Protein AF-A0A1Y1IE20-F1 (afdb_monomer)

Mean predicted aligned error: 19.72 Å

Radius of gyration: 40.58 Å; Cα contacts (8 Å, |Δi|>4): 1372; chains: 1; bounding box: 112×119×134 Å

pLDDT: mean 71.71, std 26.1, range [22.59, 98.5]

Organism: Klebsormidium nitens (NCBI:txid105231)

Secondary structure (DSSP, 8-state):
--------------------------------------------------------------------------------------------------------------------------TT-TTTS-HHHHHHHHHHHHHHHHHHH-TT-HHHHHTTSTT--HHHHHHHHHTTSPPPTT-HHHHHHHTT-HHHHHHHHHHHHHHHHTTTS-TTT-HHHHHHHHHTT-HHHHHHHHSS-PPPS--SS--TTHHHHHHHHHHHHHHHHHHHHHHHHHHHHHHHHHHHHTT---SSSSTTTTEEEEEEEEEEEE-GGG-EEEEEEESSSTTPPPPP----TT-EEEEEETT--SS-SSSPEEEEEEEE-TTSSEEEEEESS-TT-HHHHTTTT--EEEEE-SS---HHHHHHHHHHHHHHHHHGGGSTTHHHHHHHSS-STT-PPPS--PPP----PPPP--------PPPP----GGGTHHHHTTS--S----TTS--TTS-HHHHHHHHHHT-SS-SEEEEE--TTS-HHHHHHHHHHHHHHTT--EEEEESSHHHHHHHHHHHHHTT--EEE-S-GGGS-TTTGGGBHHHHHHHHTHHHHHHHHHHHHHHHHHHHHTTT-HHHHHHHHHHHHHHHHHHHHHHHHHHHHHHHH-SEEEEETGGGGSHHHHTTPPEEEEEETTTTSSBHHHHHHHHTTEEEEEEEE-TTSPPPP---HHHHHTTTTSBHHHHHHHGGGGTTEEE--EESSS-HHHHHHHHHHHSTT--EE-HHHHT--GGGSTT----HHHH-SEEEEESB-TTSPBPTT-S-EE-TTSS--EE-HHHHHHHHHHHHHHHHTT--GGGEEEEES-HHHHHHHHHHHTTSTT-TT-EEEETTTTTT--EEEEEEE-----TT---GGGG-HHHHHHHHTTEEEEEEEEE-HHHHTTSHHHHHHHHHHHHHSEEEETT---SS---PPPPPPGGG---S--------

Foldseek 3Di:
DDDDDDDDDDDDDDDDDDDDDDDDDDDDDDDDDDDDDDDDDDDDDDDDDDDDDDDDDDDDDDDDDDDDDDDDDDDDDDDDDDDDDDDDDDDDDDDDDDDDDDDDDDDDDDDDDDDDDPPPDDPDDCPHLPPQLVVLLLQLLLVVLVLLPDPVHPVVVLLVDPPDDLLVSSVVRSVVDDHDPPRVVSNVVQSNDVSNSLSSNLVSNCVVCVVVDDNVPDVSSVSSVVSVPDPVSVCCVVPVDDDDDDDLDDDPVLLVQLLVLLVVCLVLLLVLLVLLLVLLQVVLVCVVVVPPDDPDDDQQAFKFFQKAFPDWDADPPQFIKTKMFHPDPPLDATGHYVQAQFFKKWKAFPPDDDPPDDDTWIFTFLDDDPSNTMTMTGTPDGDPPPVVVVRHPTGIMIGGRPRNPPVLLSVLLSVLSVCCSVCPCPFLLNVVSCLLRGQCSQPDDDPDDDDDPDDDDDDDDDDDDDDDDDDDDDDDCPVPVVVVVVPDDDDDDQLPPDPPPADPLLVVQLVQLLDLSAQEAEEAEAFQLCQLVSVLSSLVSCVVVVFAEEEAEQAQVSLQVSQLNNVVVVALEAEEDSLSSHDPSNSCRYLVNQLCVVCVVVVVVLVVVVVVLVVVLVVCVVPPVVVVVSVVVNVVSVVVVSVVSVVSLQVSLLPHSYYTYYLSRLSDPSNQVNAQGAEYEYAQQQQDFASSNSSRSSNYNHYYYHHHVLADFHDGSDPVSVVSPRSGGSSNSSCPPPPRSNYGYRAEGAFAAQLLVQLLCVQPVVVRHDYDPVQNQAFQCVDPQFADDLQRNFQFEEAACADPVRDGHPQQAKDADPVPPRFIATVSLLVLLLVSLVVRVVRRNQLLLEEEEEQTPVHLVSNVVVLVVDPRNPNNHRDYLVVCAPAAHQEYEYEQRDDDPVLDSPCSLSSNSVSSRSSRHRHHYYYYYNCSSQCVRVSSVVVVVSCVPRGYYDHSPLDDPPDDDDDDDDDPVVPDDDDDDDDDDD

Solvent-accessible surface area (backbone atoms only — not comparable to full-atom values): 58644 Å² total; per-residue (Å²): 136,92,89,89,81,89,86,81,89,83,89,82,88,80,89,88,84,88,85,87,85,82,89,82,90,86,90,89,79,91,82,89,84,86,85,89,86,82,92,81,89,81,87,90,88,84,88,83,91,90,90,85,91,84,86,87,79,85,90,86,85,86,81,90,88,86,89,88,82,89,88,85,87,80,89,89,82,91,90,83,89,85,88,88,84,89,88,81,89,82,90,89,83,87,82,92,88,88,88,90,81,87,90,86,88,85,87,89,86,83,88,82,90,83,91,83,82,93,82,78,89,70,80,72,38,77,85,74,54,36,71,60,47,52,52,45,51,46,54,19,26,38,54,49,30,52,46,54,64,41,87,87,32,70,51,51,56,49,67,67,45,95,83,57,51,67,49,67,58,49,42,69,34,39,72,73,45,84,75,59,88,96,42,58,74,45,45,56,54,50,65,64,34,58,70,45,51,50,53,45,30,55,51,35,40,49,60,56,39,58,77,78,46,70,49,88,74,40,64,65,50,52,58,56,58,54,60,79,68,39,66,70,59,54,42,48,74,72,43,84,69,70,87,70,79,90,65,99,62,82,49,81,60,57,56,45,52,29,45,51,50,41,48,52,47,40,50,55,56,48,55,35,49,52,48,28,47,50,41,32,46,48,53,36,44,53,68,58,64,68,59,82,62,78,99,67,88,73,73,41,46,51,39,51,64,53,25,31,56,79,45,75,48,75,49,76,101,66,42,12,33,39,34,29,31,45,72,69,66,93,84,48,53,50,76,77,51,72,78,47,42,61,41,45,30,41,54,42,60,65,88,72,76,75,94,75,62,86,80,76,45,48,25,33,31,60,35,70,37,96,76,48,24,35,40,30,31,34,33,76,64,58,78,83,40,74,74,65,60,68,48,57,92,38,56,22,28,40,35,53,48,94,55,59,58,56,59,66,52,54,50,42,26,52,50,24,38,54,45,47,55,74,37,43,84,73,36,62,16,25,49,34,51,48,71,76,43,48,88,58,91,77,71,76,83,73,97,71,85,77,82,77,88,74,95,72,87,81,78,93,77,84,88,79,92,80,83,87,80,82,81,85,90,82,82,75,70,79,75,52,64,75,54,62,68,76,74,68,86,83,80,88,76,72,97,83,81,81,60,92,90,51,55,74,44,50,48,52,44,43,55,54,62,70,37,84,80,49,27,53,31,32,40,36,31,50,78,46,31,49,43,70,58,55,51,46,50,44,51,52,54,40,41,75,72,73,38,38,34,38,42,26,10,71,45,57,67,61,33,45,59,47,52,49,55,40,48,74,71,68,51,54,56,35,33,51,71,66,55,69,62,49,56,82,90,42,34,77,36,16,46,65,50,47,46,50,56,79,38,40,65,62,49,54,52,53,49,51,60,55,47,54,52,52,48,52,45,57,74,42,65,87,39,69,65,61,38,52,49,41,56,48,50,58,50,51,53,55,50,48,53,61,49,54,51,54,51,45,50,50,51,56,56,72,68,30,42,32,42,33,22,30,25,69,49,36,63,34,68,80,51,60,72,68,53,73,25,50,34,20,36,30,42,49,25,14,40,24,32,37,50,42,52,41,33,42,46,55,39,7,41,22,40,36,36,28,24,33,73,61,31,54,56,22,90,64,86,21,65,67,20,37,76,74,42,53,38,54,11,48,42,57,58,49,36,62,40,75,84,32,73,36,42,39,61,37,31,58,19,72,42,28,14,31,71,60,43,47,54,53,12,48,79,71,49,80,54,56,46,42,49,35,83,92,24,27,82,41,29,48,39,76,39,92,74,27,46,82,42,74,74,29,62,34,38,24,34,35,38,27,40,31,40,99,84,70,48,72,43,85,58,39,52,49,41,74,46,92,86,72,80,77,34,40,27,24,66,31,52,44,53,52,51,51,51,52,52,51,51,41,45,74,34,42,44,55,28,73,37,35,33,40,31,18,90,29,64,49,35,28,54,49,43,46,62,55,45,71,73,46,88,81,46,69,58,46,46,64,34,39,43,80,78,47,61,95,57,72,27,43,32,30,39,37,44,63,48,4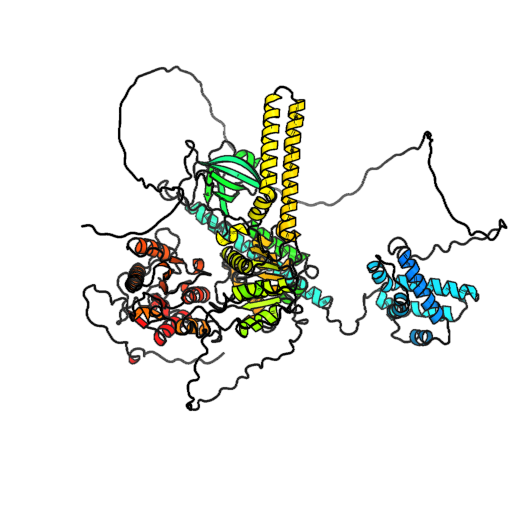3,31,51,98,85,31,67,50,69,78,71,70,39,64,27,55,51,44,46,48,66,59,25,22,24,17,22,37,38,40,34,36,30,58,75,16,44,45,61,38,77,67,54,28,50,51,56,54,44,30,69,73,64,35,42,73,44,46,67,73,83,72,63,99,74,83,80,86,86,82,79,86,82,73,78,85,79,79,74,87,86,79,95,73,92,84,78,92,131

InterPro domains:
  IPR014001 Helicase superfamily 1/2, ATP-binding domain [SM00487] (498-748)
  IPR027417 P-loop containing nucleoside triphosphate hydrolase [G3DSA:3.40.50.300] (267-734)
  IPR027417 P-loop containing nucleoside triphosphate hydrolase [G3DSA:3.40.50.300] (750-958)
  IPR027417 P-loop containing nucleoside triphosphate hydrolase [SSF52540] (500-942)
  IPR041677 DNA2/NAM7 helicase, helicase domain [PF13086] (502-719)
  IPR041679 DNA2/NAM7 helicase-like, C-terminal [PF13087] (727-931)
  IPR047187 Upf1-like, C-terminal helicase domain [cd18808] (752-948)
  IPR048761 Helicase SMUBP-2/HCS1, 1B domain [PF21138] (266-382)
  IPR050534 Coronaviruses polyprotein 1ab [PTHR43788] (211-959)

Structure (mmCIF, N/CA/C/O backbone):
data_AF-A0A1Y1IE20-F1
#
_entry.id   AF-A0A1Y1IE20-F1
#
loop_
_atom_site.group_PDB
_atom_site.id
_atom_site.type_symbol
_atom_site.label_atom_id
_atom_site.label_alt_id
_atom_site.label_comp_id
_atom_site.label_asym_id
_atom_site.label_entity_id
_atom_site.label_seq_id
_atom_site.pdbx_PDB_ins_code
_atom_site.Cartn_x
_atom_site.Cartn_y
_atom_site.Cartn_z
_atom_site.occupancy
_atom_site.B_iso_or_equiv
_atom_site.auth_seq_id
_atom_site.auth_comp_id
_atom_site.auth_asym_id
_atom_site.auth_atom_id
_atom_site.pdbx_PDB_model_num
ATOM 1 N N . MET A 1 1 ? -25.448 16.849 -58.702 1.00 30.66 1 MET A N 1
ATOM 2 C CA . MET A 1 1 ? -26.083 15.555 -59.048 1.00 30.66 1 MET A CA 1
ATOM 3 C C . MET A 1 1 ? -26.335 14.852 -57.716 1.00 30.66 1 MET A C 1
ATOM 5 O O . MET A 1 1 ? -25.363 14.664 -57.005 1.00 30.66 1 MET A O 1
ATOM 9 N N . LEU A 1 2 ? -27.546 14.713 -57.161 1.00 29.64 2 LEU A N 1
ATOM 10 C CA . LEU A 1 2 ? -28.853 14.247 -57.676 1.00 29.64 2 LEU A CA 1
ATOM 11 C C . LEU A 1 2 ? -28.889 12.754 -58.045 1.00 29.64 2 LEU A C 1
ATOM 13 O O . LEU A 1 2 ? -28.516 12.411 -59.160 1.00 29.64 2 LEU A O 1
ATOM 17 N N . THR A 1 3 ? -29.392 11.915 -57.125 1.00 30.36 3 THR A N 1
ATOM 18 C CA . THR A 1 3 ? -30.514 10.932 -57.248 1.00 30.36 3 THR A CA 1
ATOM 19 C C . THR A 1 3 ? -30.394 9.814 -56.183 1.00 30.36 3 THR A C 1
ATOM 21 O O . THR A 1 3 ? -29.315 9.624 -55.638 1.00 30.36 3 THR A O 1
ATOM 24 N N . ALA A 1 4 ? -31.420 9.003 -55.870 1.00 35.19 4 ALA A N 1
ATOM 25 C CA . ALA A 1 4 ? -32.746 9.319 -55.292 1.00 35.19 4 ALA A CA 1
ATOM 26 C C . ALA A 1 4 ? -33.497 8.020 -54.867 1.00 35.19 4 ALA A C 1
ATOM 28 O O . ALA A 1 4 ? -33.394 7.010 -55.551 1.00 35.19 4 ALA A O 1
ATOM 29 N N . GLY A 1 5 ? -34.309 8.074 -53.795 1.00 29.64 5 GLY A N 1
ATOM 30 C CA . GLY A 1 5 ? -35.183 6.981 -53.290 1.00 29.64 5 GLY A CA 1
ATOM 31 C C . GLY A 1 5 ? -35.097 6.873 -51.754 1.00 29.64 5 GLY A C 1
ATOM 32 O O . GLY A 1 5 ? -33.989 6.757 -51.249 1.00 29.64 5 GLY A O 1
ATOM 33 N N . ARG A 1 6 ? -36.121 7.071 -50.897 1.00 34.31 6 ARG A N 1
ATOM 34 C CA . ARG A 1 6 ? -37.567 6.696 -50.857 1.00 34.31 6 ARG A CA 1
ATOM 35 C C . ARG A 1 6 ? -37.777 5.173 -50.783 1.00 34.31 6 ARG A C 1
ATOM 37 O O . ARG A 1 6 ? -37.201 4.476 -51.602 1.00 34.31 6 ARG A O 1
ATOM 44 N N . SER A 1 7 ? -38.570 4.610 -49.859 1.00 29.23 7 SER A N 1
ATOM 45 C CA . SER A 1 7 ? -39.544 5.140 -48.855 1.00 29.23 7 SER A CA 1
ATOM 46 C C . SER A 1 7 ? -39.698 4.151 -47.669 1.00 29.23 7 SER A C 1
ATOM 48 O O . SER A 1 7 ? -39.214 3.035 -47.791 1.00 29.23 7 SER A O 1
ATOM 50 N N . GLY A 1 8 ? -40.347 4.429 -46.524 1.00 27.78 8 GLY A N 1
ATOM 51 C CA . GLY A 1 8 ? -41.127 5.589 -46.034 1.00 27.78 8 GLY A CA 1
ATOM 52 C C . GLY A 1 8 ? -41.261 5.569 -44.483 1.00 27.78 8 GLY A C 1
ATOM 53 O O . GLY A 1 8 ? -40.777 4.640 -43.850 1.00 27.78 8 GLY A O 1
ATOM 54 N N . THR A 1 9 ? -41.681 6.664 -43.825 1.00 29.75 9 THR A N 1
ATOM 55 C CA . THR A 1 9 ? -43.035 6.881 -43.219 1.00 29.75 9 THR A CA 1
ATOM 56 C C . THR A 1 9 ? -43.397 5.956 -42.031 1.00 29.75 9 THR A C 1
ATOM 58 O O . THR A 1 9 ? -43.422 4.750 -42.218 1.00 29.75 9 THR A O 1
ATOM 61 N N . GLU A 1 10 ? -43.765 6.422 -40.821 1.00 29.61 10 GLU A N 1
ATOM 62 C CA . GLU A 1 10 ? -44.145 7.781 -40.365 1.00 29.61 10 GLU A CA 1
ATOM 63 C C . GLU A 1 10 ? -44.082 7.987 -38.817 1.00 29.61 10 GLU A C 1
ATOM 65 O O . GLU A 1 10 ? -44.373 7.053 -38.084 1.00 29.61 10 GLU A O 1
ATOM 70 N N . LYS A 1 11 ? -43.859 9.249 -38.371 1.00 29.94 11 LYS A N 1
ATOM 71 C CA . LYS A 1 11 ? -44.342 9.921 -37.116 1.00 29.94 11 LYS A CA 1
ATOM 72 C C . LYS A 1 11 ? -43.931 9.355 -35.715 1.00 29.94 11 LYS A C 1
ATOM 74 O O . LYS A 1 11 ? -43.913 8.159 -35.497 1.00 29.94 11 LYS A O 1
ATOM 79 N N . ASN A 1 12 ? -43.669 10.160 -34.665 1.00 30.45 12 ASN A N 1
ATOM 80 C CA . ASN A 1 12 ? -43.520 11.627 -34.562 1.00 30.45 12 ASN A CA 1
ATOM 81 C C . ASN A 1 12 ? -42.799 12.100 -33.266 1.00 30.45 12 ASN A C 1
ATOM 83 O O . ASN A 1 12 ? -43.151 11.657 -32.179 1.00 30.45 12 ASN A O 1
ATOM 87 N N . GLY A 1 13 ? -41.948 13.136 -33.373 1.00 28.02 13 GLY A N 1
ATOM 88 C CA . GLY A 1 13 ? -41.586 14.064 -32.276 1.00 28.02 13 GLY A CA 1
ATOM 89 C C . GLY A 1 13 ? -40.469 13.648 -31.285 1.00 28.02 13 GLY A C 1
ATOM 90 O O . GLY A 1 13 ? -40.302 12.477 -30.986 1.00 28.02 13 GLY A O 1
ATOM 91 N N . ARG A 1 14 ? -39.681 14.579 -30.711 1.00 27.69 14 ARG A N 1
ATOM 92 C CA . ARG A 1 14 ? -39.546 16.024 -31.010 1.00 27.69 14 ARG A CA 1
ATOM 93 C C . ARG A 1 14 ? -38.183 16.579 -30.530 1.00 27.69 14 ARG A C 1
ATOM 95 O O . ARG A 1 14 ? -37.920 16.572 -29.340 1.00 27.69 14 ARG A O 1
ATOM 102 N N . PHE A 1 15 ? -37.386 17.086 -31.478 1.00 26.66 15 PHE A N 1
ATOM 103 C CA . PHE A 1 15 ? -36.269 18.053 -31.374 1.00 26.66 15 PHE A CA 1
ATOM 104 C C . PHE A 1 15 ? -35.289 18.045 -30.178 1.00 26.66 15 PHE A C 1
ATOM 106 O O . PHE A 1 15 ? -35.639 18.340 -29.042 1.00 26.66 15 PHE A O 1
ATOM 113 N N . GLY A 1 16 ? -33.999 17.970 -30.520 1.00 27.27 16 GLY A N 1
ATOM 114 C CA . GLY A 1 16 ? -32.905 18.623 -29.794 1.00 27.27 16 GLY A CA 1
ATOM 115 C C . GLY A 1 16 ? -31.990 19.362 -30.782 1.00 27.27 16 GLY A C 1
ATOM 116 O O . GLY A 1 16 ? -32.077 19.122 -31.987 1.00 27.27 16 GLY A O 1
ATOM 117 N N . ALA A 1 17 ? -31.110 20.242 -30.296 1.00 27.72 17 ALA A N 1
ATOM 118 C CA . ALA A 1 17 ? -30.092 20.903 -31.117 1.00 27.72 17 ALA A CA 1
ATOM 119 C C . ALA A 1 17 ? -28.807 21.167 -30.313 1.00 27.72 17 ALA A C 1
ATOM 121 O O . ALA A 1 17 ? -28.855 21.711 -29.212 1.00 27.72 17 ALA A O 1
ATOM 122 N N . ARG A 1 18 ? -27.654 20.799 -30.885 1.00 27.78 18 ARG A N 1
ATOM 123 C CA . ARG A 1 18 ? -26.325 21.289 -30.482 1.00 27.78 18 ARG A CA 1
ATOM 124 C C . ARG A 1 18 ? -25.983 22.504 -31.344 1.00 27.78 18 ARG A C 1
ATOM 126 O O . ARG A 1 18 ? -26.202 22.443 -32.550 1.00 27.78 18 ARG A O 1
ATOM 133 N N . VAL A 1 19 ? -25.346 23.521 -30.768 1.00 24.00 19 VAL A N 1
ATOM 134 C CA . VAL A 1 19 ? -24.588 24.536 -31.520 1.00 24.00 19 VAL A CA 1
ATOM 135 C C . VAL A 1 19 ? -23.247 24.761 -30.820 1.00 24.00 19 VAL A C 1
ATOM 137 O O . VAL A 1 19 ? -23.169 24.729 -29.593 1.00 24.00 19 VAL A O 1
ATOM 140 N N . VAL A 1 20 ? -22.194 24.935 -31.617 1.00 25.42 20 VAL A N 1
ATOM 141 C CA . VAL A 1 20 ? -20.825 25.259 -31.190 1.00 25.42 20 VAL A CA 1
ATOM 142 C C . VAL A 1 20 ? -20.616 26.765 -31.337 1.00 25.42 20 VAL A C 1
ATOM 144 O O . VAL A 1 20 ? -21.006 27.320 -32.360 1.00 25.42 20 VAL A O 1
ATOM 147 N N . VAL A 1 21 ? -19.960 27.412 -30.370 1.00 24.09 21 VAL A N 1
ATOM 148 C CA . VAL A 1 21 ? -19.411 28.773 -30.522 1.00 24.09 21 VAL A CA 1
ATOM 149 C C . VAL A 1 21 ? -18.057 28.846 -29.818 1.00 24.09 21 VAL A C 1
ATOM 151 O O . VAL A 1 21 ? -17.911 28.311 -28.719 1.00 24.09 21 VAL A O 1
ATOM 154 N N . ALA A 1 22 ? -17.084 29.520 -30.434 1.00 22.89 22 ALA A N 1
ATOM 155 C CA . ALA A 1 22 ? -15.811 29.870 -29.816 1.00 22.89 22 ALA A CA 1
ATOM 156 C C . ALA A 1 22 ? -15.243 31.180 -30.409 1.00 22.89 22 ALA A C 1
ATOM 158 O O . ALA A 1 22 ? -15.290 31.360 -31.621 1.00 22.89 22 ALA A O 1
ATOM 159 N N . VAL A 1 23 ? -14.622 31.993 -29.538 1.00 23.73 23 VAL A N 1
ATOM 160 C CA . VAL A 1 23 ? -13.689 33.122 -29.804 1.00 23.73 23 VAL A CA 1
ATOM 161 C C . VAL A 1 23 ? -14.246 34.428 -30.435 1.00 23.73 23 VAL A C 1
ATOM 163 O O . VAL A 1 23 ? -15.191 34.408 -31.214 1.00 23.73 23 VAL A O 1
ATOM 166 N N . ALA A 1 24 ? -13.551 35.535 -30.110 1.00 24.73 24 ALA A N 1
ATOM 167 C CA . ALA A 1 24 ? -13.407 36.824 -30.823 1.00 24.73 24 ALA A CA 1
ATOM 168 C C . ALA A 1 24 ? -14.321 38.027 -30.460 1.00 24.73 24 ALA A C 1
ATOM 170 O O . ALA A 1 24 ? -15.372 38.253 -31.050 1.00 24.73 24 ALA A O 1
ATOM 171 N N . ASP A 1 25 ? -13.837 38.820 -29.494 1.00 25.61 25 ASP A N 1
ATOM 172 C CA . ASP A 1 25 ? -13.585 40.280 -29.512 1.00 25.61 25 ASP A CA 1
ATOM 173 C C . ASP A 1 25 ? -14.403 41.256 -30.393 1.00 25.61 25 ASP A C 1
ATOM 175 O O . ASP A 1 25 ? -14.446 41.146 -31.617 1.00 25.61 25 ASP A O 1
ATOM 179 N N . ALA A 1 26 ? -14.837 42.368 -29.775 1.00 24.06 26 ALA A N 1
ATOM 180 C CA . ALA A 1 26 ? -14.929 43.687 -30.421 1.00 24.06 26 ALA A CA 1
ATOM 181 C C . ALA A 1 26 ? -14.759 44.842 -29.402 1.00 24.06 26 ALA A C 1
ATOM 183 O O . ALA A 1 26 ? -15.252 44.778 -28.277 1.00 24.06 26 ALA A O 1
ATOM 184 N N . VAL A 1 27 ? -14.048 45.898 -29.811 1.00 25.78 27 VAL A N 1
ATOM 185 C CA . VAL A 1 27 ? -13.605 47.053 -28.997 1.00 25.78 27 VAL A CA 1
ATOM 186 C C . VAL A 1 27 ? -14.608 48.216 -29.035 1.00 25.78 27 VAL A C 1
ATOM 188 O O . VAL A 1 27 ? -15.184 48.462 -30.090 1.00 25.78 27 VAL A O 1
ATOM 191 N N . ASN A 1 28 ? -14.755 48.965 -27.925 1.00 23.16 28 ASN A N 1
ATOM 192 C CA . ASN A 1 28 ? -14.837 50.447 -27.860 1.00 23.16 28 ASN A CA 1
ATOM 193 C C . ASN A 1 28 ? -15.081 50.939 -26.404 1.00 23.16 28 ASN A C 1
ATOM 195 O O . ASN A 1 28 ? -15.668 50.193 -25.628 1.00 23.16 28 ASN A O 1
ATOM 199 N N . VAL A 1 29 ? -14.809 52.179 -25.953 1.00 25.52 29 VAL A N 1
ATOM 200 C CA . VAL A 1 29 ? -13.770 53.231 -26.172 1.00 25.52 29 VAL A CA 1
ATOM 201 C C . VAL A 1 29 ? -14.341 54.554 -25.603 1.00 25.52 29 VAL A C 1
ATOM 203 O O . VAL A 1 29 ? -15.531 54.792 -25.776 1.00 25.52 29 VAL A O 1
ATOM 206 N N . THR A 1 30 ? -13.511 55.425 -24.992 1.00 23.89 30 THR A N 1
ATOM 207 C CA . THR A 1 30 ? -13.819 56.824 -24.541 1.00 23.89 30 THR A CA 1
ATOM 208 C C . THR A 1 30 ? -14.915 57.017 -23.452 1.00 23.89 30 THR A C 1
ATOM 210 O O . THR A 1 30 ? -15.804 56.189 -23.324 1.00 23.89 30 THR A O 1
ATOM 213 N N . GLU A 1 31 ? -14.952 58.061 -22.599 1.00 24.94 31 GLU A N 1
ATOM 214 C CA . GLU A 1 31 ? -13.962 59.076 -22.151 1.00 24.94 31 GLU A CA 1
ATOM 215 C C . GLU A 1 31 ? -14.439 59.814 -20.864 1.00 24.94 31 GLU A C 1
ATOM 217 O O . GLU A 1 31 ? -15.574 59.642 -20.429 1.00 24.94 31 GLU A O 1
ATOM 222 N N . THR A 1 32 ? -13.605 60.736 -20.344 1.00 25.30 32 THR A N 1
ATOM 223 C CA . THR A 1 32 ? -13.909 61.826 -19.369 1.00 25.30 32 THR A CA 1
ATOM 224 C C . THR A 1 32 ? -14.200 61.464 -17.894 1.00 25.30 32 THR A C 1
ATOM 226 O O . THR A 1 32 ? -14.630 60.361 -17.589 1.00 25.30 32 THR A O 1
ATOM 229 N N . ALA A 1 33 ? -14.031 62.361 -16.902 1.00 25.67 33 ALA A N 1
ATOM 230 C CA . ALA A 1 33 ? -13.032 63.434 -16.700 1.00 25.67 33 ALA A CA 1
ATOM 231 C C . ALA A 1 33 ? -13.085 64.001 -15.250 1.00 25.67 33 ALA A C 1
ATOM 233 O O . ALA A 1 33 ? -14.106 63.933 -14.579 1.00 25.67 33 ALA A O 1
ATOM 234 N N . SER A 1 34 ? -12.021 64.723 -14.867 1.00 24.59 34 SER A N 1
ATOM 235 C CA . SER A 1 34 ? -12.038 65.922 -13.994 1.00 24.59 34 SER A CA 1
ATOM 236 C C . SER A 1 34 ? -12.074 65.829 -12.442 1.00 24.59 34 SER A C 1
ATOM 238 O O . SER A 1 34 ? -13.116 65.754 -11.808 1.00 24.59 34 SER A O 1
ATOM 240 N N . GLN A 1 35 ? -10.892 66.088 -11.860 1.00 26.39 35 GLN A N 1
ATOM 241 C CA . GLN A 1 35 ? -10.589 67.174 -10.893 1.00 26.39 35 GLN A CA 1
ATOM 242 C C . GLN A 1 35 ? -11.042 67.176 -9.401 1.00 26.39 35 GLN A C 1
ATOM 244 O O . GLN A 1 35 ? -12.173 67.496 -9.065 1.00 26.39 35 GLN A O 1
ATOM 249 N N . LYS A 1 36 ? -9.989 67.189 -8.552 1.00 25.75 36 LYS A N 1
ATOM 250 C CA . LYS A 1 36 ? -9.669 68.152 -7.455 1.00 25.75 36 LYS A CA 1
ATOM 251 C C . LYS A 1 36 ? -10.352 68.073 -6.071 1.00 25.75 36 LYS A C 1
ATOM 253 O O . LYS A 1 36 ? -11.564 68.132 -5.934 1.00 25.75 36 LYS A O 1
ATOM 258 N N . GLY A 1 37 ? -9.492 68.236 -5.052 1.00 24.94 37 GLY A N 1
ATOM 259 C CA . GLY A 1 37 ? -9.803 68.823 -3.736 1.00 24.94 37 GLY A CA 1
ATOM 260 C C . GLY A 1 37 ? -9.813 67.834 -2.556 1.00 24.94 37 GLY A C 1
ATOM 261 O O . GLY A 1 37 ? -10.289 66.719 -2.708 1.00 24.94 37 GLY A O 1
ATOM 262 N N . THR A 1 38 ? -9.305 68.149 -1.353 1.00 26.66 38 THR A N 1
ATOM 263 C CA . THR A 1 38 ? -8.491 69.305 -0.897 1.00 26.66 38 THR A CA 1
ATOM 264 C C . THR A 1 38 ? -7.701 68.906 0.370 1.00 26.66 38 THR A C 1
ATOM 266 O O . THR A 1 38 ? -8.156 68.059 1.134 1.00 26.66 38 THR A O 1
ATOM 269 N N . GLN A 1 39 ? -6.534 69.508 0.633 1.00 27.61 39 GLN A N 1
ATOM 270 C CA . GLN A 1 39 ? -5.764 69.315 1.881 1.00 27.61 39 GLN A CA 1
ATOM 271 C C . GLN A 1 39 ? -6.270 70.185 3.051 1.00 27.61 39 GLN A C 1
ATOM 273 O O . GLN A 1 39 ? -6.735 71.295 2.811 1.00 27.61 39 GLN A O 1
ATOM 278 N N . ARG A 1 40 ? -6.051 69.726 4.300 1.00 25.95 40 ARG A N 1
ATOM 279 C CA . ARG A 1 40 ? -5.730 70.489 5.544 1.00 25.95 40 ARG A CA 1
ATOM 280 C C . ARG A 1 40 ? -5.359 69.453 6.638 1.00 25.95 40 ARG A C 1
ATOM 282 O O . ARG A 1 40 ? -6.126 68.525 6.841 1.00 25.95 40 ARG A O 1
ATOM 289 N N . THR A 1 41 ? -4.125 69.343 7.157 1.00 26.41 41 THR A N 1
ATOM 290 C CA . THR A 1 41 ? -3.394 70.173 8.163 1.00 26.41 41 THR A CA 1
ATOM 291 C C . THR A 1 41 ? -4.057 70.254 9.552 1.00 26.41 41 THR A C 1
ATOM 293 O O . THR A 1 41 ? -5.244 70.545 9.603 1.00 26.41 41 THR A O 1
ATOM 296 N N . ALA A 1 42 ? -3.356 70.167 10.697 1.00 27.92 42 ALA A N 1
ATOM 297 C CA . ALA A 1 42 ? -1.959 69.779 10.990 1.00 27.92 42 ALA A CA 1
ATOM 298 C C . ALA A 1 42 ? -1.715 69.665 12.524 1.00 27.92 42 ALA A C 1
ATOM 300 O O . ALA A 1 42 ? -2.457 70.252 13.304 1.00 27.92 42 ALA A O 1
ATOM 301 N N . GLY A 1 43 ? -0.601 69.027 12.927 1.00 25.27 43 GLY A N 1
ATOM 302 C CA . GLY A 1 43 ? 0.046 69.182 14.250 1.00 25.27 43 GLY A CA 1
ATOM 303 C C . GLY A 1 43 ? -0.453 68.262 15.388 1.00 25.27 43 GLY A C 1
ATOM 304 O O . GLY A 1 43 ? -1.632 67.948 15.454 1.00 25.27 43 GLY A O 1
ATOM 305 N N . GLY A 1 44 ? 0.370 67.790 16.338 1.00 25.33 44 GLY A N 1
ATOM 306 C CA . GLY A 1 44 ? 1.838 67.656 16.343 1.00 25.33 44 GLY A CA 1
ATOM 307 C C . GLY A 1 44 ? 2.568 68.175 17.596 1.00 25.33 44 GLY A C 1
ATOM 308 O O . GLY A 1 44 ? 2.556 69.374 17.861 1.00 25.33 44 GLY A O 1
ATOM 309 N N . ARG A 1 45 ? 3.306 67.292 18.295 1.00 25.34 45 ARG A N 1
ATOM 310 C CA . ARG A 1 45 ? 4.553 67.586 19.047 1.00 25.34 45 ARG A CA 1
ATOM 311 C C . ARG A 1 45 ? 5.258 66.288 19.482 1.00 25.34 45 ARG A C 1
ATOM 313 O O . ARG A 1 45 ? 4.667 65.218 19.417 1.00 25.34 45 ARG A O 1
ATOM 320 N N . ALA A 1 46 ? 6.532 66.387 19.867 1.00 27.17 46 ALA A N 1
ATOM 321 C CA . ALA A 1 46 ? 7.419 65.257 20.179 1.00 27.17 46 ALA A CA 1
ATOM 322 C C . ALA A 1 46 ? 8.440 65.622 21.284 1.00 27.17 46 ALA A C 1
ATOM 324 O O . ALA A 1 46 ? 8.456 66.773 21.727 1.00 27.17 46 ALA A O 1
ATOM 325 N N . ARG A 1 47 ? 9.348 64.674 21.607 1.00 28.06 47 ARG A N 1
ATOM 326 C CA . ARG A 1 47 ? 10.387 64.638 22.679 1.00 28.06 47 ARG A CA 1
ATOM 327 C C . ARG A 1 47 ? 9.909 63.931 23.967 1.00 28.06 47 ARG A C 1
ATOM 329 O O . ARG A 1 47 ? 8.749 64.069 24.321 1.00 28.06 47 ARG A O 1
ATOM 336 N N . LYS A 1 48 ? 10.752 63.172 24.692 1.00 26.98 48 LYS A N 1
ATOM 337 C CA . LYS A 1 48 ? 12.219 62.946 24.569 1.00 26.98 48 LYS A CA 1
ATOM 338 C C . LYS A 1 48 ? 12.630 61.561 25.126 1.00 26.98 48 LYS A C 1
ATOM 340 O O . LYS A 1 48 ? 11.998 61.081 26.058 1.00 26.98 48 LYS A O 1
ATOM 345 N N . ASN A 1 49 ? 13.718 60.976 24.613 1.00 26.89 49 ASN A N 1
ATOM 346 C CA . ASN A 1 49 ? 14.390 59.799 25.202 1.00 26.89 49 ASN A CA 1
ATOM 347 C C . ASN A 1 49 ? 15.280 60.198 26.396 1.00 26.89 49 ASN A C 1
ATOM 349 O O . ASN A 1 49 ? 15.824 61.301 26.353 1.00 26.89 49 ASN A O 1
ATOM 353 N N . SER A 1 50 ? 15.531 59.271 27.343 1.00 26.14 50 SER A N 1
ATOM 354 C CA . SER A 1 50 ? 16.874 58.692 27.648 1.00 26.14 50 SER A CA 1
ATOM 355 C C . SER A 1 50 ? 16.964 58.046 29.051 1.00 26.14 50 SER A C 1
ATOM 357 O O . SER A 1 50 ? 16.647 58.715 30.029 1.00 26.14 50 SER A O 1
ATOM 359 N N . GLY A 1 51 ? 17.485 56.812 29.169 1.00 24.84 51 GLY A N 1
ATOM 360 C CA . GLY A 1 51 ? 17.830 56.159 30.454 1.00 24.84 51 GLY A CA 1
ATOM 361 C C . GLY A 1 51 ? 18.204 54.669 30.300 1.00 24.84 51 GLY A C 1
ATOM 362 O O . GLY A 1 51 ? 17.457 53.929 29.671 1.00 24.84 51 GLY A O 1
ATOM 363 N N . VAL A 1 52 ? 19.382 54.257 30.797 1.00 27.39 52 VAL A N 1
ATOM 364 C CA . VAL A 1 52 ? 20.098 52.963 30.569 1.00 27.39 52 VAL A CA 1
ATOM 365 C C . VAL A 1 52 ? 21.152 52.797 31.711 1.00 27.39 52 VAL A C 1
ATOM 367 O O . VAL A 1 52 ? 21.470 53.841 32.286 1.00 27.39 52 VAL A O 1
ATOM 370 N N . PRO A 1 53 ? 21.839 51.655 32.014 1.00 42.47 53 PRO A N 1
ATOM 371 C CA . PRO A 1 53 ? 21.559 50.195 31.968 1.00 42.47 53 PRO A CA 1
ATOM 372 C C . PRO A 1 53 ? 21.202 49.635 33.404 1.00 42.47 53 PRO A C 1
ATOM 374 O O . PRO A 1 53 ? 20.318 50.242 33.990 1.00 42.47 53 PRO A O 1
ATOM 377 N N . THR A 1 54 ? 21.692 48.559 34.089 1.00 26.52 54 THR A N 1
ATOM 378 C CA . THR A 1 54 ? 22.753 47.514 33.901 1.00 26.52 54 THR A CA 1
ATOM 379 C C . THR A 1 54 ? 22.638 46.273 34.843 1.00 26.52 54 THR A C 1
ATOM 381 O O . THR A 1 54 ? 22.438 46.448 36.033 1.00 26.52 54 THR A O 1
ATOM 384 N N . ARG A 1 55 ? 22.927 45.065 34.303 1.00 26.23 55 ARG A N 1
ATOM 385 C CA . ARG A 1 55 ? 23.696 43.882 34.833 1.00 26.23 55 ARG A CA 1
ATOM 386 C C . ARG A 1 55 ? 23.516 43.234 36.242 1.00 26.23 55 ARG A C 1
ATOM 388 O O . ARG A 1 55 ? 23.655 43.902 37.253 1.00 26.23 55 ARG A O 1
ATOM 395 N N . ARG A 1 56 ? 23.622 41.879 36.203 1.00 25.66 56 ARG A N 1
ATOM 396 C CA . ARG A 1 56 ? 24.087 40.876 37.220 1.00 25.66 56 ARG A CA 1
ATOM 397 C C . ARG A 1 56 ? 23.178 40.614 38.445 1.00 25.66 56 ARG A C 1
ATOM 399 O O . ARG A 1 56 ? 22.479 41.516 38.874 1.00 25.66 56 ARG A O 1
ATOM 406 N N . GLY A 1 57 ? 23.168 39.405 39.032 1.00 25.08 57 GLY A N 1
ATOM 407 C CA . GLY A 1 57 ? 23.808 38.132 38.624 1.00 25.08 57 GLY A CA 1
ATOM 408 C C . GLY A 1 57 ? 23.698 37.006 39.681 1.00 25.08 57 GLY A C 1
ATOM 409 O O . GLY A 1 57 ? 23.360 37.309 40.816 1.00 25.08 57 GLY A O 1
ATOM 410 N N . GLU A 1 58 ? 24.009 35.768 39.262 1.00 27.16 58 GLU A N 1
ATOM 411 C CA . GLU A 1 58 ? 24.427 34.566 40.038 1.00 27.16 58 GLU A CA 1
ATOM 412 C C . GLU A 1 58 ? 23.541 33.983 41.184 1.00 27.16 58 GLU A C 1
ATOM 414 O O . GLU A 1 58 ? 23.303 34.604 42.212 1.00 27.16 58 GLU A O 1
ATOM 419 N N . ASP A 1 59 ? 23.102 32.736 40.947 1.00 26.19 59 ASP A N 1
ATOM 420 C CA . ASP A 1 59 ? 23.102 31.507 41.777 1.00 26.19 59 ASP A CA 1
ATOM 421 C C . ASP A 1 59 ? 22.769 31.493 43.289 1.00 26.19 59 ASP A C 1
ATOM 423 O O . ASP A 1 59 ? 23.366 32.200 44.097 1.00 26.19 59 ASP A O 1
ATOM 427 N N . LEU A 1 60 ? 21.940 30.508 43.688 1.00 27.03 60 LEU A N 1
ATOM 428 C CA . LEU A 1 60 ? 22.164 29.626 44.854 1.00 27.03 60 LEU A CA 1
ATOM 429 C C . LEU A 1 60 ? 21.280 28.353 44.784 1.00 27.03 60 LEU A C 1
ATOM 431 O O . LEU A 1 60 ? 20.384 28.266 43.944 1.00 27.03 60 LEU A O 1
ATOM 435 N N . ASP A 1 61 ? 21.579 27.361 45.630 1.00 24.22 61 ASP A N 1
ATOM 436 C CA . ASP A 1 61 ? 21.159 25.946 45.512 1.00 24.22 61 ASP A CA 1
ATOM 437 C C . ASP A 1 61 ? 20.212 25.486 46.665 1.00 24.22 61 ASP A C 1
ATOM 439 O O . ASP A 1 61 ? 19.750 26.304 47.458 1.00 24.22 61 ASP A O 1
ATOM 443 N N . GLU A 1 62 ? 19.987 24.169 46.774 1.00 26.41 62 GLU A N 1
ATOM 444 C CA . GLU A 1 62 ? 19.364 23.386 47.866 1.00 26.41 62 GLU A CA 1
ATOM 445 C C . GLU A 1 62 ? 17.822 23.191 47.912 1.00 26.41 62 GLU A C 1
ATOM 447 O O . GLU A 1 62 ? 17.026 24.093 48.148 1.00 26.41 62 GLU A O 1
ATOM 452 N N . GLY A 1 63 ? 17.410 21.911 47.865 1.00 23.78 63 GLY A N 1
ATOM 453 C CA . GLY A 1 63 ? 17.171 21.194 49.134 1.00 23.78 63 GLY A CA 1
ATOM 454 C C . GLY A 1 63 ? 15.732 20.971 49.646 1.00 23.78 63 GLY A C 1
ATOM 455 O O . GLY A 1 63 ? 15.243 21.722 50.475 1.00 23.78 63 GLY A O 1
ATOM 456 N N . VAL A 1 64 ? 15.124 19.840 49.251 1.00 24.66 64 VAL A N 1
ATOM 457 C CA . VAL A 1 64 ? 14.380 18.855 50.096 1.00 24.66 64 VAL A CA 1
ATOM 458 C C . VAL A 1 64 ? 13.571 19.350 51.327 1.00 24.66 64 VAL A C 1
ATOM 460 O O . VAL A 1 64 ? 14.173 19.793 52.292 1.00 24.66 64 VAL A O 1
ATOM 463 N N . PHE A 1 65 ? 12.257 19.039 51.414 1.00 24.38 65 PHE A N 1
ATOM 464 C CA . PHE A 1 65 ? 11.681 18.228 52.527 1.00 24.38 65 PHE A CA 1
ATOM 465 C C . PHE A 1 65 ? 10.240 17.697 52.280 1.00 24.38 65 PHE A C 1
ATOM 467 O O . PHE A 1 65 ? 9.625 17.955 51.248 1.00 24.38 65 PHE A O 1
ATOM 474 N N . ASP A 1 66 ? 9.782 16.849 53.211 1.00 26.11 66 ASP A N 1
ATOM 475 C CA . ASP A 1 66 ? 8.782 15.764 53.106 1.00 26.11 66 ASP A CA 1
ATOM 476 C C . ASP A 1 66 ? 7.321 16.139 53.522 1.00 26.11 66 ASP A C 1
ATOM 478 O O . ASP A 1 66 ? 6.973 17.292 53.767 1.00 26.11 66 ASP A O 1
ATOM 482 N N . ARG A 1 67 ? 6.447 15.123 53.575 1.00 25.20 67 ARG A N 1
ATOM 483 C CA . ARG A 1 67 ? 5.006 15.097 53.907 1.00 25.20 67 ARG A CA 1
ATOM 484 C C . ARG A 1 67 ? 4.589 15.729 55.248 1.00 25.20 67 ARG A C 1
ATOM 486 O O . ARG A 1 67 ? 5.262 15.571 56.262 1.00 25.20 67 ARG A O 1
ATOM 493 N N . ALA A 1 68 ? 3.318 16.148 55.304 1.00 23.95 68 ALA A N 1
ATOM 494 C CA . ALA A 1 68 ? 2.472 16.085 56.508 1.00 23.95 68 ALA A CA 1
ATOM 495 C C . ALA A 1 68 ? 0.989 15.789 56.154 1.00 23.95 68 ALA A C 1
ATOM 497 O O . ALA A 1 68 ? 0.619 15.775 54.979 1.00 23.95 68 ALA A O 1
ATOM 498 N N . VAL A 1 69 ? 0.155 15.485 57.160 1.00 24.64 69 VAL A N 1
ATOM 499 C CA . VAL A 1 69 ? -1.218 14.928 57.047 1.00 24.64 69 VAL A CA 1
ATOM 500 C C . VAL A 1 69 ? -2.125 15.495 58.167 1.00 24.64 69 VAL A C 1
ATOM 502 O O . VAL A 1 69 ? -1.602 15.985 59.162 1.00 24.64 69 VAL A O 1
ATOM 505 N N . LEU A 1 70 ? -3.459 15.348 58.028 1.00 25.20 70 LEU A N 1
ATOM 506 C CA . LEU A 1 70 ? -4.564 15.795 58.918 1.00 25.20 70 LEU A CA 1
ATOM 507 C C . LEU A 1 70 ? -4.917 17.299 58.850 1.00 25.20 70 LEU A C 1
ATOM 509 O O . LEU A 1 70 ? -4.100 18.106 58.432 1.00 25.20 70 LEU A O 1
ATOM 513 N N . ALA A 1 71 ? -6.094 17.761 59.304 1.00 25.67 71 ALA A N 1
ATOM 514 C CA . ALA A 1 71 ? -7.480 17.239 59.240 1.00 25.67 71 ALA A CA 1
ATOM 515 C C . ALA A 1 71 ? -8.438 18.299 59.834 1.00 25.67 71 ALA A C 1
ATOM 517 O O . ALA A 1 71 ? -8.051 18.989 60.772 1.00 25.67 71 ALA A O 1
ATOM 518 N N . LEU A 1 72 ? -9.698 18.367 59.379 1.00 25.36 72 LEU A N 1
ATOM 519 C CA . LEU A 1 72 ? -10.778 19.064 60.099 1.00 25.36 72 LEU A CA 1
ATOM 520 C C . LEU A 1 72 ? -12.120 18.318 59.985 1.00 25.36 72 LEU A C 1
ATOM 522 O O . LEU A 1 72 ? -12.479 17.806 58.924 1.00 25.36 72 LEU A O 1
ATOM 526 N N . THR A 1 73 ? -12.839 18.277 61.106 1.00 27.02 73 THR A N 1
ATOM 527 C CA . THR A 1 73 ? -14.240 17.847 61.289 1.00 27.02 73 THR A CA 1
ATOM 528 C C . THR A 1 73 ? -15.140 19.114 61.375 1.00 27.02 73 THR A C 1
ATOM 530 O O . THR A 1 73 ? -14.640 20.207 61.123 1.00 27.02 73 THR A O 1
ATOM 533 N N . ASP A 1 74 ? -16.453 19.134 61.652 1.00 27.09 74 ASP A N 1
ATOM 534 C CA . ASP A 1 74 ? -17.426 18.131 62.122 1.00 27.09 74 ASP A CA 1
ATOM 535 C C . ASP A 1 74 ? -18.887 18.579 61.820 1.00 27.09 74 ASP A C 1
ATOM 537 O O . ASP A 1 74 ? -19.126 19.752 61.531 1.00 27.09 74 ASP A O 1
ATOM 541 N N . SER A 1 75 ? -19.869 17.695 62.071 1.00 25.78 75 SER A N 1
ATOM 542 C CA . SER A 1 75 ? -21.287 18.003 62.386 1.00 25.78 75 SER A CA 1
ATOM 543 C C . SER A 1 75 ? -22.189 18.502 61.220 1.00 25.78 75 SER A C 1
ATOM 545 O O . SER A 1 75 ? -21.700 19.005 60.218 1.00 25.78 75 SER A O 1
ATOM 547 N N . SER A 1 76 ? -23.532 18.391 61.223 1.00 25.16 76 SER A N 1
ATOM 548 C CA . SER A 1 76 ? -24.514 17.720 62.113 1.00 25.16 76 SER A CA 1
ATOM 549 C C . SER A 1 76 ? -25.823 17.355 61.348 1.00 25.16 76 SER A C 1
ATOM 551 O O . SER A 1 76 ? -25.980 17.676 60.171 1.00 25.16 76 SER A O 1
ATOM 553 N N . LYS A 1 77 ? -26.777 16.666 62.006 1.00 27.25 77 LYS A N 1
ATOM 554 C CA . LYS A 1 77 ? -28.163 16.371 61.545 1.00 27.25 77 LYS A CA 1
ATOM 555 C C . LYS A 1 77 ? -29.181 16.802 62.617 1.00 27.25 77 LYS A C 1
ATOM 557 O O . LYS A 1 77 ? -28.841 16.715 63.796 1.00 27.25 77 LYS A O 1
ATOM 562 N N . PRO A 1 78 ? -30.419 17.203 62.253 1.00 38.44 78 PRO A N 1
ATOM 563 C CA . PRO A 1 78 ? -31.593 16.294 62.315 1.00 38.44 78 PRO A CA 1
ATOM 564 C C . PRO A 1 78 ? -32.550 16.525 61.093 1.00 38.44 78 PRO A C 1
ATOM 566 O O . PRO A 1 78 ? -32.080 17.036 60.086 1.00 38.44 78 PRO A O 1
ATOM 569 N N . ASN A 1 79 ? -33.848 16.166 60.996 1.00 25.62 79 ASN A N 1
ATOM 570 C CA . ASN A 1 79 ? -34.789 15.431 61.867 1.00 25.62 79 ASN A CA 1
ATOM 571 C C . ASN A 1 79 ? -35.725 14.466 61.060 1.00 25.62 79 ASN A C 1
ATOM 573 O O . ASN A 1 79 ? -35.223 13.534 60.432 1.00 25.62 79 ASN A O 1
ATOM 577 N N . LYS A 1 80 ? -37.065 14.637 61.109 1.00 26.77 80 LYS A N 1
ATOM 578 C CA . LYS A 1 80 ? -38.138 13.743 60.596 1.00 26.77 80 LYS A CA 1
ATOM 579 C C . LYS A 1 80 ? -39.461 14.517 60.343 1.00 26.77 80 LYS A C 1
ATOM 581 O O . LYS A 1 80 ? -39.552 15.669 60.749 1.00 26.77 80 LYS A O 1
ATOM 586 N N . ALA A 1 81 ? -40.487 13.799 59.837 1.00 25.06 81 ALA A N 1
ATOM 587 C CA . ALA A 1 81 ? -41.931 14.144 59.740 1.00 25.06 81 ALA A CA 1
ATOM 588 C C . ALA A 1 81 ? -42.348 15.055 58.551 1.00 25.06 81 ALA A C 1
ATOM 590 O O . ALA A 1 81 ? -41.542 15.858 58.102 1.00 25.06 81 ALA A O 1
ATOM 591 N N . SER A 1 82 ? -43.563 14.972 57.971 1.00 25.45 82 SER A N 1
ATOM 592 C CA . SER A 1 82 ? -44.697 14.014 58.101 1.00 25.45 82 SER A CA 1
ATOM 593 C C . SER A 1 82 ? -45.612 14.022 56.846 1.00 25.45 82 SER A C 1
ATOM 595 O O . SER A 1 82 ? -45.482 14.869 55.969 1.00 25.45 82 SER A O 1
ATOM 597 N N . THR A 1 83 ? -46.549 13.068 56.749 1.00 25.94 83 THR A N 1
ATOM 598 C CA . THR A 1 83 ? -47.572 12.942 55.680 1.00 25.94 83 THR A CA 1
ATOM 599 C C . THR A 1 83 ? -48.903 13.642 56.001 1.00 25.94 83 THR A C 1
ATOM 601 O O . THR A 1 83 ? -49.327 13.588 57.158 1.00 25.94 83 THR A O 1
ATOM 604 N N . PRO A 1 84 ? -49.676 14.076 54.985 1.00 29.41 84 PRO A N 1
ATOM 605 C CA . PRO A 1 84 ? -51.141 14.154 55.060 1.00 29.41 84 PRO A CA 1
ATOM 606 C C . PRO A 1 84 ? -51.874 13.180 54.098 1.00 29.41 84 PRO A C 1
ATOM 608 O O . PRO A 1 84 ? -51.258 12.455 53.319 1.00 29.41 84 PRO A O 1
ATOM 611 N N . LYS A 1 85 ? -53.211 13.108 54.215 1.00 26.98 85 LYS A N 1
ATOM 612 C CA . LYS A 1 85 ? -54.066 11.992 53.750 1.00 26.98 85 LYS A CA 1
ATOM 613 C C . LYS A 1 85 ? -54.806 12.240 52.415 1.00 26.98 85 LYS A C 1
ATOM 615 O O . LYS A 1 85 ? -55.493 13.241 52.281 1.00 26.98 85 LYS A O 1
ATOM 620 N N . GLY A 1 86 ? -54.734 11.239 51.528 1.00 24.52 86 GLY A N 1
ATOM 621 C CA . GLY A 1 86 ? -55.791 10.569 50.728 1.00 24.52 86 GLY A CA 1
ATOM 622 C C . GLY A 1 86 ? -57.059 11.260 50.169 1.00 24.52 86 GLY A C 1
ATOM 623 O O . GLY A 1 86 ? -57.736 12.021 50.851 1.00 24.52 86 GLY A O 1
ATOM 624 N N . ARG A 1 87 ? -57.483 10.793 48.975 1.00 23.20 87 ARG A N 1
ATOM 625 C CA . ARG A 1 87 ? -58.879 10.764 48.465 1.00 23.20 87 ARG A CA 1
ATOM 626 C C . ARG A 1 87 ? -59.120 9.583 47.486 1.00 23.20 87 ARG A C 1
ATOM 628 O O . ARG A 1 87 ? -58.197 9.134 46.814 1.00 23.20 87 ARG A O 1
ATOM 635 N N . ARG A 1 88 ? -60.369 9.098 47.455 1.00 25.75 88 ARG A N 1
ATOM 636 C CA . ARG A 1 88 ? -61.090 8.130 46.569 1.00 25.75 88 ARG A CA 1
ATOM 637 C C . ARG A 1 88 ? -62.600 8.520 46.663 1.00 25.75 88 ARG A C 1
ATOM 639 O O . ARG A 1 88 ? -62.867 9.360 47.531 1.00 25.75 88 ARG A O 1
ATOM 646 N N . PRO A 1 89 ? -63.593 7.988 45.899 1.00 36.88 89 PRO A N 1
ATOM 647 C CA . PRO A 1 89 ? -63.653 6.822 44.983 1.00 36.88 89 PRO A CA 1
ATOM 648 C C . PRO A 1 89 ? -63.745 7.255 43.486 1.00 36.88 89 PRO A C 1
ATOM 650 O O . PRO A 1 89 ? -63.232 8.332 43.201 1.00 36.88 89 PRO A O 1
ATOM 653 N N . SER A 1 90 ? -64.177 6.502 42.450 1.00 23.33 90 SER A N 1
ATOM 654 C CA . SER A 1 90 ? -65.289 5.527 42.192 1.00 23.33 90 SER A CA 1
ATOM 655 C C . SER A 1 90 ? -64.943 4.698 40.920 1.00 23.33 90 SER A C 1
ATOM 657 O O . SER A 1 90 ? -64.210 5.223 40.088 1.00 23.33 90 SER A O 1
ATOM 659 N N . SER A 1 91 ? -65.160 3.370 40.813 1.00 26.14 91 SER A N 1
ATOM 660 C CA . SER A 1 91 ? -66.381 2.614 40.383 1.00 26.14 91 SER A CA 1
ATOM 661 C C . SER A 1 91 ? -66.933 3.013 38.995 1.00 26.14 91 SER A C 1
ATOM 663 O O . SER A 1 91 ? -67.010 4.208 38.732 1.00 26.14 91 SER A O 1
ATOM 665 N N . THR A 1 92 ? -67.342 2.121 38.077 1.00 26.30 92 THR A N 1
ATOM 666 C CA . THR A 1 92 ? -67.449 0.628 38.008 1.00 26.30 92 THR A CA 1
ATOM 667 C C . THR A 1 92 ? -67.292 0.205 36.514 1.00 26.30 92 THR A C 1
ATOM 669 O O . THR A 1 92 ? -67.149 1.099 35.686 1.00 26.30 92 THR A O 1
ATOM 672 N N . ASP A 1 93 ? -67.081 -1.044 36.068 1.00 24.58 93 ASP A N 1
ATOM 673 C CA . ASP A 1 93 ? -67.887 -2.296 36.104 1.00 24.58 93 ASP A CA 1
ATOM 674 C C . ASP A 1 93 ? -66.953 -3.516 35.785 1.00 24.58 93 ASP A C 1
ATOM 676 O O . ASP A 1 93 ? -65.891 -3.301 35.201 1.00 24.58 93 ASP A O 1
ATOM 680 N N . VAL A 1 94 ? -67.088 -4.741 36.343 1.00 28.02 94 VAL A N 1
ATOM 681 C CA . VAL A 1 94 ? -68.039 -5.865 36.055 1.00 28.02 94 VAL A CA 1
ATOM 682 C C . VAL A 1 94 ? -67.814 -6.496 34.658 1.00 28.02 94 VAL A C 1
ATOM 684 O O . VAL A 1 94 ? -67.647 -5.759 33.694 1.00 28.02 94 VAL A O 1
ATOM 687 N N . ASP A 1 95 ? -67.753 -7.821 34.434 1.00 26.30 95 ASP A N 1
ATOM 688 C CA . ASP A 1 95 ? -67.912 -9.056 35.258 1.00 26.30 95 ASP A CA 1
ATOM 689 C C . ASP A 1 95 ? -66.528 -9.709 35.624 1.00 26.30 95 ASP A C 1
ATOM 691 O O . ASP A 1 95 ? -65.495 -9.112 35.324 1.00 26.30 95 ASP A O 1
ATOM 695 N N . LEU A 1 96 ? -66.300 -10.817 36.372 1.00 23.12 96 LEU A N 1
ATOM 696 C CA . LEU A 1 96 ? -67.012 -12.092 36.676 1.00 23.12 96 LEU A CA 1
ATOM 697 C C . LEU A 1 96 ? -66.994 -13.071 35.460 1.00 23.12 96 LEU A C 1
ATOM 699 O O . LEU A 1 96 ? -66.910 -12.611 34.330 1.00 23.12 96 LEU A O 1
ATOM 703 N N . VAL A 1 97 ? -66.898 -14.416 35.514 1.00 23.77 97 VAL A N 1
ATOM 704 C CA . VAL A 1 97 ? -66.990 -15.559 36.476 1.00 23.77 97 VAL A CA 1
ATOM 705 C C . VAL A 1 97 ? -65.885 -16.587 36.057 1.00 23.77 97 VAL A C 1
ATOM 707 O O . VAL A 1 97 ? -65.502 -16.571 34.894 1.00 23.77 97 VAL A O 1
ATOM 710 N N . SER A 1 98 ? -65.261 -17.500 36.827 1.00 25.14 98 SER A N 1
ATOM 711 C CA . SER A 1 98 ? -65.503 -18.186 38.121 1.00 25.14 98 SER A CA 1
ATOM 712 C C . SER A 1 98 ? -64.188 -18.566 38.838 1.00 25.14 98 SER A C 1
ATOM 714 O O . SER A 1 98 ? -63.163 -18.776 38.194 1.00 25.14 98 SER A O 1
ATOM 716 N N . ALA A 1 99 ? -64.258 -18.830 40.147 1.00 22.59 99 ALA A N 1
ATOM 717 C CA . ALA A 1 99 ? -63.271 -19.610 40.909 1.00 22.59 99 ALA A CA 1
ATOM 718 C C . ALA A 1 99 ? -63.995 -20.494 41.943 1.00 22.59 99 ALA A C 1
ATOM 720 O O . ALA A 1 99 ? -65.038 -20.060 42.428 1.00 22.59 99 ALA A O 1
ATOM 721 N N . LEU A 1 100 ? -63.454 -21.669 42.321 1.00 22.97 100 LEU A N 1
ATOM 722 C CA . LEU A 1 100 ? -63.771 -22.360 43.593 1.00 22.97 100 LEU A CA 1
ATOM 723 C C . LEU A 1 100 ? -62.901 -23.615 43.855 1.00 22.97 100 LEU A C 1
ATOM 725 O O . LEU A 1 100 ? -62.942 -24.547 43.061 1.00 22.97 100 LEU A O 1
ATOM 729 N N . ALA A 1 101 ? -62.165 -23.608 44.982 1.00 23.39 101 ALA A N 1
ATOM 730 C CA . ALA A 1 101 ? -61.529 -24.715 45.749 1.00 23.39 101 ALA A CA 1
ATOM 731 C C . ALA A 1 101 ? -60.274 -24.137 46.460 1.00 23.39 101 ALA A C 1
ATOM 733 O O . ALA A 1 101 ? -59.277 -23.878 45.796 1.00 23.39 101 ALA A O 1
ATOM 734 N N . ASN A 1 102 ? -60.220 -23.780 47.754 1.00 25.33 102 ASN A N 1
ATOM 735 C CA . ASN A 1 102 ? -61.040 -24.080 48.943 1.00 25.33 102 ASN A CA 1
ATOM 736 C C . ASN A 1 102 ? -61.051 -25.573 49.368 1.00 25.33 102 ASN A C 1
ATOM 738 O O . ASN A 1 102 ? -61.292 -26.421 48.522 1.00 25.33 102 ASN A O 1
ATOM 742 N N . LEU A 1 103 ? -60.879 -25.963 50.651 1.00 24.11 103 LEU A N 1
ATOM 743 C CA . LEU A 1 103 ? -60.400 -25.234 51.855 1.00 24.11 103 LEU A CA 1
ATOM 744 C C . LEU A 1 103 ? -60.192 -26.201 53.065 1.00 24.11 103 LEU A C 1
ATOM 746 O O . LEU A 1 103 ? -61.174 -26.765 53.532 1.00 24.11 103 LEU A O 1
ATOM 750 N N . THR A 1 104 ? -58.985 -26.334 53.643 1.00 24.45 104 THR A N 1
ATOM 751 C CA . THR A 1 104 ? -58.699 -27.086 54.909 1.00 24.45 104 THR A CA 1
ATOM 752 C C . THR A 1 104 ? -57.281 -26.759 55.428 1.00 24.45 104 THR A C 1
ATOM 754 O O . THR A 1 104 ? -56.376 -26.691 54.605 1.00 24.45 104 THR A O 1
ATOM 757 N N . THR A 1 105 ? -56.961 -26.552 56.721 1.00 25.72 105 THR A N 1
ATOM 758 C CA . THR A 1 105 ? -57.774 -26.444 57.964 1.00 25.72 105 THR A CA 1
ATOM 759 C C . THR A 1 105 ? -57.103 -25.471 58.979 1.00 25.72 105 THR A C 1
ATOM 761 O O . THR A 1 105 ? -56.208 -24.717 58.609 1.00 25.72 105 THR A O 1
ATOM 764 N N . ARG A 1 106 ? -57.558 -25.398 60.248 1.00 25.00 106 ARG A N 1
ATOM 765 C CA . ARG A 1 106 ? -57.327 -24.271 61.191 1.00 25.00 106 ARG A CA 1
ATOM 766 C C . ARG A 1 106 ? -56.459 -24.576 62.441 1.00 25.00 106 ARG A C 1
ATOM 768 O O . ARG A 1 106 ? -56.683 -25.592 63.081 1.00 25.00 106 ARG A O 1
ATOM 775 N N . LYS A 1 107 ? -55.765 -23.516 62.908 1.00 25.33 107 LYS A N 1
ATOM 776 C CA . LYS A 1 107 ? -55.552 -23.063 64.320 1.00 25.33 107 LYS A CA 1
ATOM 777 C C . LYS A 1 107 ? -54.578 -23.799 65.280 1.00 25.33 107 LYS A C 1
ATOM 779 O O . LYS A 1 107 ? -54.296 -24.977 65.136 1.00 25.33 107 LYS A O 1
ATOM 784 N N . ASN A 1 108 ? -54.216 -23.032 66.331 1.00 25.31 108 ASN A N 1
ATOM 785 C CA . ASN A 1 108 ? -53.463 -23.338 67.572 1.00 25.31 108 ASN A CA 1
ATOM 786 C C . ASN A 1 108 ? -51.920 -23.380 67.435 1.00 25.31 108 ASN A C 1
ATOM 788 O O . ASN A 1 108 ? -51.417 -23.873 66.437 1.00 25.31 108 ASN A O 1
ATOM 792 N N . ALA A 1 109 ? -51.106 -22.887 68.386 1.00 25.38 109 ALA A N 1
ATOM 793 C CA . ALA A 1 109 ? -51.338 -21.978 69.531 1.00 25.38 109 ALA A CA 1
ATOM 794 C C . ALA A 1 109 ? -50.018 -21.240 69.912 1.00 25.38 109 ALA A C 1
ATOM 796 O O . ALA A 1 109 ? -48.999 -21.411 69.248 1.00 25.38 109 ALA A O 1
ATOM 797 N N . SER A 1 110 ? -50.034 -20.380 70.938 1.00 25.30 110 SER A N 1
ATOM 798 C CA . SER A 1 110 ? -48.951 -19.435 71.283 1.00 25.30 110 SER A CA 1
ATOM 799 C C . SER A 1 110 ? -47.915 -19.926 72.313 1.00 25.30 110 SER A C 1
ATOM 801 O O . SER A 1 110 ? -48.283 -20.601 73.266 1.00 25.30 110 SER A O 1
ATOM 803 N N . ASN A 1 111 ? -46.694 -19.377 72.213 1.00 24.39 111 ASN A N 1
ATOM 804 C CA . ASN A 1 111 ? -45.668 -19.198 73.265 1.00 24.39 111 ASN A CA 1
ATOM 805 C C . ASN A 1 111 ? -45.042 -20.432 73.955 1.00 24.39 111 ASN A C 1
ATOM 807 O O . ASN A 1 111 ? -45.633 -20.977 74.880 1.00 24.39 111 ASN A O 1
ATOM 811 N N . ALA A 1 112 ? -43.740 -20.665 73.709 1.00 25.86 112 ALA A N 1
ATOM 812 C CA . ALA A 1 112 ? -42.710 -20.626 74.768 1.00 25.86 112 ALA A CA 1
ATOM 813 C C . ALA A 1 112 ? -41.257 -20.585 74.222 1.00 25.86 112 ALA A C 1
ATOM 815 O O . ALA A 1 112 ? -40.866 -21.407 73.405 1.00 25.86 112 ALA A O 1
ATOM 816 N N . ARG A 1 113 ? -40.484 -19.612 74.730 1.00 24.89 113 ARG A N 1
ATOM 817 C CA . ARG A 1 113 ? -39.011 -19.497 74.896 1.00 24.89 113 ARG A CA 1
ATOM 818 C C . ARG A 1 113 ? -38.080 -20.563 74.264 1.00 24.89 113 ARG A C 1
ATOM 820 O O . ARG A 1 113 ? -38.124 -21.725 74.647 1.00 24.89 113 ARG A O 1
ATOM 827 N N . GLY A 1 114 ? -37.090 -20.101 73.489 1.00 23.95 114 GLY A N 1
ATOM 828 C CA . GLY A 1 114 ? -35.876 -20.857 73.134 1.00 23.95 114 GLY A CA 1
ATOM 829 C C . GLY A 1 114 ? -35.106 -20.210 71.975 1.00 23.95 114 GLY A C 1
ATOM 830 O O . GLY A 1 114 ? -35.622 -20.145 70.864 1.00 23.95 114 GLY A O 1
ATOM 831 N N . GLU A 1 115 ? -33.899 -19.698 72.223 1.00 27.59 115 GLU A N 1
ATOM 832 C CA . GLU A 1 115 ? -33.070 -19.027 71.205 1.00 27.59 115 GLU A CA 1
ATOM 833 C C . GLU A 1 115 ? -32.191 -20.010 70.413 1.00 27.59 115 GLU A C 1
ATOM 835 O O . GLU A 1 115 ? -31.745 -21.016 70.957 1.00 27.59 115 GLU A O 1
ATOM 840 N N . VAL A 1 116 ? -31.902 -19.672 69.148 1.00 27.50 116 VAL A N 1
ATOM 841 C CA . VAL A 1 116 ? -30.555 -19.624 68.523 1.00 27.50 116 VAL A CA 1
ATOM 842 C C . VAL A 1 116 ? -30.722 -19.189 67.057 1.00 27.50 116 VAL A C 1
ATOM 844 O O . VAL A 1 116 ? -31.416 -19.846 66.281 1.00 27.50 116 VAL A O 1
ATOM 847 N N . GLU A 1 117 ? -30.057 -18.106 66.640 1.00 30.19 117 GLU A N 1
ATOM 848 C CA . GLU A 1 117 ? -29.887 -17.796 65.211 1.00 30.19 117 GLU A CA 1
ATOM 849 C C . GLU A 1 117 ? -28.731 -18.623 64.607 1.00 30.19 117 GLU A C 1
ATOM 851 O O . GLU A 1 117 ? -27.587 -18.476 65.043 1.00 30.19 117 GLU A O 1
ATOM 856 N N . PRO A 1 118 ? -28.939 -19.397 63.524 1.00 34.81 118 PRO A N 1
ATOM 857 C CA . PRO A 1 118 ? -27.851 -19.969 62.731 1.00 34.81 118 PRO A CA 1
ATOM 858 C C . PRO A 1 118 ? -27.324 -18.943 61.708 1.00 34.81 118 PRO A C 1
ATOM 860 O O . PRO A 1 118 ? -27.376 -19.162 60.493 1.00 34.81 118 PRO A O 1
ATOM 863 N N . ASN A 1 119 ? -26.840 -17.802 62.207 1.00 38.22 119 ASN A N 1
ATOM 864 C CA . ASN A 1 119 ? -26.389 -16.644 61.422 1.00 38.22 119 ASN A CA 1
ATOM 865 C C . ASN A 1 119 ? -24.867 -16.414 61.557 1.00 38.22 119 ASN A C 1
ATOM 867 O O . ASN A 1 119 ? -24.382 -15.290 61.655 1.00 38.22 119 ASN A O 1
ATOM 871 N N . ALA A 1 120 ? -24.108 -17.515 61.578 1.00 36.78 120 ALA A N 1
ATOM 872 C CA . ALA A 1 120 ? -22.649 -17.540 61.636 1.00 36.78 120 ALA A CA 1
ATOM 873 C C . ALA A 1 120 ? -22.104 -18.561 60.620 1.00 36.78 120 ALA A C 1
ATOM 875 O O . ALA A 1 120 ? -22.440 -19.744 60.686 1.00 36.78 120 ALA A O 1
ATOM 876 N N . GLY A 1 121 ? -21.279 -18.087 59.682 1.00 32.78 121 GLY A N 1
ATOM 877 C CA . GLY A 1 121 ? -20.831 -18.836 58.500 1.00 32.78 121 GLY A CA 1
ATOM 878 C C . GLY A 1 121 ? -21.393 -18.234 57.209 1.00 32.78 121 GLY A C 1
ATOM 879 O O . GLY A 1 121 ? -22.495 -18.578 56.789 1.00 32.78 121 GLY A O 1
ATOM 880 N N . ASP A 1 122 ? -20.649 -17.296 56.609 1.00 44.62 122 ASP A N 1
ATOM 881 C CA . ASP A 1 122 ? -20.916 -16.791 55.252 1.00 44.62 122 ASP A CA 1
ATOM 882 C C . ASP A 1 122 ? -19.612 -16.442 54.485 1.00 44.62 122 ASP A C 1
ATOM 884 O O . ASP A 1 122 ? -19.330 -15.268 54.205 1.00 44.62 122 ASP A O 1
ATOM 888 N N . PRO A 1 123 ? -18.764 -17.434 54.138 1.00 43.72 123 PRO A N 1
ATOM 889 C CA . PRO A 1 123 ? -17.590 -17.234 53.292 1.00 43.72 123 PRO A CA 1
ATOM 890 C C . PRO A 1 123 ? -17.994 -17.064 51.809 1.00 43.72 123 PRO A C 1
ATOM 892 O O . PRO A 1 123 ? -17.756 -17.942 50.974 1.00 43.72 123 PRO A O 1
ATOM 895 N N . ARG A 1 124 ? -18.531 -15.871 51.499 1.00 42.66 124 ARG A N 1
ATOM 896 C CA . ARG A 1 124 ? -19.000 -15.327 50.196 1.00 42.66 124 ARG A CA 1
ATOM 897 C C . ARG A 1 124 ? -20.510 -15.264 49.935 1.00 42.66 124 ARG A C 1
ATOM 899 O O . ARG A 1 124 ? -20.979 -15.534 48.834 1.00 42.66 124 ARG A O 1
ATOM 906 N N . GLY A 1 125 ? -21.217 -14.645 50.863 1.00 41.81 125 GLY A N 1
ATOM 907 C CA . GLY A 1 125 ? -22.252 -13.656 50.610 1.00 41.81 125 GLY A CA 1
ATOM 908 C C . GLY A 1 125 ? -23.466 -14.118 49.806 1.00 41.81 125 GLY A C 1
ATOM 909 O O . GLY A 1 125 ? -23.478 -14.038 48.573 1.00 41.81 125 GLY A O 1
ATOM 910 N N . LYS A 1 126 ? -24.603 -14.256 50.502 1.00 48.16 126 LYS A N 1
ATOM 911 C CA . LYS A 1 126 ? -25.952 -14.115 49.893 1.00 48.16 126 LYS A CA 1
ATOM 912 C C . LYS A 1 126 ? -26.110 -12.829 49.048 1.00 48.16 126 LYS A C 1
ATOM 914 O O . LYS A 1 126 ? -27.007 -12.755 48.212 1.00 48.16 126 LYS A O 1
ATOM 919 N N . ARG A 1 127 ? -25.240 -11.827 49.258 1.00 47.06 127 ARG A N 1
ATOM 920 C CA . ARG A 1 127 ? -25.124 -10.570 48.489 1.00 47.06 127 ARG A CA 1
ATOM 921 C C . ARG A 1 127 ? -24.357 -10.674 47.157 1.00 47.06 127 ARG A C 1
ATOM 923 O O . ARG A 1 127 ? -24.540 -9.791 46.330 1.00 47.06 127 ARG A O 1
ATOM 930 N N . GLN A 1 128 ? -23.503 -11.682 46.945 1.00 52.41 128 GLN A N 1
ATOM 931 C CA . GLN A 1 128 ? -22.700 -11.824 45.714 1.00 52.41 128 GLN A CA 1
ATOM 932 C C . GLN A 1 128 ? -23.268 -12.867 44.747 1.00 52.41 128 GLN A C 1
ATOM 934 O O . GLN A 1 128 ? -23.396 -12.583 43.558 1.00 52.41 128 GLN A O 1
ATOM 939 N N . VAL A 1 129 ? -23.617 -14.062 45.237 1.00 60.81 129 VAL A N 1
ATOM 940 C CA . VAL A 1 129 ? -23.992 -15.184 44.353 1.00 60.81 129 VAL A CA 1
ATOM 941 C C . VAL A 1 129 ? -25.481 -15.177 43.974 1.00 60.81 129 VAL A C 1
ATOM 943 O O . VAL A 1 129 ? -25.839 -15.663 42.910 1.00 60.81 129 VAL A O 1
ATOM 946 N N . GLY A 1 130 ? -26.342 -14.569 44.798 1.00 69.38 130 GLY A N 1
ATOM 947 C CA . GLY A 1 130 ? -27.794 -14.517 44.583 1.00 69.38 130 GLY A CA 1
ATOM 948 C C . GLY A 1 130 ? -28.556 -15.659 45.269 1.00 69.38 130 GLY A C 1
ATOM 949 O O . GLY A 1 130 ? -28.020 -16.740 45.515 1.00 69.38 130 GLY A O 1
ATOM 950 N N . LYS A 1 131 ? -29.831 -15.418 45.613 1.00 75.81 131 LYS A N 1
ATOM 951 C CA . LYS A 1 131 ? -30.663 -16.381 46.367 1.00 75.81 131 LYS A CA 1
ATOM 952 C C . LYS A 1 131 ? -30.875 -17.700 45.613 1.00 75.81 131 LYS A C 1
ATOM 954 O O . LYS A 1 131 ? -30.920 -18.751 46.249 1.00 75.81 131 LYS A O 1
ATOM 959 N N . ASN A 1 132 ? -30.993 -17.649 44.286 1.00 78.94 132 ASN A N 1
ATOM 960 C CA . ASN A 1 132 ? -31.320 -18.819 43.473 1.00 78.94 132 ASN A CA 1
ATOM 961 C C . ASN A 1 132 ? -30.109 -19.752 43.345 1.00 78.94 132 ASN A C 1
ATOM 963 O O . ASN A 1 132 ? -30.243 -20.955 43.563 1.00 78.94 132 ASN A O 1
ATOM 967 N N . VAL A 1 133 ? -28.913 -19.200 43.102 1.00 83.06 133 VAL A N 1
ATOM 968 C CA . VAL A 1 133 ? -27.665 -19.980 43.098 1.00 83.06 133 VAL A CA 1
ATOM 969 C C . VAL A 1 133 ? -27.379 -20.578 44.479 1.00 83.06 133 VAL A C 1
ATOM 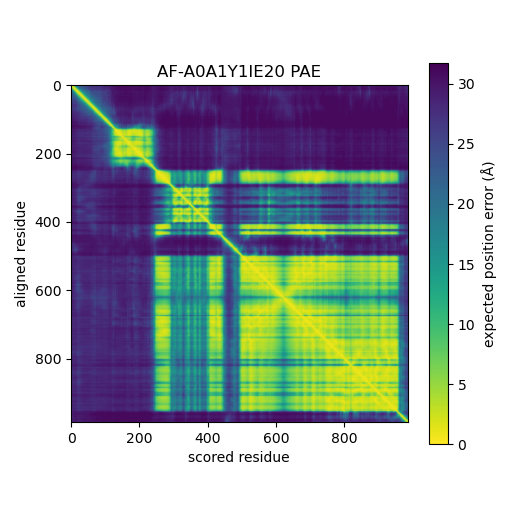971 O O . VAL A 1 133 ? -27.012 -21.742 44.564 1.00 83.06 133 VAL A O 1
ATOM 974 N N . VAL A 1 134 ? -27.628 -19.846 45.573 1.00 83.44 134 VAL A N 1
ATOM 975 C CA . VAL A 1 134 ? -27.520 -20.386 46.947 1.00 83.44 134 VAL A CA 1
ATOM 976 C C . VAL A 1 134 ? -28.459 -21.583 47.170 1.00 83.44 134 VAL A C 1
ATOM 978 O O . VAL A 1 134 ? -28.054 -22.570 47.782 1.00 83.44 134 VAL A O 1
ATOM 981 N N . ALA A 1 135 ? -29.686 -21.544 46.639 1.00 81.00 135 ALA A N 1
ATOM 982 C CA . ALA A 1 135 ? -30.613 -22.676 46.709 1.00 81.00 135 ALA A CA 1
ATOM 983 C C . ALA A 1 135 ? -30.169 -23.870 45.838 1.00 81.00 135 ALA A C 1
ATOM 985 O O . ALA A 1 135 ? -30.321 -25.017 46.256 1.00 81.00 135 ALA A O 1
ATOM 986 N N . TRP A 1 136 ? -29.597 -23.617 44.656 1.00 90.44 136 TRP A N 1
ATOM 987 C CA . TRP A 1 136 ? -29.012 -24.644 43.782 1.00 90.44 136 TRP A CA 1
ATOM 988 C C . TRP A 1 136 ? -27.796 -25.327 44.433 1.00 90.44 136 TRP A C 1
ATOM 990 O O . TRP A 1 136 ? -27.751 -26.557 44.500 1.00 90.44 136 TRP A O 1
ATOM 1000 N N . LEU A 1 137 ? -26.879 -24.540 45.014 1.00 89.50 137 LEU A N 1
ATOM 1001 C CA . LEU A 1 137 ? -25.727 -25.026 45.780 1.00 89.50 137 LEU A CA 1
ATOM 1002 C C . LEU A 1 137 ? -26.161 -25.931 46.935 1.00 89.50 137 LEU A C 1
ATOM 1004 O O . LEU A 1 137 ? -25.664 -27.050 47.045 1.00 89.50 137 LEU A O 1
ATOM 1008 N N . SER A 1 138 ? -27.114 -25.486 47.765 1.00 87.81 138 SER A N 1
ATOM 1009 C CA . SER A 1 138 ? -27.603 -26.307 48.878 1.00 87.81 138 SER A CA 1
ATOM 1010 C C . SER A 1 138 ? -28.232 -27.619 48.407 1.00 87.81 138 SER A C 1
ATOM 1012 O O . SER A 1 138 ? -27.926 -28.639 49.005 1.00 87.81 138 SER A O 1
ATOM 1014 N N . ARG A 1 139 ? -29.015 -27.665 47.314 1.00 87.25 139 ARG A N 1
ATOM 1015 C CA . ARG A 1 139 ? -29.557 -28.947 46.801 1.00 87.25 139 ARG A CA 1
ATOM 1016 C C . ARG A 1 139 ? -28.456 -29.936 46.414 1.00 87.25 139 ARG A C 1
ATOM 1018 O O . ARG A 1 139 ? -28.498 -31.085 46.850 1.00 87.25 139 ARG A O 1
ATOM 1025 N N . GLY A 1 140 ? -27.468 -29.491 45.634 1.00 89.75 140 GLY A N 1
ATOM 1026 C CA . GLY A 1 140 ? -26.353 -30.347 45.218 1.00 89.75 140 GLY A CA 1
ATOM 1027 C C . GLY A 1 140 ? -25.485 -30.795 46.397 1.00 89.75 140 GLY A C 1
ATOM 1028 O O . GLY A 1 140 ? -25.100 -31.959 46.467 1.00 89.75 140 GLY A O 1
ATOM 1029 N N . MET A 1 141 ? -25.223 -29.909 47.364 1.00 91.50 141 MET A N 1
ATOM 1030 C CA . MET A 1 141 ? -24.456 -30.263 48.564 1.00 91.50 141 MET A CA 1
ATOM 1031 C C . MET A 1 141 ? -25.248 -31.123 49.554 1.00 91.50 141 MET A C 1
ATOM 1033 O O . MET A 1 141 ? -24.632 -31.934 50.232 1.00 91.50 141 MET A O 1
ATOM 1037 N N . SER A 1 142 ? -26.582 -31.035 49.598 1.00 87.12 142 SER A N 1
ATOM 1038 C CA . SER A 1 142 ? -27.422 -31.939 50.399 1.00 87.12 142 SER A CA 1
ATOM 1039 C C . SER A 1 142 ? -27.425 -33.354 49.808 1.00 87.12 142 SER A C 1
ATOM 1041 O O . SER A 1 142 ? -27.235 -34.320 50.535 1.00 87.12 142 SER A O 1
ATOM 1043 N N . GLN A 1 143 ? -27.524 -33.490 48.477 1.00 87.50 143 GLN A N 1
ATOM 1044 C CA . GLN A 1 143 ? -27.375 -34.786 47.793 1.00 87.50 143 GLN A CA 1
ATOM 1045 C C . GLN A 1 143 ? -25.989 -35.401 48.040 1.00 87.50 143 GLN A C 1
ATOM 1047 O O . GLN A 1 143 ? -25.895 -36.566 48.421 1.00 87.50 143 GLN A O 1
ATOM 1052 N N . MET A 1 144 ? -24.925 -34.601 47.898 1.00 87.88 144 MET A N 1
ATOM 1053 C CA . MET A 1 144 ? -23.560 -35.032 48.210 1.00 87.88 144 MET A CA 1
ATOM 1054 C C . MET A 1 144 ? -23.389 -35.394 49.692 1.00 87.88 144 MET A C 1
ATOM 1056 O O . MET A 1 144 ? -22.675 -36.341 49.996 1.00 87.88 144 MET A O 1
ATOM 1060 N N . ALA A 1 145 ? -24.030 -34.670 50.615 1.00 85.56 145 ALA A N 1
ATOM 1061 C CA . ALA A 1 145 ? -23.984 -34.958 52.047 1.00 85.56 145 ALA A CA 1
ATOM 1062 C C . ALA A 1 145 ? -24.663 -36.293 52.387 1.00 85.56 145 ALA A C 1
ATOM 1064 O O . ALA A 1 145 ? -24.105 -37.062 53.162 1.00 85.56 145 ALA A O 1
ATOM 1065 N N . THR A 1 146 ? -25.812 -36.604 51.780 1.00 84.75 146 THR A N 1
ATOM 1066 C CA . THR A 1 146 ? -26.479 -37.905 51.951 1.00 84.75 146 THR A CA 1
ATOM 1067 C C . THR A 1 146 ? -25.608 -39.048 51.422 1.00 84.75 146 THR A C 1
ATOM 1069 O O . THR A 1 146 ? -25.324 -39.987 52.161 1.00 84.75 146 THR A O 1
ATOM 1072 N N . GLU A 1 147 ? -25.094 -38.939 50.189 1.00 82.94 147 GLU A N 1
ATOM 1073 C CA . GLU A 1 147 ? -24.213 -39.957 49.582 1.00 82.94 147 GLU A CA 1
ATOM 1074 C C . GLU A 1 147 ? -22.839 -40.060 50.291 1.00 82.94 147 GLU A C 1
ATOM 1076 O O . GLU A 1 147 ? -22.114 -41.034 50.109 1.00 82.94 147 GLU A O 1
ATOM 1081 N N . LEU A 1 148 ? -22.469 -39.084 51.129 1.00 80.56 148 LEU A N 1
ATOM 1082 C CA . LEU A 1 148 ? -21.256 -39.090 51.961 1.00 80.56 148 LEU A CA 1
ATOM 1083 C C . LEU A 1 148 ? -21.459 -39.742 53.340 1.00 80.56 148 LEU A C 1
ATOM 1085 O O . LEU A 1 148 ? -20.479 -40.164 53.954 1.00 80.56 148 LEU A O 1
ATOM 1089 N N . LEU A 1 149 ? -22.699 -39.787 53.834 1.00 76.50 149 LEU A N 1
ATOM 1090 C CA . LEU A 1 149 ? -23.053 -40.354 55.139 1.00 76.50 149 LEU A CA 1
ATOM 1091 C C . LEU A 1 149 ? -23.508 -41.819 55.044 1.00 76.50 149 LEU A C 1
ATOM 1093 O O . LEU A 1 149 ? -23.280 -42.576 55.982 1.00 76.50 149 LEU A O 1
ATOM 1097 N N . ASP A 1 150 ? -24.064 -42.233 53.905 1.00 77.00 150 ASP A N 1
ATOM 1098 C CA . ASP A 1 150 ? -24.359 -43.636 53.588 1.00 77.00 150 ASP A CA 1
ATOM 1099 C C . ASP A 1 150 ? -23.074 -44.493 53.606 1.00 77.00 150 ASP A C 1
ATOM 1101 O O . ASP A 1 150 ? -22.089 -44.169 52.937 1.00 77.00 150 ASP A O 1
ATOM 1105 N N . GLU A 1 151 ? -23.053 -45.577 54.388 1.00 65.31 151 GLU A N 1
ATOM 1106 C CA . GLU A 1 151 ? -21.895 -46.481 54.503 1.00 65.31 151 GLU A CA 1
ATOM 1107 C C . GLU A 1 151 ? -21.763 -47.467 53.331 1.00 65.31 151 GLU A C 1
ATOM 1109 O O . GLU A 1 151 ? -20.675 -47.996 53.102 1.00 65.31 151 GLU A O 1
ATOM 1114 N N . SER A 1 152 ? -22.825 -47.670 52.544 1.00 64.50 152 SER A N 1
ATOM 1115 C CA . SER A 1 152 ? -22.802 -48.478 51.314 1.00 64.50 152 SER A CA 1
ATOM 1116 C C . SER A 1 152 ? -22.260 -47.715 50.095 1.00 64.50 152 SER A C 1
ATOM 1118 O O . SER A 1 152 ? -21.999 -48.298 49.040 1.00 64.50 152 SER A O 1
ATOM 1120 N N . SER A 1 153 ? -22.063 -46.402 50.234 1.00 72.88 153 SER A N 1
ATOM 1121 C CA . SER A 1 153 ? -21.728 -45.498 49.138 1.00 72.88 153 SER A CA 1
ATOM 1122 C C . SER A 1 153 ? -20.280 -45.606 48.648 1.00 72.88 153 SER A C 1
ATOM 1124 O O . SER A 1 153 ? -19.313 -45.480 49.406 1.00 72.88 153 SER A O 1
ATOM 1126 N N . SER A 1 154 ? -20.119 -45.666 47.320 1.00 74.00 154 SER A N 1
ATOM 1127 C CA . SER A 1 154 ? -18.811 -45.544 46.656 1.00 74.00 154 SER A CA 1
ATOM 1128 C C . SER A 1 154 ? -18.090 -44.220 46.963 1.00 74.00 154 SER A C 1
ATOM 1130 O O . SER A 1 154 ? -16.859 -44.157 46.904 1.00 74.00 154 SER A O 1
ATOM 1132 N N . LEU A 1 155 ? -18.823 -43.162 47.340 1.00 74.19 155 LEU A N 1
ATOM 1133 C CA . LEU A 1 155 ? -18.232 -41.880 47.713 1.00 74.19 155 LEU A CA 1
ATOM 1134 C C . LEU A 1 155 ? -17.407 -41.999 49.002 1.00 74.19 155 LEU A C 1
ATOM 1136 O O . LEU A 1 155 ? -16.323 -41.423 49.059 1.00 74.19 155 LEU A O 1
ATOM 1140 N N . GLN A 1 156 ? -17.837 -42.789 49.995 1.00 70.69 156 GLN A N 1
ATOM 1141 C CA . GLN A 1 156 ? -17.060 -43.004 51.227 1.00 70.69 156 GLN A CA 1
ATOM 1142 C C . GLN A 1 156 ? -15.718 -43.709 50.986 1.00 70.69 156 GLN A C 1
ATOM 1144 O O . GLN A 1 156 ? -14.774 -43.487 51.750 1.00 70.69 156 GLN A O 1
ATOM 1149 N N . ALA A 1 157 ? -15.613 -44.537 49.942 1.00 67.56 157 ALA A N 1
ATOM 1150 C CA . ALA A 1 157 ? -14.343 -45.112 49.508 1.00 67.56 157 ALA A CA 1
ATOM 1151 C C . ALA A 1 157 ? -13.481 -44.049 48.806 1.00 67.56 157 ALA A C 1
ATOM 1153 O O . ALA A 1 157 ? -12.362 -43.777 49.246 1.00 67.56 157 ALA A O 1
ATOM 1154 N N . ARG A 1 158 ? -14.042 -43.366 47.795 1.00 73.31 158 ARG A N 1
ATOM 1155 C CA . ARG A 1 158 ? -13.350 -42.323 47.010 1.00 73.31 158 ARG A CA 1
ATOM 1156 C C . ARG A 1 158 ? -12.802 -41.185 47.872 1.00 73.31 158 ARG A C 1
ATOM 1158 O O . ARG A 1 158 ? -11.704 -40.697 47.643 1.00 73.31 158 ARG A O 1
ATOM 1165 N N . VAL A 1 159 ? -13.533 -40.794 48.912 1.00 70.56 159 VAL A N 1
ATOM 1166 C CA . VAL A 1 159 ? -13.152 -39.750 49.881 1.00 70.56 159 VAL A CA 1
ATOM 1167 C C . VAL A 1 159 ? -11.892 -40.100 50.689 1.00 70.56 159 VAL A C 1
ATOM 1169 O O . VAL A 1 159 ? -11.228 -39.203 51.212 1.00 70.56 159 VAL A O 1
ATOM 1172 N N . ARG A 1 160 ? -11.521 -41.385 50.783 1.00 65.12 160 ARG A N 1
ATOM 1173 C CA . ARG A 1 160 ? -10.292 -41.826 51.464 1.00 65.12 160 ARG A CA 1
ATOM 1174 C C . ARG A 1 160 ? -9.059 -41.731 50.560 1.00 65.12 160 ARG A C 1
ATOM 1176 O O . ARG A 1 160 ? -7.960 -41.580 51.094 1.00 65.12 160 ARG A O 1
ATOM 1183 N N . GLU A 1 161 ? -9.221 -41.756 49.236 1.00 72.88 161 GLU A N 1
ATOM 1184 C CA . GLU A 1 161 ? -8.126 -41.730 48.253 1.00 72.88 161 GLU A CA 1
ATOM 1185 C C . GLU A 1 161 ? -7.189 -40.514 48.429 1.00 72.88 161 GLU A C 1
ATOM 1187 O O . GLU A 1 161 ? -7.652 -39.433 48.809 1.00 72.88 161 GLU A O 1
ATOM 1192 N N . PRO A 1 162 ? -5.882 -40.622 48.112 1.00 56.34 162 PRO A N 1
ATOM 1193 C CA . PRO A 1 162 ? -4.956 -39.483 48.173 1.00 56.34 162 PRO A CA 1
ATOM 1194 C C . PRO A 1 162 ? -5.341 -38.327 47.237 1.00 56.34 162 PRO A C 1
ATOM 1196 O O . PRO A 1 162 ? -5.149 -37.165 47.577 1.00 56.34 162 PRO A O 1
ATOM 1199 N N . ASN A 1 163 ? -5.929 -38.638 46.078 1.00 65.19 163 ASN A N 1
ATOM 1200 C CA . ASN A 1 163 ? -6.194 -37.674 45.006 1.00 65.19 163 ASN A CA 1
ATOM 1201 C C . ASN A 1 163 ? -7.615 -37.070 45.050 1.00 65.19 163 ASN A C 1
ATOM 1203 O O . ASN A 1 163 ? -8.056 -36.449 44.079 1.00 65.19 163 ASN A O 1
ATOM 1207 N N . PHE A 1 164 ? -8.357 -37.243 46.151 1.00 74.19 164 PHE A N 1
ATOM 1208 C CA . PHE A 1 164 ? -9.754 -36.814 46.235 1.00 74.19 164 PHE A CA 1
ATOM 1209 C C . PHE A 1 164 ? -9.914 -35.282 46.206 1.00 74.19 164 PHE A C 1
ATOM 1211 O O . PHE A 1 164 ? -9.610 -34.571 47.170 1.00 74.19 164 PHE A O 1
ATOM 1218 N N . SER A 1 165 ? -10.470 -34.772 45.103 1.00 80.19 165 SER A N 1
ATOM 1219 C CA . SER A 1 165 ? -10.832 -33.362 44.932 1.00 80.19 165 SER A CA 1
ATOM 1220 C C . SER A 1 165 ? -12.303 -33.125 45.272 1.00 80.19 165 SER A C 1
ATOM 1222 O O . SER A 1 165 ? -13.198 -33.525 44.522 1.00 80.19 165 SER A O 1
ATOM 1224 N N . LEU A 1 166 ? -12.550 -32.396 46.369 1.00 80.81 166 LEU A N 1
ATOM 1225 C CA . LEU A 1 166 ? -13.898 -31.978 46.768 1.00 80.81 166 LEU A CA 1
ATOM 1226 C C . LEU A 1 166 ? -14.617 -31.227 45.641 1.00 80.81 166 LEU A C 1
ATOM 1228 O O . LEU A 1 166 ? -15.800 -31.460 45.419 1.00 80.81 166 LEU A O 1
ATOM 1232 N N . VAL A 1 167 ? -13.908 -30.340 44.929 1.00 80.69 167 VAL A N 1
ATOM 1233 C CA . VAL A 1 167 ? -14.501 -29.536 43.851 1.00 80.69 167 VAL A CA 1
ATOM 1234 C C . VAL A 1 167 ? -15.044 -30.453 42.763 1.00 80.69 167 VAL A C 1
ATOM 1236 O O . VAL A 1 167 ? -16.222 -30.352 42.445 1.00 80.69 167 VAL A O 1
ATOM 1239 N N . LEU A 1 168 ? -14.231 -31.385 42.248 1.00 79.38 168 LEU A N 1
ATOM 1240 C CA . LEU A 1 168 ? -14.644 -32.305 41.181 1.00 79.38 168 LEU A CA 1
ATOM 1241 C C . LEU A 1 168 ? -15.789 -33.226 41.620 1.00 79.38 168 LEU A C 1
ATOM 1243 O O . LEU A 1 168 ? -16.727 -33.426 40.852 1.00 79.38 168 LEU A O 1
ATOM 1247 N N . ALA A 1 169 ? -15.759 -33.731 42.858 1.00 82.19 169 ALA A N 1
ATOM 1248 C CA . ALA A 1 169 ? -16.865 -34.510 43.410 1.00 82.19 169 ALA A CA 1
ATOM 1249 C C . ALA A 1 169 ? -18.159 -33.677 43.485 1.00 82.19 169 ALA A C 1
ATOM 1251 O O . ALA A 1 169 ? -19.192 -34.111 42.983 1.00 82.19 169 ALA A O 1
ATOM 1252 N N . ALA A 1 170 ? -18.092 -32.449 44.010 1.00 86.25 170 ALA A N 1
ATOM 1253 C CA . ALA A 1 170 ? -19.220 -31.521 44.091 1.00 86.25 170 ALA A CA 1
ATOM 1254 C C . ALA A 1 170 ? -19.862 -31.226 42.722 1.00 86.25 170 ALA A C 1
ATOM 1256 O O . ALA A 1 170 ? -21.085 -31.087 42.640 1.00 86.25 170 ALA A O 1
ATOM 1257 N N . GLN A 1 171 ? -19.078 -31.187 41.635 1.00 86.56 171 GLN A N 1
ATOM 1258 C CA . GLN A 1 171 ? -19.618 -30.958 40.288 1.00 86.56 171 GLN A CA 1
ATOM 1259 C C . GLN A 1 171 ? -20.580 -32.074 39.847 1.00 86.56 171 GLN A C 1
ATOM 1261 O O . GLN A 1 171 ? -21.594 -31.792 39.209 1.00 86.56 171 GLN A O 1
ATOM 1266 N N . GLN A 1 172 ? -20.337 -33.323 40.265 1.00 85.00 172 GLN A N 1
ATOM 1267 C CA . GLN A 1 172 ? -21.189 -34.469 39.919 1.00 85.00 172 GLN A CA 1
ATOM 1268 C C . GLN A 1 172 ? -22.616 -34.342 40.495 1.00 85.00 172 GLN A C 1
ATOM 1270 O O . GLN A 1 172 ? -23.554 -34.876 39.909 1.00 85.00 172 GLN A O 1
ATOM 1275 N N . TYR A 1 173 ? -22.804 -33.587 41.585 1.00 88.50 173 TYR A N 1
ATOM 1276 C CA . TYR A 1 173 ? -24.115 -33.325 42.202 1.00 88.50 173 TYR A CA 1
ATOM 1277 C C . TYR A 1 173 ? -24.716 -31.991 41.756 1.00 88.50 173 TYR A C 1
ATOM 1279 O O . TYR A 1 173 ? -25.913 -31.897 41.497 1.00 88.50 173 TYR A O 1
ATOM 1287 N N . LEU A 1 174 ? -23.897 -30.946 41.616 1.00 88.06 174 LEU A N 1
ATOM 1288 C CA . LEU A 1 174 ? -24.375 -29.622 41.214 1.00 88.06 174 LEU A CA 1
ATOM 1289 C C . LEU A 1 174 ? -24.974 -29.625 39.799 1.00 88.06 174 LEU A C 1
ATOM 1291 O O . LEU A 1 174 ? -26.071 -29.107 39.606 1.00 88.06 174 LEU A O 1
ATOM 1295 N N . TRP A 1 175 ? -24.326 -30.275 38.827 1.00 84.75 175 TRP A N 1
ATOM 1296 C CA . TRP A 1 175 ? -24.832 -30.346 37.448 1.00 84.75 175 TRP A CA 1
ATOM 1297 C C . TRP A 1 175 ? -25.986 -31.350 37.255 1.00 84.75 175 TRP A C 1
ATOM 1299 O O . TRP A 1 175 ? -26.667 -31.283 36.236 1.00 84.75 175 TRP A O 1
ATOM 1309 N N . ARG A 1 176 ? -26.280 -32.221 38.237 1.00 80.00 176 ARG A N 1
ATOM 1310 C CA . ARG A 1 176 ? -27.525 -33.024 38.270 1.00 80.00 176 ARG A CA 1
ATOM 1311 C C . ARG A 1 176 ? -28.769 -32.186 38.605 1.00 80.00 176 ARG A C 1
ATOM 1313 O O . ARG A 1 176 ? -29.885 -32.667 38.440 1.00 80.00 176 ARG A O 1
ATOM 1320 N N . ASN A 1 177 ? -28.602 -30.954 39.091 1.00 81.25 177 ASN A N 1
ATOM 1321 C CA . ASN A 1 177 ? -29.698 -30.061 39.466 1.00 81.25 177 ASN A CA 1
ATOM 1322 C C . ASN A 1 177 ? -29.825 -28.910 38.458 1.00 81.25 177 ASN A C 1
ATOM 1324 O O . ASN A 1 177 ? -28.833 -28.243 38.163 1.00 81.25 177 ASN A O 1
ATOM 1328 N N . ASN A 1 178 ? -31.049 -28.625 37.995 1.00 80.81 178 ASN A N 1
ATOM 1329 C CA . ASN A 1 178 ? -31.325 -27.520 37.066 1.00 80.81 178 ASN A CA 1
ATOM 1330 C C . ASN A 1 178 ? -30.742 -26.192 37.577 1.00 80.81 178 ASN A C 1
ATOM 1332 O O . ASN A 1 178 ? -31.082 -25.735 38.674 1.00 80.81 178 ASN A O 1
ATOM 1336 N N . GLN A 1 179 ? -29.886 -25.576 36.759 1.00 84.06 179 GLN A N 1
ATOM 1337 C CA . GLN A 1 179 ? -29.284 -24.275 37.042 1.00 84.06 179 GLN A CA 1
ATOM 1338 C C . GLN A 1 179 ? -30.332 -23.148 36.927 1.00 84.06 179 GLN A C 1
ATOM 1340 O O . GLN A 1 179 ? -31.245 -23.237 36.101 1.00 84.06 179 GLN A O 1
ATOM 1345 N N . PRO A 1 180 ? -30.228 -22.076 37.733 1.00 81.94 180 PRO A N 1
ATOM 1346 C CA . PRO A 1 180 ? -31.066 -20.891 37.578 1.00 81.94 180 PRO A CA 1
ATOM 1347 C C . PRO A 1 180 ? -30.699 -20.106 36.306 1.00 81.94 180 PRO A C 1
ATOM 1349 O O . PRO A 1 180 ? -29.587 -19.589 36.191 1.00 81.94 180 PRO A O 1
ATOM 1352 N N . MET A 1 181 ? -31.660 -19.985 35.382 1.00 70.56 181 MET A N 1
ATOM 1353 C CA . MET A 1 181 ? -31.531 -19.186 34.153 1.00 70.56 181 MET A CA 1
ATOM 1354 C C . MET A 1 181 ? -31.104 -17.740 34.447 1.00 70.56 181 MET A C 1
ATOM 1356 O O . MET A 1 181 ? -31.667 -17.084 35.327 1.00 70.56 181 MET A O 1
ATOM 1360 N N . GLY A 1 182 ? -30.142 -17.234 33.677 1.00 76.19 182 GLY A N 1
ATOM 1361 C CA . GLY A 1 182 ? -29.595 -15.881 33.781 1.00 76.19 182 GLY A CA 1
ATOM 1362 C C . GLY A 1 182 ? -28.560 -15.681 34.896 1.00 76.19 182 GLY A C 1
ATOM 1363 O O . GLY A 1 182 ? -28.089 -14.559 35.093 1.00 76.19 182 GLY A O 1
ATOM 1364 N N . GLU A 1 183 ? -28.195 -16.730 35.644 1.00 80.19 183 GLU A N 1
ATOM 1365 C CA . GLU A 1 183 ? -27.139 -16.686 36.668 1.00 80.19 183 GLU A CA 1
ATOM 1366 C C . GLU A 1 183 ? -25.999 -17.698 36.407 1.00 80.19 183 GLU A C 1
ATOM 1368 O O . GLU A 1 183 ? -25.219 -18.011 37.310 1.00 80.19 183 GLU A O 1
ATOM 1373 N N . GLU A 1 184 ? -25.840 -18.180 35.170 1.00 80.06 184 GLU A N 1
ATOM 1374 C CA . GLU A 1 184 ? -24.901 -19.242 34.762 1.00 80.06 184 GLU A CA 1
ATOM 1375 C C . GLU A 1 184 ? -23.449 -18.910 35.148 1.00 80.06 184 GLU A C 1
ATOM 1377 O O . GLU A 1 184 ? -22.743 -19.722 35.750 1.00 80.06 184 GLU A O 1
ATOM 1382 N N . ALA A 1 185 ? -23.014 -17.671 34.894 1.00 71.88 185 ALA A N 1
ATOM 1383 C CA . ALA A 1 185 ? -21.676 -17.201 35.260 1.00 71.88 185 ALA A CA 1
ATOM 1384 C C . ALA A 1 185 ? -21.436 -17.204 36.784 1.00 71.88 185 ALA A C 1
ATOM 1386 O O . ALA A 1 185 ? -20.316 -17.452 37.237 1.00 71.88 185 ALA A O 1
ATOM 1387 N N . LYS A 1 186 ? -22.480 -16.972 37.595 1.00 76.88 186 LYS A N 1
ATOM 1388 C CA . LYS A 1 186 ? -22.396 -17.052 39.064 1.00 76.88 186 LYS A CA 1
ATOM 1389 C C . LYS A 1 186 ? -22.350 -18.506 39.527 1.00 76.88 186 LYS A C 1
ATOM 1391 O O . LYS A 1 186 ? -21.578 -18.824 40.431 1.00 76.88 186 LYS A O 1
ATOM 1396 N N . CYS A 1 187 ? -23.119 -19.384 38.878 1.00 80.62 187 CYS A N 1
ATOM 1397 C CA . CYS A 1 187 ? -23.095 -20.827 39.118 1.00 80.62 187 CYS A CA 1
ATOM 1398 C C . CYS A 1 187 ? -21.694 -21.399 38.866 1.00 80.62 187 CYS A C 1
ATOM 1400 O O . CYS A 1 187 ? -21.153 -22.067 39.742 1.00 80.62 187 CYS A O 1
ATOM 1402 N N . GLN A 1 188 ? -21.060 -21.054 37.739 1.00 78.81 188 GLN A N 1
ATOM 1403 C CA . GLN A 1 188 ? -19.708 -21.511 37.392 1.00 78.81 188 GLN A CA 1
ATOM 1404 C C . GLN A 1 188 ? -18.640 -21.042 38.399 1.00 78.81 188 GLN A C 1
ATOM 1406 O O . GLN A 1 188 ? -17.762 -21.817 38.788 1.00 78.81 188 GLN A O 1
ATOM 1411 N N . VAL A 1 189 ? -18.721 -19.787 38.863 1.00 75.38 189 VAL A N 1
ATOM 1412 C CA . VAL A 1 189 ? -17.806 -19.246 39.888 1.00 75.38 189 VAL A CA 1
ATOM 1413 C C . VAL A 1 189 ? -18.023 -19.916 41.248 1.00 75.38 189 VAL A C 1
ATOM 1415 O O . VAL A 1 189 ? -17.053 -20.242 41.928 1.00 75.38 189 VAL A O 1
ATOM 1418 N N . ALA A 1 190 ? -19.269 -20.162 41.655 1.00 78.94 190 ALA A N 1
ATOM 1419 C CA . ALA A 1 190 ? -19.552 -20.838 42.919 1.00 78.94 190 ALA A CA 1
ATOM 1420 C C . ALA A 1 190 ? -19.152 -22.324 42.893 1.00 78.94 190 ALA A C 1
ATOM 1422 O O . ALA A 1 190 ? -18.516 -22.808 43.826 1.00 78.94 190 ALA A O 1
ATOM 1423 N N . ALA A 1 191 ? -19.436 -23.022 41.791 1.00 82.00 191 ALA A N 1
ATOM 1424 C CA . ALA A 1 191 ? -19.149 -24.443 41.590 1.00 82.00 191 ALA A CA 1
ATOM 1425 C C . ALA A 1 191 ? -17.660 -24.781 41.359 1.00 82.00 191 ALA A C 1
ATOM 1427 O O . ALA A 1 191 ? -17.300 -25.938 41.129 1.00 82.00 191 ALA A O 1
ATOM 1428 N N . THR A 1 192 ? -16.787 -23.774 41.437 1.00 80.69 192 THR A N 1
ATOM 1429 C CA . THR A 1 192 ? -15.322 -23.906 41.427 1.00 80.69 192 THR A CA 1
ATOM 1430 C C . THR A 1 192 ? -14.660 -23.315 42.683 1.00 80.69 192 THR A C 1
ATOM 1432 O O . THR A 1 192 ? -13.466 -23.520 42.906 1.00 80.69 192 THR A O 1
ATOM 1435 N N . HIS A 1 193 ? -15.409 -22.626 43.554 1.00 80.12 193 HIS A N 1
ATOM 1436 C CA . HIS A 1 193 ? -14.873 -21.956 44.740 1.00 80.12 193 HIS A CA 1
ATOM 1437 C C . HIS A 1 193 ? -14.899 -22.873 45.977 1.00 80.12 193 HIS A C 1
ATOM 1439 O O . HIS A 1 193 ? -15.857 -22.874 46.755 1.00 80.12 193 HIS A O 1
ATOM 1445 N N . LEU A 1 194 ? -13.807 -23.624 46.174 1.00 79.06 194 LEU A N 1
ATOM 1446 C CA . LEU A 1 194 ? -13.625 -24.604 47.259 1.00 79.06 194 LEU A CA 1
ATOM 1447 C C . LEU A 1 194 ? -14.143 -24.144 48.647 1.00 79.06 194 LEU A C 1
ATOM 1449 O O . LEU A 1 194 ? -14.870 -24.926 49.257 1.00 79.06 194 LEU A O 1
ATOM 1453 N N . PRO A 1 195 ? -13.866 -22.919 49.155 1.00 77.75 195 PRO A N 1
ATOM 1454 C CA . PRO A 1 195 ? -14.358 -22.499 50.472 1.00 77.75 195 PRO A CA 1
ATOM 1455 C C . PRO A 1 195 ? -15.887 -22.437 50.583 1.00 77.75 195 PRO A C 1
ATOM 1457 O O . PRO A 1 195 ? -16.431 -22.761 51.632 1.00 77.75 195 PRO A O 1
ATOM 1460 N N . THR A 1 196 ? -16.584 -22.050 49.510 1.00 79.62 196 THR A N 1
ATOM 1461 C CA . THR A 1 196 ? -18.055 -21.956 49.500 1.00 79.62 196 THR A CA 1
ATOM 1462 C C . THR A 1 196 ? -18.688 -23.340 49.382 1.00 79.62 196 THR A C 1
ATOM 1464 O O . THR A 1 196 ? -19.644 -23.632 50.094 1.00 79.62 196 THR A O 1
ATOM 1467 N N . LEU A 1 197 ? -18.123 -24.220 48.547 1.00 83.88 197 LEU A N 1
ATOM 1468 C CA . LEU A 1 197 ? -18.558 -25.619 48.454 1.00 83.88 197 LEU A CA 1
ATOM 1469 C C . LEU A 1 197 ? -18.375 -26.357 49.786 1.00 83.88 197 LEU A C 1
ATOM 1471 O O . LEU A 1 197 ? -19.265 -27.083 50.219 1.00 83.88 197 LEU A O 1
ATOM 1475 N N . TRP A 1 198 ? -17.245 -26.133 50.460 1.00 84.00 198 TRP A N 1
ATOM 1476 C CA . TRP A 1 198 ? -16.951 -26.749 51.750 1.00 84.00 198 TRP A CA 1
ATOM 1477 C C . TRP A 1 198 ? -17.874 -26.261 52.872 1.00 84.00 198 TRP A C 1
ATOM 1479 O O . TRP A 1 198 ? -18.369 -27.080 53.644 1.00 84.00 198 TRP A O 1
ATOM 1489 N N . ASP A 1 199 ? -18.148 -24.955 52.950 1.00 82.06 199 ASP A N 1
ATOM 1490 C CA . ASP A 1 199 ? -19.057 -24.387 53.955 1.00 82.06 199 ASP A CA 1
ATOM 1491 C C . ASP A 1 199 ? -20.501 -24.888 53.768 1.00 82.06 199 ASP A C 1
ATOM 1493 O O . ASP A 1 199 ? -21.122 -25.361 54.723 1.00 82.06 199 ASP A O 1
ATOM 1497 N N . HIS A 1 200 ? -20.996 -24.915 52.522 1.00 85.25 200 HIS A N 1
ATOM 1498 C CA . HIS A 1 200 ? -22.290 -25.523 52.205 1.00 85.25 200 HIS A CA 1
ATOM 1499 C C . HIS A 1 200 ? -22.322 -27.026 52.532 1.00 85.25 200 HIS A C 1
ATOM 1501 O O . HIS A 1 200 ? -23.273 -27.473 53.167 1.00 85.25 200 HIS A O 1
ATOM 1507 N N . LEU A 1 201 ? -21.300 -27.815 52.176 1.00 86.44 201 LEU A N 1
ATOM 1508 C CA . LEU A 1 201 ? -21.284 -29.245 52.510 1.00 86.44 201 LEU A CA 1
ATOM 1509 C C . LEU A 1 201 ? -21.255 -29.478 54.029 1.00 86.44 201 LEU A C 1
ATOM 1511 O O . LEU A 1 201 ? -22.021 -30.296 54.533 1.00 86.44 201 LEU A O 1
ATOM 1515 N N . GLN A 1 202 ? -20.438 -28.733 54.783 1.00 83.75 202 GLN A N 1
ATOM 1516 C CA . GLN A 1 202 ? -20.442 -28.817 56.248 1.00 83.75 202 GLN A CA 1
ATOM 1517 C C . GLN A 1 202 ? -21.803 -28.462 56.850 1.00 83.75 202 GLN A C 1
ATOM 1519 O O . GLN A 1 202 ? -22.217 -29.088 57.827 1.00 83.75 202 GLN A O 1
ATOM 1524 N N . ARG A 1 203 ? -22.488 -27.459 56.293 1.00 84.56 203 ARG A N 1
ATOM 1525 C CA . ARG A 1 203 ? -23.830 -27.049 56.713 1.00 84.56 203 ARG A CA 1
ATOM 1526 C C . ARG A 1 203 ? -24.843 -28.175 56.501 1.00 84.56 203 ARG A C 1
ATOM 1528 O O . ARG A 1 203 ? -25.533 -28.535 57.451 1.00 84.56 203 ARG A O 1
ATOM 1535 N N . GLU A 1 204 ? -24.913 -28.742 55.299 1.00 86.62 204 GLU A N 1
ATOM 1536 C CA . GLU A 1 204 ? -25.866 -29.810 54.971 1.00 86.62 204 GLU A CA 1
ATOM 1537 C C . GLU A 1 204 ? -25.573 -31.094 55.776 1.00 86.62 204 GLU A C 1
ATOM 1539 O O . GLU A 1 204 ? -26.488 -31.654 56.376 1.00 86.62 204 GLU A O 1
ATOM 1544 N N . VAL A 1 205 ? -24.301 -31.494 55.926 1.00 82.00 205 VAL A N 1
ATOM 1545 C CA . VAL A 1 205 ? -23.906 -32.640 56.775 1.00 82.00 205 VAL A CA 1
ATOM 1546 C C . VAL A 1 205 ? -24.332 -32.440 58.238 1.00 82.00 205 VAL A C 1
ATOM 1548 O O . VAL A 1 205 ? -24.874 -33.366 58.839 1.00 82.00 205 VAL A O 1
ATOM 1551 N N . ARG A 1 206 ? -24.166 -31.241 58.825 1.00 78.06 206 ARG A N 1
ATOM 1552 C CA . ARG A 1 206 ? -24.677 -30.964 60.187 1.00 78.06 206 ARG A CA 1
ATOM 1553 C C . ARG A 1 206 ? -26.202 -31.052 60.261 1.00 78.06 206 ARG A C 1
ATOM 1555 O O . ARG A 1 206 ? -26.719 -31.541 61.261 1.00 78.06 206 ARG A O 1
ATOM 1562 N N . ILE A 1 207 ? -26.916 -30.590 59.232 1.00 80.56 207 ILE A N 1
ATOM 1563 C CA . ILE A 1 207 ? -28.385 -30.633 59.180 1.00 80.56 207 ILE A CA 1
ATOM 1564 C C . ILE A 1 207 ? -28.890 -32.079 59.126 1.00 80.56 207 ILE A C 1
ATOM 1566 O O . ILE A 1 207 ? -29.850 -32.389 59.829 1.00 80.56 207 ILE A O 1
ATOM 1570 N N . ILE A 1 208 ? -28.237 -32.968 58.369 1.00 78.06 208 ILE A N 1
ATOM 1571 C CA . ILE A 1 208 ? -28.575 -34.400 58.357 1.00 78.06 208 ILE A CA 1
ATOM 1572 C C . ILE A 1 208 ? -28.275 -35.020 59.729 1.00 78.06 208 ILE A C 1
ATOM 1574 O O . ILE A 1 208 ? -29.196 -35.485 60.395 1.00 78.06 208 ILE A O 1
ATOM 1578 N N . LEU A 1 209 ? -27.031 -34.922 60.212 1.00 73.31 209 LEU A N 1
ATOM 1579 C CA . LEU A 1 209 ? -26.602 -35.553 61.469 1.00 73.31 209 LEU A CA 1
ATOM 1580 C C . LEU A 1 209 ? -27.383 -35.071 62.704 1.00 73.31 209 LEU A C 1
ATOM 1582 O O . LEU A 1 209 ? -27.630 -35.851 63.620 1.00 73.31 209 LEU A O 1
ATOM 1586 N N . SER A 1 210 ? -27.830 -33.810 62.725 1.00 70.12 210 SER A N 1
ATOM 1587 C CA . SER A 1 210 ? -28.667 -33.268 63.811 1.00 70.12 210 SER A CA 1
ATOM 1588 C C . SER A 1 210 ? -30.032 -33.953 63.971 1.00 70.12 210 SER A C 1
ATOM 1590 O O . SER A 1 210 ? -30.670 -33.783 65.007 1.00 70.12 210 SER A O 1
ATOM 1592 N N . ARG A 1 211 ? -30.476 -34.734 62.975 1.00 69.19 211 ARG A N 1
ATOM 1593 C CA . ARG A 1 211 ? -31.706 -35.544 63.026 1.00 69.19 211 ARG A CA 1
ATOM 1594 C C . ARG A 1 211 ? -31.485 -36.928 63.643 1.00 69.19 211 ARG A C 1
ATOM 1596 O O . ARG A 1 211 ? -32.457 -37.575 64.011 1.00 69.19 211 ARG A O 1
ATOM 1603 N N . GLU A 1 212 ? -30.232 -37.366 63.754 1.00 60.41 212 GLU A N 1
ATOM 1604 C CA . GLU A 1 212 ? -29.843 -38.713 64.202 1.00 60.41 212 GLU A CA 1
ATOM 1605 C C . GLU A 1 212 ? -29.258 -38.722 65.622 1.00 60.41 212 GLU A C 1
ATOM 1607 O O . GLU A 1 212 ? -29.278 -39.745 66.301 1.00 60.41 212 GLU A O 1
ATOM 1612 N N . GLY A 1 213 ? -28.732 -37.589 66.098 1.00 60.09 213 GLY A N 1
ATOM 1613 C CA . GLY A 1 213 ? -28.187 -37.461 67.448 1.00 60.09 213 GLY A CA 1
ATOM 1614 C C . GLY A 1 213 ? -27.079 -36.417 67.548 1.00 60.09 213 GLY A C 1
ATOM 1615 O O . GLY A 1 213 ? -26.937 -35.552 66.689 1.00 60.09 213 GLY A O 1
ATOM 1616 N N . SER A 1 214 ? -26.283 -36.480 68.622 1.00 55.28 214 SER A N 1
ATOM 1617 C CA . SER A 1 214 ? -25.214 -35.507 68.901 1.00 55.28 214 SER A CA 1
ATOM 1618 C C . SER A 1 214 ? -24.157 -35.495 67.776 1.00 55.28 214 SER A C 1
ATOM 1620 O O . SER A 1 214 ? -23.335 -36.417 67.701 1.00 55.28 214 SER A O 1
ATOM 1622 N N . PRO A 1 215 ? -24.127 -34.462 66.906 1.00 55.19 215 PRO A N 1
ATOM 1623 C CA . PRO A 1 215 ? -23.399 -34.537 65.639 1.00 55.19 215 PRO A CA 1
ATOM 1624 C C . PRO A 1 215 ? -21.880 -34.539 65.836 1.00 55.19 215 PRO A C 1
ATOM 1626 O O . PRO A 1 215 ? -21.151 -35.066 65.005 1.00 55.19 215 PRO A O 1
ATOM 1629 N N . GLU A 1 216 ? -21.386 -34.006 66.957 1.00 53.16 216 GLU A N 1
ATOM 1630 C CA . GLU A 1 216 ? -19.951 -33.974 67.253 1.00 53.16 216 GLU A CA 1
ATOM 1631 C C . GLU A 1 216 ? -19.362 -35.345 67.611 1.00 53.16 216 GLU A C 1
ATOM 1633 O O . GLU A 1 216 ? -18.159 -35.554 67.443 1.00 53.16 216 GLU A O 1
ATOM 1638 N N . LYS A 1 217 ? -20.196 -36.292 68.066 1.00 49.72 217 LYS A N 1
ATOM 1639 C CA . LYS A 1 217 ? -19.761 -37.646 68.435 1.00 49.72 217 LYS A CA 1
ATOM 1640 C C . LYS A 1 217 ? -19.798 -38.632 67.266 1.00 49.72 217 LYS A C 1
ATOM 1642 O O . LYS A 1 217 ? -19.008 -39.580 67.277 1.00 49.72 217 LYS A O 1
ATOM 1647 N N . ASN A 1 218 ? -20.652 -38.413 66.260 1.00 66.06 218 ASN A N 1
ATOM 1648 C CA . ASN A 1 218 ? -20.783 -39.312 65.110 1.00 66.06 218 ASN A CA 1
ATOM 1649 C C . ASN A 1 218 ? -19.427 -39.473 64.382 1.00 66.06 218 ASN A C 1
ATOM 1651 O O . ASN A 1 218 ? -18.697 -38.507 64.141 1.00 66.06 218 ASN A O 1
ATOM 1655 N N . GLU A 1 219 ? -19.057 -40.714 64.068 1.00 62.69 219 GLU A N 1
ATOM 1656 C CA . GLU A 1 219 ? -17.787 -41.029 63.413 1.00 62.69 219 GLU A CA 1
ATOM 1657 C C . GLU A 1 219 ? -17.704 -40.451 61.993 1.00 62.69 219 GLU A C 1
ATOM 1659 O O . GLU A 1 219 ? -16.637 -39.994 61.582 1.00 62.69 219 GLU A O 1
ATOM 1664 N N . ALA A 1 220 ? -18.828 -40.367 61.277 1.00 62.16 220 ALA A N 1
ATOM 1665 C CA . ALA A 1 220 ? -18.907 -39.722 59.972 1.00 62.16 220 ALA A CA 1
ATOM 1666 C C . ALA A 1 220 ? -18.538 -38.229 60.041 1.00 62.16 220 ALA A C 1
ATOM 1668 O O . ALA A 1 220 ? -17.788 -37.740 59.198 1.00 62.16 220 ALA A O 1
ATOM 1669 N N . TRP A 1 221 ? -18.937 -37.507 61.097 1.00 67.75 221 TRP A N 1
ATOM 1670 C CA . TRP A 1 221 ? -18.516 -36.111 61.290 1.00 67.75 221 TRP A CA 1
ATOM 1671 C C . TRP A 1 221 ? -17.008 -35.978 61.527 1.00 67.75 221 TRP A C 1
ATOM 1673 O O . TRP A 1 221 ? -16.378 -35.048 61.019 1.00 67.75 221 TRP A O 1
ATOM 1683 N N . ARG A 1 222 ? -16.400 -36.933 62.245 1.00 66.25 222 ARG A N 1
ATOM 1684 C CA . ARG A 1 222 ? -14.939 -37.005 62.422 1.00 66.25 222 ARG A CA 1
ATOM 1685 C C . ARG A 1 222 ? -14.225 -37.320 61.099 1.00 66.25 222 ARG A C 1
ATOM 1687 O O . ARG A 1 222 ? -13.265 -36.621 60.769 1.00 66.25 222 ARG A O 1
ATOM 1694 N N . LYS A 1 223 ? -14.738 -38.270 60.303 1.00 63.72 223 LYS A N 1
ATOM 1695 C CA . LYS A 1 223 ? -14.267 -38.573 58.933 1.00 63.72 223 LYS A CA 1
ATOM 1696 C C . LYS A 1 223 ? -14.326 -37.323 58.034 1.00 63.72 223 LYS A C 1
ATOM 1698 O O . LYS A 1 223 ? -13.336 -36.996 57.385 1.00 63.72 223 LYS A O 1
ATOM 1703 N N . VAL A 1 224 ? -15.421 -36.556 58.071 1.00 65.12 224 VAL A N 1
ATOM 1704 C CA . VAL A 1 224 ? -15.567 -35.292 57.321 1.00 65.12 224 VAL A CA 1
ATOM 1705 C C . VAL A 1 224 ? -14.608 -34.203 57.828 1.00 65.12 224 VAL A C 1
ATOM 1707 O O . VAL A 1 224 ? -13.917 -33.584 57.020 1.00 65.12 224 VAL A O 1
ATOM 1710 N N . LYS A 1 225 ? -14.482 -33.977 59.147 1.00 66.94 225 LYS A N 1
ATOM 1711 C CA . LYS A 1 225 ? -13.528 -32.987 59.701 1.00 66.94 225 LYS A CA 1
ATOM 1712 C C . LYS A 1 225 ? -12.071 -33.281 59.307 1.00 66.94 225 LYS A C 1
ATOM 1714 O O . LYS A 1 225 ? -11.314 -32.329 59.119 1.00 66.94 225 LYS A O 1
ATOM 1719 N N . ALA A 1 226 ? -11.684 -34.550 59.142 1.00 65.38 226 ALA A N 1
ATOM 1720 C CA . ALA A 1 226 ? -10.328 -34.936 58.738 1.00 65.38 226 ALA A CA 1
ATOM 1721 C C . ALA A 1 226 ? -9.945 -34.447 57.323 1.00 65.38 226 ALA A C 1
ATOM 1723 O O . ALA A 1 226 ? -8.786 -34.099 57.089 1.00 65.38 226 ALA A O 1
ATOM 1724 N N . LEU A 1 227 ? -10.908 -34.337 56.398 1.00 62.94 227 LEU A N 1
ATOM 1725 C CA . LEU A 1 227 ? -10.668 -33.840 55.034 1.00 62.94 227 LEU A CA 1
ATOM 1726 C C . LEU A 1 227 ? -10.176 -32.385 55.027 1.00 62.94 227 LEU A C 1
ATOM 1728 O O . LEU A 1 227 ? -9.251 -32.047 54.293 1.00 62.94 227 LEU A O 1
ATOM 1732 N N . ALA A 1 228 ? -10.723 -31.541 55.911 1.00 56.91 228 ALA A N 1
ATOM 1733 C CA . ALA A 1 228 ? -10.411 -30.107 55.990 1.00 56.91 228 ALA A CA 1
ATOM 1734 C C . ALA A 1 228 ? -8.931 -29.789 56.282 1.00 56.91 228 ALA A C 1
ATOM 1736 O O . ALA A 1 228 ? -8.485 -28.652 56.100 1.00 56.91 228 ALA A O 1
ATOM 1737 N N . TRP A 1 229 ? -8.186 -30.768 56.801 1.00 51.28 229 TRP A N 1
ATOM 1738 C CA . TRP A 1 229 ? -6.818 -30.593 57.279 1.00 51.28 229 TRP A CA 1
ATOM 1739 C C . TRP A 1 229 ? -5.755 -31.228 56.382 1.00 51.28 229 TRP A C 1
ATOM 1741 O O . TRP A 1 229 ? -4.572 -30.990 56.632 1.00 51.28 229 TRP A O 1
ATOM 1751 N N . ARG A 1 230 ? -6.142 -31.941 55.313 1.00 61.81 230 ARG A N 1
ATOM 1752 C CA . ARG A 1 230 ? -5.181 -32.514 54.361 1.00 61.81 230 ARG A CA 1
ATOM 1753 C C . ARG A 1 230 ? -4.330 -31.428 53.673 1.00 61.81 230 ARG A C 1
ATOM 1755 O O . ARG A 1 230 ? -4.885 -30.417 53.217 1.00 61.81 230 ARG A O 1
ATOM 1762 N N . PRO A 1 231 ? -2.998 -31.610 53.557 1.00 51.38 231 PRO A N 1
ATOM 1763 C CA . PRO A 1 231 ? -2.122 -30.658 52.878 1.00 51.38 231 PRO A CA 1
ATOM 1764 C C . PRO A 1 231 ? -2.538 -30.356 51.434 1.00 51.38 231 PRO A C 1
ATOM 1766 O O . PRO A 1 231 ? -2.474 -29.192 51.041 1.00 51.38 231 PRO A O 1
ATOM 1769 N N . GLU A 1 232 ? -3.032 -31.338 50.667 1.00 52.84 232 GLU A N 1
ATOM 1770 C CA . GLU A 1 232 ? -3.469 -31.139 49.269 1.00 52.84 232 GLU A CA 1
ATOM 1771 C C . GLU A 1 232 ? -4.573 -30.069 49.133 1.00 52.84 232 GLU A C 1
ATOM 1773 O O . GLU A 1 232 ? -4.584 -29.263 48.194 1.00 52.84 232 GLU A O 1
ATOM 1778 N N . HIS A 1 233 ? -5.504 -30.024 50.092 1.00 53.53 233 HIS A N 1
ATOM 1779 C CA . HIS A 1 233 ? -6.653 -29.111 50.062 1.00 53.53 233 HIS A CA 1
ATOM 1780 C C . HIS A 1 233 ? -6.230 -27.686 50.445 1.00 53.53 233 HIS A C 1
ATOM 1782 O O . HIS A 1 233 ? -6.632 -26.720 49.793 1.00 53.53 233 HIS A O 1
ATOM 1788 N N . LYS A 1 234 ? -5.322 -27.538 51.422 1.00 46.66 234 LYS A N 1
ATOM 1789 C CA . LYS A 1 234 ? -4.691 -26.242 51.745 1.00 46.66 234 LYS A CA 1
ATOM 1790 C C . LYS A 1 234 ? -3.736 -25.765 50.648 1.00 46.66 234 LYS A C 1
ATOM 1792 O O . LYS A 1 234 ? -3.660 -24.561 50.398 1.00 46.66 234 LYS A O 1
ATOM 1797 N N . ALA A 1 235 ? -3.056 -26.681 49.958 1.00 44.41 235 ALA A N 1
ATOM 1798 C CA . ALA A 1 235 ? -2.255 -26.368 48.781 1.00 44.41 235 ALA A CA 1
ATOM 1799 C C . ALA A 1 235 ? -3.142 -25.801 47.666 1.00 44.41 235 ALA A C 1
ATOM 1801 O O . ALA A 1 235 ? -2.825 -24.738 47.150 1.00 44.41 235 ALA A O 1
ATOM 1802 N N . SER A 1 236 ? -4.295 -26.415 47.386 1.00 42.69 236 SER A N 1
ATOM 1803 C CA . SER A 1 236 ? -5.267 -25.928 46.389 1.00 42.69 236 SER A CA 1
ATOM 1804 C C . SER A 1 236 ? -5.928 -24.585 46.755 1.00 42.69 236 SER A C 1
ATOM 1806 O O . SER A 1 236 ? -6.426 -23.881 45.880 1.00 42.69 236 SER A O 1
ATOM 1808 N N . ALA A 1 237 ? -5.914 -24.201 48.037 1.00 40.31 237 ALA A N 1
ATOM 1809 C CA . ALA A 1 237 ? -6.414 -22.911 48.519 1.00 40.31 237 ALA A CA 1
ATOM 1810 C C . ALA A 1 237 ? -5.360 -21.779 48.523 1.00 40.31 237 ALA A C 1
ATOM 1812 O O . ALA A 1 237 ? -5.730 -20.610 48.631 1.00 40.31 237 ALA A O 1
ATOM 1813 N N . ARG A 1 238 ? -4.057 -22.094 48.417 1.00 37.84 238 ARG A N 1
ATOM 1814 C CA . ARG A 1 238 ? -2.954 -21.102 48.368 1.00 37.84 238 ARG A CA 1
ATOM 1815 C C . ARG A 1 238 ? -2.202 -21.077 47.032 1.00 37.84 238 ARG A C 1
ATOM 1817 O O . ARG A 1 238 ? -1.789 -20.009 46.590 1.00 37.84 238 ARG A O 1
ATOM 1824 N N . LYS A 1 239 ? -2.065 -22.220 46.360 1.00 38.66 239 LYS A N 1
ATOM 1825 C CA . LYS A 1 239 ? -1.731 -22.332 44.936 1.00 38.66 239 LYS A CA 1
ATOM 1826 C C . LYS A 1 239 ? -3.044 -22.453 44.164 1.00 38.66 239 LYS A C 1
ATOM 1828 O O . LYS A 1 239 ? -3.700 -23.488 44.224 1.00 38.66 239 LYS A O 1
ATOM 1833 N N . GLY A 1 240 ? -3.421 -21.411 43.427 1.00 41.69 240 GLY A N 1
ATOM 1834 C CA . GLY A 1 240 ? -4.524 -21.523 42.472 1.00 41.69 240 GLY A CA 1
ATOM 1835 C C . GLY A 1 240 ? -4.165 -22.550 41.397 1.00 41.69 240 GLY A C 1
ATOM 1836 O O . GLY A 1 240 ? -3.225 -22.306 40.642 1.00 41.69 240 GLY A O 1
ATOM 1837 N N . THR A 1 241 ? -4.914 -23.659 41.354 1.00 31.59 241 THR A N 1
ATOM 1838 C CA . THR A 1 241 ? -4.708 -24.857 40.508 1.00 31.59 241 THR A CA 1
ATOM 1839 C C . THR A 1 241 ? -3.343 -25.554 40.661 1.00 31.59 241 THR A C 1
ATOM 1841 O O . THR A 1 241 ? -2.336 -25.070 40.143 1.00 31.59 241 THR A O 1
ATOM 1844 N N . PRO A 1 242 ? -3.299 -26.759 41.266 1.00 32.91 242 PRO A N 1
ATOM 1845 C CA . PRO A 1 242 ? -2.390 -27.816 40.820 1.00 32.91 242 PRO A CA 1
ATOM 1846 C C . PRO A 1 242 ? -2.625 -28.120 39.330 1.00 32.91 242 PRO A C 1
ATOM 1848 O O . PRO A 1 242 ? -3.710 -27.849 38.810 1.00 32.91 242 PRO A O 1
ATOM 1851 N N . ALA A 1 243 ? -1.625 -28.669 38.639 1.00 35.97 243 ALA A N 1
ATOM 1852 C CA . ALA A 1 243 ? -1.722 -28.932 37.205 1.00 35.97 243 ALA A CA 1
ATOM 1853 C C . ALA A 1 243 ? -2.833 -29.948 36.882 1.00 35.97 243 ALA A C 1
ATOM 1855 O O . ALA A 1 243 ? -2.862 -31.048 37.431 1.00 35.97 243 ALA A O 1
ATOM 1856 N N . ALA A 1 244 ? -3.721 -29.578 35.959 1.00 29.64 244 ALA A N 1
ATOM 1857 C CA . ALA A 1 244 ? -4.554 -30.539 35.248 1.00 29.64 244 ALA A CA 1
ATOM 1858 C C . ALA A 1 244 ? -3.713 -31.298 34.201 1.00 29.64 244 ALA A C 1
ATOM 1860 O O . ALA A 1 244 ? -2.610 -30.871 33.853 1.00 29.64 244 ALA A O 1
ATOM 1861 N N . ALA A 1 245 ? -4.266 -32.393 33.666 1.00 32.38 245 ALA A N 1
ATOM 1862 C CA . ALA A 1 245 ? -3.774 -33.029 32.440 1.00 32.38 245 ALA A CA 1
ATOM 1863 C C . ALA A 1 245 ? -3.586 -31.977 31.318 1.00 32.38 245 ALA A C 1
ATOM 1865 O O . ALA A 1 245 ? -4.312 -30.978 31.322 1.00 32.38 245 ALA A O 1
ATOM 1866 N N . PRO A 1 246 ? -2.609 -32.152 30.402 1.00 33.34 246 PRO A N 1
ATOM 1867 C CA . PRO A 1 246 ? -1.986 -31.057 29.653 1.00 33.34 246 PRO A CA 1
ATOM 1868 C C . PRO A 1 246 ? -2.994 -30.172 28.911 1.00 33.34 246 PRO A C 1
ATOM 1870 O O . PRO A 1 246 ? -3.487 -30.503 27.835 1.00 33.34 246 PRO A O 1
ATOM 1873 N N . SER A 1 247 ? -3.287 -29.009 29.494 1.00 32.25 247 SER A N 1
ATOM 1874 C CA . SER A 1 247 ? -4.147 -28.001 28.887 1.00 32.25 247 SER A CA 1
ATOM 1875 C C . SER A 1 247 ? -3.423 -27.348 27.712 1.00 32.25 247 SER A C 1
ATOM 1877 O O . SER A 1 247 ? -2.322 -26.831 27.909 1.00 32.25 247 SER A O 1
ATOM 1879 N N . LEU A 1 248 ? -4.058 -27.288 26.535 1.00 44.97 248 LEU A N 1
ATOM 1880 C CA . LEU A 1 248 ? -3.570 -26.562 25.349 1.00 44.97 248 LEU A CA 1
ATOM 1881 C C . LEU A 1 248 ? -3.695 -25.035 25.550 1.00 44.97 248 LEU A C 1
ATOM 1883 O O . LEU A 1 248 ? -4.444 -24.338 24.869 1.00 44.97 248 LEU A O 1
ATOM 1887 N N . GLY A 1 249 ? -3.012 -24.514 26.566 1.00 53.31 249 GLY A N 1
ATOM 1888 C CA . GLY A 1 249 ? -3.036 -23.116 26.961 1.00 53.31 249 GLY A CA 1
ATOM 1889 C C . GLY A 1 249 ? -1.711 -22.725 27.619 1.00 53.31 249 GLY A C 1
ATOM 1890 O O . GLY A 1 249 ? -1.185 -23.491 28.427 1.00 53.31 249 GLY A O 1
ATOM 1891 N N . PRO A 1 250 ? -1.154 -21.546 27.293 1.00 61.62 250 PRO A N 1
ATOM 1892 C CA . PRO A 1 250 ? 0.174 -21.153 27.746 1.00 61.62 250 PRO A CA 1
ATOM 1893 C C . PRO A 1 250 ? 0.243 -20.974 29.266 1.00 61.62 250 PRO A C 1
ATOM 1895 O O . PRO A 1 250 ? -0.668 -20.420 29.891 1.00 61.62 250 PRO A O 1
ATOM 1898 N N . THR A 1 251 ? 1.360 -21.395 29.860 1.00 75.44 251 THR A N 1
ATOM 1899 C CA . THR A 1 251 ? 1.593 -21.294 31.306 1.00 75.44 251 THR A CA 1
ATOM 1900 C C . THR A 1 251 ? 1.686 -19.834 31.759 1.00 75.44 251 THR A C 1
ATOM 1902 O O . THR A 1 251 ? 1.982 -18.921 30.983 1.00 75.44 251 THR A O 1
ATOM 1905 N N . ARG A 1 252 ? 1.498 -19.583 33.062 1.00 77.88 252 ARG A N 1
ATOM 1906 C CA . ARG A 1 252 ? 1.651 -18.231 33.639 1.00 77.88 252 ARG A CA 1
ATOM 1907 C C . ARG A 1 252 ? 3.066 -17.659 33.478 1.00 77.88 252 ARG A C 1
ATOM 1909 O O . ARG A 1 252 ? 3.228 -16.446 33.573 1.00 77.88 252 ARG A O 1
ATOM 1916 N N . GLU A 1 253 ? 4.063 -18.507 33.243 1.00 79.75 253 GLU A N 1
ATOM 1917 C CA . GLU A 1 253 ? 5.452 -18.122 32.975 1.00 79.75 253 GLU A CA 1
ATOM 1918 C C . GLU A 1 253 ? 5.665 -17.807 31.494 1.00 79.75 253 GLU A C 1
ATOM 1920 O O . GLU A 1 253 ? 6.189 -16.741 31.186 1.00 79.75 253 GLU A O 1
ATOM 1925 N N . GLN A 1 254 ? 5.136 -18.623 30.577 1.00 79.06 254 GLN A N 1
ATOM 1926 C CA . GLN A 1 254 ? 5.116 -18.306 29.142 1.00 79.06 254 GLN A CA 1
ATOM 1927 C C . GLN A 1 254 ? 4.386 -16.981 28.872 1.00 79.06 254 GLN A C 1
ATOM 1929 O O . GLN A 1 254 ? 4.866 -16.149 28.108 1.00 79.06 254 GLN A O 1
ATOM 1934 N N . LEU A 1 255 ? 3.269 -16.719 29.562 1.00 82.62 255 LEU A N 1
ATOM 1935 C CA . LEU A 1 255 ? 2.563 -15.437 29.459 1.00 82.62 255 LEU A CA 1
ATOM 1936 C C . LEU A 1 255 ? 3.353 -14.245 30.024 1.00 82.62 255 LEU A C 1
ATOM 1938 O O . LEU A 1 255 ? 3.167 -13.127 29.548 1.00 82.62 255 LEU A O 1
ATOM 1942 N N . ARG A 1 256 ? 4.242 -14.464 31.003 1.00 85.75 256 ARG A N 1
ATOM 1943 C CA . ARG A 1 256 ? 5.183 -13.437 31.484 1.00 85.75 256 ARG A CA 1
ATOM 1944 C C . ARG A 1 256 ? 6.322 -13.210 30.491 1.00 85.75 256 ARG A C 1
ATOM 1946 O O . ARG A 1 256 ? 6.658 -12.060 30.253 1.00 85.75 256 ARG A O 1
ATOM 1953 N N . ALA A 1 257 ? 6.868 -14.266 29.887 1.00 87.38 257 ALA A N 1
ATOM 1954 C CA . ALA A 1 257 ? 7.916 -14.164 28.870 1.00 87.38 257 ALA A CA 1
ATOM 1955 C C . ALA A 1 257 ? 7.423 -13.436 27.604 1.00 87.38 257 ALA A C 1
ATOM 1957 O O . ALA A 1 257 ? 8.097 -12.539 27.105 1.00 87.38 257 ALA A O 1
ATOM 1958 N N . VAL A 1 258 ? 6.205 -13.750 27.140 1.00 88.44 258 VAL A N 1
ATOM 1959 C CA . VAL A 1 258 ? 5.525 -13.013 26.059 1.00 88.44 258 VAL A CA 1
ATOM 1960 C C . VAL A 1 258 ? 5.365 -11.533 26.417 1.00 88.44 258 VAL A C 1
ATOM 1962 O O . VAL A 1 258 ? 5.687 -10.682 25.594 1.00 88.44 258 VAL A O 1
ATOM 1965 N N . GLN A 1 259 ? 4.912 -11.208 27.635 1.00 90.25 259 GLN A N 1
ATOM 1966 C CA . GLN A 1 259 ? 4.767 -9.812 28.062 1.00 90.25 259 GLN A CA 1
ATOM 1967 C C . GLN A 1 259 ? 6.122 -9.093 28.162 1.00 90.25 259 GLN A C 1
ATOM 1969 O O . GLN A 1 259 ? 6.230 -7.976 27.680 1.00 90.25 259 GLN A O 1
ATOM 1974 N N . ALA A 1 260 ? 7.165 -9.732 28.699 1.00 91.44 260 ALA A N 1
ATOM 1975 C CA . ALA A 1 260 ? 8.499 -9.137 28.791 1.00 91.44 260 ALA A CA 1
ATOM 1976 C C . ALA A 1 260 ? 9.071 -8.783 27.406 1.00 91.44 260 ALA A C 1
ATOM 1978 O O . ALA A 1 260 ? 9.573 -7.678 27.220 1.00 91.44 260 ALA A O 1
ATOM 1979 N N . ARG A 1 261 ? 8.909 -9.670 26.410 1.00 93.06 261 ARG A N 1
ATOM 1980 C CA . ARG A 1 261 ? 9.301 -9.397 25.014 1.00 93.06 261 ARG A CA 1
ATOM 1981 C C . ARG A 1 261 ? 8.455 -8.298 24.360 1.00 93.06 261 ARG A C 1
ATOM 1983 O O . ARG A 1 261 ? 8.974 -7.545 23.543 1.00 93.06 261 ARG A O 1
ATOM 1990 N N . VAL A 1 262 ? 7.178 -8.169 24.734 1.00 93.44 262 VAL A N 1
ATOM 1991 C CA . VAL A 1 262 ? 6.331 -7.026 24.340 1.00 93.44 262 VAL A CA 1
ATOM 1992 C C . VAL A 1 262 ? 6.827 -5.724 24.974 1.00 93.44 262 VAL A C 1
ATOM 1994 O O . VAL A 1 262 ? 6.911 -4.717 24.279 1.00 93.44 262 VAL A O 1
ATOM 1997 N N . ASP A 1 263 ? 7.167 -5.727 26.263 1.00 94.00 263 ASP A N 1
ATOM 1998 C CA . ASP A 1 263 ? 7.617 -4.537 26.991 1.00 94.00 263 ASP A CA 1
ATOM 1999 C C . ASP A 1 263 ? 8.985 -4.045 26.473 1.00 94.00 263 ASP A C 1
ATOM 2001 O O . ASP A 1 263 ? 9.175 -2.845 26.272 1.00 94.00 263 ASP A O 1
ATOM 2005 N N . GLU A 1 264 ? 9.906 -4.972 26.184 1.00 95.31 264 GLU A N 1
ATOM 2006 C CA . GLU A 1 264 ? 11.201 -4.715 25.539 1.00 95.31 264 GLU A CA 1
ATOM 2007 C C . GLU A 1 264 ? 11.033 -4.138 24.125 1.00 95.31 264 GLU A C 1
ATOM 2009 O O . GLU A 1 264 ? 11.602 -3.088 23.809 1.00 95.31 264 GLU A O 1
ATOM 2014 N N . PHE A 1 265 ? 10.199 -4.773 23.291 1.00 95.38 265 PHE A N 1
ATOM 2015 C CA . PHE A 1 265 ? 9.875 -4.274 21.954 1.00 95.38 265 PHE A CA 1
ATOM 2016 C C . PHE A 1 265 ? 9.254 -2.872 22.005 1.00 95.38 265 PHE A C 1
ATOM 2018 O O . PHE A 1 265 ? 9.692 -1.988 21.274 1.00 95.38 265 PHE A O 1
ATOM 2025 N N . VAL A 1 266 ? 8.267 -2.643 22.879 1.00 96.25 266 VAL A N 1
ATOM 2026 C CA . VAL A 1 266 ? 7.592 -1.343 23.015 1.00 96.25 266 VAL A CA 1
ATOM 2027 C C . VAL A 1 266 ? 8.567 -0.254 23.445 1.00 96.25 266 VAL A C 1
ATOM 2029 O O . VAL A 1 266 ? 8.485 0.853 22.909 1.00 96.25 266 VAL A O 1
ATOM 2032 N N . LYS A 1 267 ? 9.502 -0.552 24.359 1.00 96.38 267 LYS A N 1
ATOM 2033 C CA . LYS A 1 267 ? 10.570 0.382 24.732 1.00 96.38 267 LYS A CA 1
ATOM 2034 C C . LYS A 1 267 ? 11.400 0.756 23.498 1.00 96.38 267 LYS A C 1
ATOM 2036 O O . LYS A 1 267 ? 11.365 1.913 23.082 1.00 96.38 267 LYS A O 1
ATOM 2041 N N . LYS A 1 268 ? 12.057 -0.228 22.869 1.00 96.62 268 LYS A N 1
ATOM 2042 C CA . LYS A 1 268 ? 12.962 0.002 21.731 1.00 96.62 268 LYS A CA 1
ATOM 2043 C C . LYS A 1 268 ? 12.252 0.704 20.567 1.00 96.62 268 LYS A C 1
ATOM 2045 O O . LYS A 1 268 ? 12.777 1.647 19.989 1.00 96.62 268 LYS A O 1
ATOM 2050 N N . ALA A 1 269 ? 11.039 0.272 20.229 1.00 95.94 269 ALA A N 1
ATOM 2051 C CA . ALA A 1 269 ? 10.263 0.854 19.139 1.00 95.94 269 ALA A CA 1
ATOM 2052 C C . ALA A 1 269 ? 9.796 2.291 19.428 1.00 95.94 269 ALA A C 1
ATOM 2054 O O . ALA A 1 269 ? 9.640 3.065 18.488 1.00 95.94 269 ALA A O 1
ATOM 2055 N N . SER A 1 270 ? 9.593 2.667 20.696 1.00 96.19 270 SER A N 1
ATOM 2056 C CA . SER A 1 270 ? 9.297 4.060 21.063 1.00 96.19 270 SER A CA 1
ATOM 2057 C C . SER A 1 270 ? 10.539 4.942 20.911 1.00 96.19 270 SER A C 1
ATOM 2059 O O . SER A 1 270 ? 10.454 5.996 20.293 1.00 96.19 270 SER A O 1
ATOM 2061 N N . GLU A 1 271 ? 11.695 4.474 21.393 1.00 96.19 271 GLU A N 1
ATOM 2062 C CA . GLU A 1 271 ? 12.984 5.179 21.288 1.00 96.19 271 GLU A CA 1
ATOM 2063 C C . GLU A 1 271 ? 13.362 5.439 19.815 1.00 96.19 271 GLU A C 1
ATOM 2065 O O . GLU A 1 271 ? 13.672 6.568 19.438 1.00 96.19 271 GLU A O 1
ATOM 2070 N N . LEU A 1 272 ? 13.225 4.431 18.942 1.00 96.12 272 LEU A N 1
ATOM 2071 C CA . LEU A 1 272 ? 13.489 4.574 17.502 1.00 96.12 272 LEU A CA 1
ATOM 2072 C C . LEU A 1 272 ? 12.511 5.528 16.794 1.00 96.12 272 LEU A C 1
ATOM 2074 O O . LEU A 1 272 ? 12.916 6.241 15.878 1.00 96.12 272 LEU A O 1
ATOM 2078 N N . LEU A 1 273 ? 11.238 5.568 17.204 1.00 93.00 273 LEU A N 1
ATOM 2079 C CA . LEU A 1 273 ? 10.266 6.528 16.665 1.00 93.00 273 LEU A CA 1
ATOM 2080 C C . LEU A 1 273 ? 10.565 7.968 17.109 1.00 93.00 273 LEU A C 1
ATOM 2082 O O . LEU A 1 273 ? 10.267 8.897 16.360 1.00 93.00 273 LEU A O 1
ATOM 2086 N N . GLU A 1 274 ? 11.122 8.176 18.306 1.00 91.69 274 GLU A N 1
ATOM 2087 C CA . GLU A 1 274 ? 11.536 9.505 18.780 1.00 91.69 274 GLU A CA 1
ATOM 2088 C C . GLU A 1 274 ? 12.754 10.021 18.004 1.00 91.69 274 GLU A C 1
ATOM 2090 O O . GLU A 1 274 ? 12.753 11.178 17.578 1.00 91.69 274 GLU A O 1
ATOM 2095 N N . ILE A 1 275 ? 13.726 9.146 17.728 1.00 92.62 275 ILE A N 1
ATOM 2096 C CA . ILE A 1 275 ? 14.885 9.424 16.865 1.00 92.62 275 ILE A CA 1
ATOM 2097 C C . ILE A 1 275 ? 14.442 9.763 15.430 1.00 92.62 275 ILE A C 1
ATOM 2099 O O . ILE A 1 275 ? 14.886 10.762 14.863 1.00 92.62 275 ILE A O 1
ATOM 2103 N N . GLU A 1 276 ? 13.534 8.973 14.849 1.00 90.69 276 GLU A N 1
ATOM 2104 C CA . GLU A 1 276 ? 13.002 9.217 13.501 1.00 90.69 276 GLU A CA 1
ATOM 2105 C C . GLU A 1 276 ? 12.253 10.554 13.415 1.00 90.69 276 GLU A C 1
ATOM 2107 O O . GLU A 1 276 ? 12.557 11.391 12.566 1.00 90.69 276 GLU A O 1
ATOM 2112 N N . ARG A 1 277 ? 11.340 10.811 14.362 1.00 86.75 277 ARG A N 1
ATOM 2113 C CA . ARG A 1 277 ? 10.614 12.085 14.462 1.00 86.75 277 ARG A CA 1
ATOM 2114 C C . ARG A 1 277 ? 11.563 13.277 14.615 1.00 86.75 277 ARG A C 1
ATOM 2116 O O . ARG A 1 277 ? 11.262 14.357 14.107 1.00 86.75 277 ARG A O 1
ATOM 2123 N N . ALA A 1 278 ? 12.669 13.124 15.345 1.00 85.38 278 ALA A N 1
ATOM 2124 C CA . ALA A 1 278 ? 13.656 14.186 15.503 1.00 85.38 278 ALA A CA 1
ATOM 2125 C C . ALA A 1 278 ? 14.340 14.514 14.165 1.00 85.38 278 ALA A C 1
ATOM 2127 O O . ALA A 1 278 ? 14.401 15.689 13.800 1.00 85.38 278 ALA A O 1
ATOM 2128 N N . ALA A 1 279 ? 14.767 13.495 13.411 1.00 83.88 279 ALA A N 1
ATOM 2129 C CA . ALA A 1 279 ? 15.372 13.665 12.090 1.00 83.88 279 ALA A CA 1
ATOM 2130 C C . ALA A 1 279 ? 14.393 14.265 11.063 1.00 83.88 279 ALA A C 1
ATOM 2132 O O . ALA A 1 279 ? 14.756 15.196 10.351 1.00 83.88 279 ALA A O 1
ATOM 2133 N N . GLU A 1 280 ? 13.140 13.806 11.034 1.00 78.38 280 GLU A N 1
ATOM 2134 C CA . GLU A 1 280 ? 12.078 14.310 10.148 1.00 78.38 280 GLU A CA 1
ATOM 2135 C C . GLU A 1 280 ? 11.748 15.795 10.425 1.00 78.38 280 GLU A C 1
ATOM 2137 O O . GLU A 1 280 ? 11.652 16.625 9.513 1.00 78.38 280 GLU A O 1
ATOM 2142 N N . VAL A 1 281 ? 11.665 16.179 11.706 1.00 73.31 281 VAL A N 1
ATOM 2143 C CA . VAL A 1 281 ? 11.506 17.584 12.124 1.00 73.31 281 VAL A CA 1
ATOM 2144 C C . VAL A 1 281 ? 12.740 18.426 11.781 1.00 73.31 281 VAL A C 1
ATOM 2146 O O . VAL A 1 281 ? 12.594 19.604 11.451 1.00 73.31 281 VAL A O 1
ATOM 2149 N N . GLU A 1 282 ? 13.947 17.868 11.855 1.00 74.56 282 GLU A N 1
ATOM 2150 C CA . GLU A 1 282 ? 15.182 18.585 11.528 1.00 74.56 282 GLU A CA 1
ATOM 2151 C C . GLU A 1 282 ? 15.377 18.762 10.011 1.00 74.56 282 GLU A C 1
ATOM 2153 O O . GLU A 1 282 ? 15.725 19.856 9.569 1.00 74.56 282 GLU A O 1
ATOM 2158 N N . ALA A 1 283 ? 15.090 17.737 9.204 1.00 65.44 283 ALA A N 1
ATOM 2159 C CA . ALA A 1 283 ? 15.040 17.824 7.743 1.00 65.44 283 ALA A CA 1
ATOM 2160 C C . ALA A 1 283 ? 14.044 18.906 7.297 1.00 65.44 283 ALA A C 1
ATOM 2162 O O . ALA A 1 283 ? 14.406 19.816 6.549 1.00 65.44 283 ALA A O 1
ATOM 2163 N N . THR A 1 284 ? 12.840 18.902 7.879 1.00 63.31 284 THR A N 1
ATOM 2164 C CA . THR A 1 284 ? 11.836 19.943 7.626 1.00 63.31 284 THR A CA 1
ATOM 2165 C C . THR A 1 284 ? 12.330 21.344 7.985 1.00 63.31 284 THR A C 1
ATOM 2167 O O . THR A 1 284 ? 12.070 22.286 7.240 1.00 63.31 284 THR A O 1
ATOM 2170 N N . LYS A 1 285 ? 13.035 21.511 9.114 1.00 63.38 285 LYS A N 1
ATOM 2171 C CA . LYS A 1 285 ? 13.623 22.808 9.486 1.00 63.38 285 LYS A CA 1
ATOM 2172 C C . LYS A 1 285 ? 14.640 23.266 8.449 1.00 63.38 285 LYS A C 1
ATOM 2174 O O . LYS A 1 285 ? 14.469 24.349 7.913 1.00 63.38 285 LYS A O 1
ATOM 2179 N N . ARG A 1 286 ? 15.603 22.417 8.067 1.00 62.41 286 ARG A N 1
ATOM 2180 C CA . ARG A 1 286 ? 16.582 22.737 7.007 1.00 62.41 286 ARG A CA 1
ATOM 2181 C C . ARG A 1 286 ? 15.900 23.174 5.703 1.00 62.41 286 ARG A C 1
ATOM 2183 O O . ARG A 1 286 ? 16.333 24.150 5.101 1.00 62.41 286 ARG A O 1
ATOM 2190 N N . ALA A 1 287 ? 14.816 22.505 5.305 1.00 57.78 287 ALA A N 1
ATOM 2191 C CA . ALA A 1 287 ? 14.043 22.849 4.108 1.00 57.78 287 ALA A CA 1
ATOM 2192 C C . ALA A 1 287 ? 13.240 24.166 4.223 1.00 57.78 287 ALA A C 1
ATOM 2194 O O . ALA A 1 287 ? 12.905 24.765 3.203 1.00 57.78 287 ALA A O 1
ATOM 2195 N N . LEU A 1 288 ? 12.921 24.624 5.439 1.00 56.00 288 LEU A N 1
ATOM 2196 C CA . LEU A 1 288 ? 12.259 25.911 5.699 1.00 56.00 288 LEU A CA 1
ATOM 2197 C C . LEU A 1 288 ? 13.262 27.057 5.910 1.00 56.00 288 LEU A C 1
ATOM 2199 O O . LEU A 1 288 ? 13.004 28.174 5.471 1.00 56.00 288 LEU A O 1
ATOM 2203 N N . ASP A 1 289 ? 14.390 26.780 6.564 1.00 53.38 289 ASP A N 1
ATOM 2204 C CA . ASP A 1 289 ? 15.447 27.745 6.879 1.00 53.38 289 ASP A CA 1
ATOM 2205 C C . ASP A 1 289 ? 16.327 28.029 5.644 1.00 53.38 289 ASP A C 1
ATOM 2207 O O . ASP A 1 289 ? 16.747 29.161 5.422 1.00 53.38 289 ASP A O 1
ATOM 2211 N N . GLY A 1 290 ? 16.529 27.034 4.770 1.00 47.94 290 GLY A N 1
ATOM 2212 C CA . GLY A 1 290 ? 17.191 27.194 3.468 1.00 47.94 290 GLY A CA 1
ATOM 2213 C C . GLY A 1 290 ? 16.400 28.016 2.439 1.00 47.94 290 GLY A C 1
ATOM 2214 O O . GLY A 1 290 ? 16.894 28.248 1.340 1.00 47.94 290 GLY A O 1
ATOM 2215 N N . ALA A 1 291 ? 15.189 28.473 2.778 1.00 44.41 291 ALA A N 1
ATOM 2216 C CA . ALA A 1 291 ? 14.339 29.285 1.909 1.00 44.41 291 ALA A CA 1
ATOM 2217 C C . ALA A 1 291 ? 14.620 30.805 1.991 1.00 44.41 291 ALA A C 1
ATOM 2219 O O . ALA A 1 291 ? 13.857 31.592 1.427 1.00 44.41 291 ALA A O 1
ATOM 2220 N N . GLU A 1 292 ? 15.705 31.245 2.645 1.00 37.38 292 GLU A N 1
ATOM 2221 C CA . GLU A 1 292 ? 16.207 32.630 2.556 1.00 37.38 292 GLU A CA 1
ATOM 2222 C C . GLU A 1 292 ? 16.956 32.898 1.230 1.00 37.38 292 GLU A C 1
ATOM 2224 O O . GLU A 1 292 ? 18.104 33.338 1.204 1.00 37.38 292 GLU A O 1
ATOM 2229 N N . MET A 1 293 ? 16.271 32.661 0.109 1.00 33.41 293 MET A N 1
ATOM 2230 C CA . MET A 1 293 ? 16.669 33.119 -1.228 1.00 33.41 293 MET A CA 1
ATOM 2231 C C . MET A 1 293 ? 15.839 34.350 -1.655 1.00 33.41 293 MET A C 1
ATOM 2233 O O . MET A 1 293 ? 14.790 34.619 -1.058 1.00 33.41 293 MET A O 1
ATOM 2237 N N . PRO A 1 294 ? 16.305 35.156 -2.634 1.00 32.69 294 PRO A N 1
ATOM 2238 C CA . PRO A 1 294 ? 15.707 36.455 -2.943 1.00 32.69 294 PRO A CA 1
ATOM 2239 C C . PRO A 1 294 ? 14.220 36.407 -3.312 1.00 32.69 294 PRO A C 1
ATOM 2241 O O . PRO A 1 294 ? 13.715 35.435 -3.868 1.00 32.69 294 PRO A O 1
ATOM 2244 N N . VAL A 1 295 ? 13.513 37.505 -3.033 1.00 41.03 295 VAL A N 1
ATOM 2245 C CA . VAL A 1 295 ? 12.077 37.635 -3.311 1.00 41.03 295 VAL A CA 1
ATOM 2246 C C . VAL A 1 295 ? 11.835 37.907 -4.797 1.00 41.03 295 VAL A C 1
ATOM 2248 O O . VAL A 1 295 ? 11.473 39.018 -5.162 1.00 41.03 295 VAL A O 1
ATOM 2251 N N . GLU A 1 296 ? 11.968 36.885 -5.643 1.00 41.44 296 GLU A N 1
ATOM 2252 C CA . GLU A 1 296 ? 11.269 36.834 -6.930 1.00 41.44 296 GLU A CA 1
ATOM 2253 C C . GLU A 1 296 ? 11.096 35.393 -7.468 1.00 41.44 296 GLU A C 1
ATOM 2255 O O . GLU A 1 296 ? 11.914 34.506 -7.255 1.00 41.44 296 GLU A O 1
ATOM 2260 N N . GLU A 1 297 ? 9.968 35.180 -8.153 1.00 40.62 297 GLU A N 1
ATOM 2261 C CA . GLU A 1 297 ? 9.610 34.018 -8.994 1.00 40.62 297 GLU A CA 1
ATOM 2262 C C . GLU A 1 297 ? 9.302 32.645 -8.326 1.00 40.62 297 GLU A C 1
ATOM 2264 O O . GLU A 1 297 ? 8.170 32.186 -8.503 1.00 40.62 297 GLU A O 1
ATOM 2269 N N . GLU A 1 298 ? 10.195 31.980 -7.574 1.00 40.59 298 GLU A N 1
ATOM 2270 C CA . GLU A 1 298 ? 10.066 30.513 -7.317 1.00 40.59 298 GLU A CA 1
ATOM 2271 C C . GLU A 1 298 ? 9.084 30.054 -6.204 1.00 40.59 298 GLU A C 1
ATOM 2273 O O . GLU A 1 298 ? 8.533 28.955 -6.281 1.00 40.59 298 GLU A O 1
ATOM 2278 N N . ASP A 1 299 ? 8.770 30.870 -5.189 1.00 48.41 299 ASP A N 1
ATOM 2279 C CA . ASP A 1 299 ? 7.961 30.458 -4.008 1.00 48.41 299 ASP A CA 1
ATOM 2280 C C . ASP A 1 299 ? 6.434 30.316 -4.280 1.00 48.41 299 ASP A C 1
ATOM 2282 O O . ASP A 1 299 ? 5.599 30.460 -3.379 1.00 48.41 299 ASP A O 1
ATOM 2286 N N . ARG A 1 300 ? 6.035 30.074 -5.539 1.00 50.00 300 ARG A N 1
ATOM 2287 C CA . ARG A 1 300 ? 4.625 29.951 -5.965 1.00 50.00 300 ARG A CA 1
ATOM 2288 C C . ARG A 1 300 ? 4.023 28.587 -5.625 1.00 50.00 300 ARG A C 1
ATOM 2290 O O . ARG A 1 300 ? 2.906 28.527 -5.118 1.00 50.00 300 ARG A O 1
ATOM 2297 N N . ASP A 1 301 ? 4.758 27.498 -5.850 1.00 57.03 301 ASP A N 1
ATOM 2298 C CA . ASP A 1 301 ? 4.167 26.153 -5.795 1.00 57.03 301 ASP A CA 1
ATOM 2299 C C . ASP A 1 301 ? 3.941 25.607 -4.380 1.00 57.03 301 ASP A C 1
ATOM 2301 O O . ASP A 1 301 ? 3.051 24.779 -4.175 1.00 57.03 301 ASP A O 1
ATOM 2305 N N . ASN A 1 302 ? 4.696 26.081 -3.385 1.00 62.19 302 ASN A N 1
ATOM 2306 C CA . ASN A 1 302 ? 4.582 25.607 -2.002 1.00 62.19 302 ASN A CA 1
ATOM 2307 C C . ASN A 1 302 ? 3.881 26.603 -1.054 1.00 62.19 302 ASN A C 1
ATOM 2309 O O . ASN A 1 302 ? 3.576 26.219 0.076 1.00 62.19 302 ASN A O 1
ATOM 2313 N N . SER A 1 303 ? 3.593 27.851 -1.463 1.00 71.56 303 SER A N 1
ATOM 2314 C CA . SER A 1 303 ? 3.008 28.862 -0.563 1.00 71.56 303 SER A CA 1
ATOM 2315 C C . SER A 1 303 ? 1.791 29.601 -1.134 1.00 71.56 303 SER A C 1
ATOM 2317 O O . SER A 1 303 ? 1.835 30.278 -2.159 1.00 71.56 303 SER A O 1
ATOM 2319 N N . LEU A 1 304 ? 0.674 29.542 -0.405 1.00 78.94 304 LEU A N 1
ATOM 2320 C CA . LEU A 1 304 ? -0.521 30.336 -0.679 1.00 78.94 304 LEU A CA 1
ATOM 2321 C C . LEU A 1 304 ? -0.503 31.608 0.183 1.00 78.94 304 LEU A C 1
ATOM 2323 O O . LEU A 1 304 ? -0.982 31.639 1.321 1.00 78.94 304 LEU A O 1
ATOM 2327 N N . ARG A 1 305 ? 0.076 32.678 -0.367 1.00 80.94 305 ARG A N 1
ATOM 2328 C CA . ARG A 1 305 ? 0.139 34.013 0.257 1.00 80.94 305 ARG A CA 1
ATOM 2329 C C . ARG A 1 305 ? -1.180 34.792 0.091 1.00 80.94 305 ARG A C 1
ATOM 2331 O O . ARG A 1 305 ? -2.002 34.474 -0.768 1.00 80.94 305 ARG A O 1
ATOM 2338 N N . LYS A 1 306 ? -1.365 35.858 0.882 1.00 81.06 306 LYS A N 1
ATOM 2339 C CA . LYS A 1 306 ? -2.528 36.775 0.834 1.00 81.06 306 LYS A CA 1
ATOM 2340 C C . LYS A 1 306 ? -3.872 36.062 1.013 1.00 81.06 306 LYS A C 1
ATOM 2342 O O . LYS A 1 306 ? -4.786 36.236 0.207 1.00 81.06 306 LYS A O 1
ATOM 2347 N N . ILE A 1 307 ? -4.004 35.276 2.080 1.00 85.56 307 ILE A N 1
ATOM 2348 C CA . ILE A 1 307 ? -5.227 34.548 2.453 1.00 85.56 307 ILE A CA 1
ATOM 2349 C C . ILE A 1 307 ? -5.866 35.134 3.724 1.00 85.56 307 ILE A C 1
ATOM 2351 O O . ILE A 1 307 ? -5.173 35.628 4.602 1.00 85.56 307 ILE A O 1
ATOM 2355 N N . VAL A 1 308 ? -7.195 35.068 3.850 1.00 87.19 308 VAL A N 1
ATOM 2356 C CA . VAL A 1 308 ? -7.955 35.442 5.062 1.00 87.19 308 VAL A CA 1
ATOM 2357 C C . VAL A 1 308 ? -8.896 34.316 5.490 1.00 87.19 308 VAL A C 1
ATOM 2359 O O . VAL A 1 308 ? -9.497 33.655 4.641 1.00 87.19 308 VAL A O 1
ATOM 2362 N N . VAL A 1 309 ? -9.078 34.113 6.801 1.00 86.19 309 VAL A N 1
ATOM 2363 C CA . VAL A 1 309 ? -10.121 33.209 7.324 1.00 86.19 309 VAL A CA 1
ATOM 2364 C C . VAL A 1 309 ? -11.490 33.863 7.135 1.00 86.19 309 VAL A C 1
ATOM 2366 O O . VAL A 1 309 ? -11.788 34.887 7.745 1.00 86.19 309 VAL A O 1
ATOM 2369 N N . VAL A 1 310 ? -12.337 33.249 6.310 1.00 85.06 310 VAL A N 1
ATOM 2370 C CA . VAL A 1 310 ? -13.715 33.698 6.050 1.00 85.06 310 VAL A CA 1
ATOM 2371 C C . VAL A 1 310 ? -14.676 33.132 7.095 1.00 85.06 310 VAL A C 1
ATOM 2373 O O . VAL A 1 310 ? -15.657 33.776 7.462 1.00 85.06 310 VAL A O 1
ATOM 2376 N N . ARG A 1 311 ? -14.421 31.907 7.574 1.00 80.94 311 ARG A N 1
ATOM 2377 C CA . ARG A 1 311 ? -15.320 31.190 8.484 1.00 80.94 311 ARG A CA 1
ATOM 2378 C C . ARG A 1 311 ? -14.571 30.141 9.301 1.00 80.94 311 ARG A C 1
ATOM 2380 O O . ARG A 1 311 ? -13.642 29.522 8.802 1.00 80.94 311 ARG A O 1
ATOM 2387 N N . SER A 1 312 ? -15.047 29.872 10.514 1.00 80.25 312 SER A N 1
ATOM 2388 C CA . SER A 1 312 ? -14.733 28.642 11.251 1.00 80.25 312 SER A CA 1
ATOM 2389 C C . SER A 1 312 ? -16.016 27.887 11.618 1.00 80.25 312 SER A C 1
ATOM 2391 O O . SER A 1 312 ? -17.096 28.481 11.712 1.00 80.25 312 SER A O 1
ATOM 2393 N N . TYR A 1 313 ? -15.914 26.563 11.742 1.00 73.62 313 TYR A N 1
ATOM 2394 C CA . TYR A 1 313 ? -16.972 25.660 12.183 1.00 73.62 313 TYR A CA 1
ATOM 2395 C C . TYR A 1 313 ? -16.393 24.340 12.731 1.00 73.62 313 TYR A C 1
ATOM 2397 O O . TYR A 1 313 ? -15.192 24.084 12.663 1.00 73.62 313 TYR A O 1
ATOM 2405 N N . THR A 1 314 ? -17.242 23.488 13.317 1.00 71.56 314 THR A N 1
ATOM 2406 C CA . THR A 1 314 ? -16.859 22.105 13.662 1.00 71.56 314 THR A CA 1
ATOM 2407 C C . THR A 1 314 ? -17.254 21.150 12.538 1.00 71.56 314 THR A C 1
ATOM 2409 O O . THR A 1 314 ? -18.419 21.170 12.136 1.00 71.56 314 THR A O 1
ATOM 2412 N N . GLY A 1 315 ? -16.334 20.294 12.098 1.00 64.12 315 GLY A N 1
ATOM 2413 C CA . GLY A 1 315 ? -16.590 19.190 11.169 1.00 64.12 315 GLY A CA 1
ATOM 2414 C C . GLY A 1 315 ? -16.967 17.870 11.852 1.00 64.12 315 GLY A C 1
ATOM 2415 O O . GLY A 1 315 ? -17.215 17.822 13.065 1.00 64.12 315 GLY A O 1
ATOM 2416 N N . LEU A 1 316 ? -16.963 16.789 11.060 1.00 56.66 316 LEU A N 1
ATOM 2417 C CA . LEU A 1 316 ? -17.103 15.409 11.541 1.00 56.66 316 LEU A CA 1
ATOM 2418 C C . LEU A 1 316 ? -16.009 15.081 12.580 1.00 56.66 316 LEU A C 1
ATOM 2420 O O . LEU A 1 316 ? -14.971 15.744 12.657 1.00 56.66 316 LEU A O 1
ATOM 2424 N N . GLY A 1 317 ? -16.272 14.115 13.464 1.00 55.25 317 GLY A N 1
ATOM 2425 C CA . GLY A 1 317 ? -15.385 13.754 14.581 1.00 55.25 317 GLY A CA 1
ATOM 2426 C C . GLY A 1 317 ? -15.256 14.827 15.678 1.00 55.25 317 GLY A C 1
ATOM 2427 O O . GLY A 1 317 ? -14.871 14.513 16.799 1.00 55.25 317 GLY A O 1
ATOM 2428 N N . GLY A 1 318 ? -15.648 16.078 15.410 1.00 59.81 318 GLY A N 1
ATOM 2429 C CA . GLY A 1 318 ? -15.384 17.228 16.276 1.00 59.81 318 GLY A CA 1
ATOM 2430 C C . GLY A 1 318 ? -14.182 18.077 15.845 1.00 59.81 318 GLY A C 1
ATOM 2431 O O . GLY A 1 318 ? -13.800 18.973 16.597 1.00 59.81 318 GLY A O 1
ATOM 2432 N N . GLN A 1 319 ? -13.609 17.827 14.661 1.00 65.56 319 GLN A N 1
ATOM 2433 C CA . GLN A 1 319 ? -12.481 18.591 14.111 1.00 65.56 319 GLN A CA 1
ATOM 2434 C C . GLN A 1 319 ? -12.819 20.081 13.933 1.00 65.56 319 GLN A C 1
ATOM 2436 O O . GLN A 1 319 ? -13.969 20.447 13.673 1.00 65.56 319 GLN A O 1
ATOM 2441 N N . HIS A 1 320 ? -11.816 20.950 14.057 1.00 79.31 320 HIS A N 1
ATOM 2442 C CA . HIS A 1 320 ? -11.960 22.392 13.871 1.00 79.31 320 HIS A CA 1
ATOM 2443 C C . HIS A 1 320 ? -11.639 22.765 12.422 1.00 79.31 320 HIS A C 1
ATOM 2445 O O . HIS A 1 320 ? -10.497 22.648 12.001 1.00 79.31 320 HIS A O 1
ATOM 2451 N N . LEU A 1 321 ? -12.635 23.210 11.658 1.00 83.25 321 LEU A N 1
ATOM 2452 C CA . LEU A 1 321 ? -12.476 23.544 10.244 1.00 83.25 321 LEU A CA 1
ATOM 2453 C C . LEU A 1 321 ? -12.464 25.062 10.059 1.00 83.25 321 LEU A C 1
ATOM 2455 O O . LEU A 1 321 ? -13.475 25.725 10.298 1.00 83.25 321 LEU A O 1
ATOM 2459 N N . ALA A 1 322 ? -11.334 25.602 9.607 1.00 87.38 322 ALA A N 1
ATOM 2460 C CA . ALA A 1 322 ? -11.213 26.974 9.131 1.00 87.38 322 ALA A CA 1
ATOM 2461 C C . ALA A 1 322 ? -11.348 26.989 7.602 1.00 87.38 322 ALA A C 1
ATOM 2463 O O . ALA A 1 322 ? -10.615 26.294 6.907 1.00 87.38 322 ALA A O 1
ATOM 2464 N N . GLN A 1 323 ? -12.278 27.784 7.074 1.00 88.06 323 GLN A N 1
ATOM 2465 C CA . GLN A 1 323 ? -12.418 28.050 5.644 1.00 88.06 323 GLN A CA 1
ATOM 2466 C C . GLN A 1 323 ? -11.806 29.416 5.336 1.00 88.06 323 GLN A C 1
ATOM 2468 O O . GLN A 1 323 ? -12.196 30.432 5.920 1.00 88.06 323 GLN A O 1
ATOM 2473 N N . LEU A 1 324 ? -10.857 29.432 4.408 1.00 88.94 324 LEU A N 1
ATOM 2474 C CA . LEU A 1 324 ? -10.069 30.592 4.025 1.00 88.94 324 LEU A CA 1
ATOM 2475 C C . LEU A 1 324 ? -10.244 30.909 2.532 1.00 88.94 324 LEU A C 1
ATOM 2477 O O . LEU A 1 324 ? -10.690 30.062 1.758 1.00 88.94 324 LEU A O 1
ATOM 2481 N N . ARG A 1 325 ? -9.914 32.142 2.134 1.00 86.56 325 ARG A N 1
ATOM 2482 C CA . ARG A 1 325 ? -10.041 32.664 0.760 1.00 86.56 325 ARG A CA 1
ATOM 2483 C C . ARG A 1 325 ? -8.902 33.632 0.441 1.00 86.56 325 ARG A C 1
ATOM 2485 O O . ARG A 1 325 ? -8.404 34.295 1.349 1.00 86.56 325 ARG A O 1
ATOM 2492 N N . SER A 1 326 ? -8.519 33.757 -0.831 1.00 82.25 326 SER A N 1
ATOM 2493 C CA . SER A 1 326 ? -7.561 34.787 -1.266 1.00 82.25 326 SER A CA 1
ATOM 2494 C C . SER A 1 326 ? -8.102 36.210 -1.080 1.00 82.25 326 SER A C 1
ATOM 2496 O O . SER A 1 326 ? -9.269 36.475 -1.371 1.00 82.25 326 SER A O 1
ATOM 2498 N N . VAL A 1 327 ? -7.242 37.152 -0.701 1.00 74.62 327 VAL A N 1
ATOM 2499 C CA . VAL A 1 327 ? -7.556 38.585 -0.630 1.00 74.62 327 VAL A CA 1
ATOM 2500 C C . VAL A 1 327 ? -7.592 39.189 -2.037 1.00 74.62 327 VAL A C 1
ATOM 2502 O O . VAL A 1 327 ? -6.621 39.104 -2.800 1.00 74.62 327 VAL A O 1
ATOM 2505 N N . GLY A 1 328 ? -8.719 39.810 -2.383 1.00 69.38 328 GLY A N 1
ATOM 2506 C CA . GLY A 1 328 ? -8.962 40.476 -3.663 1.00 69.38 328 GLY A CA 1
ATOM 2507 C C . GLY A 1 328 ? -10.460 40.638 -3.956 1.00 69.38 328 GLY A C 1
ATOM 2508 O O . GLY A 1 328 ? -11.280 40.371 -3.074 1.00 69.38 328 GLY A O 1
ATOM 2509 N N . PRO A 1 329 ? -10.829 41.069 -5.177 1.00 61.41 329 PRO A N 1
ATOM 2510 C CA . PRO A 1 329 ? -12.226 41.165 -5.595 1.00 61.41 329 PRO A CA 1
ATOM 2511 C C . PRO A 1 329 ? -12.921 39.787 -5.610 1.00 61.41 329 PRO A C 1
ATOM 2513 O O . PRO A 1 329 ? -12.254 38.755 -5.760 1.00 61.41 329 PRO A O 1
ATOM 2516 N N . PRO A 1 330 ? -14.260 39.741 -5.462 1.00 57.78 330 PRO A N 1
ATOM 2517 C CA . PRO A 1 330 ? -15.014 38.489 -5.477 1.00 57.78 330 PRO A CA 1
ATOM 2518 C C . PRO A 1 330 ? -14.802 37.737 -6.799 1.00 57.78 330 PRO A C 1
ATOM 2520 O O . PRO A 1 330 ? -14.925 38.313 -7.874 1.00 57.78 330 PRO A O 1
ATOM 2523 N N . GLY A 1 331 ? -14.474 36.446 -6.708 1.00 57.53 331 GLY A N 1
ATOM 2524 C CA . GLY A 1 331 ? -14.145 35.600 -7.863 1.00 57.53 331 GLY A CA 1
ATOM 2525 C C . GLY A 1 331 ? -12.647 35.464 -8.167 1.00 57.53 331 GLY A C 1
ATOM 2526 O O . GLY A 1 331 ? -12.282 34.631 -8.994 1.00 57.53 331 GLY A O 1
ATOM 2527 N N . LYS A 1 332 ? -11.762 36.204 -7.480 1.00 69.38 332 LYS A N 1
ATOM 2528 C CA . LYS A 1 332 ? -10.314 35.953 -7.542 1.00 69.38 332 LYS A CA 1
ATOM 2529 C C . LYS A 1 332 ? -10.010 34.526 -7.066 1.00 69.38 332 LYS A C 1
ATOM 2531 O O . LYS A 1 332 ? -10.316 34.180 -5.926 1.00 69.38 332 LYS A O 1
ATOM 2536 N N . LYS A 1 333 ? -9.412 33.718 -7.945 1.00 73.88 333 LYS A N 1
ATOM 2537 C CA . LYS A 1 333 ? -8.947 32.360 -7.638 1.00 73.88 333 LYS A CA 1
ATOM 2538 C C . LYS A 1 333 ? -7.704 32.382 -6.740 1.00 73.88 333 LYS A C 1
ATOM 2540 O O . LYS A 1 333 ? -6.960 33.366 -6.714 1.00 73.88 333 LYS A O 1
ATOM 2545 N N . LEU A 1 334 ? -7.467 31.272 -6.046 1.00 72.88 334 LEU A N 1
ATOM 2546 C CA . LEU A 1 334 ? -6.164 30.952 -5.468 1.00 72.88 334 LEU A CA 1
ATOM 2547 C C . LEU A 1 334 ? -5.110 30.941 -6.596 1.00 72.88 334 LEU A C 1
ATOM 2549 O O . LEU A 1 334 ? -5.437 30.532 -7.716 1.00 72.88 334 LEU A O 1
ATOM 2553 N N . PRO A 1 335 ? -3.867 31.392 -6.344 1.00 66.25 335 PRO A N 1
ATOM 2554 C CA . PRO A 1 335 ? -2.785 31.198 -7.303 1.00 66.25 335 PRO A CA 1
ATOM 2555 C C . PRO A 1 335 ? -2.526 29.693 -7.525 1.00 66.25 335 PRO A C 1
ATOM 2557 O O . PRO A 1 335 ? -2.843 28.888 -6.641 1.00 66.25 335 PRO A O 1
ATOM 2560 N N . PRO A 1 336 ? -1.952 29.300 -8.679 1.00 56.97 336 PRO A N 1
ATOM 2561 C CA . PRO A 1 336 ? -1.451 27.944 -8.879 1.00 56.97 336 PRO A CA 1
ATOM 2562 C C . PRO A 1 336 ? -0.501 27.565 -7.742 1.00 56.97 336 PRO A C 1
ATOM 2564 O O . PRO A 1 336 ? 0.345 28.369 -7.358 1.00 56.97 336 PRO A O 1
ATOM 2567 N N . SER A 1 337 ? -0.696 26.374 -7.182 1.00 65.69 337 SER A N 1
ATOM 2568 C CA . SER A 1 337 ? 0.192 25.785 -6.183 1.00 65.69 337 SER A CA 1
ATOM 2569 C C . SER A 1 337 ? -0.026 24.276 -6.122 1.00 65.69 337 SER A C 1
ATOM 2571 O O . SER A 1 337 ? -1.103 23.786 -6.472 1.00 65.69 337 SER A O 1
ATOM 2573 N N . ALA A 1 338 ? 0.956 23.544 -5.606 1.00 59.34 338 ALA A N 1
ATOM 2574 C CA . ALA A 1 338 ? 0.869 22.108 -5.361 1.00 59.34 338 ALA A CA 1
ATOM 2575 C C . ALA A 1 338 ? 0.049 21.748 -4.098 1.00 59.34 338 ALA A C 1
ATOM 2577 O O . ALA A 1 338 ? -0.047 20.567 -3.751 1.00 59.34 338 ALA A O 1
ATOM 2578 N N . ILE A 1 339 ? -0.529 22.737 -3.394 1.00 70.31 339 ILE A N 1
ATOM 2579 C CA . ILE A 1 339 ? -1.279 22.514 -2.148 1.00 70.31 339 ILE A CA 1
ATOM 2580 C C . ILE A 1 339 ? -2.560 21.724 -2.434 1.00 70.31 339 ILE A C 1
ATOM 2582 O O . ILE A 1 339 ? -3.496 22.210 -3.065 1.00 70.31 339 ILE A O 1
ATOM 2586 N N . SER A 1 340 ? -2.602 20.503 -1.915 1.00 65.44 340 SER A N 1
ATOM 2587 C CA . SER A 1 340 ? -3.571 19.460 -2.223 1.00 65.44 340 SER A CA 1
ATOM 2588 C C . SER A 1 340 ? -4.366 19.025 -0.980 1.00 65.44 340 SER A C 1
ATOM 2590 O O . SER A 1 340 ? -3.868 19.114 0.148 1.00 65.44 340 SER A O 1
ATOM 2592 N N . PRO A 1 341 ? -5.602 18.507 -1.141 1.00 70.38 341 PRO A N 1
ATOM 2593 C CA . PRO A 1 341 ? -6.392 17.961 -0.040 1.00 70.38 341 PRO A CA 1
ATOM 2594 C C . PRO A 1 341 ? -5.672 16.820 0.685 1.00 70.38 341 PRO A C 1
ATOM 2596 O O . PRO A 1 341 ? -5.586 15.688 0.213 1.00 70.38 341 PRO A O 1
ATOM 2599 N N . GLY A 1 342 ? -5.178 17.113 1.881 1.00 63.22 342 GLY A N 1
ATOM 2600 C CA . GLY A 1 342 ? -4.407 16.194 2.695 1.00 63.22 342 GLY A CA 1
ATOM 2601 C C . GLY A 1 342 ? -3.056 16.724 3.147 1.00 63.22 342 GLY A C 1
ATOM 2602 O O . GLY A 1 342 ? -2.544 16.167 4.112 1.00 63.22 342 GLY A O 1
ATOM 2603 N N . ASP A 1 343 ? -2.501 17.758 2.523 1.00 69.31 343 ASP A N 1
ATOM 2604 C CA . ASP A 1 343 ? -1.206 18.295 2.947 1.00 69.31 343 ASP A CA 1
ATOM 2605 C C . ASP A 1 343 ? -1.262 18.842 4.376 1.00 69.31 343 ASP A C 1
ATOM 2607 O O . ASP A 1 343 ? -2.287 19.383 4.806 1.00 69.31 343 ASP A O 1
ATOM 2611 N N . LEU A 1 344 ? -0.151 18.735 5.106 1.00 69.38 344 LEU A N 1
ATOM 2612 C CA . LEU A 1 344 ? 0.022 19.480 6.345 1.00 69.38 344 LEU A CA 1
ATOM 2613 C C . LEU A 1 344 ? 0.503 20.897 6.013 1.00 69.38 344 LEU A C 1
ATOM 2615 O O . LEU A 1 344 ? 1.385 21.094 5.173 1.00 69.38 344 LEU A O 1
ATOM 2619 N N . VAL A 1 345 ? -0.111 21.885 6.658 1.00 78.06 345 VAL A N 1
ATOM 2620 C CA . VAL A 1 345 ? 0.109 23.301 6.376 1.00 78.06 345 VAL A CA 1
ATOM 2621 C C . VAL A 1 345 ? 0.260 24.124 7.650 1.00 78.06 345 VAL A C 1
ATOM 2623 O O . VAL A 1 345 ? -0.473 23.938 8.626 1.00 78.06 345 VAL A O 1
ATOM 2626 N N . TYR A 1 346 ? 1.179 25.086 7.610 1.00 78.44 346 TYR A N 1
ATOM 2627 C CA . TYR A 1 346 ? 1.257 26.160 8.599 1.00 78.44 346 TYR A CA 1
ATOM 2628 C C . TYR A 1 346 ? 0.396 27.349 8.179 1.00 78.44 346 TYR A C 1
ATOM 2630 O O . TYR A 1 346 ? 0.376 27.728 7.011 1.00 78.44 346 TYR A O 1
ATOM 2638 N N . LEU A 1 347 ? -0.264 27.982 9.149 1.00 79.88 347 LEU A N 1
ATOM 2639 C CA . LEU A 1 347 ? -0.929 29.273 9.003 1.00 79.88 347 LEU A CA 1
ATOM 2640 C C . LEU A 1 347 ? -0.122 30.323 9.773 1.00 79.88 347 LEU A C 1
ATOM 2642 O O . LEU A 1 347 ? -0.116 30.325 11.007 1.00 79.88 347 LEU A O 1
ATOM 2646 N N . ARG A 1 348 ? 0.535 31.234 9.049 1.00 77.88 348 ARG A N 1
ATOM 2647 C CA . ARG A 1 348 ? 1.360 32.316 9.618 1.00 77.88 348 ARG A CA 1
ATOM 2648 C C . ARG A 1 348 ? 0.833 33.687 9.169 1.00 77.88 348 ARG A C 1
ATOM 2650 O O . ARG A 1 348 ? 0.263 33.774 8.082 1.00 77.88 348 ARG A O 1
ATOM 2657 N N . PRO A 1 349 ? 0.971 34.770 9.957 1.00 76.94 349 PRO A N 1
ATOM 2658 C CA . PRO A 1 349 ? 0.679 36.122 9.475 1.00 76.94 349 PRO A CA 1
ATOM 2659 C C . PRO A 1 349 ? 1.564 36.488 8.275 1.00 76.94 349 PRO A C 1
ATOM 2661 O O . PRO A 1 349 ? 2.743 36.139 8.243 1.00 76.94 349 PRO A O 1
ATOM 2664 N N . GLU A 1 350 ? 1.030 37.212 7.291 1.00 70.62 350 GLU A N 1
ATOM 2665 C CA . GLU A 1 350 ? 1.875 37.726 6.207 1.00 70.62 350 GLU A CA 1
ATOM 2666 C C . GLU A 1 350 ? 2.844 38.792 6.760 1.00 70.62 350 GLU A C 1
ATOM 2668 O O . GLU A 1 350 ? 2.415 39.757 7.393 1.00 70.62 350 GLU A O 1
ATOM 2673 N N . GLY A 1 351 ? 4.152 38.600 6.550 1.00 61.59 351 GLY A N 1
ATOM 2674 C CA . GLY A 1 351 ? 5.210 39.514 7.006 1.00 61.59 351 GLY A CA 1
ATOM 2675 C C . GLY A 1 351 ? 5.944 39.128 8.301 1.00 61.59 351 GLY A C 1
ATOM 2676 O O . GLY A 1 351 ? 6.798 39.891 8.743 1.00 61.59 351 GLY A O 1
ATOM 2677 N N . SER A 1 352 ? 5.668 37.972 8.919 1.00 59.56 352 SER A N 1
ATOM 2678 C CA . SER A 1 352 ? 6.476 37.476 10.048 1.00 59.56 352 SER A CA 1
ATOM 2679 C C . SER A 1 352 ? 7.724 36.718 9.577 1.00 59.56 352 SER A C 1
ATOM 2681 O O . SER A 1 352 ? 7.586 35.655 8.971 1.00 59.56 352 SER A O 1
ATOM 2683 N N . ALA A 1 353 ? 8.917 37.221 9.905 1.00 44.34 353 ALA A N 1
ATOM 2684 C CA . ALA A 1 353 ? 10.187 36.516 9.715 1.00 44.34 353 ALA A CA 1
ATOM 2685 C C . ALA A 1 353 ? 10.563 35.689 10.962 1.00 44.34 353 ALA A C 1
ATOM 2687 O O . ALA A 1 353 ? 10.403 36.161 12.090 1.00 44.34 353 ALA A O 1
ATOM 2688 N N . GLY A 1 354 ? 11.081 34.476 10.743 1.00 50.06 354 GLY A N 1
ATOM 2689 C CA . GLY A 1 354 ? 11.599 33.577 11.782 1.00 50.06 354 GLY A CA 1
ATOM 2690 C C . GLY A 1 354 ? 10.569 33.012 12.784 1.00 50.06 354 GLY A C 1
ATOM 2691 O O . GLY A 1 354 ? 9.403 33.422 12.811 1.00 50.06 354 GLY A O 1
ATOM 2692 N N . PRO A 1 355 ? 10.990 32.073 13.655 1.00 39.66 355 PRO A N 1
ATOM 2693 C CA . PRO A 1 355 ? 10.143 31.419 14.662 1.00 39.66 355 PRO A CA 1
ATOM 2694 C C . PRO A 1 355 ? 9.869 32.308 15.898 1.00 39.66 355 PRO A C 1
ATOM 2696 O O . PRO A 1 355 ? 9.976 31.873 17.041 1.00 39.66 355 PRO A O 1
ATOM 2699 N N . GLY A 1 356 ? 9.511 33.579 15.678 1.00 40.31 356 GLY A N 1
ATOM 2700 C CA . GLY A 1 356 ? 9.180 34.548 16.736 1.00 40.31 356 GLY A CA 1
ATOM 2701 C C . GLY A 1 356 ? 7.713 34.536 17.193 1.00 40.31 356 GLY A C 1
ATOM 2702 O O . GLY A 1 356 ? 7.377 35.149 18.206 1.00 40.31 356 GLY A O 1
ATOM 2703 N N . TRP A 1 357 ? 6.819 33.850 16.470 1.00 45.34 357 TRP A N 1
ATOM 2704 C CA . TRP A 1 357 ? 5.417 33.685 16.872 1.00 45.34 357 TRP A CA 1
ATOM 2705 C C . TRP A 1 357 ? 5.246 32.429 17.725 1.00 45.34 357 TRP A C 1
ATOM 2707 O O . TRP A 1 357 ? 5.135 31.321 17.206 1.00 45.34 357 TRP A O 1
ATOM 2717 N N . GLY A 1 358 ? 5.179 32.617 19.046 1.00 42.72 358 GLY A N 1
ATOM 2718 C CA . GLY A 1 358 ? 4.802 31.552 19.976 1.00 42.72 358 GLY A CA 1
ATOM 2719 C C . GLY A 1 358 ? 3.434 30.959 19.615 1.00 42.72 358 GLY A C 1
ATOM 2720 O O . GLY A 1 358 ? 2.445 31.691 19.544 1.00 42.72 358 GLY A O 1
ATOM 2721 N N . GLU A 1 359 ? 3.408 29.638 19.418 1.00 50.31 359 GLU A N 1
ATOM 2722 C CA . GLU A 1 359 ? 2.318 28.858 18.808 1.00 50.31 359 GLU A CA 1
ATOM 2723 C C . GLU A 1 359 ? 2.064 29.155 17.315 1.00 50.31 359 GLU A C 1
ATOM 2725 O O . GLU A 1 359 ? 1.054 29.755 16.934 1.00 50.31 359 GLU A O 1
ATOM 2730 N N . GLU A 1 360 ? 2.938 28.636 16.446 1.00 60.31 360 GLU A N 1
ATOM 2731 C CA . GLU A 1 360 ? 2.601 28.396 15.037 1.00 60.31 360 GLU A CA 1
ATOM 2732 C C . GLU A 1 360 ? 1.327 27.541 14.940 1.00 60.31 360 GLU A C 1
ATOM 2734 O O . GLU A 1 360 ? 1.226 26.495 15.586 1.00 60.31 360 GLU A O 1
ATOM 2739 N N . MET A 1 361 ? 0.351 27.942 14.120 1.00 73.25 361 MET A N 1
ATOM 2740 C CA . MET A 1 361 ? -0.865 27.146 13.953 1.00 73.25 361 MET A CA 1
ATOM 2741 C C . MET A 1 361 ? -0.779 26.211 12.756 1.00 73.25 361 MET A C 1
ATOM 2743 O O . MET A 1 361 ? -0.690 26.638 11.607 1.00 73.25 361 MET A O 1
ATOM 2747 N N . ARG A 1 362 ? -0.854 24.920 13.068 1.00 76.75 362 ARG A N 1
ATOM 2748 C CA . ARG A 1 362 ? -0.852 23.804 12.129 1.00 76.75 362 ARG A CA 1
ATOM 2749 C C . ARG A 1 362 ? -2.268 23.343 11.809 1.00 76.75 362 ARG A C 1
ATOM 2751 O O . ARG A 1 362 ? -3.191 23.446 12.628 1.00 76.75 362 ARG A O 1
ATOM 2758 N N . GLY A 1 363 ? -2.417 22.771 10.626 1.00 77.19 363 GLY A N 1
ATOM 2759 C CA . GLY A 1 363 ? -3.586 21.991 10.268 1.00 77.19 363 GLY A CA 1
ATOM 2760 C C . GLY A 1 363 ? -3.363 21.154 9.017 1.00 77.19 363 GLY A C 1
ATOM 2761 O O . GLY A 1 363 ? -2.378 21.318 8.305 1.00 77.19 363 GLY A O 1
ATOM 2762 N N . THR A 1 364 ? -4.299 20.257 8.737 1.00 76.56 364 THR A N 1
ATOM 2763 C CA . THR A 1 364 ? -4.323 19.466 7.502 1.00 76.56 364 THR A CA 1
ATOM 2764 C C . THR A 1 364 ? -5.298 20.098 6.517 1.00 76.56 364 THR A C 1
ATOM 2766 O O . THR A 1 364 ? -6.435 20.390 6.890 1.00 76.56 364 THR A O 1
ATOM 2769 N N . VAL A 1 365 ? -4.917 20.283 5.254 1.00 79.94 365 VAL A N 1
ATOM 2770 C CA . VAL A 1 365 ? -5.856 20.717 4.209 1.00 79.94 365 VAL A CA 1
ATOM 2771 C C . VAL A 1 365 ? -6.967 19.673 4.098 1.00 79.94 365 VAL A C 1
ATOM 2773 O O . VAL A 1 365 ? -6.727 18.521 3.743 1.00 79.94 365 VAL A O 1
ATOM 2776 N N . GLN A 1 366 ? -8.197 20.057 4.427 1.00 77.38 366 GLN A N 1
ATOM 2777 C CA . GLN A 1 366 ? -9.359 19.187 4.297 1.00 77.38 366 GLN A CA 1
ATOM 2778 C C . GLN A 1 366 ? -9.841 19.166 2.846 1.00 77.38 366 GLN A C 1
ATOM 2780 O O . GLN A 1 366 ? -10.128 18.092 2.316 1.00 77.38 366 GLN A O 1
ATOM 2785 N N . SER A 1 367 ? -9.940 20.345 2.222 1.00 76.69 367 SER A N 1
ATOM 2786 C CA . SER A 1 367 ? -10.442 20.486 0.857 1.00 76.69 367 SER A CA 1
ATOM 2787 C C . SER A 1 367 ? -10.038 21.784 0.167 1.00 76.69 367 SER A C 1
ATOM 2789 O O . SER A 1 367 ? -9.880 22.828 0.802 1.00 76.69 367 SER A O 1
ATOM 2791 N N . LEU A 1 368 ? -9.956 21.721 -1.161 1.00 80.50 368 LEU A N 1
ATOM 2792 C CA . LEU A 1 368 ? -10.028 22.891 -2.035 1.00 80.50 368 LEU A CA 1
ATOM 2793 C C . LEU A 1 368 ? -11.492 23.125 -2.439 1.00 80.50 368 LEU A C 1
ATOM 2795 O O . LEU A 1 368 ? -12.265 22.178 -2.612 1.00 80.50 368 LEU A O 1
ATOM 2799 N N . GLY A 1 369 ? -11.893 24.388 -2.561 1.00 72.44 369 GLY A N 1
ATOM 2800 C CA . GLY A 1 369 ? -13.241 24.773 -2.963 1.00 72.44 369 GLY A CA 1
ATOM 2801 C C . GLY A 1 369 ? -13.459 24.668 -4.471 1.00 72.44 369 GLY A C 1
ATOM 2802 O O . GLY A 1 369 ? -12.592 25.031 -5.262 1.00 72.44 369 GLY A O 1
ATOM 2803 N N . GLN A 1 370 ? -14.662 24.253 -4.880 1.00 63.84 370 GLN A N 1
ATOM 2804 C CA . GLN A 1 370 ? -15.077 24.230 -6.293 1.00 63.84 370 GLN A CA 1
ATOM 2805 C C . GLN A 1 370 ? -15.124 25.630 -6.936 1.00 63.84 370 GLN A C 1
ATOM 2807 O O . GLN A 1 370 ? -15.129 25.740 -8.157 1.00 63.84 370 GLN A O 1
ATOM 2812 N N . ASP A 1 371 ? -15.119 26.703 -6.133 1.00 67.69 371 ASP A N 1
ATOM 2813 C CA . ASP A 1 371 ? -14.961 28.079 -6.617 1.00 67.69 371 ASP A CA 1
ATOM 2814 C C . ASP A 1 371 ? -13.522 28.403 -7.071 1.00 67.69 371 ASP A C 1
ATOM 2816 O O . ASP A 1 371 ? -13.280 29.466 -7.641 1.00 67.69 371 ASP A O 1
ATOM 2820 N N . GLY A 1 372 ? -12.557 27.511 -6.811 1.00 68.12 372 GLY A N 1
ATOM 2821 C CA . GLY A 1 372 ? -11.132 27.729 -7.067 1.00 68.12 372 GLY A CA 1
ATOM 2822 C C . GLY A 1 372 ? -10.532 28.881 -6.254 1.00 68.12 372 GLY A C 1
ATOM 2823 O O . GLY A 1 372 ? -9.415 29.301 -6.534 1.00 68.12 372 GLY A O 1
ATOM 2824 N N . ALA A 1 373 ? -11.272 29.422 -5.282 1.00 74.62 373 ALA A N 1
ATOM 2825 C CA . ALA A 1 373 ? -10.939 30.626 -4.521 1.00 74.62 373 ALA A CA 1
ATOM 2826 C C . ALA A 1 373 ? -10.874 30.370 -3.007 1.00 74.62 373 ALA A C 1
ATOM 2828 O O . ALA A 1 373 ? -10.339 31.198 -2.266 1.00 74.62 373 ALA A O 1
ATOM 2829 N N . THR A 1 374 ? -11.418 29.242 -2.537 1.00 84.00 374 THR A N 1
ATOM 2830 C CA . THR A 1 374 ? -11.421 28.843 -1.126 1.00 84.00 374 THR A CA 1
ATOM 2831 C C . THR A 1 374 ? -10.614 27.578 -0.852 1.00 84.00 374 THR A C 1
ATOM 2833 O O . THR A 1 374 ? -10.500 26.687 -1.689 1.00 84.00 374 THR A O 1
ATOM 2836 N N . ILE A 1 375 ? -10.085 27.497 0.366 1.00 86.69 375 ILE A N 1
ATOM 2837 C CA . ILE A 1 375 ? -9.403 26.331 0.934 1.00 86.69 375 ILE A CA 1
ATOM 2838 C C . ILE A 1 375 ? -9.951 26.099 2.346 1.00 86.69 375 ILE A C 1
ATOM 2840 O O . ILE A 1 375 ? -10.190 27.055 3.084 1.00 86.69 375 ILE A O 1
ATOM 2844 N N . SER A 1 376 ? -10.190 24.846 2.727 1.00 86.31 376 SER A N 1
ATOM 2845 C CA . SER A 1 376 ? -10.603 24.467 4.084 1.00 86.31 376 SER A CA 1
ATOM 2846 C C . SER A 1 376 ? -9.486 23.684 4.756 1.00 86.31 376 SER A C 1
ATOM 2848 O O . SER A 1 376 ? -9.006 22.697 4.200 1.00 86.31 376 SER A O 1
ATOM 2850 N N . ILE A 1 377 ? -9.087 24.099 5.957 1.00 87.19 377 ILE A N 1
ATOM 2851 C CA . ILE A 1 377 ? -8.017 23.483 6.747 1.00 87.19 377 ILE A CA 1
ATOM 2852 C C . ILE A 1 377 ? -8.601 22.998 8.078 1.00 87.19 377 ILE A C 1
ATOM 2854 O O . ILE A 1 377 ? -9.272 23.751 8.787 1.00 87.19 377 ILE A O 1
ATOM 2858 N N . ALA A 1 378 ? -8.334 21.739 8.419 1.00 83.00 378 ALA A N 1
ATOM 2859 C CA . ALA A 1 378 ? -8.600 21.164 9.727 1.00 83.00 378 ALA A CA 1
ATOM 2860 C C . ALA A 1 378 ? -7.464 21.540 10.689 1.00 83.00 378 ALA A C 1
ATOM 2862 O O . ALA A 1 378 ? -6.371 20.988 10.600 1.00 83.00 378 ALA A O 1
ATOM 2863 N N . LEU A 1 379 ? -7.714 22.497 11.582 1.00 83.75 379 LEU A N 1
ATOM 2864 C CA . LEU A 1 379 ? -6.754 22.959 12.584 1.00 83.75 379 LEU A CA 1
ATOM 2865 C C . LEU A 1 379 ? -6.633 21.949 13.732 1.00 83.75 379 LEU A C 1
ATOM 2867 O O . LEU A 1 379 ? -7.639 21.407 14.198 1.00 83.75 379 LEU A O 1
ATOM 2871 N N . GLU A 1 380 ? -5.412 21.754 14.233 1.00 72.44 380 GLU A N 1
ATOM 2872 C CA . GLU A 1 380 ? -5.135 20.885 15.391 1.00 72.44 380 GLU A CA 1
ATOM 2873 C C . GLU A 1 380 ? -5.789 21.428 16.677 1.00 72.44 380 GLU A C 1
ATOM 2875 O O . GLU A 1 380 ? -6.387 20.689 17.465 1.00 72.44 380 GLU A O 1
ATOM 2880 N N . LYS A 1 381 ? -5.730 22.753 16.872 1.00 71.75 381 LYS A N 1
ATOM 2881 C CA . LYS A 1 381 ? -6.347 23.449 18.011 1.00 71.75 381 LYS A CA 1
ATOM 2882 C C . LYS A 1 381 ? -7.872 23.437 17.913 1.00 71.75 381 LYS A C 1
ATOM 2884 O O . LYS A 1 381 ? -8.446 23.742 16.869 1.00 71.75 381 LYS A O 1
ATOM 2889 N N . ARG A 1 382 ? -8.552 23.131 19.024 1.00 61.47 382 ARG A N 1
ATOM 2890 C CA . ARG A 1 382 ? -10.020 22.971 19.081 1.00 61.47 382 ARG A CA 1
ATOM 2891 C C . ARG A 1 382 ? -10.771 24.266 18.743 1.00 61.47 382 ARG A C 1
ATOM 2893 O O . ARG A 1 382 ? -10.319 25.369 19.036 1.00 61.47 382 ARG A O 1
ATOM 2900 N N . HIS A 1 383 ? -11.976 24.124 18.188 1.00 54.84 383 HIS A N 1
ATOM 2901 C CA . HIS A 1 383 ? -12.847 25.252 17.845 1.00 54.84 383 HIS A CA 1
ATOM 2902 C C . HIS A 1 383 ? -13.232 26.064 19.094 1.00 54.84 383 HIS A C 1
ATOM 2904 O O . HIS A 1 383 ? -14.045 25.608 19.903 1.00 54.84 383 HIS A O 1
ATOM 2910 N N . GLY A 1 384 ? -12.706 27.286 19.206 1.00 56.59 384 GLY A N 1
ATOM 2911 C CA . GLY A 1 384 ? -12.889 28.172 20.363 1.00 56.59 384 GLY A CA 1
ATOM 2912 C C . GLY A 1 384 ? -11.646 28.344 21.245 1.00 56.59 384 GLY A C 1
ATOM 2913 O O . GLY A 1 384 ? -11.724 29.051 22.244 1.00 56.59 384 GLY A O 1
ATOM 2914 N N . ASP A 1 385 ? -10.508 27.736 20.889 1.00 67.12 385 ASP A N 1
ATOM 2915 C CA . ASP A 1 385 ? -9.201 28.036 21.491 1.00 67.12 385 ASP A CA 1
ATOM 2916 C C . ASP A 1 385 ? -8.852 29.536 21.287 1.00 67.12 385 ASP A C 1
ATOM 2918 O O . ASP A 1 385 ? -8.939 30.017 20.150 1.00 67.12 385 ASP A O 1
ATOM 2922 N N . PRO A 1 386 ? -8.447 30.294 22.330 1.00 64.62 386 PRO A N 1
ATOM 2923 C CA . PRO A 1 386 ? -8.093 31.714 22.215 1.00 64.62 386 PRO A CA 1
ATOM 2924 C C . PRO A 1 386 ? -6.996 32.039 21.189 1.00 64.62 386 PRO A C 1
ATOM 2926 O O . PRO A 1 386 ? -6.999 33.131 20.622 1.00 64.62 386 PRO A O 1
ATOM 2929 N N . ALA A 1 387 ? -6.076 31.115 20.898 1.00 64.69 387 ALA A N 1
ATOM 2930 C CA . ALA A 1 387 ? -5.098 31.280 19.824 1.00 64.69 387 ALA A CA 1
ATOM 2931 C C . ALA A 1 387 ? -5.767 31.277 18.439 1.00 64.69 387 ALA A C 1
ATOM 2933 O O . ALA A 1 387 ? -5.350 32.019 17.552 1.00 64.69 387 ALA A O 1
ATOM 2934 N N . THR A 1 388 ? -6.858 30.525 18.259 1.00 66.44 388 THR A N 1
ATOM 2935 C CA . THR A 1 388 ? -7.573 30.449 16.973 1.00 66.44 388 THR A CA 1
ATOM 2936 C C . THR A 1 388 ? -8.359 31.713 16.637 1.00 66.44 388 THR A C 1
ATOM 2938 O O . THR A 1 388 ? -8.494 32.056 15.462 1.00 66.44 388 THR A O 1
ATOM 2941 N N . ALA A 1 389 ? -8.781 32.478 17.650 1.00 65.56 389 ALA A N 1
ATOM 2942 C CA . ALA A 1 389 ? -9.361 33.804 17.448 1.00 65.56 389 ALA A CA 1
ATOM 2943 C C . ALA A 1 389 ? -8.365 34.783 16.790 1.00 65.56 389 ALA A C 1
ATOM 2945 O O . ALA A 1 389 ? -8.781 35.649 16.024 1.00 65.56 389 ALA A O 1
ATOM 2946 N N . LYS A 1 390 ? -7.050 34.610 17.013 1.00 68.19 390 LYS A N 1
ATOM 2947 C CA . LYS A 1 390 ? -5.993 35.494 16.485 1.00 68.19 390 LYS A CA 1
ATOM 2948 C C . LYS A 1 390 ? -5.827 35.434 14.957 1.00 68.19 390 LYS A C 1
ATOM 2950 O O . LYS A 1 390 ? -5.159 36.309 14.413 1.00 68.19 390 LYS A O 1
ATOM 2955 N N . LEU A 1 391 ? -6.404 34.442 14.263 1.00 71.25 391 LEU A N 1
ATOM 2956 C CA . LEU A 1 391 ? -6.400 34.388 12.790 1.00 71.25 391 LEU A CA 1
ATOM 2957 C C . LEU A 1 391 ? -7.437 35.315 12.143 1.00 71.25 391 LEU A C 1
ATOM 2959 O O . LEU A 1 391 ? -7.264 35.727 10.996 1.00 71.25 391 LEU A O 1
ATOM 2963 N N . PHE A 1 392 ? -8.545 35.598 12.830 1.00 72.56 392 PHE A N 1
ATOM 2964 C CA . PHE A 1 392 ? -9.650 36.341 12.231 1.00 72.56 392 PHE A CA 1
ATOM 2965 C C . PHE A 1 392 ? -9.271 37.809 12.011 1.00 72.56 392 PHE A C 1
ATOM 2967 O O . PHE A 1 392 ? -8.663 38.447 12.866 1.00 72.56 392 PHE A O 1
ATOM 2974 N N . GLY A 1 393 ? -9.620 38.337 10.836 1.00 70.38 393 GLY A N 1
ATOM 2975 C CA . GLY A 1 393 ? -9.280 39.706 10.435 1.00 70.38 393 GLY A CA 1
ATOM 2976 C C . GLY A 1 393 ? -7.810 39.934 10.056 1.00 70.38 393 GLY A C 1
ATOM 2977 O O . GLY A 1 393 ? -7.449 41.069 9.759 1.00 70.38 393 GLY A O 1
ATOM 2978 N N . ARG A 1 394 ? -6.961 38.895 10.035 1.00 80.19 394 ARG A N 1
ATOM 2979 C CA . ARG A 1 394 ? -5.562 38.994 9.588 1.00 80.19 394 ARG A CA 1
ATOM 2980 C C . ARG A 1 394 ? -5.366 38.436 8.186 1.00 80.19 394 ARG A C 1
ATOM 2982 O O . ARG A 1 394 ? -6.003 37.452 7.816 1.00 80.19 394 ARG A O 1
ATOM 2989 N N . VAL A 1 395 ? -4.428 39.032 7.450 1.00 82.06 395 VAL A N 1
ATOM 2990 C CA . VAL A 1 395 ? -3.881 38.445 6.223 1.00 82.06 395 VAL A CA 1
ATOM 2991 C C . VAL A 1 395 ? -2.805 37.426 6.603 1.00 82.06 395 VAL A C 1
ATOM 2993 O O . VAL A 1 395 ? -1.958 37.680 7.463 1.00 82.06 395 VAL A O 1
ATOM 2996 N N . LEU A 1 396 ? -2.885 36.255 5.986 1.00 84.44 396 LEU A N 1
ATOM 2997 C CA . LEU A 1 396 ? -2.120 35.060 6.298 1.00 84.44 396 LEU A CA 1
ATOM 2998 C C . LEU A 1 396 ? -1.375 34.549 5.061 1.00 84.44 396 LEU A C 1
ATOM 3000 O O . LEU A 1 396 ? -1.804 34.734 3.917 1.00 84.44 396 LEU A O 1
ATOM 3004 N N . ARG A 1 397 ? -0.291 33.832 5.333 1.00 82.62 397 ARG A N 1
ATOM 3005 C CA . ARG A 1 397 ? 0.412 32.923 4.436 1.00 82.62 397 ARG A CA 1
ATOM 3006 C C . ARG A 1 397 ? 0.094 31.492 4.889 1.00 82.62 397 ARG A C 1
ATOM 3008 O O . ARG A 1 397 ? 0.155 31.199 6.086 1.00 82.62 397 ARG A O 1
ATOM 3015 N N . VAL A 1 398 ? -0.296 30.636 3.947 1.00 81.94 398 VAL A N 1
ATOM 3016 C CA . VAL A 1 398 ? -0.483 29.195 4.164 1.00 81.94 398 VAL A CA 1
ATOM 3017 C C . VAL A 1 398 ? 0.663 28.468 3.473 1.00 81.94 398 VAL A C 1
ATOM 3019 O O . VAL A 1 398 ? 0.782 28.537 2.252 1.00 81.94 398 VAL A O 1
ATOM 3022 N N . ASP A 1 399 ? 1.507 27.801 4.252 1.00 76.12 399 ASP A N 1
ATOM 3023 C CA . ASP A 1 399 ? 2.717 27.133 3.764 1.00 76.12 399 ASP A CA 1
ATOM 3024 C C . ASP A 1 399 ? 2.530 25.623 3.714 1.00 76.12 399 ASP A C 1
ATOM 3026 O O . ASP A 1 399 ? 2.232 25.012 4.742 1.00 76.12 399 ASP A O 1
ATOM 3030 N N . ARG A 1 400 ? 2.735 25.026 2.534 1.00 70.25 400 ARG A N 1
ATOM 3031 C CA . ARG A 1 400 ? 2.821 23.576 2.342 1.00 70.25 400 ARG A CA 1
ATOM 3032 C C . ARG A 1 400 ? 4.110 23.074 2.965 1.00 70.25 400 ARG A C 1
ATOM 3034 O O . ARG A 1 400 ? 5.189 23.511 2.575 1.00 70.25 400 ARG A O 1
ATOM 3041 N N . VAL A 1 401 ? 4.010 22.118 3.879 1.00 64.62 401 VAL A N 1
ATOM 3042 C CA . VAL A 1 401 ? 5.196 21.501 4.472 1.00 64.62 401 VAL A CA 1
ATOM 3043 C C . VAL A 1 401 ? 5.363 20.116 3.862 1.00 64.62 401 VAL A C 1
ATOM 3045 O O . VAL A 1 401 ? 4.524 19.244 4.076 1.00 64.62 401 VAL A O 1
ATOM 3048 N N . ARG A 1 402 ? 6.411 19.937 3.047 1.00 50.06 402 ARG A N 1
ATOM 3049 C CA . ARG A 1 402 ? 6.619 18.713 2.250 1.00 50.06 402 ARG A CA 1
ATOM 3050 C C . ARG A 1 402 ? 6.896 17.473 3.111 1.00 50.06 402 ARG A C 1
ATOM 3052 O O . ARG A 1 402 ? 6.480 16.387 2.729 1.00 50.06 402 ARG A O 1
ATOM 3059 N N . GLU A 1 403 ? 7.559 17.653 4.255 1.00 45.88 403 GLU A N 1
ATOM 3060 C CA . GLU A 1 403 ? 8.158 16.563 5.048 1.00 45.88 403 GLU A CA 1
ATOM 3061 C C . GLU A 1 403 ? 7.906 16.687 6.562 1.00 45.88 403 GLU A C 1
ATOM 3063 O O . GLU A 1 403 ? 8.578 16.034 7.355 1.00 45.88 403 GLU A O 1
ATOM 3068 N N . LEU A 1 404 ? 6.954 17.528 7.004 1.00 41.22 404 LEU A N 1
ATOM 3069 C CA . LEU A 1 404 ? 6.695 17.653 8.443 1.00 41.22 404 LEU A CA 1
ATOM 3070 C C . LEU A 1 404 ? 6.179 16.321 8.981 1.00 41.22 404 LEU A C 1
ATOM 3072 O O . LEU A 1 404 ? 5.111 15.870 8.559 1.00 41.22 404 LEU A O 1
ATOM 3076 N N . ALA A 1 405 ? 6.875 15.804 9.993 1.00 46.62 405 ALA A N 1
ATOM 3077 C CA . ALA A 1 405 ? 6.403 14.731 10.850 1.00 46.62 405 ALA A CA 1
ATOM 3078 C C . ALA A 1 405 ? 4.912 14.879 11.141 1.00 46.62 405 ALA A C 1
ATOM 3080 O O . ALA A 1 405 ? 4.494 15.801 11.855 1.00 46.62 405 ALA A O 1
ATOM 3081 N N . ASP A 1 406 ? 4.115 13.958 10.588 1.00 55.03 406 ASP A N 1
ATOM 3082 C CA . ASP A 1 406 ? 2.701 13.827 10.913 1.00 55.03 406 ASP A CA 1
ATOM 3083 C C . ASP A 1 406 ? 2.628 13.424 12.385 1.00 55.03 406 ASP A C 1
ATOM 3085 O O . ASP A 1 406 ? 2.644 12.243 12.742 1.00 55.03 406 ASP A O 1
ATOM 3089 N N . GLY A 1 407 ? 2.576 14.439 13.250 1.00 61.88 407 GLY A N 1
ATOM 3090 C CA . GLY A 1 407 ? 2.525 14.283 14.696 1.00 61.88 407 GLY A CA 1
ATOM 3091 C C . GLY A 1 407 ? 1.364 13.390 15.112 1.00 61.88 407 GLY A C 1
ATOM 3092 O O . GLY A 1 407 ? 1.498 12.639 16.072 1.00 61.88 407 GLY A O 1
ATOM 3093 N N . VAL A 1 408 ? 0.279 13.372 14.330 1.00 70.38 408 VAL A N 1
ATOM 3094 C CA . VAL A 1 408 ? -0.852 12.470 14.535 1.00 70.38 408 VAL A CA 1
ATOM 3095 C C . VAL A 1 408 ? -0.462 11.027 14.205 1.00 70.38 408 VAL A C 1
ATOM 3097 O O . VAL A 1 408 ? -0.807 10.134 14.968 1.00 70.38 408 VAL A O 1
ATOM 3100 N N . THR A 1 409 ? 0.274 10.747 13.125 1.00 79.06 409 THR A N 1
ATOM 3101 C CA . THR A 1 409 ? 0.798 9.390 12.847 1.00 79.06 409 THR A CA 1
ATOM 3102 C C . THR A 1 409 ? 1.851 8.951 13.872 1.00 79.06 409 THR A C 1
ATOM 3104 O O . THR A 1 409 ? 1.759 7.823 14.358 1.00 79.06 409 THR A O 1
ATOM 3107 N N . TYR A 1 410 ? 2.771 9.826 14.294 1.00 84.12 410 TYR A N 1
ATOM 3108 C CA . TYR A 1 410 ? 3.690 9.531 15.403 1.00 84.12 410 TYR A CA 1
ATOM 3109 C C . TYR A 1 410 ? 2.924 9.193 16.696 1.00 84.12 410 TYR A C 1
ATOM 3111 O O . TYR A 1 410 ? 3.147 8.145 17.305 1.00 84.12 410 TYR A O 1
ATOM 3119 N N . GLU A 1 411 ? 1.969 10.038 17.097 1.00 85.38 411 GLU A N 1
ATOM 3120 C CA . GLU A 1 411 ? 1.157 9.830 18.300 1.00 85.38 411 GLU A CA 1
ATOM 3121 C C . GLU A 1 411 ? 0.294 8.570 18.203 1.00 85.38 411 GLU A C 1
ATOM 3123 O O . GLU A 1 411 ? 0.135 7.870 19.200 1.00 85.38 411 GLU A O 1
ATOM 3128 N N . ARG A 1 412 ? -0.221 8.231 17.015 1.00 89.69 412 ARG A N 1
ATOM 3129 C CA . ARG A 1 412 ? -0.977 6.993 16.765 1.00 89.69 412 ARG A CA 1
ATOM 3130 C C . ARG A 1 412 ? -0.103 5.747 16.876 1.00 89.69 412 ARG A C 1
ATOM 3132 O O . ARG A 1 412 ? -0.527 4.795 17.530 1.00 89.69 412 ARG A O 1
ATOM 3139 N N . ASN A 1 413 ? 1.105 5.761 16.309 1.00 91.69 413 ASN A N 1
ATOM 3140 C CA . ASN A 1 413 ? 2.081 4.679 16.465 1.00 91.69 413 ASN A CA 1
ATOM 3141 C C . ASN A 1 413 ? 2.426 4.488 17.954 1.00 91.69 413 ASN A C 1
ATOM 3143 O O . ASN A 1 413 ? 2.291 3.391 18.493 1.00 91.69 413 ASN A O 1
ATOM 3147 N N . LEU A 1 414 ? 2.774 5.572 18.656 1.00 92.50 414 LEU A N 1
ATOM 3148 C CA . LEU A 1 414 ? 3.112 5.543 20.082 1.00 92.50 414 LEU A CA 1
ATOM 3149 C C . LEU A 1 414 ? 1.920 5.127 20.967 1.00 92.50 414 LEU A C 1
ATOM 3151 O O . LEU A 1 414 ? 2.094 4.415 21.958 1.00 92.50 414 LEU A O 1
ATOM 3155 N N . ALA A 1 415 ? 0.697 5.536 20.620 1.00 91.31 415 ALA A N 1
ATOM 3156 C CA . ALA A 1 415 ? -0.524 5.109 21.300 1.00 91.31 415 ALA A CA 1
ATOM 3157 C C . ALA A 1 415 ? -0.811 3.617 21.079 1.00 91.31 415 ALA A C 1
ATOM 3159 O O . ALA A 1 415 ? -1.218 2.943 22.025 1.00 91.31 415 ALA A O 1
ATOM 3160 N N . ALA A 1 416 ? -0.554 3.081 19.881 1.00 92.19 416 ALA A N 1
ATOM 3161 C CA . ALA A 1 416 ? -0.662 1.650 19.606 1.00 92.19 416 ALA A CA 1
ATOM 3162 C C . ALA A 1 416 ? 0.402 0.836 20.354 1.00 92.19 416 ALA A C 1
ATOM 3164 O O . ALA A 1 416 ? 0.052 -0.177 20.952 1.00 92.19 416 ALA A O 1
ATOM 3165 N N . LEU A 1 417 ? 1.653 1.301 20.436 1.00 94.62 417 LEU A N 1
ATOM 3166 C CA . LEU A 1 417 ? 2.686 0.665 21.268 1.00 94.62 417 LEU A CA 1
ATOM 3167 C C . LEU A 1 417 ? 2.284 0.645 22.757 1.00 94.62 417 LEU A C 1
ATOM 3169 O O . LEU A 1 417 ? 2.326 -0.401 23.404 1.00 94.62 417 LEU A O 1
ATOM 3173 N N . LYS A 1 418 ? 1.777 1.763 23.293 1.00 92.75 418 LYS A N 1
ATOM 3174 C CA . LYS A 1 418 ? 1.255 1.842 24.674 1.00 92.75 418 LYS A CA 1
ATOM 3175 C C . LYS A 1 418 ? 0.013 0.961 24.890 1.00 92.75 418 LYS A C 1
ATOM 3177 O O . LYS A 1 418 ? -0.164 0.395 25.971 1.00 92.75 418 LYS A O 1
ATOM 3182 N N . ALA A 1 419 ? -0.841 0.805 23.876 1.00 90.38 419 ALA A N 1
ATOM 3183 C CA . ALA A 1 419 ? -1.999 -0.088 23.912 1.00 90.38 419 ALA A CA 1
ATOM 3184 C C . ALA A 1 419 ? -1.606 -1.574 23.814 1.00 90.38 419 ALA A C 1
ATOM 3186 O O . ALA A 1 419 ? -2.205 -2.395 24.507 1.00 90.38 419 ALA A O 1
ATOM 3187 N N . LEU A 1 420 ? -0.576 -1.912 23.032 1.00 91.94 420 LEU A N 1
ATOM 3188 C CA . LEU A 1 420 ? 0.033 -3.241 22.965 1.00 91.94 420 LEU A CA 1
ATOM 3189 C C . LEU A 1 420 ? 0.618 -3.629 24.329 1.00 91.94 420 LEU A C 1
ATOM 3191 O O . LEU A 1 420 ? 0.273 -4.685 24.854 1.00 91.94 420 LEU A O 1
ATOM 3195 N N . GLN A 1 421 ? 1.403 -2.740 24.946 1.00 90.75 421 GLN A N 1
ATOM 3196 C CA . GLN A 1 421 ? 1.989 -2.948 26.273 1.00 90.75 421 GLN A CA 1
ATOM 3197 C C . GLN A 1 421 ? 0.917 -3.194 27.347 1.00 90.75 421 GLN A C 1
ATOM 3199 O O . GLN A 1 421 ? 0.949 -4.191 28.067 1.00 90.75 421 GLN A O 1
ATOM 3204 N N . LYS A 1 422 ? -0.079 -2.299 27.427 1.00 85.44 422 LYS A N 1
ATOM 3205 C CA . LYS A 1 422 ? -1.130 -2.317 28.459 1.00 85.44 422 LYS A CA 1
ATOM 3206 C C . LYS A 1 422 ? -2.200 -3.391 28.232 1.00 85.44 422 LYS A C 1
ATOM 3208 O O . LYS A 1 422 ? -2.757 -3.916 29.198 1.00 85.44 422 LYS A O 1
ATOM 3213 N N . GLY A 1 423 ? -2.544 -3.667 26.976 1.00 69.50 423 GLY A N 1
ATOM 3214 C CA . GLY A 1 423 ? -3.547 -4.659 26.588 1.00 69.50 423 GLY A CA 1
ATOM 3215 C C . GLY A 1 423 ? -2.991 -6.080 26.604 1.00 69.50 423 GLY A C 1
ATOM 3216 O O . GLY A 1 423 ? -3.666 -6.995 27.088 1.00 69.50 423 GLY A O 1
ATOM 3217 N N . GLY A 1 424 ? -1.756 -6.245 26.117 1.00 62.62 424 GLY A N 1
ATOM 3218 C CA . GLY A 1 424 ? -0.965 -7.470 26.164 1.00 62.62 424 GLY A CA 1
ATOM 3219 C C . GLY A 1 424 ? -1.783 -8.725 25.875 1.00 62.62 424 GLY A C 1
ATOM 3220 O O . GLY A 1 424 ? -2.580 -8.800 24.938 1.00 62.62 424 GLY A O 1
ATOM 3221 N N . VAL A 1 425 ? -1.656 -9.718 26.752 1.00 57.75 425 VAL A N 1
ATOM 3222 C CA . VAL A 1 425 ? -2.312 -11.024 26.588 1.00 57.75 425 VAL A CA 1
ATOM 3223 C C . VAL A 1 425 ? -3.831 -11.033 26.887 1.00 57.75 425 VAL A C 1
ATOM 3225 O O . VAL A 1 425 ? -4.428 -12.109 27.000 1.00 57.75 425 VAL A O 1
ATOM 3228 N N . LYS A 1 426 ? -4.469 -9.863 27.044 1.00 55.97 426 LYS A N 1
ATOM 3229 C CA . LYS A 1 426 ? -5.910 -9.696 27.338 1.00 55.97 426 LYS A CA 1
ATOM 3230 C C . LYS A 1 426 ? -6.687 -8.918 26.266 1.00 55.97 426 LYS A C 1
ATOM 3232 O O . LYS A 1 426 ? -7.907 -8.817 26.375 1.00 55.97 426 LYS A O 1
ATOM 3237 N N . ALA A 1 427 ? -6.012 -8.364 25.259 1.00 66.94 427 ALA A N 1
ATOM 3238 C CA . ALA A 1 427 ? -6.654 -7.714 24.115 1.00 66.94 427 ALA A CA 1
ATOM 3239 C C . ALA A 1 427 ? -7.438 -8.726 23.242 1.00 66.94 427 ALA A C 1
ATOM 3241 O O . ALA A 1 427 ? -7.170 -9.927 23.325 1.00 66.94 427 ALA A O 1
ATOM 3242 N N . PRO A 1 428 ? -8.339 -8.285 22.339 1.00 74.12 428 PRO A N 1
ATOM 3243 C CA . PRO A 1 428 ? -8.903 -9.157 21.298 1.00 74.12 428 PRO A CA 1
ATOM 3244 C C . PRO A 1 428 ? -7.812 -9.875 20.488 1.00 74.12 428 PRO A C 1
ATOM 3246 O O . PRO A 1 428 ? -7.900 -11.076 20.236 1.00 74.12 428 PRO A O 1
ATOM 3249 N N . ALA A 1 429 ? -6.718 -9.157 20.220 1.00 85.31 429 ALA A N 1
ATOM 3250 C CA . ALA A 1 429 ? -5.506 -9.640 19.570 1.00 85.31 429 ALA A CA 1
ATOM 3251 C C . ALA A 1 429 ? -4.627 -10.571 20.432 1.00 85.31 429 ALA A C 1
ATOM 3253 O O . ALA A 1 429 ? -3.498 -10.870 20.051 1.00 85.31 429 ALA A O 1
ATOM 3254 N N . ALA A 1 430 ? -5.091 -11.066 21.587 1.00 86.00 430 ALA A N 1
ATOM 3255 C CA . ALA A 1 430 ? -4.279 -11.898 22.481 1.00 86.00 430 ALA A CA 1
ATOM 3256 C C . ALA A 1 430 ? -3.730 -13.181 21.824 1.00 86.00 430 ALA A C 1
ATOM 3258 O O . ALA A 1 430 ? -2.711 -13.692 22.285 1.00 86.00 430 ALA A O 1
ATOM 3259 N N . ARG A 1 431 ? -4.366 -13.704 20.763 1.00 87.25 431 ARG A N 1
ATOM 3260 C CA . ARG A 1 431 ? -3.807 -14.795 19.941 1.00 87.25 431 ARG A CA 1
ATOM 3261 C C . ARG A 1 431 ? -2.674 -14.286 19.044 1.00 87.25 431 ARG A C 1
ATOM 3263 O O . ARG A 1 431 ? -1.564 -14.794 19.144 1.00 87.25 431 ARG A O 1
ATOM 3270 N N . VAL A 1 432 ? -2.928 -13.231 18.265 1.00 91.38 432 VAL A N 1
ATOM 3271 C CA . VAL A 1 432 ? -1.948 -12.545 17.398 1.00 91.38 432 VAL A CA 1
ATOM 3272 C C . VAL A 1 432 ? -0.672 -12.170 18.168 1.00 91.38 432 VAL A C 1
ATOM 3274 O O . VAL A 1 432 ? 0.428 -12.508 17.742 1.00 91.38 432 VAL A O 1
ATOM 3277 N N . ILE A 1 433 ? -0.808 -11.565 19.352 1.00 91.69 433 ILE A N 1
ATOM 3278 C CA . ILE A 1 433 ? 0.316 -11.160 20.216 1.00 91.69 433 ILE A CA 1
ATOM 3279 C C . ILE A 1 433 ? 1.125 -12.380 20.695 1.00 91.69 433 ILE A C 1
ATOM 3281 O O . ILE A 1 433 ? 2.353 -12.357 20.639 1.00 91.69 433 ILE A O 1
ATOM 3285 N N . ARG A 1 434 ? 0.469 -13.479 21.104 1.00 88.19 434 ARG A N 1
ATOM 3286 C CA . ARG A 1 434 ? 1.163 -14.732 21.474 1.00 88.19 434 ARG A CA 1
ATOM 3287 C C . ARG A 1 434 ? 1.892 -15.371 20.291 1.00 88.19 434 ARG A C 1
ATOM 3289 O O . ARG A 1 434 ? 2.916 -16.002 20.510 1.00 88.19 434 ARG A O 1
ATOM 3296 N N . THR A 1 435 ? 1.385 -15.228 19.070 1.00 89.88 435 THR A N 1
ATOM 3297 C CA . THR A 1 435 ? 2.030 -15.758 17.858 1.00 89.88 435 THR A CA 1
ATOM 3298 C C . THR A 1 435 ? 3.169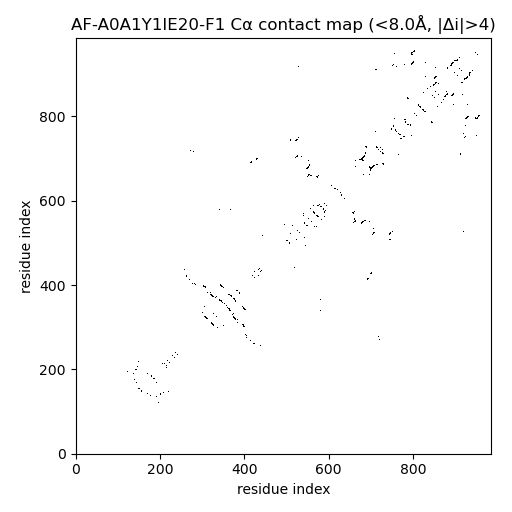 -14.865 17.357 1.00 89.88 435 THR A C 1
ATOM 3300 O O . THR A 1 435 ? 4.080 -15.368 16.717 1.00 89.88 435 THR A O 1
ATOM 3303 N N . LEU A 1 436 ? 3.171 -13.564 17.661 1.00 92.00 436 LEU A N 1
ATOM 3304 C CA . LEU A 1 436 ? 4.237 -12.639 17.242 1.00 92.00 436 LEU A CA 1
ATOM 3305 C C . LEU A 1 436 ? 5.332 -12.410 18.302 1.00 92.00 436 LEU A C 1
ATOM 3307 O O . LEU A 1 436 ? 6.401 -11.910 17.954 1.00 92.00 436 LEU A O 1
ATOM 3311 N N . PHE A 1 437 ? 5.096 -12.784 19.566 1.00 91.12 437 PHE A N 1
ATOM 3312 C CA . PHE A 1 437 ? 6.057 -12.665 20.682 1.00 91.12 437 PHE A CA 1
ATOM 3313 C C . PHE A 1 437 ? 6.194 -13.949 21.530 1.00 91.12 437 PHE A C 1
ATOM 3315 O O . PHE A 1 437 ? 6.680 -13.903 22.665 1.00 91.12 437 PHE A O 1
ATOM 3322 N N . GLY A 1 438 ? 5.735 -15.098 21.026 1.00 81.25 438 GLY A N 1
ATOM 3323 C CA . GLY A 1 438 ? 5.807 -16.401 21.702 1.00 81.25 438 GLY A CA 1
ATOM 3324 C C . GLY A 1 438 ? 6.823 -17.364 21.093 1.00 81.25 438 GLY A C 1
ATOM 3325 O O . GLY A 1 438 ? 7.505 -17.050 20.123 1.00 81.25 438 GLY A O 1
ATOM 3326 N N . ASP A 1 439 ? 6.858 -18.580 21.631 1.00 68.88 439 ASP A N 1
ATOM 3327 C CA . ASP A 1 439 ? 7.849 -19.619 21.308 1.00 68.88 439 ASP A CA 1
ATOM 3328 C C . ASP A 1 439 ? 7.261 -20.750 20.430 1.00 68.88 439 ASP A C 1
ATOM 3330 O O . ASP A 1 439 ? 7.745 -21.875 20.430 1.00 68.88 439 ASP A O 1
ATOM 3334 N N . GLY A 1 440 ? 6.170 -20.477 19.701 1.00 61.44 440 GLY A N 1
ATOM 3335 C CA . GLY A 1 440 ? 5.610 -21.373 18.672 1.00 61.44 440 GLY A CA 1
ATOM 3336 C C . GLY A 1 440 ? 4.721 -22.518 19.175 1.00 61.44 440 GLY A C 1
ATOM 3337 O O . GLY A 1 440 ? 4.007 -23.119 18.379 1.00 61.44 440 GLY A O 1
ATOM 3338 N N . LEU A 1 441 ? 4.682 -22.760 20.490 1.00 48.84 441 LEU A N 1
ATOM 3339 C CA . LEU A 1 441 ? 4.031 -23.893 21.183 1.00 48.84 441 LEU A CA 1
ATOM 3340 C C . LEU A 1 441 ? 2.507 -24.091 20.972 1.00 48.84 441 LEU A C 1
ATOM 3342 O O . LEU A 1 441 ? 1.921 -24.953 21.616 1.00 48.84 441 LEU A O 1
ATOM 3346 N N . ASN A 1 442 ? 1.847 -23.301 20.120 1.00 45.53 442 ASN A N 1
ATOM 3347 C CA . ASN A 1 442 ? 0.421 -23.449 19.781 1.00 45.53 442 ASN A CA 1
ATOM 3348 C C . ASN A 1 442 ? 0.165 -23.475 18.258 1.00 45.53 442 ASN A C 1
ATOM 3350 O O . ASN A 1 442 ? -0.966 -23.260 17.829 1.00 45.53 442 ASN A O 1
ATOM 3354 N N . ILE A 1 443 ? 1.194 -23.684 17.428 1.00 51.00 443 ILE A N 1
ATOM 3355 C CA . ILE A 1 443 ? 1.009 -23.895 15.986 1.00 51.00 443 ILE A CA 1
ATOM 3356 C C . ILE A 1 443 ? 0.700 -25.376 15.772 1.00 51.00 443 ILE A C 1
ATOM 3358 O O . ILE A 1 443 ? 1.599 -26.212 15.801 1.00 51.00 443 ILE A O 1
ATOM 3362 N N . VAL A 1 444 ? -0.588 -25.678 15.609 1.00 42.56 444 VAL A N 1
ATOM 3363 C CA . VAL A 1 444 ? -1.090 -27.029 15.331 1.00 42.56 444 VAL A CA 1
ATOM 3364 C C . VAL A 1 444 ? -0.554 -27.511 13.980 1.00 42.56 444 VAL A C 1
ATOM 3366 O O . VAL A 1 444 ? -0.459 -26.737 13.027 1.00 42.56 444 VAL A O 1
ATOM 3369 N N . GLU A 1 445 ? -0.196 -28.790 13.895 1.00 34.41 445 GLU A N 1
ATOM 3370 C CA . GLU A 1 445 ? 0.228 -29.409 12.640 1.00 34.41 445 GLU A CA 1
ATOM 3371 C C . GLU A 1 445 ? -0.962 -29.532 11.680 1.00 34.41 445 GLU A C 1
ATOM 3373 O O . GLU A 1 445 ? -2.000 -30.098 12.023 1.00 34.41 445 GLU A O 1
ATOM 3378 N N . ALA A 1 446 ? -0.814 -29.013 10.460 1.00 32.19 446 ALA A N 1
ATOM 3379 C CA . ALA A 1 446 ? -1.798 -29.233 9.410 1.00 32.19 446 ALA A CA 1
ATOM 3380 C C . ALA A 1 446 ? -1.706 -30.698 8.927 1.00 32.19 446 ALA A C 1
ATOM 3382 O O . ALA A 1 446 ? -0.616 -31.127 8.535 1.00 32.19 446 ALA A O 1
ATOM 3383 N N . PRO A 1 447 ? -2.809 -31.473 8.914 1.00 26.31 447 PRO A N 1
ATOM 3384 C CA . PRO A 1 447 ? -2.798 -32.859 8.451 1.00 26.31 447 PRO A CA 1
ATOM 3385 C C . PRO A 1 447 ? -2.672 -32.912 6.920 1.00 26.31 447 PRO A C 1
ATOM 3387 O O . PRO A 1 447 ? -3.662 -32.958 6.194 1.00 26.31 447 PRO A O 1
ATOM 3390 N N . GLY A 1 448 ? -1.433 -32.869 6.429 1.00 31.39 448 GLY A N 1
ATOM 3391 C CA . GLY A 1 448 ? -1.112 -32.843 5.001 1.00 31.39 448 GLY A CA 1
ATOM 3392 C C . GLY A 1 448 ? 0.340 -32.439 4.761 1.00 31.39 448 GLY A C 1
ATOM 3393 O O . GLY A 1 448 ? 0.624 -31.289 4.435 1.00 31.39 448 GLY A O 1
ATOM 3394 N N . GLY A 1 449 ? 1.269 -33.378 4.951 1.00 26.42 449 GLY A N 1
ATOM 3395 C CA . GLY A 1 449 ? 2.694 -33.130 4.740 1.00 26.42 449 GLY A CA 1
ATOM 3396 C C . GLY A 1 449 ? 3.043 -32.985 3.259 1.00 26.42 449 GLY A C 1
ATOM 3397 O O . GLY A 1 449 ? 3.070 -33.976 2.533 1.00 26.42 449 GLY A O 1
ATOM 3398 N N . ILE A 1 450 ? 3.375 -31.767 2.826 1.00 29.28 450 ILE A N 1
ATOM 3399 C CA . ILE A 1 450 ? 4.126 -31.550 1.583 1.00 29.28 450 ILE A CA 1
ATOM 3400 C C . ILE A 1 450 ? 5.570 -32.020 1.848 1.00 29.28 450 ILE A C 1
ATOM 3402 O O . ILE A 1 450 ? 6.161 -31.578 2.840 1.00 29.28 450 ILE A O 1
ATOM 3406 N N . PRO A 1 451 ? 6.151 -32.919 1.030 1.00 28.92 451 PRO A N 1
ATOM 3407 C CA . PRO A 1 451 ? 7.485 -33.451 1.285 1.00 28.92 451 PRO A CA 1
ATOM 3408 C C . PRO A 1 451 ? 8.549 -32.350 1.202 1.00 28.92 451 PRO A C 1
ATOM 3410 O O . PRO A 1 451 ? 8.560 -31.542 0.273 1.00 28.92 451 PRO A O 1
ATOM 3413 N N . GLN A 1 452 ? 9.472 -32.330 2.168 1.00 26.36 452 GLN A N 1
ATOM 3414 C CA . GLN A 1 452 ? 10.637 -31.447 2.103 1.00 26.36 452 GLN A CA 1
ATOM 3415 C C . GLN A 1 452 ? 11.570 -31.883 0.959 1.00 26.36 452 GLN A C 1
ATOM 3417 O O . GLN A 1 452 ? 11.782 -33.086 0.783 1.00 26.36 452 GLN A O 1
ATOM 3422 N N . PRO A 1 453 ? 12.177 -30.944 0.210 1.00 27.73 453 PRO A N 1
ATOM 3423 C CA . PRO A 1 453 ? 13.160 -31.279 -0.812 1.00 27.73 453 PRO A CA 1
ATOM 3424 C C . PRO A 1 453 ? 14.455 -31.777 -0.155 1.00 27.73 453 PRO A C 1
ATOM 3426 O O . PRO A 1 453 ? 15.282 -30.992 0.307 1.00 27.73 453 PRO A O 1
ATOM 3429 N N . THR A 1 454 ? 14.643 -33.095 -0.115 1.00 25.94 454 THR A N 1
ATOM 3430 C CA . THR A 1 454 ? 15.901 -33.714 0.320 1.00 25.94 454 THR A CA 1
ATOM 3431 C C . THR A 1 454 ? 17.033 -33.357 -0.640 1.00 25.94 454 THR A C 1
ATOM 3433 O O . THR A 1 454 ? 16.911 -33.550 -1.850 1.00 25.94 454 THR A O 1
ATOM 3436 N N . SER A 1 455 ? 18.157 -32.885 -0.104 1.00 29.48 455 SER A N 1
ATOM 3437 C CA . SER A 1 455 ? 19.331 -32.472 -0.876 1.00 29.48 455 SER A CA 1
ATOM 3438 C C . SER A 1 455 ? 20.075 -33.665 -1.495 1.00 29.48 455 SER A C 1
ATOM 3440 O O . SER A 1 455 ? 21.018 -34.190 -0.902 1.00 29.48 455 SER A O 1
ATOM 3442 N N . GLN A 1 456 ? 19.673 -34.079 -2.697 1.00 25.66 456 GLN A N 1
ATOM 3443 C CA . GLN A 1 456 ? 20.434 -34.997 -3.549 1.00 25.66 456 GLN A CA 1
ATOM 3444 C C . GLN A 1 456 ? 20.479 -34.470 -4.986 1.00 25.66 456 GLN A C 1
ATOM 3446 O O . GLN A 1 456 ? 19.451 -34.153 -5.578 1.00 25.66 456 GLN A O 1
ATOM 3451 N N . THR A 1 457 ? 21.687 -34.355 -5.535 1.00 27.41 457 THR A N 1
ATOM 3452 C CA . THR A 1 457 ? 21.960 -33.883 -6.899 1.00 27.41 457 THR A CA 1
ATOM 3453 C C . THR A 1 457 ? 21.812 -35.019 -7.918 1.00 27.41 457 THR A C 1
ATOM 3455 O O . THR A 1 457 ? 22.586 -35.977 -7.841 1.00 27.41 457 THR A O 1
ATOM 3458 N N . PRO A 1 458 ? 20.912 -34.923 -8.912 1.00 26.12 458 PRO A N 1
ATOM 3459 C CA . PRO A 1 458 ? 20.916 -35.821 -10.063 1.00 26.12 458 PRO A CA 1
ATOM 3460 C C . PRO A 1 458 ? 22.001 -35.403 -11.064 1.00 26.12 458 PRO A C 1
ATOM 3462 O O . PRO A 1 458 ? 22.118 -34.224 -11.399 1.00 26.12 458 PRO A O 1
ATOM 3465 N N . ASN A 1 459 ? 22.766 -36.368 -11.575 1.00 24.72 459 ASN A N 1
ATOM 3466 C CA . ASN A 1 459 ? 23.613 -36.158 -12.753 1.00 24.72 459 ASN A CA 1
ATOM 3467 C C . ASN A 1 459 ? 22.751 -36.102 -14.033 1.00 24.72 459 ASN A C 1
ATOM 3469 O O . ASN A 1 459 ? 21.651 -36.660 -14.048 1.00 24.72 459 ASN A O 1
ATOM 3473 N N . PRO A 1 460 ? 23.225 -35.462 -15.117 1.00 28.06 460 PRO A N 1
ATOM 3474 C CA . PRO A 1 460 ? 22.459 -35.345 -16.350 1.00 28.06 460 PRO A CA 1
ATOM 3475 C C . PRO A 1 460 ? 22.430 -36.664 -17.137 1.00 28.06 460 PRO A C 1
ATOM 3477 O O . PRO A 1 460 ? 23.470 -37.255 -17.424 1.00 28.06 460 PRO A O 1
ATOM 3480 N N . THR A 1 461 ? 21.238 -37.059 -17.578 1.00 25.66 461 THR A N 1
ATOM 3481 C CA . THR A 1 461 ? 21.025 -38.037 -18.656 1.00 25.66 461 THR A CA 1
ATOM 3482 C C . THR A 1 461 ? 20.195 -37.407 -19.771 1.00 25.66 461 THR A C 1
ATOM 3484 O O . THR A 1 461 ? 19.415 -36.484 -19.536 1.00 25.66 461 THR A O 1
ATOM 3487 N N . THR A 1 462 ? 20.415 -37.864 -21.002 1.00 24.72 462 THR A N 1
ATOM 3488 C CA . THR A 1 462 ? 19.881 -37.267 -22.237 1.00 24.72 462 THR A CA 1
ATOM 3489 C C . THR A 1 462 ? 18.355 -37.358 -22.366 1.00 24.72 462 THR A C 1
ATOM 3491 O O . THR A 1 462 ? 17.760 -38.316 -21.870 1.00 24.72 462 THR A O 1
ATOM 3494 N N . PRO A 1 463 ? 17.712 -36.395 -23.056 1.00 26.77 463 PRO A N 1
ATOM 3495 C CA . PRO A 1 463 ? 16.270 -36.411 -23.276 1.00 26.77 463 PRO A CA 1
ATOM 3496 C C . PRO A 1 463 ? 15.863 -37.535 -24.235 1.00 26.77 463 PRO A C 1
ATOM 3498 O O . PRO A 1 463 ? 16.586 -37.853 -25.177 1.00 26.77 463 PRO A O 1
ATOM 3501 N N . THR A 1 464 ? 14.678 -38.099 -24.007 1.00 23.95 464 THR A N 1
ATOM 3502 C CA . THR A 1 464 ? 13.952 -38.928 -24.983 1.00 23.95 464 THR A CA 1
ATOM 3503 C C . THR A 1 464 ? 12.711 -38.155 -25.424 1.00 23.95 464 THR A C 1
ATOM 3505 O O . THR A 1 464 ? 12.153 -37.391 -24.635 1.00 23.95 464 THR A O 1
ATOM 3508 N N . GLU A 1 465 ? 12.316 -38.298 -26.684 1.00 29.09 465 GLU A N 1
ATOM 3509 C CA . GLU A 1 465 ? 11.249 -37.504 -27.298 1.00 29.09 465 GLU A CA 1
ATOM 3510 C C . GLU A 1 465 ? 9.854 -37.914 -26.793 1.00 29.09 465 GLU A C 1
ATOM 3512 O O . GLU A 1 465 ? 9.591 -39.087 -26.529 1.00 29.09 465 GLU A O 1
ATOM 3517 N N . ALA A 1 466 ? 8.954 -36.935 -26.679 1.00 25.83 466 ALA A N 1
ATOM 3518 C CA . ALA A 1 466 ? 7.529 -37.131 -26.429 1.00 25.83 466 ALA A CA 1
ATOM 3519 C C . ALA A 1 466 ? 6.731 -36.071 -27.209 1.00 25.83 466 ALA A C 1
ATOM 3521 O O . ALA A 1 466 ? 7.150 -34.915 -27.301 1.00 25.83 466 ALA A O 1
ATOM 3522 N N . GLU A 1 467 ? 5.613 -36.481 -27.807 1.00 25.48 467 GLU A N 1
ATOM 3523 C CA . GLU A 1 467 ? 4.850 -35.682 -28.774 1.00 25.48 467 GLU A CA 1
ATOM 3524 C C . GLU A 1 467 ? 3.974 -34.585 -28.122 1.00 25.48 467 GLU A C 1
ATOM 3526 O O . GLU A 1 467 ? 3.648 -34.668 -26.934 1.00 25.48 467 GLU A O 1
ATOM 3531 N N . PRO A 1 468 ? 3.593 -33.524 -28.865 1.00 26.89 468 PRO A N 1
ATOM 3532 C CA . PRO A 1 468 ? 2.912 -32.365 -28.290 1.00 26.89 468 PRO A CA 1
ATOM 3533 C C . PRO A 1 468 ? 1.395 -32.566 -28.129 1.00 26.89 468 PRO A C 1
ATOM 3535 O O . PRO A 1 468 ? 0.644 -32.518 -29.105 1.00 26.89 468 PRO A O 1
ATOM 3538 N N . GLU A 1 469 ? 0.912 -32.672 -26.888 1.00 28.44 469 GLU A N 1
ATOM 3539 C CA . GLU A 1 469 ? -0.524 -32.542 -26.608 1.00 28.44 469 GLU A CA 1
ATOM 3540 C C . GLU A 1 469 ? -1.025 -31.101 -26.828 1.00 28.44 469 GLU A C 1
ATOM 3542 O O . GLU A 1 469 ? -0.395 -30.112 -26.439 1.00 28.44 469 GLU A O 1
ATOM 3547 N N . THR A 1 470 ? -2.194 -30.969 -27.459 1.00 26.03 470 THR A N 1
ATOM 3548 C CA . THR A 1 470 ? -2.791 -29.674 -27.817 1.00 26.03 470 THR A CA 1
ATOM 3549 C C . THR A 1 470 ? -3.383 -28.940 -26.605 1.00 26.03 470 THR A C 1
ATOM 3551 O O . THR A 1 470 ? -4.107 -29.559 -25.823 1.00 26.03 470 THR A O 1
ATOM 3554 N N . PRO A 1 471 ? -3.191 -27.613 -26.466 1.00 27.33 471 PRO A N 1
ATOM 3555 C CA . PRO A 1 471 ? -3.655 -26.873 -25.295 1.00 27.33 471 PRO A CA 1
ATOM 3556 C C . PRO A 1 471 ? -5.185 -26.662 -25.284 1.00 27.33 471 PRO A C 1
ATOM 3558 O O . PRO A 1 471 ? -5.756 -26.252 -26.300 1.00 27.33 471 PRO A O 1
ATOM 3561 N N . PRO A 1 472 ? -5.869 -26.835 -24.135 1.00 28.11 472 PRO A N 1
ATOM 3562 C CA . PRO A 1 472 ? -7.277 -26.474 -23.999 1.00 28.11 472 PRO A CA 1
ATOM 3563 C C . PRO A 1 472 ? -7.460 -24.947 -24.046 1.00 28.11 472 PRO A C 1
ATOM 3565 O O . PRO A 1 472 ? -6.873 -24.193 -23.271 1.00 28.11 472 PRO A O 1
ATOM 3568 N N . ASN A 1 473 ? -8.305 -24.477 -24.963 1.00 29.94 473 ASN A N 1
ATOM 3569 C CA . ASN A 1 473 ? -8.553 -23.053 -25.190 1.00 29.94 473 ASN A CA 1
ATOM 3570 C C . ASN A 1 473 ? -9.470 -22.446 -24.105 1.00 29.94 473 ASN A C 1
ATOM 3572 O O . ASN A 1 473 ? -10.690 -22.626 -24.151 1.00 29.94 473 ASN A O 1
ATOM 3576 N N . THR A 1 474 ? -8.907 -21.701 -23.144 1.00 31.06 474 THR A N 1
ATOM 3577 C CA . THR A 1 474 ? -9.684 -21.060 -22.065 1.00 31.06 474 THR A CA 1
ATOM 3578 C C . THR A 1 474 ? -9.313 -19.601 -21.782 1.00 31.06 474 THR A C 1
ATOM 3580 O O . THR A 1 474 ? -8.549 -19.300 -20.867 1.00 31.06 474 THR A O 1
ATOM 3583 N N . ALA A 1 475 ? -9.980 -18.672 -22.473 1.00 28.25 475 ALA A N 1
ATOM 3584 C CA . ALA A 1 475 ? -10.226 -17.309 -21.990 1.00 28.25 475 ALA A CA 1
ATOM 3585 C C . ALA A 1 475 ? -11.524 -16.740 -22.613 1.00 28.25 475 ALA A C 1
ATOM 3587 O O . ALA A 1 475 ? -11.799 -17.046 -23.771 1.00 28.25 475 ALA A O 1
ATOM 3588 N N . PRO A 1 476 ? -12.316 -15.878 -21.933 1.00 40.47 476 PRO A N 1
ATOM 3589 C CA . PRO A 1 476 ? -12.353 -15.561 -20.503 1.00 40.47 476 PRO A CA 1
ATOM 3590 C C . PRO A 1 476 ? -13.762 -15.804 -19.897 1.00 40.47 476 PRO A C 1
ATOM 3592 O O . PRO A 1 476 ? -14.673 -14.989 -20.057 1.00 40.47 476 PRO A O 1
ATOM 3595 N N . LYS A 1 477 ? -13.963 -16.888 -19.128 1.00 33.09 477 LYS A N 1
ATOM 3596 C CA . LYS A 1 477 ? -15.288 -17.241 -18.548 1.00 33.09 477 LYS A CA 1
ATOM 3597 C C . LYS A 1 477 ? -15.823 -16.283 -17.462 1.00 33.09 477 LYS A C 1
ATOM 3599 O O . LYS A 1 477 ? -16.993 -16.380 -17.093 1.00 33.09 477 LYS A O 1
ATOM 3604 N N . LEU A 1 478 ? -15.019 -15.323 -16.993 1.00 36.78 478 LEU A N 1
ATOM 3605 C CA . LEU A 1 478 ? -15.333 -14.443 -15.854 1.00 36.78 478 LEU A CA 1
ATOM 3606 C C . LEU A 1 478 ? -16.625 -13.608 -16.023 1.00 36.78 478 LEU A C 1
ATOM 3608 O O . LEU A 1 478 ? -17.254 -13.245 -15.035 1.00 36.78 478 LEU A O 1
ATOM 3612 N N . LYS A 1 479 ? -17.061 -13.326 -17.261 1.00 34.00 479 LYS A N 1
ATOM 3613 C CA . LYS A 1 479 ? -18.313 -12.586 -17.538 1.00 34.00 479 LYS A CA 1
ATOM 3614 C C . LYS A 1 479 ? -19.591 -13.440 -17.558 1.00 34.00 479 LYS A C 1
ATOM 3616 O O . LYS A 1 479 ? -20.673 -12.859 -17.604 1.00 34.00 479 LYS A O 1
ATOM 3621 N N . LEU A 1 480 ? -19.499 -14.775 -17.546 1.00 35.00 480 LEU A N 1
ATOM 3622 C CA . LEU A 1 480 ? -20.670 -15.654 -17.702 1.00 35.00 480 LEU A CA 1
ATOM 3623 C C . LEU A 1 480 ? -21.257 -16.098 -16.351 1.00 35.00 480 LEU A C 1
ATOM 3625 O O . LEU A 1 480 ? -22.458 -15.961 -16.122 1.00 35.00 480 LEU A O 1
ATOM 3629 N N . LEU A 1 481 ? -20.397 -16.517 -15.416 1.00 35.31 481 LEU A N 1
ATOM 3630 C CA . LEU A 1 481 ? -20.790 -17.003 -14.082 1.00 35.31 481 LEU A CA 1
ATOM 3631 C C . LEU A 1 481 ? -21.521 -15.937 -13.235 1.00 35.31 481 LEU A C 1
ATOM 3633 O O . LEU A 1 481 ? -22.398 -16.263 -12.433 1.00 35.31 481 LEU A O 1
ATOM 3637 N N . LEU A 1 482 ? -21.233 -14.650 -13.467 1.00 37.03 482 LEU A N 1
ATOM 3638 C CA . LEU A 1 482 ? -21.919 -13.509 -12.839 1.00 37.03 482 LEU A CA 1
ATOM 3639 C C . LEU A 1 482 ? -23.333 -13.226 -13.390 1.00 37.03 482 LEU A C 1
ATOM 3641 O O . LEU A 1 482 ? -24.056 -12.421 -12.808 1.00 37.03 482 LEU A O 1
ATOM 3645 N N . LYS A 1 483 ? -23.748 -13.871 -14.491 1.00 30.08 483 LYS A N 1
ATOM 3646 C CA . LYS A 1 483 ? -25.137 -13.820 -14.985 1.00 30.08 483 LYS A CA 1
ATOM 3647 C C . LYS A 1 483 ? -25.959 -15.026 -14.538 1.00 30.08 483 LYS A C 1
ATOM 3649 O O . LYS A 1 483 ? -27.093 -14.856 -14.101 1.00 30.08 483 LYS A O 1
ATOM 3654 N N . GLU A 1 484 ? -25.400 -16.232 -14.596 1.00 29.72 484 GLU A N 1
ATOM 3655 C CA . GLU A 1 484 ? -26.138 -17.460 -14.248 1.00 29.72 484 GLU A CA 1
ATOM 3656 C C . GLU A 1 484 ? -26.492 -17.537 -12.751 1.00 29.72 484 GLU A C 1
ATOM 3658 O O . GLU A 1 484 ? -27.544 -18.061 -12.376 1.00 29.72 484 GLU A O 1
ATOM 3663 N N . SER A 1 485 ? -25.671 -16.917 -11.899 1.00 33.12 485 SER A N 1
ATOM 3664 C CA . SER A 1 485 ? -25.910 -16.760 -10.458 1.00 33.12 485 SER A CA 1
ATOM 3665 C C . SER A 1 485 ? -27.147 -15.916 -10.107 1.00 33.12 485 SER A C 1
ATOM 3667 O O . SER A 1 485 ? -27.673 -16.056 -9.005 1.00 33.12 485 SER A O 1
ATOM 3669 N N . GLN A 1 486 ? -27.686 -15.108 -11.030 1.00 33.84 486 GLN A N 1
ATOM 3670 C CA . GLN A 1 486 ? -28.917 -14.333 -10.797 1.00 33.84 486 GLN A CA 1
ATOM 3671 C C . GLN A 1 486 ? -30.211 -15.143 -11.022 1.00 33.84 486 GLN A C 1
ATOM 3673 O O . GLN A 1 486 ? -31.298 -14.661 -10.707 1.00 33.84 486 GLN A O 1
ATOM 3678 N N . SER A 1 487 ? -30.125 -16.375 -11.545 1.00 30.34 487 SER A N 1
ATOM 3679 C CA . SER A 1 487 ? -31.294 -17.129 -12.031 1.00 30.34 487 SER A CA 1
ATOM 3680 C C . SER A 1 487 ? -31.811 -18.241 -11.101 1.00 30.34 487 SER A C 1
ATOM 3682 O O . SER A 1 487 ? -32.788 -18.904 -11.456 1.00 30.34 487 SER A O 1
ATOM 3684 N N . ARG A 1 488 ? -31.190 -18.504 -9.940 1.00 31.05 488 ARG A N 1
ATOM 3685 C CA . ARG A 1 488 ? -31.554 -19.653 -9.080 1.00 31.05 488 ARG A CA 1
ATOM 3686 C C . ARG A 1 488 ? -31.856 -19.243 -7.637 1.00 31.05 488 ARG A C 1
ATOM 3688 O O . ARG A 1 488 ? -30.956 -18.993 -6.844 1.00 31.05 488 ARG A O 1
ATOM 3695 N N . LYS A 1 489 ? -33.148 -19.222 -7.289 1.00 31.19 489 LYS A N 1
ATOM 3696 C CA . LYS A 1 489 ? -33.621 -19.127 -5.899 1.00 31.19 489 LYS A CA 1
ATOM 3697 C C . LYS A 1 489 ? -33.505 -20.493 -5.213 1.00 31.19 489 LYS A C 1
ATOM 3699 O O . LYS A 1 489 ? -34.036 -21.468 -5.733 1.00 31.19 489 LYS A O 1
ATOM 3704 N N . GLY A 1 490 ? -32.923 -20.519 -4.014 1.00 31.08 490 GLY A N 1
ATOM 3705 C CA . GLY A 1 490 ? -32.912 -21.682 -3.117 1.00 31.08 490 GLY A CA 1
ATOM 3706 C C . GLY A 1 490 ? -31.675 -22.577 -3.261 1.00 31.08 490 GLY A C 1
ATOM 3707 O O . GLY A 1 490 ? -31.427 -23.139 -4.322 1.00 31.08 490 GLY A O 1
ATOM 3708 N N . GLY A 1 491 ? -30.930 -22.731 -2.161 1.00 27.14 491 GLY A N 1
ATOM 3709 C CA . GLY A 1 491 ? -29.753 -23.604 -2.061 1.00 27.14 491 GLY A CA 1
ATOM 3710 C C . GLY A 1 491 ? -28.466 -22.841 -1.744 1.00 27.14 491 GLY A C 1
ATOM 3711 O O . GLY A 1 491 ? -27.807 -22.322 -2.641 1.00 27.14 491 GLY A O 1
ATOM 3712 N N . VAL A 1 492 ? -28.081 -22.802 -0.465 1.00 30.55 492 VAL A N 1
ATOM 3713 C CA . VAL A 1 492 ? -26.763 -22.299 -0.046 1.00 30.55 492 VAL A CA 1
ATOM 3714 C C . VAL A 1 492 ? -25.714 -23.361 -0.387 1.00 30.55 492 VAL A C 1
ATOM 3716 O O . VAL A 1 492 ? -25.702 -24.430 0.217 1.00 30.55 492 VAL A O 1
ATOM 3719 N N . ARG A 1 493 ? -24.834 -23.081 -1.355 1.00 29.48 493 ARG A N 1
ATOM 3720 C CA . ARG A 1 493 ? -23.614 -23.878 -1.567 1.00 29.48 493 ARG A CA 1
ATOM 3721 C C . ARG A 1 493 ? -22.576 -23.529 -0.497 1.00 29.48 493 ARG A C 1
ATOM 3723 O O . ARG A 1 493 ? -22.458 -22.371 -0.104 1.00 29.48 493 ARG A O 1
ATOM 3730 N N . HIS A 1 494 ? -21.810 -24.523 -0.052 1.00 35.06 494 HIS A N 1
ATOM 3731 C CA . HIS A 1 494 ? -20.715 -24.314 0.898 1.00 35.06 494 HIS A CA 1
ATOM 3732 C C . HIS A 1 494 ? -19.572 -23.493 0.252 1.00 35.06 494 HIS A C 1
ATOM 3734 O O . HIS A 1 494 ? -19.247 -23.763 -0.906 1.00 35.06 494 HIS A O 1
ATOM 3740 N N . PRO A 1 495 ? -18.915 -22.549 0.965 1.00 42.88 495 PRO A N 1
ATOM 3741 C CA . PRO A 1 495 ? -17.861 -21.677 0.407 1.00 42.88 495 PRO A CA 1
ATOM 3742 C C . PRO A 1 495 ? -16.526 -22.348 0.015 1.00 42.88 495 PRO A C 1
ATOM 3744 O O . PRO A 1 495 ? -15.515 -21.660 -0.099 1.00 42.88 495 PRO A O 1
ATOM 3747 N N . GLU A 1 496 ? -16.486 -23.672 -0.131 1.00 43.50 496 GLU A N 1
ATOM 3748 C CA . GLU A 1 496 ? -15.246 -24.466 -0.237 1.00 43.50 496 GLU A CA 1
ATOM 3749 C C . GLU A 1 496 ? -15.068 -25.137 -1.609 1.00 43.50 496 GLU A C 1
ATOM 3751 O O . GLU A 1 496 ? -14.058 -25.790 -1.851 1.00 43.50 496 GLU A O 1
ATOM 3756 N N . ALA A 1 497 ? -16.047 -24.973 -2.505 1.00 50.38 497 ALA A N 1
ATOM 3757 C CA . ALA A 1 497 ? -16.231 -25.799 -3.700 1.00 50.38 497 ALA A CA 1
ATOM 3758 C C . ALA A 1 497 ? -15.978 -25.075 -5.041 1.00 50.38 497 ALA A C 1
ATOM 3760 O O . ALA A 1 497 ? -16.536 -25.487 -6.055 1.00 50.38 497 ALA A O 1
ATOM 3761 N N . ASP A 1 498 ? -15.193 -23.993 -5.051 1.00 59.38 498 ASP A N 1
ATOM 3762 C CA . ASP A 1 498 ? -14.778 -23.311 -6.288 1.00 59.38 498 ASP A CA 1
ATOM 3763 C C . ASP A 1 498 ? -13.422 -22.603 -6.075 1.00 59.38 498 ASP A C 1
ATOM 3765 O O . ASP A 1 498 ? -13.322 -21.584 -5.380 1.00 59.38 498 ASP A O 1
ATOM 3769 N N . PHE A 1 499 ? -12.353 -23.200 -6.609 1.00 72.62 499 PHE A N 1
ATOM 3770 C CA . PHE A 1 499 ? -10.972 -22.691 -6.547 1.00 72.62 499 PHE A CA 1
ATOM 3771 C C . PHE A 1 499 ? -10.339 -22.564 -7.947 1.00 72.62 499 PHE A C 1
ATOM 3773 O O . PHE A 1 499 ? -9.190 -22.146 -8.064 1.00 72.62 499 PHE A O 1
ATOM 3780 N N . ASP A 1 500 ? -11.091 -22.884 -9.002 1.00 72.56 500 ASP A N 1
ATOM 3781 C CA . ASP A 1 500 ? -10.624 -23.215 -10.357 1.00 72.56 500 ASP A CA 1
ATOM 3782 C C . ASP A 1 500 ? -9.984 -22.037 -11.124 1.00 72.56 500 ASP A C 1
ATOM 3784 O O . ASP A 1 500 ? -9.449 -22.205 -12.219 1.00 72.56 500 ASP A O 1
ATOM 3788 N N . TYR A 1 501 ? -10.031 -20.832 -10.551 1.00 85.50 501 TYR A N 1
ATOM 3789 C CA . TYR A 1 501 ? -9.422 -19.600 -11.064 1.00 85.50 501 TYR A CA 1
ATOM 3790 C C . TYR A 1 501 ? -8.148 -19.173 -10.308 1.00 85.50 501 TYR A C 1
ATOM 3792 O O . TYR A 1 501 ? -7.563 -18.148 -10.658 1.00 85.50 501 TYR A O 1
ATOM 3800 N N . LEU A 1 502 ? -7.731 -19.922 -9.279 1.00 91.25 502 LEU A N 1
ATOM 3801 C CA . LEU A 1 502 ? -6.525 -19.678 -8.480 1.00 91.25 502 LEU A CA 1
ATOM 3802 C C . LEU A 1 502 ? -5.508 -20.805 -8.685 1.00 91.25 502 LEU A C 1
ATOM 3804 O O . LEU A 1 502 ? -5.880 -21.981 -8.680 1.00 91.25 502 LEU A O 1
ATOM 3808 N N . ASP A 1 503 ? -4.222 -20.469 -8.798 1.00 93.69 503 ASP A N 1
ATOM 3809 C CA . ASP A 1 503 ? -3.156 -21.479 -8.835 1.00 93.69 503 ASP A CA 1
ATOM 3810 C C . ASP A 1 503 ? -2.927 -22.145 -7.467 1.00 93.69 503 ASP A C 1
ATOM 3812 O O . ASP A 1 503 ? -3.347 -21.641 -6.426 1.00 93.69 503 ASP A O 1
ATOM 3816 N N . GLU A 1 504 ? -2.233 -23.283 -7.452 1.00 93.50 504 GLU A N 1
ATOM 3817 C CA . GLU A 1 504 ? -1.988 -24.086 -6.247 1.00 93.50 504 GLU A CA 1
ATOM 3818 C C . GLU A 1 504 ? -1.375 -23.288 -5.076 1.00 93.50 504 GLU A C 1
ATOM 3820 O O . GLU A 1 504 ? -1.789 -23.467 -3.926 1.00 93.50 504 GLU A O 1
ATOM 3825 N N . SER A 1 505 ? -0.455 -22.355 -5.352 1.00 95.50 505 SER A N 1
ATOM 3826 C CA . SER A 1 505 ? 0.184 -21.523 -4.322 1.00 95.50 505 SER A CA 1
ATOM 3827 C C . SER A 1 505 ? -0.790 -20.494 -3.735 1.00 95.50 505 SER A C 1
ATOM 3829 O O . SER A 1 505 ? -0.842 -20.304 -2.515 1.00 95.50 505 SER A O 1
ATOM 3831 N N . GLN A 1 506 ? -1.641 -19.905 -4.581 1.00 96.12 506 GLN A N 1
ATOM 3832 C CA . GLN A 1 506 ? -2.743 -19.040 -4.158 1.00 96.12 506 GLN A CA 1
ATOM 3833 C C . GLN A 1 506 ? -3.772 -19.827 -3.339 1.00 96.12 506 GLN A C 1
ATOM 3835 O O . GLN A 1 506 ? -4.139 -19.396 -2.247 1.00 96.12 506 GLN A O 1
ATOM 3840 N N . GLN A 1 507 ? -4.192 -21.010 -3.798 1.00 94.75 507 GLN A N 1
ATOM 3841 C CA . GLN A 1 507 ? -5.124 -21.869 -3.063 1.00 94.75 507 GLN A CA 1
ATOM 3842 C C . GLN A 1 507 ? -4.570 -22.270 -1.685 1.00 94.75 507 GLN A C 1
ATOM 3844 O O . GLN A 1 507 ? -5.304 -22.242 -0.695 1.00 94.75 507 GLN A O 1
ATOM 3849 N N . GLY A 1 508 ? -3.279 -22.609 -1.595 1.00 93.25 508 GLY A N 1
ATOM 3850 C CA . GLY A 1 508 ? -2.597 -22.900 -0.332 1.00 93.25 508 GLY A CA 1
ATOM 3851 C C . GLY A 1 508 ? -2.626 -21.716 0.639 1.00 93.25 508 GLY A C 1
ATOM 3852 O O . GLY A 1 508 ? -3.010 -21.879 1.801 1.00 93.25 508 GLY A O 1
ATOM 3853 N N . ALA A 1 509 ? -2.309 -20.511 0.154 1.00 95.25 509 ALA A N 1
ATOM 3854 C CA . ALA A 1 509 ? -2.390 -19.282 0.944 1.00 95.25 509 ALA A CA 1
ATOM 3855 C C . ALA A 1 509 ? -3.828 -18.977 1.417 1.00 95.25 509 ALA A C 1
ATOM 3857 O O . ALA A 1 509 ? -4.025 -18.635 2.584 1.00 95.25 509 ALA A O 1
ATOM 3858 N N . VAL A 1 510 ? -4.838 -19.166 0.555 1.00 95.19 510 VAL A N 1
ATOM 3859 C CA . VAL A 1 510 ? -6.259 -18.980 0.906 1.00 95.19 510 VAL A CA 1
ATOM 3860 C C . VAL A 1 510 ? -6.699 -19.965 1.991 1.00 95.19 510 VAL A C 1
ATOM 3862 O O . VAL A 1 510 ? -7.273 -19.542 2.993 1.00 95.19 510 VAL A O 1
ATOM 3865 N N . ARG A 1 511 ? -6.399 -21.265 1.841 1.00 93.31 511 ARG A N 1
ATOM 3866 C CA . ARG A 1 511 ? -6.732 -22.299 2.843 1.00 93.31 511 ARG A CA 1
ATOM 3867 C C . ARG A 1 511 ? -6.136 -21.960 4.212 1.00 93.31 511 ARG A C 1
ATOM 3869 O O . ARG A 1 511 ? -6.854 -21.978 5.207 1.00 93.31 511 ARG A O 1
ATOM 3876 N N . LYS A 1 512 ? -4.853 -21.582 4.244 1.00 92.31 512 LYS A N 1
ATOM 3877 C CA . LYS A 1 512 ? -4.118 -21.212 5.463 1.00 92.31 512 LYS A CA 1
ATOM 3878 C C . LYS A 1 512 ? -4.680 -19.958 6.140 1.00 92.31 512 LYS A C 1
ATOM 3880 O O . LYS A 1 512 ? -4.884 -19.951 7.347 1.00 92.31 512 LYS A O 1
ATOM 3885 N N . ALA A 1 513 ? -4.994 -18.916 5.372 1.00 93.88 513 ALA A N 1
ATOM 3886 C CA . ALA A 1 513 ? -5.548 -17.673 5.908 1.00 93.88 513 ALA A CA 1
ATOM 3887 C C . ALA A 1 513 ? -7.013 -17.802 6.385 1.00 93.88 513 ALA A C 1
ATOM 3889 O O . ALA A 1 513 ? -7.470 -17.058 7.262 1.00 93.88 513 ALA A O 1
ATOM 3890 N N . LEU A 1 514 ? -7.761 -18.756 5.825 1.00 92.88 514 LEU A N 1
ATOM 3891 C CA . LEU A 1 514 ? -9.124 -19.092 6.237 1.00 92.88 514 LEU A CA 1
ATOM 3892 C C . LEU A 1 514 ? -9.189 -20.085 7.413 1.00 92.88 514 LEU A C 1
ATOM 3894 O O . LEU A 1 514 ? -10.287 -20.319 7.926 1.00 92.88 514 LEU A O 1
ATOM 3898 N N . ASP A 1 515 ? -8.063 -20.635 7.874 1.00 89.56 515 ASP A N 1
ATOM 3899 C CA . ASP A 1 515 ? -8.014 -21.439 9.096 1.00 89.56 515 ASP A CA 1
ATOM 3900 C C . ASP A 1 515 ? -8.253 -20.573 10.348 1.00 89.56 515 ASP A C 1
ATOM 3902 O O . ASP A 1 515 ? -7.679 -19.495 10.523 1.00 89.56 515 ASP A O 1
ATOM 3906 N N . ARG A 1 516 ? -9.124 -21.052 11.240 1.00 82.94 516 ARG A N 1
ATOM 3907 C CA . ARG A 1 516 ? -9.471 -20.379 12.496 1.00 82.94 516 ARG A CA 1
ATOM 3908 C C . ARG A 1 516 ? -8.519 -20.733 13.645 1.00 82.94 516 ARG A C 1
ATOM 3910 O O . ARG A 1 516 ? -8.497 -19.978 14.624 1.00 82.94 516 ARG A O 1
ATOM 3917 N N . GLU A 1 517 ? -7.694 -21.775 13.519 1.00 79.56 517 GLU A N 1
ATOM 3918 C CA . GLU A 1 517 ? -6.604 -22.090 14.458 1.00 79.56 517 GLU A CA 1
ATOM 3919 C C . GLU A 1 517 ? -5.327 -21.274 14.172 1.00 79.56 517 GLU A C 1
ATOM 3921 O O . GLU A 1 517 ? -4.669 -20.788 15.101 1.00 79.56 517 GLU A O 1
ATOM 3926 N N . GLY A 1 518 ? -5.069 -20.957 12.903 1.00 82.56 518 GLY A N 1
ATOM 3927 C CA . GLY A 1 518 ? -4.139 -19.923 12.461 1.00 82.56 518 GLY A CA 1
ATOM 3928 C C . GLY A 1 518 ? -4.480 -18.537 13.023 1.00 82.56 518 GLY A C 1
ATOM 3929 O O . GLY A 1 518 ? -5.406 -17.860 12.579 1.00 82.56 518 GLY A O 1
ATOM 3930 N N . ALA A 1 519 ? -3.700 -18.074 14.004 1.00 89.94 519 ALA A N 1
ATOM 3931 C CA . ALA A 1 519 ? -3.846 -16.732 14.575 1.00 89.94 519 ALA A CA 1
ATOM 3932 C C . ALA A 1 519 ? -3.243 -15.627 13.687 1.00 89.94 519 ALA A C 1
ATOM 3934 O O . ALA A 1 519 ? -3.744 -14.503 13.684 1.00 89.94 519 ALA A O 1
ATOM 3935 N N . VAL A 1 520 ? -2.169 -15.945 12.956 1.00 94.62 520 VAL A N 1
ATOM 3936 C CA . VAL A 1 520 ? -1.461 -15.045 12.035 1.00 94.62 520 VAL A CA 1
ATOM 3937 C C . VAL A 1 520 ? -1.067 -15.836 10.791 1.00 94.62 520 VAL A C 1
ATOM 3939 O O . VAL A 1 520 ? -0.483 -16.909 10.919 1.00 94.62 520 VAL A O 1
ATOM 3942 N N . THR A 1 521 ? -1.348 -15.302 9.604 1.00 96.25 521 THR A N 1
ATOM 3943 C CA . THR A 1 521 ? -0.814 -15.800 8.324 1.00 96.25 521 THR A CA 1
ATOM 3944 C C . THR A 1 521 ? -0.044 -14.685 7.627 1.00 96.25 521 THR A C 1
ATOM 3946 O O . THR A 1 521 ? -0.489 -13.537 7.627 1.00 96.25 521 THR A O 1
ATOM 3949 N N . VAL A 1 522 ? 1.098 -15.012 7.022 1.00 97.69 522 VAL A N 1
ATOM 3950 C CA . VAL A 1 522 ? 1.894 -14.073 6.223 1.00 97.69 522 VAL A CA 1
ATOM 3951 C C . VAL A 1 522 ? 1.895 -14.521 4.765 1.00 97.69 522 VAL A C 1
ATOM 3953 O O . VAL A 1 522 ? 2.357 -15.618 4.461 1.00 97.69 522 VAL A O 1
ATOM 3956 N N . ILE A 1 523 ? 1.384 -13.680 3.868 1.00 97.94 523 ILE A N 1
ATOM 3957 C CA . ILE A 1 523 ? 1.300 -13.948 2.429 1.00 97.94 523 ILE A CA 1
ATOM 3958 C C . ILE A 1 523 ? 2.322 -13.066 1.712 1.00 97.94 523 ILE A C 1
ATOM 3960 O O . ILE A 1 523 ? 2.124 -11.858 1.569 1.00 97.94 523 ILE A O 1
ATOM 3964 N N . GLN A 1 524 ? 3.412 -13.670 1.241 1.00 97.56 524 GLN A N 1
ATOM 3965 C CA . GLN A 1 524 ? 4.336 -12.994 0.339 1.00 97.56 524 GLN A CA 1
ATOM 3966 C C . GLN A 1 524 ? 3.816 -13.110 -1.091 1.00 97.56 524 GLN A C 1
ATOM 3968 O O . GLN A 1 524 ? 3.684 -14.208 -1.626 1.00 97.56 524 GLN A O 1
ATOM 3973 N N . GLY A 1 525 ? 3.524 -11.969 -1.709 1.00 96.38 525 GLY A N 1
ATOM 3974 C CA . GLY A 1 525 ? 3.068 -11.881 -3.090 1.00 96.38 525 GLY A CA 1
ATOM 3975 C C . GLY A 1 525 ? 4.075 -11.140 -3.968 1.00 96.38 525 GLY A C 1
ATOM 3976 O O . GLY A 1 525 ? 3.946 -9.918 -4.100 1.00 96.38 525 GLY A O 1
ATOM 3977 N N . PRO A 1 526 ? 5.040 -11.855 -4.582 1.00 96.25 526 PRO A N 1
ATOM 3978 C CA . PRO A 1 526 ? 5.974 -11.304 -5.563 1.00 96.25 526 PRO A CA 1
ATOM 3979 C C . PRO A 1 526 ? 5.280 -10.548 -6.714 1.00 96.25 526 PRO A C 1
ATOM 3981 O O . PRO A 1 526 ? 4.080 -10.741 -6.959 1.00 96.25 526 PRO A O 1
ATOM 3984 N N . PRO A 1 527 ? 6.000 -9.696 -7.464 1.00 94.44 527 PRO A N 1
ATOM 3985 C CA . PRO A 1 527 ? 5.434 -8.912 -8.558 1.00 94.44 527 PRO A CA 1
ATOM 3986 C C . PRO A 1 527 ? 4.628 -9.750 -9.559 1.00 94.44 527 PRO A C 1
ATOM 3988 O O . PRO A 1 527 ? 5.077 -10.785 -10.042 1.00 94.44 527 PRO A O 1
ATOM 3991 N N . GLY A 1 528 ? 3.407 -9.303 -9.866 1.00 93.12 528 GLY A N 1
ATOM 3992 C CA . GLY A 1 528 ? 2.504 -9.979 -10.803 1.00 93.12 528 GLY A CA 1
ATOM 3993 C C . GLY A 1 528 ? 1.757 -11.209 -10.264 1.00 93.12 528 GLY A C 1
ATOM 3994 O O . GLY A 1 528 ? 0.885 -11.711 -10.966 1.00 93.12 528 GLY A O 1
ATOM 3995 N N . THR A 1 529 ? 2.012 -11.682 -9.038 1.00 95.44 529 THR A N 1
ATOM 3996 C CA . THR A 1 529 ? 1.411 -12.930 -8.491 1.00 95.44 529 THR A CA 1
ATOM 3997 C C . THR A 1 529 ? -0.053 -12.837 -8.040 1.00 95.44 529 THR A C 1
ATOM 3999 O O . THR A 1 529 ? -0.591 -13.756 -7.426 1.00 95.44 529 THR A O 1
ATOM 4002 N N . GLY A 1 530 ? -0.729 -11.719 -8.314 1.00 92.25 530 GLY A N 1
ATOM 4003 C CA . GLY A 1 530 ? -2.139 -11.541 -7.960 1.00 92.25 530 GLY A CA 1
ATOM 4004 C C . GLY A 1 530 ? -2.414 -11.286 -6.472 1.00 92.25 530 GLY A C 1
ATOM 4005 O O . GLY A 1 530 ? -3.579 -11.289 -6.092 1.00 92.25 530 GLY A O 1
ATOM 4006 N N . LYS A 1 531 ? -1.396 -11.011 -5.640 1.00 94.38 531 LYS A N 1
ATOM 4007 C CA . LYS A 1 531 ? -1.485 -10.719 -4.189 1.00 94.38 531 LYS A CA 1
ATOM 4008 C C . LYS A 1 531 ? -2.805 -10.082 -3.723 1.00 94.38 531 LYS A C 1
ATOM 4010 O O . LYS A 1 531 ? -3.556 -10.711 -2.988 1.00 94.38 531 LYS A O 1
ATOM 4015 N N . THR A 1 532 ? -3.134 -8.871 -4.177 1.00 91.62 532 THR A N 1
ATOM 4016 C CA . THR A 1 532 ? -4.342 -8.150 -3.730 1.00 91.62 532 THR A CA 1
ATOM 4017 C C . THR A 1 532 ? -5.650 -8.806 -4.214 1.00 91.62 532 THR A C 1
ATOM 4019 O O . THR A 1 532 ? -6.688 -8.628 -3.586 1.00 91.62 532 THR A O 1
ATOM 4022 N N . VAL A 1 533 ? -5.630 -9.614 -5.284 1.00 92.44 533 VAL A N 1
ATOM 4023 C CA . VAL A 1 533 ? -6.768 -10.471 -5.684 1.00 92.44 533 VAL A CA 1
ATOM 4024 C C . VAL A 1 533 ? -6.947 -11.617 -4.687 1.00 92.44 533 VAL A C 1
ATOM 4026 O O . VAL A 1 533 ? -8.059 -11.811 -4.208 1.00 92.44 533 VAL A O 1
ATOM 4029 N N . VAL A 1 534 ? -5.863 -12.307 -4.309 1.00 95.56 534 VAL A N 1
ATOM 4030 C CA . VAL A 1 534 ? -5.871 -13.363 -3.275 1.00 95.56 534 VAL A CA 1
ATOM 4031 C C . VAL A 1 534 ? -6.345 -12.806 -1.931 1.00 95.56 534 VAL A C 1
ATOM 4033 O O . VAL A 1 534 ? -7.194 -13.400 -1.275 1.00 95.56 534 VAL A O 1
ATOM 4036 N N . VAL A 1 535 ? -5.861 -11.624 -1.543 1.00 97.06 535 VAL A N 1
ATOM 4037 C CA . VAL A 1 535 ? -6.312 -10.922 -0.333 1.00 97.06 535 VAL A CA 1
ATOM 4038 C C . VAL A 1 535 ? -7.812 -10.615 -0.396 1.00 97.06 535 VAL A C 1
ATOM 4040 O O . VAL A 1 535 ? -8.532 -10.922 0.552 1.00 97.06 535 VAL A O 1
ATOM 4043 N N . CYS A 1 536 ? -8.314 -10.072 -1.511 1.00 96.44 536 CYS A N 1
ATOM 4044 C CA . CYS A 1 536 ? -9.747 -9.797 -1.660 1.00 96.44 536 CYS A CA 1
ATOM 4045 C C . CYS A 1 536 ? -10.602 -11.078 -1.656 1.00 96.44 536 CYS A C 1
ATOM 4047 O O . CYS A 1 536 ? -11.689 -11.073 -1.085 1.00 96.44 536 CYS A O 1
ATOM 4049 N N . ASP A 1 537 ? -10.106 -12.176 -2.233 1.00 95.44 537 ASP A N 1
ATOM 4050 C CA . ASP A 1 537 ? -10.753 -13.493 -2.207 1.00 95.44 537 ASP A CA 1
ATOM 4051 C C . ASP A 1 537 ? -10.858 -14.062 -0.781 1.00 95.44 537 ASP A C 1
ATOM 4053 O O . ASP A 1 537 ? -11.928 -14.518 -0.374 1.00 95.44 537 ASP A O 1
ATOM 4057 N N . ILE A 1 538 ? -9.792 -13.952 0.022 1.00 96.62 538 ILE A N 1
ATOM 4058 C CA . ILE A 1 538 ? -9.813 -14.351 1.438 1.00 96.62 538 ILE A CA 1
ATOM 4059 C C . ILE A 1 538 ? -10.819 -13.506 2.224 1.00 96.62 538 ILE A C 1
ATOM 4061 O O . ILE A 1 538 ? -11.597 -14.058 3.001 1.00 96.62 538 ILE A O 1
ATOM 4065 N N . ILE A 1 539 ? -10.850 -12.187 2.003 1.00 97.81 539 ILE A N 1
ATOM 4066 C CA . ILE A 1 539 ? -11.825 -11.287 2.638 1.00 97.81 539 ILE A CA 1
ATOM 4067 C C . ILE A 1 539 ? -13.255 -11.692 2.249 1.00 97.81 539 ILE A C 1
ATOM 4069 O O . ILE A 1 539 ? -14.107 -11.834 3.126 1.00 97.81 539 ILE A O 1
ATOM 4073 N N . ALA A 1 540 ? -13.523 -11.943 0.964 1.00 96.19 540 ALA A N 1
ATOM 4074 C CA . ALA A 1 540 ? -14.835 -12.377 0.486 1.00 96.19 540 ALA A CA 1
ATOM 4075 C C . ALA A 1 540 ? -15.264 -13.722 1.104 1.00 96.19 540 ALA A C 1
ATOM 4077 O O . ALA A 1 540 ? -16.392 -13.851 1.583 1.00 96.19 540 ALA A O 1
ATOM 4078 N N . LYS A 1 541 ? -14.357 -14.706 1.168 1.00 95.06 541 LYS A N 1
ATOM 4079 C CA . LYS A 1 541 ? -14.608 -16.028 1.769 1.00 95.06 541 LYS A CA 1
ATOM 4080 C C . LYS A 1 541 ? -14.743 -15.972 3.298 1.00 95.06 541 LYS A C 1
ATOM 4082 O O . LYS A 1 541 ? -15.526 -16.737 3.859 1.00 95.06 541 LYS A O 1
ATOM 4087 N N . ALA A 1 542 ? -14.068 -15.043 3.978 1.00 95.75 542 ALA A N 1
ATOM 4088 C CA . ALA A 1 542 ? -14.267 -14.775 5.404 1.00 95.75 542 ALA A CA 1
ATOM 4089 C C . ALA A 1 542 ? -15.644 -14.139 5.677 1.00 95.75 542 ALA A C 1
ATOM 4091 O O . ALA A 1 542 ? -16.391 -14.628 6.526 1.00 95.75 542 ALA A O 1
ATOM 4092 N N . VAL A 1 543 ? -16.038 -13.125 4.898 1.00 96.19 543 VAL A N 1
ATOM 4093 C CA . VAL A 1 543 ? -17.373 -12.506 4.990 1.00 96.19 543 VAL A CA 1
ATOM 4094 C C . VAL A 1 543 ? -18.483 -13.518 4.675 1.00 96.19 543 VAL A C 1
ATOM 4096 O O . VAL A 1 543 ? -19.491 -13.557 5.379 1.00 96.19 543 VAL A O 1
ATOM 4099 N N . ALA A 1 544 ? -18.288 -14.406 3.693 1.00 94.12 544 ALA A N 1
ATOM 4100 C CA . ALA A 1 544 ? -19.216 -15.504 3.397 1.00 94.12 544 ALA A CA 1
ATOM 4101 C C . ALA A 1 544 ? -19.347 -16.527 4.549 1.00 94.12 544 ALA A C 1
ATOM 4103 O O . ALA A 1 544 ? -20.362 -17.213 4.654 1.00 94.12 544 ALA A O 1
ATOM 4104 N N . ARG A 1 545 ? -18.350 -16.604 5.442 1.00 93.62 545 ARG A N 1
ATOM 4105 C CA . ARG A 1 545 ? -18.369 -17.377 6.701 1.00 93.62 545 ARG A CA 1
ATOM 4106 C C . ARG A 1 545 ? -18.894 -16.568 7.905 1.00 93.62 545 ARG A C 1
ATOM 4108 O O . ARG A 1 545 ? -18.809 -17.049 9.038 1.00 93.62 545 ARG A O 1
ATOM 4115 N N . GLY A 1 546 ? -19.439 -15.370 7.667 1.00 93.75 546 GLY A N 1
ATOM 4116 C CA . GLY A 1 546 ? -20.053 -14.490 8.667 1.00 93.75 546 GLY A CA 1
ATOM 4117 C C . GLY A 1 546 ? -19.082 -13.604 9.457 1.00 93.75 546 GLY A C 1
ATOM 4118 O O . GLY A 1 546 ? -19.489 -13.028 10.462 1.00 93.75 546 GLY A O 1
ATOM 4119 N N . GLU A 1 547 ? -17.815 -13.504 9.047 1.00 95.00 547 GLU A N 1
ATOM 4120 C CA . GLU A 1 547 ? -16.777 -12.752 9.770 1.00 95.00 547 GLU A CA 1
ATOM 4121 C C . GLU A 1 547 ? -16.766 -11.260 9.376 1.00 95.00 547 GLU A C 1
ATOM 4123 O O . GLU A 1 547 ? -16.807 -10.935 8.188 1.00 95.00 547 GLU A O 1
ATOM 4128 N N . ARG A 1 548 ? -16.669 -10.338 10.353 1.00 95.06 548 ARG A N 1
ATOM 4129 C CA . ARG A 1 548 ? -16.415 -8.904 10.079 1.00 95.06 548 ARG A CA 1
ATOM 4130 C C . ARG A 1 548 ? -14.919 -8.648 9.949 1.00 95.06 548 ARG A C 1
ATOM 4132 O O . ARG A 1 548 ? -14.137 -9.041 10.821 1.00 95.06 548 ARG A O 1
ATOM 4139 N N . VAL A 1 549 ? -14.533 -7.931 8.894 1.00 97.81 549 VAL A N 1
ATOM 4140 C CA . VAL A 1 549 ? -13.128 -7.719 8.521 1.00 97.81 549 VAL A CA 1
ATOM 4141 C C . VAL A 1 549 ? -12.740 -6.239 8.592 1.00 97.81 549 VAL A C 1
ATOM 4143 O O . VAL A 1 549 ? -13.470 -5.370 8.11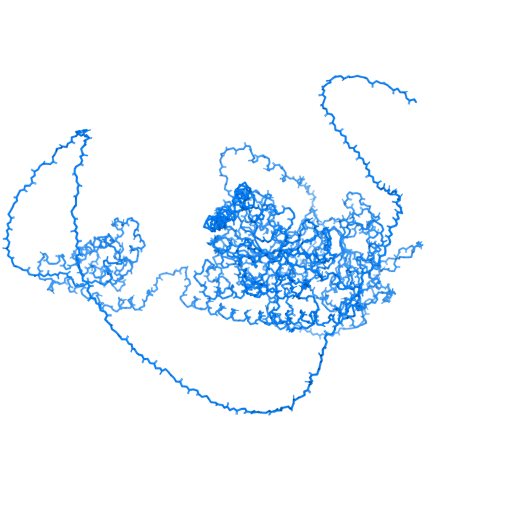5 1.00 97.81 549 VAL A O 1
ATOM 4146 N N . LEU A 1 550 ? -11.560 -5.956 9.148 1.00 97.94 550 LEU A N 1
ATOM 4147 C CA . LEU A 1 550 ? -10.873 -4.667 9.018 1.00 97.94 550 LEU A CA 1
ATOM 4148 C C . LEU A 1 550 ? -9.684 -4.849 8.068 1.00 97.94 550 LEU A C 1
ATOM 4150 O O . LEU A 1 550 ? -8.765 -5.599 8.387 1.00 97.94 550 LEU A O 1
ATOM 4154 N N . ALA A 1 551 ? -9.697 -4.186 6.912 1.00 98.25 551 ALA A N 1
ATOM 4155 C CA . ALA A 1 551 ? -8.626 -4.277 5.919 1.00 98.25 551 ALA A CA 1
ATOM 4156 C C . ALA A 1 551 ? -7.896 -2.936 5.769 1.00 98.25 551 ALA A C 1
ATOM 4158 O O . ALA A 1 551 ? -8.516 -1.905 5.497 1.00 98.25 551 ALA A O 1
ATOM 4159 N N . THR A 1 552 ? -6.577 -2.941 5.944 1.00 97.94 552 THR A N 1
ATOM 4160 C CA . THR A 1 552 ? -5.746 -1.737 5.905 1.00 97.94 552 THR A CA 1
ATOM 4161 C C . THR A 1 552 ? -4.497 -1.897 5.053 1.00 97.94 552 THR A C 1
ATOM 4163 O O . THR A 1 552 ? -4.143 -2.995 4.635 1.00 97.94 552 THR A O 1
ATOM 4166 N N . ALA A 1 553 ? -3.843 -0.774 4.771 1.00 96.12 553 ALA A N 1
ATOM 4167 C CA . ALA A 1 553 ? -2.534 -0.703 4.130 1.00 96.12 553 ALA A CA 1
ATOM 4168 C C . ALA A 1 553 ? -1.822 0.600 4.561 1.00 96.12 553 ALA A C 1
ATOM 4170 O O . ALA A 1 553 ? -2.488 1.517 5.065 1.00 96.12 553 ALA A O 1
ATOM 4171 N N . PRO A 1 554 ? -0.496 0.744 4.376 1.00 91.88 554 PRO A N 1
ATOM 4172 C CA . PRO A 1 554 ? 0.195 2.004 4.654 1.00 91.88 554 PRO A CA 1
ATOM 4173 C C . PRO A 1 554 ? -0.267 3.156 3.739 1.00 91.88 554 PRO A C 1
ATOM 4175 O O . PRO A 1 554 ? -0.456 4.277 4.213 1.00 91.88 554 PRO A O 1
ATOM 4178 N N . THR A 1 555 ? -0.512 2.897 2.448 1.00 87.69 555 THR A N 1
ATOM 4179 C CA . THR A 1 555 ? -0.830 3.932 1.443 1.00 87.69 555 THR A CA 1
ATOM 4180 C C . THR A 1 555 ? -2.321 3.981 1.089 1.00 87.69 555 THR A C 1
ATOM 4182 O O . THR A 1 555 ? -3.012 2.964 1.103 1.00 87.69 555 THR A O 1
ATOM 4185 N N . ASN A 1 556 ? -2.847 5.160 0.719 1.00 87.31 556 ASN A N 1
ATOM 4186 C CA . ASN A 1 556 ? -4.255 5.282 0.300 1.00 87.31 556 ASN A CA 1
ATOM 4187 C C . ASN A 1 556 ? -4.555 4.490 -0.983 1.00 87.31 556 ASN A C 1
ATOM 4189 O O . ASN A 1 556 ? -5.610 3.871 -1.061 1.00 87.31 556 ASN A O 1
ATOM 4193 N N . ALA A 1 557 ? -3.624 4.458 -1.942 1.00 86.25 557 ALA A N 1
ATOM 4194 C CA . ALA A 1 557 ? -3.790 3.727 -3.197 1.00 86.25 557 ALA A CA 1
ATOM 4195 C C . ALA A 1 557 ? -3.965 2.212 -2.977 1.00 86.25 557 ALA A C 1
ATOM 4197 O O . ALA A 1 557 ? -4.843 1.606 -3.584 1.00 86.25 557 ALA A O 1
ATOM 4198 N N . ALA A 1 558 ? -3.197 1.603 -2.064 1.00 90.38 558 ALA A N 1
ATOM 4199 C CA . ALA A 1 558 ? -3.352 0.187 -1.728 1.00 90.38 558 ALA A CA 1
ATOM 4200 C C . ALA A 1 558 ? -4.717 -0.115 -1.077 1.00 90.38 558 ALA A C 1
ATOM 4202 O O . ALA A 1 558 ? -5.361 -1.104 -1.429 1.00 90.38 558 ALA A O 1
ATOM 4203 N N . VAL A 1 559 ? -5.209 0.765 -0.193 1.00 94.56 559 VAL A N 1
ATOM 4204 C CA . VAL A 1 559 ? -6.562 0.629 0.381 1.00 94.56 559 VAL A CA 1
ATOM 4205 C C . VAL A 1 559 ? -7.632 0.759 -0.705 1.00 94.56 559 VAL A C 1
ATOM 4207 O O . VAL A 1 559 ? -8.543 -0.062 -0.769 1.00 94.56 559 VAL A O 1
ATOM 4210 N N . ASP A 1 560 ? -7.526 1.759 -1.577 1.00 92.75 560 ASP A N 1
ATOM 4211 C CA . ASP A 1 560 ? -8.523 2.027 -2.617 1.00 92.75 560 ASP A CA 1
ATOM 4212 C C . ASP A 1 560 ? -8.587 0.888 -3.652 1.00 92.75 560 ASP A C 1
ATOM 4214 O O . ASP A 1 560 ? -9.683 0.460 -4.018 1.00 92.75 560 ASP A O 1
ATOM 4218 N N . ASN A 1 561 ? -7.441 0.299 -4.016 1.00 91.62 561 ASN A N 1
ATOM 4219 C CA . ASN A 1 561 ? -7.364 -0.907 -4.848 1.00 91.62 561 ASN A CA 1
ATOM 4220 C C . ASN A 1 561 ? -8.129 -2.103 -4.243 1.00 91.62 561 ASN A C 1
ATOM 4222 O O . ASN A 1 561 ? -8.714 -2.899 -4.984 1.00 91.62 561 ASN A O 1
ATOM 4226 N N . MET A 1 562 ? -8.151 -2.242 -2.909 1.00 95.12 562 MET A N 1
ATOM 4227 C CA . MET A 1 562 ? -8.996 -3.234 -2.228 1.00 95.12 562 MET A CA 1
ATOM 4228 C C . MET A 1 562 ? -10.476 -2.827 -2.250 1.00 95.12 562 MET A C 1
ATOM 4230 O O . MET A 1 562 ? -11.329 -3.664 -2.544 1.00 95.12 562 MET A O 1
ATOM 4234 N N . VAL A 1 563 ? -10.804 -1.554 -1.988 1.00 96.19 563 VAL A N 1
ATOM 4235 C CA . VAL A 1 563 ? -12.197 -1.057 -1.997 1.00 96.19 563 VAL A CA 1
ATOM 4236 C C . VAL A 1 563 ? -12.863 -1.279 -3.359 1.00 96.19 563 VAL A C 1
ATOM 4238 O O . VAL A 1 563 ? -14.023 -1.693 -3.398 1.00 96.19 563 VAL A O 1
ATOM 4241 N N . GLU A 1 564 ? -12.154 -1.047 -4.466 1.00 93.75 564 GLU A N 1
ATOM 4242 C CA . GLU A 1 564 ? -12.670 -1.265 -5.824 1.00 93.75 564 GLU A CA 1
ATOM 4243 C C . GLU A 1 564 ? -12.961 -2.752 -6.095 1.00 93.75 564 GLU A C 1
ATOM 4245 O O . GLU A 1 564 ? -14.073 -3.115 -6.496 1.00 93.75 564 GLU A O 1
ATOM 4250 N N . LYS A 1 565 ? -11.996 -3.638 -5.811 1.00 93.25 565 LYS A N 1
ATOM 4251 C CA . LYS A 1 565 ? -12.142 -5.090 -6.021 1.00 93.25 565 LYS A CA 1
ATOM 4252 C C . LYS A 1 565 ? -13.267 -5.678 -5.170 1.00 93.25 565 LYS A C 1
ATOM 4254 O O . LYS A 1 565 ? -14.137 -6.364 -5.704 1.00 93.25 565 LYS A O 1
ATOM 4259 N N . LEU A 1 566 ? -13.310 -5.351 -3.879 1.00 95.31 566 LEU A N 1
ATOM 4260 C CA . LEU A 1 566 ? -14.351 -5.821 -2.959 1.00 95.31 566 LEU A CA 1
ATOM 4261 C C . LEU A 1 566 ? -15.735 -5.234 -3.300 1.00 95.31 566 LEU A C 1
ATOM 4263 O O . LEU A 1 566 ? -16.742 -5.932 -3.182 1.00 95.31 566 LEU A O 1
ATOM 4267 N N . SER A 1 567 ? -15.800 -3.992 -3.803 1.00 92.75 567 SER A N 1
ATOM 4268 C CA . SER A 1 567 ? -17.042 -3.415 -4.346 1.00 92.75 567 SER A CA 1
ATOM 4269 C C . SER A 1 567 ? -17.540 -4.172 -5.576 1.00 92.75 567 SER A C 1
ATOM 4271 O O . SER A 1 567 ? -18.743 -4.382 -5.711 1.00 92.75 567 SER A O 1
ATOM 4273 N N . THR A 1 568 ? -16.628 -4.593 -6.457 1.00 91.31 568 THR A N 1
ATOM 4274 C CA . THR A 1 568 ? -16.943 -5.376 -7.666 1.00 91.31 568 THR A CA 1
ATOM 4275 C C . THR A 1 568 ? -17.417 -6.792 -7.317 1.00 91.31 568 THR A C 1
ATOM 4277 O O . THR A 1 568 ? -18.271 -7.341 -8.005 1.00 91.31 568 THR A O 1
ATOM 4280 N N . MET A 1 569 ? -16.935 -7.353 -6.202 1.00 92.06 569 MET A N 1
ATOM 4281 C CA . MET A 1 569 ? -17.432 -8.604 -5.608 1.00 92.06 569 MET A CA 1
ATOM 4282 C C . MET A 1 569 ? -18.808 -8.462 -4.920 1.00 92.06 569 MET A C 1
ATOM 4284 O O . MET A 1 569 ? -19.345 -9.451 -4.428 1.00 92.06 569 MET A O 1
ATOM 4288 N N . GLY A 1 570 ? -19.396 -7.259 -4.876 1.00 91.31 570 GLY A N 1
ATOM 4289 C CA . GLY A 1 570 ? -20.730 -7.014 -4.314 1.00 91.31 570 GLY A CA 1
ATOM 4290 C C . GLY A 1 570 ? -20.794 -6.912 -2.785 1.00 91.31 570 GLY A C 1
ATOM 4291 O O . GLY A 1 570 ? -21.889 -6.925 -2.226 1.00 91.31 570 GLY A O 1
ATOM 4292 N N . LEU A 1 571 ? -19.652 -6.803 -2.100 1.00 93.56 571 LEU A N 1
ATOM 4293 C CA . LEU A 1 571 ? -19.579 -6.740 -0.636 1.00 93.56 571 LEU A CA 1
ATOM 4294 C C . LEU A 1 571 ? -20.004 -5.364 -0.094 1.00 93.56 571 LEU A C 1
ATOM 4296 O O . LEU A 1 571 ? -19.754 -4.326 -0.718 1.00 93.56 571 LEU A O 1
ATOM 4300 N N . ASN A 1 572 ? -20.590 -5.334 1.109 1.00 94.38 572 ASN A N 1
ATOM 4301 C CA . ASN A 1 572 ? -20.877 -4.084 1.811 1.00 94.38 572 ASN A CA 1
ATOM 4302 C C . ASN A 1 572 ? -19.603 -3.519 2.459 1.00 94.38 572 ASN A C 1
ATOM 4304 O O . ASN A 1 572 ? -19.246 -3.876 3.589 1.00 94.38 572 ASN A O 1
ATOM 4308 N N . VAL A 1 573 ? -18.915 -2.652 1.713 1.00 96.69 573 VAL A N 1
ATOM 4309 C CA . VAL A 1 573 ? -17.643 -2.034 2.103 1.00 96.69 573 VAL A CA 1
ATOM 4310 C C . VAL A 1 573 ? -17.796 -0.563 2.492 1.00 96.69 573 VAL A C 1
ATOM 4312 O O . VAL A 1 573 ? -18.471 0.213 1.810 1.00 96.69 573 VAL A O 1
ATOM 4315 N N . VAL A 1 574 ? -17.110 -0.158 3.564 1.00 97.06 574 VAL A N 1
ATOM 4316 C CA . VAL A 1 574 ? -17.063 1.235 4.035 1.00 97.06 574 VAL A CA 1
ATOM 4317 C C . VAL A 1 574 ? -15.614 1.703 4.131 1.00 97.06 574 VAL A C 1
ATOM 4319 O O . VAL A 1 574 ? -14.827 1.172 4.914 1.00 97.06 574 VAL A O 1
ATOM 4322 N N . ARG A 1 575 ? -15.260 2.726 3.345 1.00 96.50 575 ARG A N 1
ATOM 4323 C CA . ARG A 1 575 ? -13.913 3.308 3.293 1.00 96.50 575 ARG A CA 1
ATOM 4324 C C . ARG A 1 575 ? -13.820 4.521 4.223 1.00 96.50 575 ARG A C 1
ATOM 4326 O O . ARG A 1 575 ? -14.441 5.553 3.986 1.00 96.50 575 ARG A O 1
ATOM 4333 N N . VAL A 1 576 ? -13.033 4.421 5.288 1.00 93.00 576 VAL A N 1
ATOM 4334 C CA . VAL A 1 576 ? -12.808 5.499 6.263 1.00 93.00 576 VAL A CA 1
ATOM 4335 C C . VAL A 1 576 ? -11.541 6.283 5.890 1.00 93.00 576 VAL A C 1
ATOM 4337 O O . VAL A 1 576 ? -10.498 5.705 5.573 1.00 93.00 576 VAL A O 1
ATOM 4340 N N . GLY A 1 577 ? -11.648 7.614 5.882 1.00 85.19 577 GLY A N 1
ATOM 4341 C CA . GLY A 1 577 ? -10.599 8.562 5.483 1.00 85.19 577 GLY A CA 1
ATOM 4342 C C . GLY A 1 577 ? -11.189 9.865 4.921 1.00 85.19 577 GLY A C 1
ATOM 4343 O O . GLY A 1 577 ? -12.407 9.990 4.814 1.00 85.19 577 GLY A O 1
ATOM 4344 N N . ASN A 1 578 ? -10.340 10.826 4.535 1.00 77.00 578 ASN A N 1
ATOM 4345 C CA . ASN A 1 578 ? -10.783 12.012 3.785 1.00 77.00 578 ASN A CA 1
ATOM 4346 C C . ASN A 1 578 ? -11.132 11.598 2.338 1.00 77.00 578 ASN A C 1
ATOM 4348 O O . ASN A 1 578 ? -10.221 11.127 1.652 1.00 77.00 578 ASN A O 1
ATOM 4352 N N . PRO A 1 579 ? -12.376 11.793 1.845 1.00 76.25 579 PRO A N 1
ATOM 4353 C CA . PRO A 1 579 ? -12.761 11.440 0.475 1.00 76.25 579 PRO A CA 1
ATOM 4354 C C . PRO A 1 579 ? -11.887 12.073 -0.615 1.00 76.25 579 PRO A C 1
ATOM 4356 O O . PRO A 1 579 ? -11.780 11.517 -1.699 1.00 76.25 579 PRO A O 1
ATOM 4359 N N . GLN A 1 580 ? -11.239 13.211 -0.338 1.00 71.38 580 GLN A N 1
ATOM 4360 C CA . GLN A 1 580 ? -10.379 13.900 -1.307 1.00 71.38 580 GLN A CA 1
ATOM 4361 C C . GLN A 1 580 ? -8.952 13.325 -1.406 1.00 71.38 580 GLN A C 1
ATOM 4363 O O . GLN A 1 580 ? -8.214 13.705 -2.306 1.00 71.38 580 GLN A O 1
ATOM 4368 N N . ARG A 1 581 ? -8.576 12.379 -0.528 1.00 70.06 581 ARG A N 1
ATOM 4369 C CA . ARG A 1 581 ? -7.364 11.541 -0.666 1.00 70.06 581 ARG A CA 1
ATOM 4370 C C . ARG A 1 581 ? -7.657 10.183 -1.337 1.00 70.06 581 ARG A C 1
ATOM 4372 O O . ARG A 1 581 ? -6.837 9.273 -1.224 1.00 70.06 581 ARG A O 1
ATOM 4379 N N . MET A 1 582 ? -8.836 10.011 -1.941 1.00 83.06 582 MET A N 1
ATOM 4380 C CA . MET A 1 582 ? -9.294 8.742 -2.520 1.00 83.06 582 MET A CA 1
ATOM 4381 C C . MET A 1 582 ? -9.477 8.844 -4.034 1.00 83.06 582 MET A C 1
ATOM 4383 O O . MET A 1 582 ? -9.755 9.924 -4.557 1.00 83.06 582 MET A O 1
ATOM 4387 N N . THR A 1 583 ? -9.385 7.718 -4.742 1.00 78.62 583 THR A N 1
ATOM 4388 C CA . THR A 1 583 ? -9.690 7.690 -6.181 1.00 78.62 583 THR A CA 1
ATOM 4389 C C . THR A 1 583 ? -11.186 7.962 -6.446 1.00 78.62 583 THR A C 1
ATOM 4391 O O . THR A 1 583 ? -12.038 7.540 -5.652 1.00 78.62 583 THR A O 1
ATOM 4394 N N . PRO A 1 584 ? -11.553 8.610 -7.575 1.00 80.38 584 PRO A N 1
ATOM 4395 C CA . PRO A 1 584 ? -12.956 8.862 -7.931 1.00 80.38 584 PRO A CA 1
ATOM 4396 C C . PRO A 1 584 ? -13.826 7.597 -8.000 1.00 80.38 584 PRO A C 1
ATOM 4398 O O . PRO A 1 584 ? -15.022 7.652 -7.716 1.00 80.38 584 PRO A O 1
ATOM 4401 N N . ALA A 1 585 ? -13.225 6.449 -8.338 1.00 82.62 585 ALA A N 1
ATOM 4402 C CA . ALA A 1 585 ? -13.904 5.157 -8.409 1.00 82.62 585 ALA A CA 1
ATOM 4403 C C . ALA A 1 585 ? -14.425 4.674 -7.043 1.00 82.62 585 ALA A C 1
ATOM 4405 O O . ALA A 1 585 ? -15.466 4.019 -6.979 1.00 82.62 585 ALA A O 1
ATOM 4406 N N . VAL A 1 586 ? -13.739 5.020 -5.944 1.00 89.50 586 VAL A N 1
ATOM 4407 C CA . VAL A 1 586 ? -14.087 4.556 -4.589 1.00 89.50 586 VAL A CA 1
ATOM 4408 C C . VAL A 1 586 ? -14.720 5.632 -3.707 1.00 89.50 586 VAL A C 1
ATOM 4410 O O . VAL A 1 586 ? -15.190 5.319 -2.614 1.00 89.50 586 VAL A O 1
ATOM 4413 N N . THR A 1 587 ? -14.791 6.890 -4.162 1.00 87.56 587 THR A N 1
ATOM 4414 C CA . THR A 1 587 ? -15.359 8.013 -3.389 1.00 87.56 587 THR A CA 1
ATOM 4415 C C . THR A 1 587 ? -16.794 7.740 -2.915 1.00 87.56 587 THR A C 1
ATOM 4417 O O . THR A 1 587 ? -17.158 8.121 -1.805 1.00 87.56 587 THR A O 1
ATOM 4420 N N . SER A 1 588 ? -17.595 7.012 -3.700 1.00 90.31 588 SER A N 1
ATOM 4421 C CA . SER A 1 588 ? -18.958 6.579 -3.342 1.00 90.31 588 SER A CA 1
ATOM 4422 C C . SER A 1 588 ? -19.019 5.639 -2.128 1.00 90.31 588 SER A C 1
ATOM 4424 O O . SER A 1 588 ? -20.039 5.577 -1.445 1.00 90.31 588 SER A O 1
ATOM 4426 N N . ARG A 1 589 ? -17.926 4.925 -1.825 1.00 94.56 589 ARG A N 1
ATOM 4427 C CA . ARG A 1 589 ? -17.786 4.052 -0.650 1.00 94.56 589 ARG A CA 1
ATOM 4428 C C . ARG A 1 589 ? -17.230 4.780 0.573 1.00 94.56 589 ARG A C 1
ATOM 4430 O O . ARG A 1 589 ? -17.175 4.174 1.646 1.00 94.56 589 ARG A O 1
ATOM 4437 N N . ALA A 1 590 ? -16.831 6.046 0.455 1.00 93.50 590 ALA A N 1
ATOM 4438 C CA . ALA A 1 590 ? -16.279 6.801 1.572 1.00 93.50 590 ALA A CA 1
ATOM 4439 C C . ALA A 1 590 ? -17.337 7.035 2.666 1.00 93.50 590 ALA A C 1
ATOM 4441 O O . ALA A 1 590 ? -18.440 7.493 2.369 1.00 93.50 590 ALA A O 1
ATOM 4442 N N . LEU A 1 591 ? -16.998 6.783 3.936 1.00 92.75 591 LEU A N 1
ATOM 4443 C CA . LEU A 1 591 ? -17.921 6.896 5.079 1.00 92.75 591 LEU A CA 1
ATOM 4444 C C . LEU A 1 591 ? -18.652 8.247 5.111 1.00 92.75 591 LEU A C 1
ATOM 4446 O O . LEU A 1 591 ? -19.863 8.284 5.296 1.00 92.75 591 LEU A O 1
ATOM 4450 N N . GLN A 1 592 ? -17.928 9.350 4.891 1.00 87.75 592 GLN A N 1
ATOM 4451 C CA . GLN A 1 592 ? -18.517 10.692 4.848 1.00 87.75 592 GLN A CA 1
ATOM 4452 C C . GLN A 1 592 ? -19.571 10.816 3.738 1.00 87.75 592 GLN A C 1
ATOM 4454 O O . GLN A 1 592 ? -20.628 11.377 3.981 1.00 87.75 592 GLN A O 1
ATOM 4459 N N . VAL A 1 593 ? -19.316 10.258 2.551 1.00 89.69 593 VAL A N 1
ATOM 4460 C CA . VAL A 1 593 ? -20.221 10.344 1.392 1.00 89.69 593 VAL A CA 1
ATOM 4461 C C . VAL A 1 593 ? -21.477 9.499 1.612 1.00 89.69 593 VAL A C 1
ATOM 4463 O O . VAL A 1 593 ? -22.573 9.963 1.309 1.00 89.69 593 VAL A O 1
ATOM 4466 N N . GLN A 1 594 ? -21.345 8.312 2.216 1.00 92.12 594 GLN A N 1
ATOM 4467 C CA . GLN A 1 594 ? -22.496 7.490 2.611 1.00 92.12 594 GLN A CA 1
ATOM 4468 C C . GLN A 1 594 ? -23.363 8.213 3.663 1.00 92.12 594 GLN A C 1
ATOM 4470 O O . GLN A 1 594 ? -24.571 8.344 3.489 1.00 92.12 594 GLN A O 1
ATOM 4475 N N . VAL A 1 595 ? -22.744 8.771 4.712 1.00 90.94 595 VAL A N 1
ATOM 4476 C CA . VAL A 1 595 ? -23.432 9.567 5.751 1.00 90.94 595 VAL A CA 1
ATOM 4477 C C . VAL A 1 595 ? -24.090 10.821 5.167 1.00 90.94 595 VAL A C 1
ATOM 4479 O O . VAL A 1 595 ? -25.191 11.189 5.572 1.00 90.94 595 VAL A O 1
ATOM 4482 N N . ASP A 1 596 ? -23.433 11.488 4.218 1.00 88.50 596 ASP A N 1
ATOM 4483 C CA . ASP A 1 596 ? -23.945 12.697 3.577 1.00 88.50 596 ASP A CA 1
ATOM 4484 C C . ASP A 1 596 ? -25.145 12.409 2.662 1.00 88.50 596 ASP A C 1
ATOM 4486 O O . ASP A 1 596 ? -26.038 13.255 2.579 1.00 88.50 596 ASP A O 1
ATOM 4490 N N . ALA A 1 597 ? -25.188 11.228 2.033 1.00 90.19 597 ALA A N 1
ATOM 4491 C CA . ALA A 1 597 ? -26.315 10.748 1.238 1.00 90.19 597 ALA A CA 1
ATOM 4492 C C . ALA A 1 597 ? -27.518 10.363 2.119 1.00 90.19 597 ALA A C 1
ATOM 4494 O O . ALA A 1 597 ? -28.600 10.916 1.932 1.00 90.19 597 ALA A O 1
ATOM 4495 N N . GLU A 1 598 ? -27.319 9.510 3.131 1.00 90.62 598 GLU A N 1
ATOM 4496 C CA . GLU A 1 598 ? -28.365 9.111 4.097 1.00 90.62 598 GLU A CA 1
ATOM 4497 C C . GLU A 1 598 ? -28.994 10.320 4.815 1.00 90.62 598 GLU A C 1
ATOM 4499 O O . GLU A 1 598 ? -30.187 10.353 5.113 1.00 90.62 598 GLU A O 1
ATOM 4504 N N . LEU A 1 599 ? -28.199 11.365 5.071 1.00 89.81 599 LEU A N 1
ATOM 4505 C CA . LEU A 1 599 ? -28.661 12.592 5.721 1.00 89.81 599 LEU A CA 1
ATOM 4506 C C . LEU A 1 599 ? -29.077 13.700 4.752 1.00 89.81 599 LEU A C 1
ATOM 4508 O O . LEU A 1 599 ? -29.402 14.791 5.228 1.00 89.81 599 LEU A O 1
ATOM 4512 N N . ALA A 1 600 ? -29.076 13.482 3.433 1.00 88.62 600 ALA A N 1
ATOM 4513 C CA . ALA A 1 600 ? -29.317 14.539 2.449 1.00 88.62 600 ALA A CA 1
ATOM 4514 C C . ALA A 1 600 ? -30.667 15.241 2.678 1.00 88.62 600 ALA A C 1
ATOM 4516 O O . ALA A 1 600 ? -30.723 16.464 2.827 1.00 88.62 600 ALA A O 1
ATOM 4517 N N . ASP A 1 601 ? -31.748 14.473 2.790 1.00 87.19 601 ASP A N 1
ATOM 4518 C CA . ASP A 1 601 ? -33.112 14.984 2.964 1.00 87.19 601 ASP A CA 1
ATOM 4519 C C . ASP A 1 601 ? -33.286 15.639 4.333 1.00 87.19 601 ASP A C 1
ATOM 4521 O O . ASP A 1 601 ? -33.724 16.785 4.442 1.00 87.19 601 ASP A O 1
ATOM 4525 N N . TRP A 1 602 ? -32.820 14.961 5.381 1.00 87.19 602 TRP A N 1
ATOM 4526 C CA . TRP A 1 602 ? -32.866 15.462 6.752 1.00 87.19 602 TRP A CA 1
ATOM 4527 C C . TRP A 1 602 ? -32.095 16.782 6.919 1.00 87.19 602 TRP A C 1
ATOM 4529 O O . TRP A 1 602 ? -32.555 17.703 7.600 1.00 87.19 602 TRP A O 1
ATOM 4539 N N . ARG A 1 603 ? -30.935 16.915 6.262 1.00 85.25 603 ARG A N 1
ATOM 4540 C CA . ARG A 1 603 ? -30.140 18.149 6.235 1.00 85.25 603 ARG A CA 1
ATOM 4541 C C . ARG A 1 603 ? -30.800 19.236 5.391 1.00 85.25 603 ARG A C 1
ATOM 4543 O O . ARG A 1 603 ? -30.760 20.386 5.823 1.00 85.25 603 ARG A O 1
ATOM 4550 N N . ARG A 1 604 ? -31.439 18.914 4.256 1.00 84.75 604 ARG A N 1
ATOM 4551 C CA . ARG A 1 604 ? -32.248 19.879 3.481 1.00 84.75 604 ARG A CA 1
ATOM 4552 C C . ARG A 1 604 ? -33.394 20.437 4.328 1.00 84.75 604 ARG A C 1
ATOM 4554 O O . ARG A 1 604 ? -33.601 21.649 4.354 1.00 84.75 604 ARG A O 1
ATOM 4561 N N . ASP A 1 605 ? -34.095 19.588 5.068 1.00 86.44 605 ASP A N 1
ATOM 4562 C CA . ASP A 1 605 ? -35.207 19.977 5.942 1.00 86.44 605 ASP A CA 1
ATOM 4563 C C . ASP A 1 605 ? -34.754 20.801 7.149 1.00 86.44 605 ASP A C 1
ATOM 4565 O O . ASP A 1 605 ? -35.326 21.854 7.441 1.00 86.44 605 ASP A O 1
ATOM 4569 N N . MET A 1 606 ? -33.675 20.387 7.814 1.00 83.88 606 MET A N 1
ATOM 4570 C CA . MET A 1 606 ? -33.073 21.165 8.899 1.00 83.88 606 MET A CA 1
ATOM 4571 C C . MET A 1 606 ? -32.400 22.454 8.417 1.00 83.88 606 MET A C 1
ATOM 4573 O O . MET A 1 606 ? -32.243 23.374 9.217 1.00 83.88 606 MET A O 1
ATOM 4577 N N . ALA A 1 607 ? -32.010 22.560 7.143 1.00 83.38 607 ALA A N 1
ATOM 4578 C CA . ALA A 1 607 ? -31.537 23.810 6.556 1.00 83.38 607 ALA A CA 1
ATOM 4579 C C . ALA A 1 607 ? -32.687 24.809 6.364 1.00 83.38 607 ALA A C 1
ATOM 4581 O O . ALA A 1 607 ? -32.517 25.957 6.773 1.00 83.38 607 ALA A O 1
ATOM 4582 N N . ARG A 1 608 ? -33.851 24.366 5.849 1.00 88.56 608 ARG A N 1
ATOM 4583 C CA . ARG A 1 608 ? -35.067 25.201 5.738 1.00 88.56 608 ARG A CA 1
ATOM 4584 C C . ARG A 1 608 ? -35.511 25.703 7.113 1.00 88.56 608 ARG A C 1
ATOM 4586 O O . ARG A 1 608 ? -35.386 26.889 7.372 1.00 88.56 608 ARG A O 1
ATOM 4593 N N . ARG A 1 609 ? -35.749 24.801 8.076 1.00 88.38 609 ARG A N 1
ATOM 4594 C CA . ARG A 1 609 ? -36.108 25.163 9.470 1.00 88.38 609 ARG A CA 1
ATOM 4595 C C . ARG A 1 609 ? -35.102 26.091 10.177 1.00 88.38 609 ARG A C 1
ATOM 4597 O O . ARG A 1 609 ? -35.432 26.717 11.177 1.00 88.38 609 ARG A O 1
ATOM 4604 N N . ARG A 1 610 ? -33.848 26.159 9.709 1.00 85.50 610 ARG A N 1
ATOM 4605 C CA . ARG A 1 610 ? -32.798 27.075 10.207 1.00 85.50 610 ARG A CA 1
ATOM 4606 C C . ARG A 1 610 ? -32.670 28.373 9.405 1.00 85.50 610 ARG A C 1
ATOM 4608 O O . ARG A 1 610 ? -31.886 29.232 9.809 1.00 85.50 610 ARG A O 1
ATOM 4615 N N . ALA A 1 611 ? -33.326 28.497 8.260 1.00 86.50 611 ALA A N 1
ATOM 4616 C CA . ALA A 1 611 ? -33.586 29.770 7.603 1.00 86.50 611 ALA A CA 1
ATOM 4617 C C . ALA A 1 611 ? -34.770 30.440 8.308 1.00 86.50 611 ALA A C 1
ATOM 4619 O O . ALA A 1 611 ? -34.567 31.506 8.876 1.00 86.50 611 ALA A O 1
ATOM 4620 N N . ASP A 1 612 ? -35.898 29.733 8.423 1.00 90.06 612 ASP A N 1
ATOM 4621 C CA . ASP A 1 612 ? -37.141 30.176 9.072 1.00 90.06 612 ASP A CA 1
ATOM 4622 C C . ASP A 1 612 ? -36.860 30.794 10.463 1.00 90.06 612 ASP A C 1
ATOM 4624 O O . ASP A 1 612 ? -36.999 31.996 10.663 1.00 90.06 612 ASP A O 1
ATOM 4628 N N . VAL A 1 613 ? -36.253 30.026 11.380 1.00 87.69 613 VAL A N 1
ATOM 4629 C CA . VAL A 1 613 ? -35.901 30.478 12.748 1.00 87.69 613 VAL A CA 1
ATOM 4630 C C . VAL A 1 613 ? -34.882 31.639 12.783 1.00 87.69 613 VAL A C 1
ATOM 4632 O O . VAL A 1 613 ? -34.740 32.320 13.799 1.00 87.69 613 VAL A O 1
ATOM 4635 N N . ARG A 1 614 ? -34.136 31.894 11.697 1.00 86.00 614 ARG A N 1
ATOM 4636 C CA . ARG A 1 614 ? -33.269 33.086 11.572 1.00 86.00 614 ARG A CA 1
ATOM 4637 C C . ARG A 1 614 ? -34.003 34.294 10.999 1.00 86.00 614 ARG A C 1
ATOM 4639 O O . ARG A 1 614 ? -33.534 35.411 11.200 1.00 86.00 614 ARG A O 1
ATOM 4646 N N . GLU A 1 615 ? -35.084 34.078 10.265 1.00 87.88 615 GLU A N 1
ATOM 4647 C CA . GLU A 1 615 ? -35.973 35.121 9.769 1.00 87.88 615 GLU A CA 1
ATOM 4648 C C . GLU A 1 615 ? -36.866 35.618 10.908 1.00 87.88 615 GLU A C 1
ATOM 4650 O O . GLU A 1 615 ? -36.842 36.813 11.198 1.00 87.88 615 GLU A O 1
ATOM 4655 N N . ASP A 1 616 ? -37.453 34.702 11.686 1.00 87.69 616 ASP A N 1
ATOM 4656 C CA . ASP A 1 616 ? -38.115 34.990 12.968 1.00 87.69 616 ASP A CA 1
ATOM 4657 C C . ASP A 1 616 ? -37.205 35.821 13.893 1.00 87.69 616 ASP A C 1
ATOM 4659 O O . ASP A 1 616 ? -37.598 36.849 14.438 1.00 87.69 616 ASP A O 1
ATOM 4663 N N . MET A 1 617 ? -35.931 35.425 14.018 1.00 86.38 617 MET A N 1
ATOM 4664 C CA . MET A 1 617 ? -34.941 36.114 14.858 1.00 86.38 617 MET A CA 1
ATOM 4665 C C . MET A 1 617 ? -34.560 37.517 14.339 1.00 86.38 617 MET A C 1
ATOM 4667 O O . MET A 1 617 ? -34.010 38.313 15.101 1.00 86.38 617 MET A O 1
ATOM 4671 N N . ARG A 1 618 ? -34.834 37.838 13.067 1.00 86.25 618 ARG A N 1
ATOM 4672 C CA . ARG A 1 618 ? -34.712 39.203 12.520 1.00 86.25 618 ARG A CA 1
ATOM 4673 C C . ARG A 1 618 ? -35.997 40.003 12.722 1.00 86.25 618 ARG A C 1
ATOM 4675 O O . ARG A 1 618 ? -35.909 41.182 13.040 1.00 86.25 618 ARG A O 1
ATOM 4682 N N . ALA A 1 619 ? -37.161 39.375 12.558 1.00 85.56 619 ALA A N 1
ATOM 4683 C CA . ALA A 1 619 ? -38.457 40.012 12.777 1.00 85.56 619 ALA A CA 1
ATOM 4684 C C . ALA A 1 619 ? -38.639 40.418 14.252 1.00 85.56 619 ALA A C 1
ATOM 4686 O O . ALA A 1 619 ? -38.990 41.555 14.549 1.00 85.56 619 ALA A O 1
ATOM 4687 N N . CYS A 1 620 ? -38.298 39.525 15.183 1.00 86.88 620 CYS A N 1
ATOM 4688 C CA . CYS A 1 620 ? -38.366 39.755 16.627 1.00 86.88 620 CYS A CA 1
ATOM 4689 C C . CYS A 1 620 ? -37.126 40.471 17.203 1.00 86.88 620 CYS A C 1
ATOM 4691 O O . CYS A 1 620 ? -36.872 40.367 18.398 1.00 86.88 620 CYS A O 1
ATOM 4693 N N . ALA A 1 621 ? -36.321 41.181 16.402 1.00 78.31 621 ALA A N 1
ATOM 4694 C CA . ALA A 1 621 ? -35.010 41.695 16.832 1.00 78.31 621 ALA A CA 1
ATOM 4695 C C . ALA A 1 621 ? -35.029 42.711 17.999 1.00 78.31 621 ALA A C 1
ATOM 4697 O O . ALA A 1 621 ? -33.970 42.989 18.559 1.00 78.31 621 ALA A O 1
ATOM 4698 N N . GLN A 1 622 ? -36.196 43.258 18.360 1.00 82.75 622 GLN A N 1
ATOM 4699 C CA . GLN A 1 622 ? -36.384 44.156 19.512 1.00 82.75 622 GLN A CA 1
ATOM 4700 C C . GLN A 1 622 ? -36.810 43.428 20.805 1.00 82.75 622 GLN A C 1
ATOM 4702 O O . GLN A 1 622 ? -36.831 44.046 21.864 1.00 82.75 622 GLN A O 1
ATOM 4707 N N . ASP A 1 623 ? -37.129 42.132 20.737 1.00 87.56 623 ASP A N 1
ATOM 4708 C CA . ASP A 1 623 ? -37.519 41.302 21.882 1.00 87.56 623 ASP A CA 1
ATOM 4709 C C . ASP A 1 623 ? -36.340 40.406 22.296 1.00 87.56 623 ASP A C 1
ATOM 4711 O O . ASP A 1 623 ? -36.039 39.391 21.657 1.00 87.56 623 ASP A O 1
ATOM 4715 N N . GLU A 1 624 ? -35.633 40.794 23.361 1.00 81.62 624 GLU A N 1
ATOM 4716 C CA . GLU A 1 624 ? -34.450 40.063 23.824 1.00 81.62 624 GLU A CA 1
ATOM 4717 C C . GLU A 1 624 ? -34.766 38.646 24.332 1.00 81.62 624 GLU A C 1
ATOM 4719 O O . GLU A 1 624 ? -33.934 37.745 24.165 1.00 81.62 624 GLU A O 1
ATOM 4724 N N . GLU A 1 625 ? -35.952 38.421 24.909 1.00 85.94 625 GLU A N 1
ATOM 4725 C CA . GLU A 1 625 ? -36.352 37.126 25.469 1.00 85.94 625 GLU A CA 1
ATOM 4726 C C . GLU A 1 625 ? -36.711 36.141 24.349 1.00 85.94 625 GLU A C 1
ATOM 4728 O O . GLU A 1 625 ? -36.159 35.034 24.288 1.00 85.94 625 GLU A O 1
ATOM 4733 N N . MET A 1 626 ? -37.526 36.571 23.382 1.00 83.62 626 MET A N 1
ATOM 4734 C CA . MET A 1 626 ? -37.838 35.796 22.180 1.00 83.62 626 MET A CA 1
ATOM 4735 C C . MET A 1 626 ? -36.567 35.492 21.375 1.00 83.62 626 MET A C 1
ATOM 4737 O O . MET A 1 626 ? -36.317 34.343 20.991 1.00 83.62 626 MET A O 1
ATOM 4741 N N . VAL A 1 627 ? -35.678 36.476 21.202 1.00 84.12 627 VAL A N 1
ATOM 4742 C CA . VAL A 1 627 ? -34.374 36.277 20.552 1.00 84.12 627 VAL A CA 1
ATOM 4743 C C . VAL A 1 627 ? -33.487 35.294 21.335 1.00 84.12 627 VAL A C 1
ATOM 4745 O O . VAL A 1 627 ? -32.775 34.491 20.719 1.00 84.12 627 VAL A O 1
ATOM 4748 N N . ALA A 1 628 ? -33.514 35.287 22.672 1.00 84.12 628 ALA A N 1
ATOM 4749 C CA . ALA A 1 628 ? -32.814 34.287 23.487 1.00 84.12 628 ALA A CA 1
ATOM 4750 C C . ALA A 1 628 ? -33.414 32.873 23.328 1.00 84.12 628 ALA A C 1
ATOM 4752 O O . ALA A 1 628 ? -32.663 31.886 23.237 1.00 84.12 628 ALA A O 1
ATOM 4753 N N . GLY A 1 629 ? -34.739 32.771 23.204 1.00 87.38 629 GLY A N 1
ATOM 4754 C CA . GLY A 1 629 ? -35.465 31.546 22.868 1.00 87.38 629 GLY A CA 1
ATOM 4755 C C . GLY A 1 629 ? -35.049 30.972 21.509 1.00 87.38 629 GLY A C 1
ATOM 4756 O O . GLY A 1 629 ? -34.603 29.822 21.427 1.00 87.38 629 GLY A O 1
ATOM 4757 N N . LEU A 1 630 ? -35.081 31.785 20.449 1.00 86.25 630 LEU A N 1
ATOM 4758 C CA . LEU A 1 630 ? -34.707 31.380 19.085 1.00 86.25 630 LEU A CA 1
ATOM 4759 C C . LEU A 1 630 ? -33.212 31.014 18.976 1.00 86.25 630 LEU A C 1
ATOM 4761 O O . LEU A 1 630 ? -32.866 29.963 18.423 1.00 86.25 630 LEU A O 1
ATOM 4765 N N . LYS A 1 631 ? -32.310 31.781 19.616 1.00 80.75 631 LYS A N 1
ATOM 4766 C CA . LYS A 1 631 ? -30.885 31.408 19.783 1.00 80.75 631 LYS A CA 1
ATOM 4767 C C . LYS A 1 631 ? -30.737 30.025 20.440 1.00 80.75 631 LYS A C 1
ATOM 4769 O O . LYS A 1 631 ? -29.867 29.236 20.054 1.00 80.75 631 LYS A O 1
ATOM 4774 N N . THR A 1 632 ? -31.581 29.705 21.419 1.00 87.31 632 THR A N 1
ATOM 4775 C CA . THR A 1 632 ? -31.581 28.410 22.119 1.00 87.31 632 THR A CA 1
ATOM 4776 C C . THR A 1 632 ? -32.158 27.284 21.256 1.00 87.31 632 THR A C 1
ATOM 4778 O O . THR A 1 632 ? -31.603 26.180 21.254 1.00 87.31 632 THR A O 1
ATOM 4781 N N . MET A 1 633 ? -33.170 27.557 20.428 1.00 84.94 633 MET A N 1
ATOM 4782 C CA . MET A 1 633 ? -33.683 26.605 19.438 1.00 84.94 633 MET A CA 1
ATOM 4783 C C . MET A 1 633 ? -32.615 26.248 18.389 1.00 84.94 633 MET A C 1
ATOM 4785 O O . MET A 1 633 ? -32.335 25.065 18.184 1.00 84.94 633 MET A O 1
ATOM 4789 N N . LEU A 1 634 ? -31.918 27.237 17.814 1.00 83.69 634 LEU A N 1
ATOM 4790 C CA . LEU A 1 634 ? -30.819 27.010 16.859 1.00 83.69 634 LEU A CA 1
ATOM 4791 C C . LEU A 1 634 ? -29.681 26.159 17.454 1.00 83.69 634 LEU A C 1
ATOM 4793 O O . LEU A 1 634 ? -29.127 25.284 16.771 1.00 83.69 634 LEU A O 1
ATOM 4797 N N . ARG A 1 635 ? -29.357 26.374 18.741 1.00 81.38 635 ARG A N 1
ATOM 4798 C CA . ARG A 1 635 ? -28.415 25.543 19.515 1.00 81.38 635 ARG A CA 1
ATOM 4799 C C . ARG A 1 635 ? -28.935 24.111 19.690 1.00 81.38 635 ARG A C 1
ATOM 4801 O O . ARG A 1 635 ? -28.169 23.171 19.473 1.00 81.38 635 ARG A O 1
ATOM 4808 N N . LYS A 1 636 ? -30.219 23.923 20.029 1.00 87.94 636 LYS A N 1
ATOM 4809 C CA . LYS A 1 636 ? -30.868 22.603 20.169 1.00 87.94 636 LYS A CA 1
ATOM 4810 C C . LYS A 1 636 ? -30.816 21.821 18.853 1.00 87.94 636 LYS A C 1
ATOM 4812 O O . LYS A 1 636 ? -30.280 20.718 18.843 1.00 87.94 636 LYS A O 1
ATOM 4817 N N . MET A 1 637 ? -31.229 22.426 17.736 1.00 82.44 637 MET A N 1
ATOM 4818 C CA . MET A 1 637 ? -31.143 21.826 16.392 1.00 82.44 637 MET A CA 1
ATOM 4819 C C . MET A 1 637 ? -29.701 21.455 16.006 1.00 82.44 637 MET A C 1
ATOM 4821 O O . MET A 1 637 ? -29.462 20.423 15.383 1.00 82.44 637 MET A O 1
ATOM 4825 N N . GLY A 1 638 ? -28.717 22.272 16.405 1.00 76.38 638 GLY A N 1
ATOM 4826 C CA . GLY A 1 638 ? -27.296 21.979 16.193 1.00 76.38 638 GLY A CA 1
ATOM 4827 C C . GLY A 1 638 ? -26.772 20.787 16.995 1.00 76.38 638 GLY A C 1
ATOM 4828 O O . GLY A 1 638 ? -25.902 20.069 16.505 1.00 76.38 638 GLY A O 1
ATOM 4829 N N . ARG A 1 639 ? -27.317 20.544 18.195 1.00 82.06 639 ARG A N 1
ATOM 4830 C CA . ARG A 1 639 ? -27.060 19.313 18.957 1.00 82.06 639 ARG A CA 1
ATOM 4831 C C . ARG A 1 639 ? -27.728 18.115 18.283 1.00 82.06 639 ARG A C 1
ATOM 4833 O O . ARG A 1 639 ? -27.057 17.109 18.101 1.00 82.06 639 ARG A O 1
ATOM 4840 N N . THR A 1 640 ? -28.985 18.243 17.846 1.00 87.31 640 THR A N 1
ATOM 4841 C CA . THR A 1 640 ? -29.702 17.173 17.131 1.00 87.31 640 THR A CA 1
ATOM 4842 C C . THR A 1 640 ? -28.935 16.713 15.892 1.00 87.31 640 THR A C 1
ATOM 4844 O O . THR A 1 640 ? -28.655 15.527 15.794 1.00 87.31 640 THR A O 1
ATOM 4847 N N . LEU A 1 641 ? -28.491 17.634 15.022 1.00 79.56 641 LEU A N 1
ATOM 4848 C CA . LEU A 1 641 ? -27.667 17.313 13.843 1.00 79.56 641 LEU A CA 1
ATOM 4849 C C . LEU A 1 641 ? -26.439 16.467 14.213 1.00 79.56 641 LEU A C 1
ATOM 4851 O O . LEU A 1 641 ? -26.260 15.386 13.663 1.00 79.56 641 LEU A O 1
ATOM 4855 N N . LYS A 1 642 ? -25.639 16.912 15.191 1.00 78.50 642 LYS A N 1
ATOM 4856 C CA . LYS A 1 642 ? -24.437 16.180 15.630 1.00 78.50 642 LYS A CA 1
ATOM 4857 C C . LYS A 1 642 ? -24.753 14.822 16.276 1.00 78.50 642 LYS A C 1
ATOM 4859 O O . LYS A 1 642 ? -23.901 13.939 16.255 1.00 78.50 642 LYS A O 1
ATOM 4864 N N . THR A 1 643 ? -25.939 14.637 16.857 1.00 87.00 643 THR A N 1
ATOM 4865 C CA . THR A 1 643 ? -26.379 13.343 17.407 1.00 87.00 643 THR A CA 1
ATOM 4866 C C . THR A 1 643 ? -26.839 12.392 16.302 1.00 87.00 643 THR A C 1
ATOM 4868 O O . THR A 1 643 ? -26.347 11.268 16.244 1.00 87.00 643 THR A O 1
ATOM 4871 N N . THR A 1 644 ? -27.709 12.845 15.396 1.00 87.94 644 THR A N 1
ATOM 4872 C CA . THR A 1 644 ? -28.213 12.054 14.260 1.00 87.94 644 THR A CA 1
ATOM 4873 C C . THR A 1 644 ? -27.075 11.627 13.329 1.00 87.94 644 THR A C 1
ATOM 4875 O O . THR A 1 644 ? -27.011 10.474 12.910 1.00 87.94 644 THR A O 1
ATOM 4878 N N . GLU A 1 645 ? -26.107 12.512 13.086 1.00 86.12 645 GLU A N 1
ATOM 4879 C CA . GLU A 1 645 ? -24.899 12.222 12.306 1.00 86.12 645 GLU A CA 1
ATOM 4880 C C . GLU A 1 645 ? -24.050 11.105 12.930 1.00 86.12 645 GLU A C 1
ATOM 4882 O O . GLU A 1 645 ? -23.676 10.155 12.246 1.00 86.12 645 GLU A O 1
ATOM 4887 N N . ARG A 1 646 ? -23.837 11.134 14.253 1.00 86.69 646 ARG A N 1
ATOM 4888 C CA . ARG A 1 646 ? -23.147 10.052 14.983 1.00 86.69 646 ARG A CA 1
ATOM 4889 C C . ARG A 1 646 ? -23.918 8.731 14.968 1.00 86.69 646 ARG A C 1
ATOM 4891 O O . ARG A 1 646 ? -23.298 7.674 14.901 1.00 86.69 646 ARG A O 1
ATOM 4898 N N . GLN A 1 647 ? -25.249 8.780 15.034 1.00 90.56 647 GLN A N 1
ATOM 4899 C CA . GLN A 1 647 ? -26.097 7.587 14.934 1.00 90.56 647 GLN A CA 1
ATOM 4900 C C . GLN A 1 647 ? -26.012 6.962 13.534 1.00 90.56 647 GLN A C 1
ATOM 4902 O O . GLN A 1 647 ? -25.867 5.749 13.427 1.00 90.56 647 GLN A O 1
ATOM 4907 N N . THR A 1 648 ? -26.005 7.786 12.484 1.00 92.25 648 THR A N 1
ATOM 4908 C CA . THR A 1 648 ? -25.886 7.352 11.080 1.00 92.25 648 THR A CA 1
ATOM 4909 C C . THR A 1 648 ? -24.509 6.752 10.791 1.00 92.25 648 THR A C 1
ATOM 4911 O O . THR A 1 648 ? -24.423 5.657 10.246 1.00 92.25 648 THR A O 1
ATOM 4914 N N . VAL A 1 649 ? -23.430 7.403 11.250 1.00 91.75 649 VAL A N 1
ATOM 4915 C CA . VAL A 1 649 ? -22.058 6.861 11.184 1.00 91.75 649 VAL A CA 1
ATOM 4916 C C . VAL A 1 649 ? -21.982 5.469 11.821 1.00 91.75 649 VAL A C 1
ATOM 4918 O O . VAL A 1 649 ? -21.453 4.544 11.208 1.00 91.75 649 VAL A O 1
ATOM 4921 N N . LYS A 1 650 ? -22.540 5.301 13.030 1.00 91.25 650 LYS A N 1
ATOM 4922 C CA . LYS A 1 650 ? -22.546 4.004 13.719 1.00 91.25 650 LYS A CA 1
ATOM 4923 C C . LYS A 1 650 ? -23.401 2.959 12.993 1.00 91.25 650 LYS A C 1
ATOM 4925 O O . LYS A 1 650 ? -23.014 1.795 12.930 1.00 91.25 650 LYS A O 1
ATOM 4930 N N . LEU A 1 651 ? -24.548 3.347 12.438 1.00 93.19 651 LEU A N 1
ATOM 4931 C CA . LEU A 1 651 ? -25.403 2.435 11.676 1.00 93.19 651 LEU A CA 1
ATOM 4932 C C . LEU A 1 651 ? -24.656 1.877 10.454 1.00 93.19 651 LEU A C 1
ATOM 4934 O O . LEU A 1 651 ? -24.542 0.663 10.319 1.00 93.19 651 LEU A O 1
ATOM 4938 N N . ILE A 1 652 ? -24.068 2.757 9.639 1.00 95.06 652 ILE A N 1
ATOM 4939 C CA . ILE A 1 652 ? -23.309 2.390 8.433 1.00 95.06 652 ILE A CA 1
ATOM 4940 C C . ILE A 1 652 ? -22.122 1.481 8.778 1.00 95.06 652 ILE A C 1
ATOM 4942 O O . ILE A 1 652 ? -21.938 0.440 8.149 1.00 95.06 652 ILE A O 1
ATOM 4946 N N . LEU A 1 653 ? -21.332 1.829 9.800 1.00 94.12 653 LEU A N 1
ATOM 4947 C CA . LEU A 1 653 ? -20.174 1.021 10.195 1.00 94.12 653 LEU A CA 1
ATOM 4948 C C . LEU A 1 653 ? -20.573 -0.342 10.781 1.00 94.12 653 LEU A C 1
ATOM 4950 O O . LEU A 1 653 ? -19.980 -1.355 10.409 1.00 94.12 653 LEU A O 1
ATOM 4954 N N . SER A 1 654 ? -21.603 -0.401 11.630 1.00 91.31 654 SER A N 1
ATOM 4955 C CA . SER A 1 654 ? -22.071 -1.668 12.217 1.00 91.31 654 SER A CA 1
ATOM 4956 C C . SER A 1 654 ? -22.690 -2.621 11.187 1.00 91.31 654 SER A C 1
ATOM 4958 O O . SER A 1 654 ? -22.598 -3.836 11.354 1.00 91.31 654 SER A O 1
ATOM 4960 N N . GLN A 1 655 ? -23.246 -2.090 10.093 1.00 92.56 655 GLN A N 1
ATOM 4961 C CA . GLN A 1 655 ? -23.731 -2.863 8.942 1.00 92.56 655 GLN A CA 1
ATOM 4962 C C . GLN A 1 655 ? -22.627 -3.238 7.935 1.00 92.56 655 GLN A C 1
ATOM 4964 O O . GLN A 1 655 ? -22.858 -4.082 7.063 1.00 92.56 655 GLN A O 1
ATOM 4969 N N . ALA A 1 656 ? -21.435 -2.639 8.027 1.00 95.31 656 ALA A N 1
ATOM 4970 C CA . ALA A 1 656 ? -20.317 -2.941 7.141 1.00 95.31 656 ALA A CA 1
ATOM 4971 C C . ALA A 1 656 ? -19.780 -4.361 7.380 1.00 95.31 656 ALA A C 1
ATOM 4973 O O . ALA A 1 656 ? -19.457 -4.747 8.510 1.00 95.31 656 ALA A O 1
ATOM 4974 N N . GLN A 1 657 ? -19.633 -5.113 6.288 1.00 96.25 657 GLN A N 1
ATOM 4975 C CA . GLN A 1 657 ? -18.967 -6.417 6.281 1.00 96.25 657 GLN A CA 1
ATOM 4976 C C . GLN A 1 657 ? -17.443 -6.242 6.297 1.00 96.25 657 GLN A C 1
ATOM 4978 O O . GLN A 1 657 ? -16.738 -6.966 7.002 1.00 96.25 657 GLN A O 1
ATOM 4983 N N . VAL A 1 658 ? -16.952 -5.242 5.553 1.00 97.94 658 VAL A N 1
ATOM 4984 C CA . VAL A 1 658 ? -15.540 -4.848 5.526 1.00 97.94 658 VAL A CA 1
ATOM 4985 C C . VAL A 1 658 ? -15.413 -3.349 5.788 1.00 97.94 658 VAL A C 1
ATOM 4987 O O . VAL A 1 658 ? -15.990 -2.529 5.068 1.00 97.94 658 VAL A O 1
ATOM 4990 N N . VAL A 1 659 ? -14.623 -2.987 6.795 1.00 98.00 659 VAL A N 1
ATOM 4991 C CA . VAL A 1 659 ? -14.184 -1.605 7.035 1.00 98.00 659 VAL A CA 1
ATOM 4992 C C . VAL A 1 659 ? -12.778 -1.450 6.460 1.00 98.00 659 VAL A C 1
ATOM 4994 O O . VAL A 1 659 ? -11.913 -2.283 6.727 1.00 98.00 659 VAL A O 1
ATOM 4997 N N . LEU A 1 660 ? -12.548 -0.406 5.658 1.00 97.88 660 LEU A N 1
ATOM 4998 C CA . LEU A 1 660 ? -11.272 -0.167 4.976 1.00 97.88 660 LEU A CA 1
ATOM 4999 C C . LEU A 1 660 ? -10.688 1.209 5.299 1.00 97.88 660 LEU A C 1
ATOM 5001 O O . LEU A 1 660 ? -11.361 2.225 5.139 1.00 97.88 660 LEU A O 1
ATOM 5005 N N . CYS A 1 661 ? -9.425 1.271 5.713 1.00 96.12 661 CYS A N 1
ATOM 5006 C CA . CYS A 1 661 ? -8.715 2.523 6.001 1.00 96.12 661 CYS A CA 1
ATOM 5007 C C . CYS A 1 661 ? -7.194 2.342 5.903 1.00 96.12 661 CYS A C 1
ATOM 5009 O O . CYS A 1 661 ? -6.712 1.228 5.748 1.00 96.12 661 CYS A O 1
ATOM 5011 N N . THR A 1 662 ? -6.405 3.417 5.973 1.00 94.56 662 THR A N 1
ATOM 5012 C CA . THR A 1 662 ? -4.947 3.255 6.129 1.00 94.56 662 THR A CA 1
ATOM 5013 C C . THR A 1 662 ? -4.607 2.778 7.543 1.00 94.56 662 THR A C 1
ATOM 5015 O O . THR A 1 662 ? -5.420 2.944 8.453 1.00 94.56 662 THR A O 1
ATOM 5018 N N . ASN A 1 663 ? -3.399 2.252 7.768 1.00 94.94 663 ASN A N 1
ATOM 5019 C CA . ASN A 1 663 ? -2.947 1.825 9.101 1.00 94.94 663 ASN A CA 1
ATOM 5020 C C . ASN A 1 663 ? -3.144 2.933 10.161 1.00 94.94 663 ASN A C 1
ATOM 5022 O O . ASN A 1 663 ? -3.830 2.713 11.156 1.00 94.94 663 ASN A O 1
ATOM 5026 N N . SER A 1 664 ? -2.673 4.162 9.902 1.00 91.00 664 SER A N 1
ATOM 5027 C CA . SER A 1 664 ? -2.939 5.329 10.768 1.00 91.00 664 SER A CA 1
ATOM 5028 C C . SER A 1 664 ? -4.430 5.697 10.855 1.00 91.00 664 SER A C 1
ATOM 5030 O O . SER A 1 664 ? -4.882 6.237 11.863 1.00 91.00 664 SER A O 1
ATOM 5032 N N . GLY A 1 665 ? -5.220 5.402 9.819 1.00 89.50 665 GLY A N 1
ATOM 5033 C CA . GLY A 1 665 ? -6.673 5.588 9.803 1.00 89.50 665 GLY A CA 1
ATOM 5034 C C . GLY A 1 665 ? -7.430 4.632 10.733 1.00 89.50 665 GLY A C 1
ATOM 5035 O O . GLY A 1 665 ? -8.478 5.007 11.253 1.00 89.50 665 GLY A O 1
ATOM 5036 N N . ALA A 1 666 ? -6.890 3.444 11.022 1.00 92.94 666 ALA A N 1
ATOM 5037 C CA . ALA A 1 666 ? -7.468 2.516 11.999 1.00 92.94 666 ALA A CA 1
ATOM 5038 C C . ALA A 1 666 ? -7.350 3.016 13.452 1.00 92.94 666 ALA A C 1
ATOM 5040 O O . ALA A 1 666 ? -8.024 2.488 14.334 1.00 92.94 666 ALA A O 1
ATOM 5041 N N . ALA A 1 667 ? -6.552 4.058 13.715 1.00 90.31 667 ALA A N 1
ATOM 5042 C CA . ALA A 1 667 ? -6.547 4.759 14.999 1.00 90.31 667 ALA A CA 1
ATOM 5043 C C . ALA A 1 667 ? -7.660 5.817 15.133 1.00 90.31 667 ALA A C 1
ATOM 5045 O O . ALA A 1 667 ? -7.706 6.522 16.141 1.00 90.31 667 ALA A O 1
ATOM 5046 N N . ASP A 1 668 ? -8.540 5.988 14.140 1.00 87.50 668 ASP A N 1
ATOM 5047 C CA . ASP A 1 668 ? -9.723 6.823 14.337 1.00 87.50 668 ASP A CA 1
ATOM 5048 C C . ASP A 1 668 ? -10.691 6.152 15.322 1.00 87.50 668 ASP A C 1
ATOM 5050 O O . ASP A 1 668 ? -11.035 4.974 15.197 1.00 87.50 668 ASP A O 1
ATOM 5054 N N . SER A 1 669 ? -11.180 6.938 16.280 1.00 85.25 669 SER A N 1
ATOM 5055 C CA . SER A 1 669 ? -12.224 6.546 17.227 1.00 85.25 669 SER A CA 1
ATOM 5056 C C . SER A 1 669 ? -13.461 5.919 16.569 1.00 85.25 669 SER A C 1
ATOM 5058 O O . SER A 1 669 ? -14.109 5.077 17.185 1.00 85.25 669 SER A O 1
ATOM 5060 N N . LEU A 1 670 ? -13.797 6.290 15.330 1.00 87.38 670 LEU A N 1
ATOM 5061 C CA . LEU A 1 670 ? -14.912 5.701 14.589 1.00 87.38 670 LEU A CA 1
ATOM 5062 C C . LEU A 1 670 ? -14.661 4.228 14.227 1.00 87.38 670 LEU A C 1
ATOM 5064 O O . LEU A 1 670 ? -15.604 3.448 14.231 1.00 87.38 670 LEU A O 1
ATOM 5068 N N . VAL A 1 671 ? -13.408 3.837 13.970 1.00 90.19 671 VAL A N 1
ATOM 5069 C CA . VAL A 1 671 ? -13.025 2.441 13.688 1.00 90.19 671 VAL A CA 1
ATOM 5070 C C . VAL A 1 671 ? -12.831 1.667 14.994 1.00 90.19 671 VAL A C 1
ATOM 5072 O O . VAL A 1 671 ? -13.381 0.582 15.162 1.00 90.19 671 VAL A O 1
ATOM 5075 N N . GLN A 1 672 ? -12.129 2.255 15.969 1.00 87.56 672 GLN A N 1
ATOM 5076 C CA . GLN A 1 672 ? -11.820 1.589 17.242 1.00 87.56 672 GLN A CA 1
ATOM 5077 C C . GLN A 1 672 ? -13.064 1.212 18.066 1.00 87.56 672 GLN A C 1
ATOM 5079 O O . GLN A 1 672 ? -13.046 0.210 18.778 1.00 87.56 672 GLN A O 1
ATOM 5084 N N . ASN A 1 673 ? -14.153 1.986 17.969 1.00 85.62 673 ASN A N 1
ATOM 5085 C CA . ASN A 1 673 ? -15.412 1.704 18.677 1.00 85.62 673 ASN A CA 1
ATOM 5086 C C . ASN A 1 673 ? -16.282 0.610 18.017 1.00 85.62 673 ASN A C 1
ATOM 5088 O O . ASN A 1 673 ? -17.315 0.249 18.582 1.00 85.62 673 ASN A O 1
ATOM 5092 N N . GLU A 1 674 ? -15.893 0.097 16.846 1.00 84.69 674 GLU A N 1
ATOM 5093 C CA . GLU A 1 674 ? -16.637 -0.919 16.081 1.00 84.69 674 GLU A CA 1
ATOM 5094 C C . GLU A 1 674 ? -16.094 -2.346 16.246 1.00 84.69 674 GLU A C 1
ATOM 5096 O O . GLU A 1 674 ? -16.730 -3.305 15.801 1.00 84.69 674 GLU A O 1
ATOM 5101 N N . GLY A 1 675 ? -14.925 -2.488 16.880 1.00 70.75 675 GLY A N 1
ATOM 5102 C CA . GLY A 1 675 ? -14.289 -3.774 17.151 1.00 70.75 675 GLY A CA 1
ATOM 5103 C C . GLY A 1 675 ? -14.917 -4.557 18.322 1.00 70.75 675 GLY A C 1
ATOM 5104 O O . GLY A 1 675 ? -15.737 -4.028 19.074 1.00 70.75 675 GLY A O 1
ATOM 5105 N N . PRO A 1 676 ? -14.497 -5.819 18.533 1.00 86.38 676 PRO A N 1
ATOM 5106 C CA . PRO A 1 676 ? -13.408 -6.496 17.829 1.00 86.38 676 PRO A CA 1
ATOM 5107 C C . PRO A 1 676 ? -13.832 -7.096 16.483 1.00 86.38 676 PRO A C 1
ATOM 5109 O O . PRO A 1 676 ? -14.876 -7.740 16.379 1.00 86.38 676 PRO A O 1
ATOM 5112 N N . PHE A 1 677 ? -12.967 -6.952 15.482 1.00 94.50 677 PHE A N 1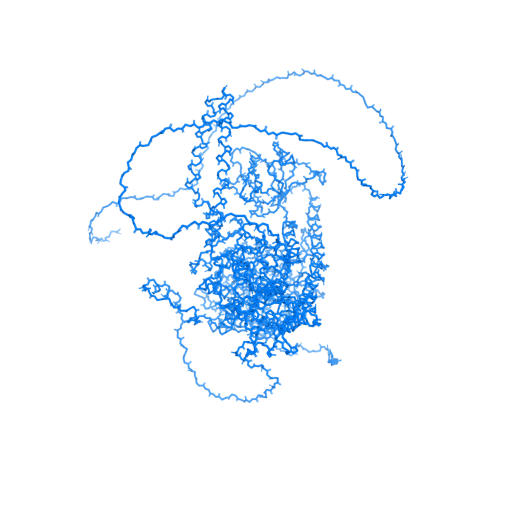
ATOM 5113 C CA . PHE A 1 677 ? -13.092 -7.621 14.187 1.00 94.50 677 PHE A CA 1
ATOM 5114 C C . PHE A 1 677 ? -12.657 -9.090 14.299 1.00 94.50 677 PHE A C 1
ATOM 5116 O O . PHE A 1 677 ? -11.829 -9.451 15.141 1.00 94.50 677 PHE A O 1
ATOM 5123 N N . ASP A 1 678 ? -13.199 -9.960 13.452 1.00 95.12 678 ASP A N 1
ATOM 5124 C CA . ASP A 1 678 ? -12.813 -11.375 13.415 1.00 95.12 678 ASP A CA 1
ATOM 5125 C C . ASP A 1 678 ? -11.447 -11.560 12.748 1.00 95.12 678 ASP A C 1
ATOM 5127 O O . ASP A 1 678 ? -10.592 -12.298 13.247 1.00 95.12 678 ASP A O 1
ATOM 5131 N N . MET A 1 679 ? -11.220 -10.804 11.676 1.00 96.12 679 MET A N 1
ATOM 5132 C CA . MET A 1 679 ? -9.987 -10.777 10.902 1.00 96.12 679 MET A CA 1
ATOM 5133 C C . MET A 1 679 ? -9.526 -9.330 10.700 1.00 96.12 679 MET A C 1
ATOM 5135 O O . MET A 1 679 ? -10.313 -8.462 10.318 1.00 96.12 679 MET A O 1
ATOM 5139 N N . VAL A 1 680 ? -8.236 -9.088 10.921 1.00 97.44 680 VAL A N 1
ATOM 5140 C CA . VAL A 1 680 ? -7.526 -7.904 10.426 1.00 97.44 680 VAL A CA 1
ATOM 5141 C C . VAL A 1 680 ? -6.649 -8.317 9.252 1.00 97.44 680 VAL A C 1
ATOM 5143 O O . VAL A 1 680 ? -5.942 -9.321 9.327 1.00 97.44 680 VAL A O 1
ATOM 5146 N N . VAL A 1 681 ? -6.673 -7.530 8.184 1.00 98.44 681 VAL A N 1
ATOM 5147 C CA . VAL A 1 681 ? -5.803 -7.677 7.016 1.00 98.44 681 VAL A CA 1
ATOM 5148 C C . VAL A 1 681 ? -4.951 -6.424 6.894 1.00 98.44 681 VAL A C 1
ATOM 5150 O O . VAL A 1 681 ? -5.491 -5.323 6.942 1.00 98.44 681 VAL A O 1
ATOM 5153 N N . VAL A 1 682 ? -3.644 -6.585 6.703 1.00 98.31 682 VAL A N 1
ATOM 5154 C CA . VAL A 1 682 ? -2.732 -5.501 6.319 1.00 98.31 682 VAL A CA 1
ATOM 5155 C C . VAL A 1 682 ? -2.119 -5.874 4.968 1.00 98.31 682 VAL A C 1
ATOM 5157 O O . VAL A 1 682 ? -1.315 -6.801 4.922 1.00 98.31 682 VAL A O 1
ATOM 5160 N N . ASP A 1 683 ? -2.516 -5.204 3.882 1.00 97.44 683 ASP A N 1
ATOM 5161 C CA . ASP A 1 683 ? -1.843 -5.302 2.573 1.00 97.44 683 ASP A CA 1
ATOM 5162 C C . ASP A 1 683 ? -0.691 -4.281 2.491 1.00 97.44 683 ASP A C 1
ATOM 5164 O O . ASP A 1 683 ? -0.663 -3.283 3.213 1.00 97.44 683 ASP A O 1
ATOM 5168 N N . GLU A 1 684 ? 0.300 -4.563 1.648 1.00 95.25 684 GLU A N 1
ATOM 5169 C CA . GLU A 1 684 ? 1.624 -3.917 1.635 1.00 95.25 684 GLU A CA 1
ATOM 5170 C C . GLU A 1 684 ? 2.307 -3.821 3.019 1.00 95.25 684 GLU A C 1
ATOM 5172 O O . GLU A 1 684 ? 3.060 -2.890 3.309 1.00 95.25 684 GLU A O 1
ATOM 5177 N N . ALA A 1 685 ? 2.109 -4.833 3.872 1.00 96.75 685 ALA A N 1
ATOM 5178 C CA . ALA A 1 685 ? 2.699 -4.938 5.209 1.00 96.75 685 ALA A CA 1
ATOM 5179 C C . ALA A 1 685 ? 4.242 -4.935 5.221 1.00 96.75 685 ALA A C 1
ATOM 5181 O O . ALA A 1 685 ? 4.835 -4.603 6.244 1.00 96.75 685 ALA A O 1
ATOM 5182 N N . GLY A 1 686 ? 4.893 -5.265 4.098 1.00 94.06 686 GLY A N 1
ATOM 5183 C CA . GLY A 1 686 ? 6.350 -5.158 3.922 1.00 94.06 686 GLY A CA 1
ATOM 5184 C C . GLY A 1 686 ? 6.874 -3.714 3.874 1.00 94.06 686 GLY A C 1
ATOM 5185 O O . GLY A 1 686 ? 8.023 -3.474 4.229 1.00 94.06 686 GLY A O 1
ATOM 5186 N N . GLN A 1 687 ? 6.020 -2.753 3.508 1.00 92.25 687 GLN A N 1
ATOM 5187 C CA . GLN A 1 687 ? 6.334 -1.319 3.449 1.00 92.25 687 GLN A CA 1
ATOM 5188 C C . GLN A 1 687 ? 5.925 -0.571 4.734 1.00 92.25 687 GLN A C 1
ATOM 5190 O O . GLN A 1 687 ? 6.211 0.612 4.901 1.00 92.25 687 GLN A O 1
ATOM 5195 N N . ALA A 1 688 ? 5.241 -1.235 5.668 1.00 93.75 688 ALA A N 1
ATOM 5196 C CA . ALA A 1 688 ? 4.814 -0.632 6.925 1.00 93.75 688 ALA A CA 1
ATOM 5197 C C . ALA A 1 688 ? 5.824 -0.909 8.051 1.00 93.75 688 ALA A C 1
ATOM 5199 O O . ALA A 1 688 ? 6.196 -2.059 8.298 1.00 93.75 688 ALA A O 1
ATOM 5200 N N . THR A 1 689 ? 6.221 0.134 8.789 1.00 95.19 689 THR A N 1
ATOM 5201 C CA . THR A 1 689 ? 6.973 -0.037 10.043 1.00 95.19 689 THR A CA 1
ATOM 5202 C C . THR A 1 689 ? 6.148 -0.872 11.028 1.00 95.19 689 THR A C 1
ATOM 5204 O O . THR A 1 689 ? 4.912 -0.789 11.050 1.00 95.19 689 THR A O 1
ATOM 5207 N N . GLU A 1 690 ? 6.796 -1.690 11.863 1.00 96.44 690 GLU A N 1
ATOM 5208 C CA . GLU A 1 690 ? 6.061 -2.547 12.804 1.00 96.44 690 GLU A CA 1
ATOM 5209 C C . GLU A 1 690 ? 5.088 -1.769 13.727 1.00 96.44 690 GLU A C 1
ATOM 5211 O O . GLU A 1 690 ? 3.940 -2.208 13.857 1.00 96.44 690 GLU A O 1
ATOM 5216 N N . PRO A 1 691 ? 5.439 -0.597 14.302 1.00 96.19 691 PRO A N 1
ATOM 5217 C CA . PRO A 1 691 ? 4.499 0.205 15.091 1.00 96.19 691 PRO A CA 1
ATOM 5218 C C . PRO A 1 691 ? 3.225 0.609 14.334 1.00 96.19 691 PRO A C 1
ATOM 5220 O O . PRO A 1 691 ? 2.148 0.633 14.930 1.00 96.19 691 PRO A O 1
ATOM 5223 N N . SER A 1 692 ? 3.322 0.863 13.023 1.00 95.56 692 SER A N 1
ATOM 5224 C CA . SER A 1 692 ? 2.165 1.183 12.178 1.00 95.56 692 SER A CA 1
ATOM 5225 C C . SER A 1 692 ? 1.221 -0.014 12.033 1.00 95.56 692 SER A C 1
ATOM 5227 O O . SER A 1 692 ? 0.002 0.138 12.129 1.00 95.56 692 SER A O 1
ATOM 5229 N N . CYS A 1 693 ? 1.770 -1.224 11.874 1.00 97.06 693 CYS A N 1
ATOM 5230 C CA . CYS A 1 693 ? 0.980 -2.455 11.799 1.00 97.06 693 CYS A CA 1
ATOM 5231 C C . CYS A 1 693 ? 0.225 -2.752 13.105 1.00 97.06 693 CYS A C 1
ATOM 5233 O O . CYS A 1 693 ? -0.882 -3.290 13.065 1.00 97.06 693 CYS A O 1
ATOM 5235 N N . TRP A 1 694 ? 0.766 -2.372 14.266 1.00 96.06 694 TRP A N 1
ATOM 5236 C CA . TRP A 1 694 ? 0.090 -2.599 15.548 1.00 96.06 694 TRP A CA 1
ATOM 5237 C C . TRP A 1 694 ? -1.203 -1.785 15.731 1.00 96.06 694 TRP A C 1
ATOM 5239 O O . TRP A 1 694 ? -2.066 -2.210 16.499 1.00 96.06 694 TRP A O 1
ATOM 5249 N N . ILE A 1 695 ? -1.404 -0.685 14.991 1.00 94.62 695 ILE A N 1
ATOM 5250 C CA . ILE A 1 695 ? -2.636 0.121 15.056 1.00 94.62 695 ILE A CA 1
ATOM 5251 C C . ILE A 1 695 ? -3.900 -0.697 14.685 1.00 94.62 695 ILE A C 1
ATOM 5253 O O . ILE A 1 695 ? -4.829 -0.749 15.503 1.00 94.62 695 ILE A O 1
ATOM 5257 N N . PRO A 1 696 ? -3.997 -1.336 13.498 1.00 95.44 696 PRO A N 1
ATOM 5258 C CA . PRO A 1 696 ? -5.126 -2.204 13.164 1.00 95.44 696 PRO A CA 1
ATOM 5259 C C . PRO A 1 696 ? -5.076 -3.554 13.895 1.00 95.44 696 PRO A C 1
ATOM 5261 O O . PRO A 1 696 ? -6.117 -4.032 14.343 1.00 95.44 696 PRO A O 1
ATOM 5264 N N . LEU A 1 697 ? -3.895 -4.168 14.069 1.00 95.00 697 LEU A N 1
ATOM 5265 C CA . LEU A 1 697 ? -3.780 -5.543 14.585 1.00 95.00 697 LEU A CA 1
ATOM 5266 C C . LEU A 1 697 ? -4.377 -5.738 15.981 1.00 95.00 697 LEU A C 1
ATOM 5268 O O . LEU A 1 697 ? -4.960 -6.788 16.243 1.00 95.00 697 LEU A O 1
ATOM 5272 N N . LEU A 1 698 ? -4.301 -4.732 16.859 1.00 92.88 698 LEU A N 1
ATOM 5273 C CA . LEU A 1 698 ? -4.886 -4.789 18.207 1.00 92.88 698 LEU A CA 1
ATOM 5274 C C . LEU A 1 698 ? -6.422 -4.944 18.221 1.00 92.88 698 LEU A C 1
ATOM 5276 O O . LEU A 1 698 ? -6.994 -5.279 19.261 1.00 92.88 698 LEU A O 1
ATOM 5280 N N . GLN A 1 699 ? -7.085 -4.719 17.082 1.00 92.69 699 GLN A N 1
ATOM 5281 C CA . GLN A 1 699 ? -8.543 -4.693 16.934 1.00 92.69 699 GLN A CA 1
ATOM 5282 C C . GLN A 1 699 ? -9.121 -6.020 16.402 1.00 92.69 699 GLN A C 1
ATOM 5284 O O . GLN A 1 699 ? -10.342 -6.187 16.409 1.00 92.69 699 GLN A O 1
ATOM 5289 N N . GLY A 1 700 ? -8.273 -6.959 15.960 1.00 92.12 700 GLY A N 1
ATOM 5290 C CA . GLY A 1 700 ? -8.669 -8.242 15.362 1.00 92.12 700 GLY A CA 1
ATOM 5291 C C . GLY A 1 700 ? -8.444 -9.462 16.260 1.00 92.12 700 GLY A C 1
ATOM 5292 O O . GLY A 1 700 ? -7.567 -9.457 17.120 1.00 92.12 700 GLY A O 1
ATOM 5293 N N . LYS A 1 701 ? -9.208 -10.541 16.037 1.00 92.00 701 LYS A N 1
ATOM 5294 C CA . LYS A 1 701 ? -8.986 -11.858 16.677 1.00 92.00 701 LYS A CA 1
ATOM 5295 C C . LYS A 1 701 ? -7.916 -12.688 15.949 1.00 92.00 701 LYS A C 1
ATOM 5297 O O . LYS A 1 701 ? -7.174 -13.428 16.598 1.00 92.00 701 LYS A O 1
ATOM 5302 N N . ARG A 1 702 ? -7.848 -12.563 14.617 1.00 93.50 702 ARG A N 1
ATOM 5303 C CA . ARG A 1 702 ? -6.851 -13.164 13.707 1.00 93.50 702 ARG A CA 1
ATOM 5304 C C . ARG A 1 702 ? -6.253 -12.093 12.787 1.00 93.50 702 ARG A C 1
ATOM 5306 O O . ARG A 1 702 ? -6.887 -11.059 12.570 1.00 93.50 702 ARG A O 1
ATOM 5313 N N . ALA A 1 703 ? -5.069 -12.349 12.233 1.00 95.94 703 ALA A N 1
ATOM 5314 C CA . ALA A 1 703 ? -4.349 -11.413 11.369 1.00 95.94 703 ALA A CA 1
ATOM 5315 C C . ALA A 1 703 ? -3.852 -12.041 10.055 1.00 95.94 703 ALA A C 1
ATOM 5317 O O . ALA A 1 703 ? -3.349 -13.165 10.043 1.00 95.94 703 ALA A O 1
ATOM 5318 N N . ILE A 1 704 ? -3.910 -11.269 8.970 1.00 97.94 704 ILE A N 1
ATOM 5319 C CA . ILE A 1 704 ? -3.217 -11.539 7.706 1.00 97.94 704 ILE A CA 1
ATOM 5320 C C . ILE A 1 704 ? -2.266 -10.377 7.426 1.00 97.94 704 ILE A C 1
ATOM 5322 O O . ILE A 1 704 ? -2.696 -9.225 7.375 1.00 97.94 704 ILE A O 1
ATOM 5326 N N . LEU A 1 705 ? -0.988 -10.686 7.216 1.00 98.25 705 LEU A N 1
ATOM 5327 C CA . LEU A 1 705 ? 0.014 -9.744 6.721 1.00 98.25 705 LEU A CA 1
ATOM 5328 C C . LEU A 1 705 ? 0.318 -10.106 5.267 1.00 98.25 705 LEU A C 1
ATOM 5330 O O . LEU A 1 705 ? 0.933 -11.137 5.007 1.00 98.25 705 LEU A O 1
ATOM 5334 N N . ALA A 1 706 ? -0.137 -9.291 4.323 1.00 98.06 706 ALA A N 1
ATOM 5335 C CA . ALA A 1 706 ? 0.137 -9.451 2.903 1.00 98.06 706 ALA A CA 1
ATOM 5336 C C . ALA A 1 706 ? 1.098 -8.355 2.431 1.00 98.06 706 ALA A C 1
ATOM 5338 O O . ALA A 1 706 ? 0.999 -7.205 2.848 1.00 98.06 706 ALA A O 1
ATOM 5339 N N . GLY A 1 707 ? 2.049 -8.698 1.571 1.00 96.38 707 GLY A N 1
ATOM 5340 C CA . GLY A 1 707 ? 3.013 -7.735 1.041 1.00 96.38 707 GLY A CA 1
ATOM 5341 C C . GLY A 1 707 ? 4.120 -8.426 0.262 1.00 96.38 707 GLY A C 1
ATOM 5342 O O . GLY A 1 707 ? 3.929 -9.534 -0.243 1.00 96.38 707 GLY A O 1
ATOM 5343 N N . ASP A 1 708 ? 5.283 -7.789 0.183 1.00 95.44 708 ASP A N 1
ATOM 5344 C CA . ASP A 1 708 ? 6.501 -8.419 -0.317 1.00 95.44 708 ASP A CA 1
ATOM 5345 C C . ASP A 1 708 ? 7.749 -7.743 0.261 1.00 95.44 708 ASP A C 1
ATOM 5347 O O . ASP A 1 708 ? 7.987 -6.561 0.027 1.00 95.44 708 ASP A O 1
ATOM 5351 N N . THR A 1 709 ? 8.557 -8.497 1.004 1.00 93.62 709 THR A N 1
ATOM 5352 C CA . THR A 1 709 ? 9.786 -8.007 1.650 1.00 93.62 709 THR A CA 1
ATOM 5353 C C . THR A 1 709 ? 10.951 -7.833 0.674 1.00 93.62 709 THR A C 1
ATOM 5355 O O . THR A 1 709 ? 11.942 -7.197 1.019 1.00 93.62 709 THR A O 1
ATOM 5358 N N . CYS A 1 710 ? 10.842 -8.360 -0.551 1.00 93.62 710 CYS A N 1
ATOM 5359 C CA . CYS A 1 710 ? 11.821 -8.131 -1.617 1.00 93.62 710 CYS A CA 1
ATOM 5360 C C . CYS A 1 710 ? 11.492 -6.892 -2.479 1.00 93.62 710 CYS A C 1
ATOM 5362 O O . CYS A 1 710 ? 12.247 -6.568 -3.396 1.00 93.62 710 CYS A O 1
ATOM 5364 N N . GLN A 1 711 ? 10.389 -6.188 -2.195 1.00 92.38 711 GLN A N 1
ATOM 5365 C CA . GLN A 1 711 ? 10.085 -4.843 -2.706 1.00 92.38 711 GLN A CA 1
ATOM 5366 C C . GLN A 1 711 ? 10.350 -3.793 -1.603 1.00 92.38 711 GLN A C 1
ATOM 5368 O O . GLN A 1 711 ? 10.935 -4.129 -0.574 1.00 92.38 711 GLN A O 1
ATOM 5373 N N . LEU A 1 712 ? 10.016 -2.515 -1.836 1.00 88.81 712 LEU A N 1
ATOM 5374 C CA . LEU A 1 712 ? 10.412 -1.395 -0.964 1.00 88.81 712 LEU A CA 1
ATOM 5375 C C . LEU A 1 712 ? 10.100 -1.637 0.523 1.00 88.81 712 LEU A C 1
ATOM 5377 O O . LEU A 1 712 ? 8.971 -1.955 0.899 1.00 88.81 712 LEU A O 1
ATOM 5381 N N . ALA A 1 713 ? 11.124 -1.426 1.350 1.00 89.12 713 ALA A N 1
ATOM 5382 C CA . ALA A 1 713 ? 11.021 -1.382 2.803 1.00 89.12 713 ALA A CA 1
ATOM 5383 C C . ALA A 1 713 ? 10.238 -0.128 3.266 1.00 89.12 713 ALA A C 1
ATOM 5385 O O . ALA A 1 713 ? 9.974 0.770 2.457 1.00 89.12 713 ALA A O 1
ATOM 5386 N N . PRO A 1 714 ? 9.883 -0.016 4.559 1.00 89.06 714 PRO A N 1
ATOM 5387 C CA . PRO A 1 714 ? 9.402 1.237 5.124 1.00 89.06 714 PRO A CA 1
ATOM 5388 C C . PRO A 1 714 ? 10.475 2.323 4.993 1.00 89.06 714 PRO A C 1
ATOM 5390 O O . PRO A 1 714 ? 11.633 2.097 5.348 1.00 89.06 714 PRO A O 1
ATOM 5393 N N . THR A 1 715 ? 10.096 3.504 4.506 1.00 85.25 715 THR A N 1
ATOM 5394 C CA . THR A 1 715 ? 10.989 4.669 4.479 1.00 85.25 715 THR A CA 1
ATOM 5395 C C . THR A 1 715 ? 11.300 5.108 5.909 1.00 85.25 715 THR A C 1
ATOM 5397 O O . THR A 1 715 ? 10.383 5.289 6.708 1.00 85.25 715 THR A O 1
ATOM 5400 N N . VAL A 1 716 ? 12.589 5.265 6.214 1.00 86.31 716 VAL A N 1
ATOM 5401 C CA . VAL A 1 716 ? 13.114 5.758 7.493 1.00 86.31 716 VAL A CA 1
ATOM 5402 C C . VAL A 1 716 ? 14.218 6.764 7.163 1.00 86.31 716 VAL A C 1
ATOM 5404 O O . VAL A 1 716 ? 15.149 6.428 6.430 1.00 86.31 716 VAL A O 1
ATOM 5407 N N . LEU A 1 717 ? 14.083 7.998 7.643 1.00 84.44 717 LEU A N 1
ATOM 5408 C CA . LEU A 1 717 ? 14.972 9.126 7.354 1.00 84.44 717 LEU A CA 1
ATOM 5409 C C . LEU A 1 717 ? 16.217 9.111 8.247 1.00 84.44 717 LEU A C 1
ATOM 5411 O O . LEU A 1 717 ? 17.325 9.393 7.786 1.00 84.44 717 LEU A O 1
ATOM 5415 N N . SER A 1 718 ? 16.058 8.767 9.526 1.00 88.12 718 SER A N 1
ATOM 5416 C CA . SER A 1 718 ? 17.176 8.644 10.451 1.00 88.12 718 SER A CA 1
ATOM 5417 C C . SER A 1 718 ? 17.944 7.353 10.202 1.00 88.12 718 SER A C 1
ATOM 5419 O O . SER A 1 718 ? 17.446 6.243 10.414 1.00 88.12 718 SER A O 1
ATOM 5421 N N . ARG A 1 719 ? 19.222 7.499 9.844 1.00 88.12 719 ARG A N 1
ATOM 5422 C CA . ARG A 1 719 ? 20.157 6.375 9.746 1.00 88.12 719 ARG A CA 1
ATOM 5423 C C . ARG A 1 719 ? 20.257 5.593 11.062 1.00 88.12 719 ARG A C 1
ATOM 5425 O O . ARG A 1 719 ? 20.322 4.370 11.020 1.00 88.12 719 ARG A O 1
ATOM 5432 N N . GLU A 1 720 ? 20.210 6.273 12.206 1.00 92.56 720 GLU A N 1
ATOM 5433 C CA . GLU A 1 720 ? 20.225 5.638 13.531 1.00 92.56 720 GLU A CA 1
ATOM 5434 C C . GLU A 1 720 ? 18.950 4.816 13.775 1.00 92.56 720 GLU A C 1
ATOM 5436 O O . GLU A 1 720 ? 19.030 3.669 14.214 1.00 92.56 720 GLU A O 1
ATOM 5441 N N . ALA A 1 721 ? 17.771 5.343 13.418 1.00 92.62 721 ALA A N 1
ATOM 5442 C CA . ALA A 1 721 ? 16.523 4.586 13.537 1.00 92.62 721 ALA A CA 1
ATOM 5443 C C . ALA A 1 721 ? 16.492 3.377 12.581 1.00 92.62 721 ALA A C 1
ATOM 5445 O O . ALA A 1 721 ? 16.016 2.298 12.950 1.00 92.62 721 ALA A O 1
ATOM 5446 N N . MET A 1 722 ? 17.037 3.534 11.370 1.00 89.19 722 MET A N 1
ATOM 5447 C CA . MET A 1 722 ? 17.172 2.469 10.375 1.00 89.19 722 MET A CA 1
ATOM 5448 C C . MET A 1 722 ? 18.111 1.353 10.860 1.00 89.19 722 MET A C 1
ATOM 5450 O O . MET A 1 722 ? 17.698 0.195 10.880 1.00 89.19 722 MET A O 1
ATOM 5454 N N . GLU A 1 723 ? 19.330 1.686 11.300 1.00 90.62 723 GLU A N 1
ATOM 5455 C CA . GLU A 1 723 ? 20.314 0.728 11.835 1.00 90.62 723 GLU A CA 1
ATOM 5456 C C . GLU A 1 723 ? 19.839 0.090 13.153 1.00 90.62 723 GLU A C 1
ATOM 5458 O O . GLU A 1 723 ? 20.057 -1.098 13.390 1.00 90.62 723 GLU A O 1
ATOM 5463 N N . GLY A 1 724 ? 19.085 0.832 13.970 1.00 92.31 724 GLY A N 1
ATOM 5464 C CA . GLY A 1 724 ? 18.377 0.302 15.134 1.00 92.31 724 GLY A CA 1
ATOM 5465 C C . GLY A 1 724 ? 17.241 -0.676 14.792 1.00 92.31 724 GLY A C 1
ATOM 5466 O O . GLY A 1 724 ? 16.799 -1.423 15.672 1.00 92.31 724 GLY A O 1
ATOM 5467 N N . GLY A 1 725 ? 16.803 -0.733 13.531 1.00 93.06 725 GLY A N 1
ATOM 5468 C CA . GLY A 1 725 ? 15.871 -1.729 12.998 1.00 93.06 725 GLY A CA 1
ATOM 5469 C C . GLY A 1 725 ? 14.446 -1.238 12.724 1.00 93.06 725 GLY A C 1
ATOM 5470 O O . GLY A 1 725 ? 13.576 -2.072 12.491 1.00 93.06 725 GLY A O 1
ATOM 5471 N N . LEU A 1 726 ? 14.171 0.074 12.722 1.00 93.38 726 LEU A N 1
ATOM 5472 C CA . LEU A 1 726 ? 12.826 0.611 12.438 1.00 93.38 726 LEU A CA 1
ATOM 5473 C C . LEU A 1 726 ? 12.343 0.298 11.005 1.00 93.38 726 LEU A C 1
ATOM 5475 O O . LEU A 1 726 ? 11.139 0.188 10.767 1.00 93.38 726 LEU A O 1
ATOM 5479 N N . ALA A 1 727 ? 13.284 0.100 10.076 1.00 90.88 727 ALA A N 1
ATOM 5480 C CA . ALA A 1 727 ? 13.025 -0.325 8.699 1.00 90.88 727 ALA A CA 1
ATOM 5481 C C . ALA A 1 727 ? 12.717 -1.834 8.560 1.00 90.88 727 ALA A C 1
ATOM 5483 O O . ALA A 1 727 ? 12.324 -2.281 7.484 1.00 90.88 727 ALA A O 1
ATOM 5484 N N . VAL A 1 728 ? 12.855 -2.639 9.622 1.00 94.06 728 VAL A N 1
ATOM 5485 C CA . VAL A 1 728 ? 12.414 -4.041 9.599 1.00 94.06 728 VAL A CA 1
ATOM 5486 C C . VAL A 1 728 ? 10.897 -4.069 9.771 1.00 94.06 728 VAL A C 1
ATOM 5488 O O . VAL A 1 728 ? 10.363 -3.767 10.840 1.00 94.06 728 VAL A O 1
ATOM 5491 N N . SER A 1 729 ? 10.183 -4.418 8.702 1.00 96.31 729 SER A N 1
ATOM 5492 C CA . SER A 1 729 ? 8.723 -4.526 8.744 1.00 96.31 729 SER A CA 1
ATOM 5493 C C . SER A 1 729 ? 8.262 -5.683 9.639 1.00 96.31 729 SER A C 1
ATOM 5495 O O . SER A 1 729 ? 8.946 -6.701 9.786 1.00 96.31 729 SER A O 1
ATOM 5497 N N . LEU A 1 730 ? 7.042 -5.578 10.181 1.00 96.50 730 LEU A N 1
ATOM 5498 C CA . LEU A 1 730 ? 6.436 -6.686 10.931 1.00 96.50 730 LEU A CA 1
ATOM 5499 C C . LEU A 1 730 ? 6.323 -7.952 10.070 1.00 96.50 730 LEU A C 1
ATOM 5501 O O . LEU A 1 730 ? 6.446 -9.060 10.584 1.00 96.50 730 LEU A O 1
ATOM 5505 N N . MET A 1 731 ? 6.095 -7.789 8.764 1.00 96.44 731 MET A N 1
ATOM 5506 C CA . MET A 1 731 ? 6.040 -8.893 7.812 1.00 96.44 731 MET A CA 1
ATOM 5507 C C . MET A 1 731 ? 7.381 -9.635 7.739 1.00 96.44 731 MET A C 1
ATOM 5509 O O . MET A 1 731 ? 7.412 -10.853 7.885 1.00 96.44 731 MET A O 1
ATOM 5513 N N . GLU A 1 732 ? 8.484 -8.901 7.584 1.00 94.88 732 GLU A N 1
ATOM 5514 C CA . GLU A 1 732 ? 9.844 -9.445 7.510 1.00 94.88 732 GLU A CA 1
ATOM 5515 C C . GLU A 1 732 ? 10.235 -10.169 8.805 1.00 94.88 732 GLU A C 1
ATOM 5517 O O . GLU A 1 732 ? 10.735 -11.297 8.769 1.00 94.88 732 GLU A O 1
ATOM 5522 N N . ARG A 1 733 ? 9.882 -9.594 9.963 1.00 94.56 733 ARG A N 1
ATOM 5523 C CA . ARG A 1 733 ? 10.047 -10.264 11.259 1.00 94.56 733 ARG A CA 1
ATOM 5524 C C . ARG A 1 733 ? 9.170 -11.514 11.390 1.00 94.56 733 ARG A C 1
ATOM 5526 O O . ARG A 1 733 ? 9.644 -12.535 11.874 1.00 94.56 733 ARG A O 1
ATOM 5533 N N . ALA A 1 734 ? 7.908 -11.467 10.964 1.00 94.38 734 ALA A N 1
ATOM 5534 C CA . ALA A 1 734 ? 6.976 -12.590 11.081 1.00 94.38 734 ALA A CA 1
ATOM 5535 C C . ALA A 1 734 ? 7.289 -13.752 10.118 1.00 94.38 734 ALA A C 1
ATOM 5537 O O . ALA A 1 734 ? 6.931 -14.891 10.415 1.00 94.38 734 ALA A O 1
ATOM 5538 N N . MET A 1 735 ? 7.975 -13.495 8.998 1.00 93.06 735 MET A N 1
ATOM 5539 C CA . MET A 1 735 ? 8.415 -14.527 8.049 1.00 93.06 735 MET A CA 1
ATOM 5540 C C . MET A 1 735 ? 9.519 -15.430 8.608 1.00 93.06 735 MET A C 1
ATOM 5542 O O . MET A 1 735 ? 9.521 -16.624 8.318 1.00 93.06 735 MET A O 1
ATOM 5546 N N . SER A 1 736 ? 10.433 -14.901 9.429 1.00 88.88 736 SER A N 1
ATOM 5547 C CA . SER A 1 736 ? 11.505 -15.705 10.038 1.00 88.88 736 SER A CA 1
ATOM 5548 C C . SER A 1 736 ? 11.043 -16.521 11.256 1.00 88.88 736 SER A C 1
ATOM 5550 O O . SER A 1 736 ? 11.689 -17.508 11.621 1.00 88.88 736 SER A O 1
ATOM 5552 N N . LEU A 1 737 ? 9.903 -16.169 11.868 1.00 88.88 737 LEU A N 1
ATOM 5553 C CA . LEU A 1 737 ? 9.365 -16.892 13.021 1.00 88.88 737 LEU A CA 1
ATOM 5554 C C . LEU A 1 737 ? 9.054 -18.360 12.693 1.00 88.88 737 LEU A C 1
ATOM 5556 O O . LEU A 1 737 ? 8.462 -18.704 11.668 1.00 88.88 737 LEU A O 1
ATOM 5560 N N . TYR A 1 738 ? 9.416 -19.233 13.635 1.00 87.00 738 TYR A N 1
ATOM 5561 C CA . TYR A 1 738 ? 9.048 -20.652 13.655 1.00 87.00 738 TYR A CA 1
ATOM 5562 C C . TYR A 1 738 ? 9.421 -21.426 12.382 1.00 87.00 738 TYR A C 1
ATOM 5564 O O . TYR A 1 738 ? 8.662 -22.298 11.953 1.00 87.00 738 TYR A O 1
ATOM 5572 N N . GLN A 1 739 ? 10.584 -21.124 11.792 1.00 84.44 739 GLN A N 1
ATOM 5573 C CA . GLN A 1 739 ? 11.081 -21.751 10.555 1.00 84.44 739 GLN A CA 1
ATOM 5574 C C . GLN A 1 739 ? 10.124 -21.528 9.365 1.00 84.44 739 GLN A C 1
ATOM 5576 O O . GLN A 1 739 ? 9.854 -22.444 8.595 1.00 84.44 739 GLN A O 1
ATOM 5581 N N . GLY A 1 740 ? 9.546 -20.328 9.251 1.00 83.75 740 GLY A N 1
ATOM 5582 C CA . GLY A 1 740 ? 8.645 -19.974 8.153 1.00 83.75 740 GLY A CA 1
ATOM 5583 C C . GLY A 1 740 ? 7.226 -20.539 8.266 1.00 83.75 740 GLY A C 1
ATOM 5584 O O . GLY A 1 740 ? 6.426 -20.326 7.361 1.00 83.75 740 GLY A O 1
ATOM 5585 N N . ARG A 1 741 ? 6.842 -21.205 9.371 1.00 87.19 741 ARG A N 1
ATOM 5586 C CA . ARG A 1 741 ? 5.488 -21.790 9.526 1.00 87.19 741 ARG A CA 1
ATOM 5587 C C . ARG A 1 741 ? 4.345 -20.789 9.300 1.00 87.19 741 ARG A C 1
ATOM 5589 O O . ARG A 1 741 ? 3.278 -21.201 8.853 1.00 87.19 741 ARG A O 1
ATOM 5596 N N . LEU A 1 742 ? 4.543 -19.491 9.555 1.00 90.50 742 LEU A N 1
ATOM 5597 C CA . LEU A 1 742 ? 3.530 -18.451 9.298 1.00 90.50 742 LEU A CA 1
ATOM 5598 C C . LEU A 1 742 ? 3.464 -18.005 7.824 1.00 90.50 742 LEU A C 1
ATOM 5600 O O . LEU A 1 742 ? 2.416 -17.541 7.378 1.00 90.50 742 LEU A O 1
ATOM 5604 N N . HIS A 1 743 ? 4.555 -18.163 7.070 1.00 93.81 743 HIS A N 1
ATOM 5605 C CA . HIS A 1 743 ? 4.737 -17.679 5.697 1.00 93.81 743 HIS A CA 1
ATOM 5606 C C . HIS A 1 743 ? 4.112 -18.609 4.652 1.00 93.81 743 HIS A C 1
ATOM 5608 O O . HIS A 1 743 ? 4.057 -19.828 4.819 1.00 93.81 743 HIS A O 1
ATOM 5614 N N . SER A 1 744 ? 3.613 -18.012 3.577 1.00 95.62 744 SER A N 1
ATOM 5615 C CA . SER A 1 744 ? 3.226 -18.665 2.331 1.00 95.62 744 SER A CA 1
ATOM 5616 C C . SER A 1 744 ? 3.533 -17.704 1.188 1.00 95.62 744 SER A C 1
ATOM 5618 O O . SER A 1 744 ? 3.122 -16.545 1.228 1.00 95.62 744 SER A O 1
ATOM 5620 N N . MET A 1 745 ? 4.260 -18.177 0.179 1.00 96.94 745 MET A N 1
ATOM 5621 C CA . MET A 1 745 ? 4.658 -17.376 -0.976 1.00 96.94 745 MET A CA 1
ATOM 5622 C C . MET A 1 745 ? 3.841 -17.764 -2.207 1.00 96.94 745 MET A C 1
ATOM 5624 O O . MET A 1 745 ? 3.685 -18.948 -2.499 1.00 96.94 745 MET A O 1
ATOM 5628 N N . LEU A 1 746 ? 3.343 -16.764 -2.931 1.00 97.69 746 LEU A N 1
ATOM 5629 C CA . LEU A 1 746 ? 2.689 -16.953 -4.223 1.00 97.69 746 LEU A CA 1
ATOM 5630 C C . LEU A 1 746 ? 3.755 -17.161 -5.311 1.00 97.69 746 LEU A C 1
ATOM 5632 O O . LEU A 1 746 ? 4.737 -16.420 -5.365 1.00 97.69 746 LEU A O 1
ATOM 5636 N N . GLN A 1 747 ? 3.574 -18.169 -6.164 1.00 97.25 747 GLN A N 1
ATOM 5637 C CA . GLN A 1 747 ? 4.612 -18.645 -7.088 1.00 97.25 747 GLN A CA 1
ATOM 5638 C C . GLN A 1 747 ? 4.310 -18.365 -8.566 1.00 97.25 747 GLN A C 1
ATOM 5640 O O . GLN A 1 747 ? 5.249 -18.169 -9.334 1.00 97.25 747 GLN A O 1
ATOM 5645 N N . VAL A 1 748 ? 3.044 -18.302 -8.991 1.00 97.69 748 VAL A N 1
ATOM 5646 C CA . VAL A 1 748 ? 2.698 -18.001 -10.393 1.00 97.69 748 VAL A CA 1
ATOM 5647 C C . VAL A 1 748 ? 2.449 -16.504 -10.570 1.00 97.69 748 VAL A C 1
ATOM 5649 O O . VAL A 1 748 ? 1.665 -15.911 -9.833 1.00 97.69 748 VAL A O 1
ATOM 5652 N N . GLN A 1 749 ? 3.108 -15.881 -11.552 1.00 96.88 749 GLN A N 1
ATOM 5653 C CA . GLN A 1 749 ? 2.939 -14.466 -11.895 1.00 96.88 749 GLN A CA 1
ATOM 5654 C C . GLN A 1 749 ? 2.264 -14.270 -13.263 1.00 96.88 749 GLN A C 1
ATOM 5656 O O . GLN A 1 749 ? 2.523 -15.004 -14.217 1.00 96.88 749 GLN A O 1
ATOM 5661 N N . TYR A 1 750 ? 1.403 -13.253 -13.346 1.00 96.25 750 TYR A N 1
ATOM 5662 C CA . TYR A 1 750 ? 0.461 -13.002 -14.445 1.00 96.25 750 TYR A CA 1
ATOM 5663 C C . TYR A 1 750 ? 0.674 -11.633 -15.126 1.00 96.25 750 TYR A C 1
ATOM 5665 O O . TYR A 1 750 ? -0.237 -11.104 -15.762 1.00 96.25 750 TYR A O 1
ATOM 5673 N N . ARG A 1 751 ? 1.862 -11.034 -14.966 1.00 95.75 751 ARG A N 1
ATOM 5674 C CA . ARG A 1 751 ? 2.225 -9.697 -15.472 1.00 95.75 751 ARG A CA 1
ATOM 5675 C C . ARG A 1 751 ? 3.258 -9.752 -16.596 1.00 95.75 751 ARG A C 1
ATOM 5677 O O . ARG A 1 751 ? 3.054 -9.141 -17.637 1.00 95.75 751 ARG A O 1
ATOM 5684 N N . MET A 1 752 ? 4.384 -10.408 -16.332 1.00 97.31 752 MET A N 1
ATOM 5685 C CA . MET A 1 752 ? 5.644 -10.253 -17.062 1.00 97.31 752 MET A CA 1
ATOM 5686 C C . MET A 1 752 ? 5.879 -11.375 -18.077 1.00 97.31 752 MET A C 1
ATOM 5688 O O . MET A 1 752 ? 5.553 -12.535 -17.814 1.00 97.31 752 MET A O 1
ATOM 5692 N N . ASN A 1 753 ? 6.569 -11.045 -19.168 1.00 98.06 753 ASN A N 1
ATOM 5693 C CA . ASN A 1 753 ? 7.347 -11.990 -19.964 1.00 98.06 753 ASN A CA 1
ATOM 5694 C C . ASN A 1 753 ? 8.344 -12.756 -19.069 1.00 98.06 753 ASN A C 1
ATOM 5696 O O . ASN A 1 753 ? 8.928 -12.188 -18.140 1.00 98.06 753 ASN A O 1
ATOM 5700 N N . ALA A 1 754 ? 8.570 -14.038 -19.357 1.00 97.69 754 ALA A N 1
ATOM 5701 C CA . ALA A 1 754 ? 9.442 -14.902 -18.571 1.00 97.69 754 ALA A CA 1
ATOM 5702 C C . ALA A 1 754 ? 10.889 -14.407 -18.530 1.00 97.69 754 ALA A C 1
ATOM 5704 O O . ALA A 1 754 ? 11.494 -14.427 -17.466 1.00 97.69 754 ALA A O 1
ATOM 5705 N N . ALA A 1 755 ? 11.422 -13.855 -19.623 1.00 97.06 755 ALA A N 1
ATOM 5706 C CA . ALA A 1 755 ? 12.773 -13.299 -19.630 1.00 97.06 755 ALA A CA 1
ATOM 5707 C C . ALA A 1 755 ? 12.945 -12.186 -18.575 1.00 97.06 755 ALA A C 1
ATOM 5709 O O . ALA A 1 755 ? 13.981 -12.131 -17.911 1.00 97.06 755 ALA A O 1
ATOM 5710 N N . ILE A 1 756 ? 11.919 -11.349 -18.375 1.00 97.69 756 ILE A N 1
ATOM 5711 C CA . ILE A 1 756 ? 11.896 -10.277 -17.364 1.00 97.69 756 ILE A CA 1
ATOM 5712 C C . ILE A 1 756 ? 11.739 -10.869 -15.954 1.00 97.69 756 ILE A C 1
ATOM 5714 O O . ILE A 1 756 ? 12.485 -10.513 -15.040 1.00 97.69 756 ILE A O 1
ATOM 5718 N N . ALA A 1 757 ? 10.792 -11.797 -15.778 1.00 97.25 757 ALA A N 1
ATOM 5719 C CA . ALA A 1 757 ? 10.495 -12.412 -14.484 1.00 97.25 757 ALA A CA 1
ATOM 5720 C C . ALA A 1 757 ? 11.646 -13.285 -13.945 1.00 97.25 757 ALA A C 1
ATOM 5722 O O . ALA A 1 757 ? 11.907 -13.262 -12.742 1.00 97.25 757 ALA A O 1
ATOM 5723 N N . ASP A 1 758 ? 12.346 -14.019 -14.817 1.00 96.88 758 ASP A N 1
ATOM 5724 C CA . ASP A 1 758 ? 13.412 -14.970 -14.469 1.00 96.88 758 ASP A CA 1
ATOM 5725 C C . ASP A 1 758 ? 14.536 -14.310 -13.652 1.00 96.88 758 ASP A C 1
ATOM 5727 O O . ASP A 1 758 ? 15.028 -14.910 -12.698 1.00 96.88 758 ASP A O 1
ATOM 5731 N N . TRP A 1 759 ? 14.929 -13.072 -13.984 1.00 96.62 759 TRP A N 1
ATOM 5732 C CA . TRP A 1 759 ? 15.966 -12.341 -13.239 1.00 96.62 759 TRP A CA 1
ATOM 5733 C C . TRP A 1 759 ? 15.553 -12.105 -11.787 1.00 96.62 759 TRP A C 1
ATOM 5735 O O . TRP A 1 759 ? 16.259 -12.494 -10.859 1.00 96.62 759 TRP A O 1
ATOM 5745 N N . SER A 1 760 ? 14.379 -11.496 -11.609 1.00 96.75 760 SER A N 1
ATOM 5746 C CA . SER A 1 760 ? 13.805 -11.183 -10.301 1.00 96.75 760 SER A CA 1
ATOM 5747 C C . SER A 1 760 ? 13.597 -12.470 -9.490 1.00 96.75 760 SER A C 1
ATOM 5749 O O . SER A 1 760 ? 14.019 -12.554 -8.336 1.00 96.75 760 SER A O 1
ATOM 5751 N N . SER A 1 761 ? 13.056 -13.515 -10.130 1.00 97.44 761 SER A N 1
ATOM 5752 C CA . SER A 1 761 ? 12.860 -14.849 -9.552 1.00 97.44 761 SER A CA 1
ATOM 5753 C C . SER A 1 761 ? 14.157 -15.445 -8.998 1.00 97.44 761 SER A C 1
ATOM 5755 O O . SER A 1 761 ? 14.200 -15.840 -7.832 1.00 97.44 761 SER A O 1
ATOM 5757 N N . VAL A 1 762 ? 15.230 -15.477 -9.796 1.00 96.56 762 VAL A N 1
ATOM 5758 C CA . VAL A 1 762 ? 16.519 -16.068 -9.400 1.00 96.56 762 VAL A CA 1
ATOM 5759 C C . VAL A 1 762 ? 17.228 -15.240 -8.327 1.00 96.56 762 VAL A C 1
ATOM 5761 O O . VAL A 1 762 ? 17.686 -15.811 -7.341 1.00 96.56 762 VAL A O 1
ATOM 5764 N N . GLU A 1 763 ? 17.304 -13.917 -8.483 1.00 95.00 763 GLU A N 1
ATOM 5765 C CA . GLU A 1 763 ? 18.081 -13.048 -7.585 1.00 95.00 763 GLU A CA 1
ATOM 5766 C C . GLU A 1 763 ? 17.439 -12.828 -6.208 1.00 95.00 763 GLU A C 1
ATOM 5768 O O . GLU A 1 763 ? 18.152 -12.555 -5.243 1.00 95.00 763 GLU A O 1
ATOM 5773 N N . LEU A 1 764 ? 16.104 -12.881 -6.111 1.00 95.44 764 LEU A N 1
ATOM 5774 C CA . LEU A 1 764 ? 15.366 -12.392 -4.934 1.00 95.44 764 LEU A CA 1
ATOM 5775 C C . LEU A 1 764 ? 14.297 -13.353 -4.403 1.00 95.44 764 LEU A C 1
ATOM 5777 O O . LEU A 1 764 ? 13.777 -13.131 -3.309 1.00 95.44 764 LEU A O 1
ATOM 5781 N N . TYR A 1 765 ? 13.975 -14.416 -5.145 1.00 96.12 765 TYR A N 1
ATOM 5782 C CA . TYR A 1 765 ? 12.941 -15.391 -4.779 1.00 96.12 765 TYR A CA 1
ATOM 5783 C C . TYR A 1 765 ? 13.389 -16.851 -4.987 1.00 96.12 765 TYR A C 1
ATOM 5785 O O . TYR A 1 765 ? 12.555 -17.747 -5.144 1.00 96.12 765 TYR A O 1
ATOM 5793 N N . ASN A 1 766 ? 14.703 -17.108 -4.988 1.00 95.19 766 ASN A N 1
ATOM 5794 C CA . ASN A 1 766 ? 15.316 -18.442 -5.085 1.00 95.19 766 ASN A CA 1
ATOM 5795 C C . ASN A 1 766 ? 14.847 -19.281 -6.298 1.00 95.19 766 ASN A C 1
ATOM 5797 O O . ASN A 1 766 ? 14.754 -20.505 -6.215 1.00 95.19 766 ASN A O 1
ATOM 5801 N N . GLY A 1 767 ? 14.497 -18.631 -7.413 1.00 96.06 767 GLY A N 1
ATOM 5802 C CA . GLY A 1 767 ? 13.985 -19.277 -8.629 1.00 96.06 767 GLY A CA 1
ATOM 5803 C C . GLY A 1 767 ? 12.559 -19.838 -8.517 1.00 96.06 767 GLY A C 1
ATOM 5804 O O . GLY A 1 767 ? 12.134 -20.597 -9.387 1.00 96.06 767 GLY A O 1
ATOM 5805 N N . GLN A 1 768 ? 11.812 -19.511 -7.454 1.00 96.00 768 GLN A N 1
ATOM 5806 C CA . GLN A 1 768 ? 10.484 -20.090 -7.206 1.00 96.00 768 GLN A CA 1
ATOM 5807 C C . GLN A 1 768 ? 9.343 -19.387 -7.959 1.00 96.00 768 GLN A C 1
ATOM 5809 O O . GLN A 1 768 ? 8.283 -19.987 -8.131 1.00 96.00 768 GLN A O 1
ATOM 5814 N N . VAL A 1 769 ? 9.534 -18.143 -8.415 1.00 97.06 769 VAL A N 1
ATOM 5815 C CA . VAL A 1 769 ? 8.511 -17.407 -9.179 1.00 97.06 769 VAL A CA 1
ATOM 5816 C C . VAL A 1 769 ? 8.540 -17.848 -10.642 1.00 97.06 769 VAL A C 1
ATOM 5818 O O . VAL A 1 769 ? 9.600 -17.867 -11.268 1.00 97.06 769 VAL A O 1
ATOM 5821 N N . ARG A 1 770 ? 7.371 -18.189 -11.191 1.00 97.12 770 ARG A N 1
ATOM 5822 C CA . ARG A 1 770 ? 7.184 -18.717 -12.550 1.00 97.12 770 ARG A CA 1
ATOM 5823 C C . ARG A 1 770 ? 6.129 -17.919 -13.303 1.00 97.12 770 ARG A C 1
ATOM 5825 O O . ARG A 1 770 ? 5.133 -17.485 -12.732 1.00 97.12 770 ARG A O 1
ATOM 5832 N N . SER A 1 771 ? 6.323 -17.753 -14.604 1.00 97.44 771 SER A N 1
ATOM 5833 C CA . SER A 1 771 ? 5.410 -16.989 -15.462 1.00 97.44 771 SER A CA 1
ATOM 5834 C C . SER A 1 771 ? 4.243 -17.848 -15.940 1.00 97.44 771 SER A C 1
ATOM 5836 O O . SER A 1 771 ? 4.460 -18.935 -16.472 1.00 97.44 771 SER A O 1
ATOM 5838 N N . ALA A 1 772 ? 3.010 -17.360 -15.794 1.00 96.88 772 ALA A N 1
ATOM 5839 C CA . ALA A 1 772 ? 1.837 -18.035 -16.341 1.00 96.88 772 ALA A CA 1
ATOM 5840 C C . ALA A 1 772 ? 1.943 -18.134 -17.881 1.00 96.88 772 ALA A C 1
ATOM 5842 O O . ALA A 1 772 ? 2.357 -17.154 -18.513 1.00 96.88 772 ALA A O 1
ATOM 5843 N N . PRO A 1 773 ? 1.517 -19.244 -18.523 1.00 95.75 773 PRO A N 1
ATOM 5844 C CA . PRO A 1 773 ? 1.670 -19.435 -19.973 1.00 95.75 773 PRO A CA 1
ATOM 5845 C C . PRO A 1 773 ? 1.094 -18.301 -20.836 1.00 95.75 773 PRO A C 1
ATOM 5847 O O . PRO A 1 773 ? 1.627 -17.999 -21.899 1.0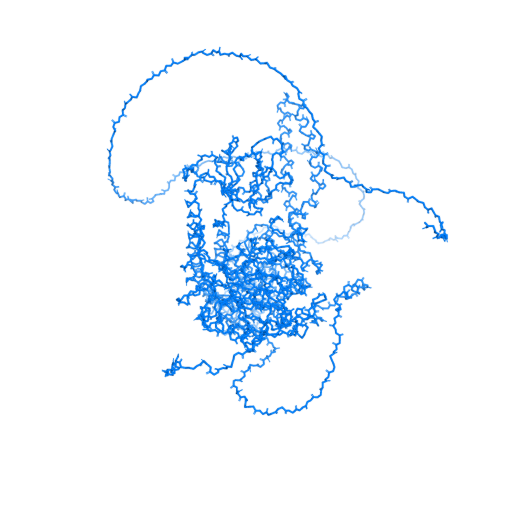0 95.75 773 PRO A O 1
ATOM 5850 N N . MET A 1 774 ? 0.047 -17.622 -20.353 1.00 94.44 774 MET A N 1
ATOM 5851 C CA . MET A 1 774 ? -0.590 -16.485 -21.031 1.00 94.44 774 MET A CA 1
ATOM 5852 C C . MET A 1 774 ? 0.275 -15.210 -21.125 1.00 94.44 774 MET A C 1
ATOM 5854 O O . MET A 1 774 ? -0.010 -14.364 -21.970 1.00 94.44 774 MET A O 1
ATOM 5858 N N . VAL A 1 775 ? 1.306 -15.061 -20.279 1.00 96.44 775 VAL A N 1
ATOM 5859 C CA . VAL A 1 775 ? 2.251 -13.922 -20.301 1.00 96.44 775 VAL A CA 1
ATOM 5860 C C . VAL A 1 775 ? 3.691 -14.327 -20.605 1.00 96.44 775 VAL A C 1
ATOM 5862 O O . VAL A 1 775 ? 4.440 -13.500 -21.115 1.00 96.44 775 VAL A O 1
ATOM 5865 N N . ALA A 1 776 ? 4.077 -15.583 -20.350 1.00 96.50 776 ALA A N 1
ATOM 5866 C CA . ALA A 1 776 ? 5.466 -16.047 -20.396 1.00 96.50 776 ALA A CA 1
ATOM 5867 C C . ALA A 1 776 ? 6.228 -15.656 -21.677 1.00 96.50 776 ALA A C 1
ATOM 5869 O O . ALA A 1 776 ? 7.379 -15.241 -21.588 1.00 96.50 776 ALA A O 1
ATOM 5870 N N . ASN A 1 777 ? 5.575 -15.712 -22.841 1.00 96.44 777 ASN A N 1
ATOM 5871 C CA . ASN A 1 777 ? 6.197 -15.414 -24.135 1.00 96.44 777 ASN A CA 1
ATOM 5872 C C . ASN A 1 777 ? 5.723 -14.084 -24.760 1.00 96.44 777 ASN A C 1
ATOM 5874 O O . ASN A 1 777 ? 5.961 -13.867 -25.943 1.00 96.44 777 ASN A O 1
ATOM 5878 N N . LYS A 1 778 ? 5.028 -13.209 -24.014 1.00 96.81 778 LYS A N 1
ATOM 5879 C CA . LYS A 1 778 ? 4.419 -11.993 -24.581 1.00 96.81 778 LYS A CA 1
ATOM 5880 C C . LYS A 1 778 ? 5.408 -10.850 -24.791 1.00 96.81 778 LYS A C 1
ATOM 5882 O O . LYS A 1 778 ? 6.173 -10.521 -23.887 1.00 96.81 778 LYS A O 1
ATOM 5887 N N . VAL A 1 779 ? 5.358 -10.233 -25.969 1.00 97.56 779 VAL A N 1
ATOM 5888 C CA . VAL A 1 779 ? 6.225 -9.129 -26.418 1.00 97.56 779 VAL A CA 1
ATOM 5889 C C . VAL A 1 779 ? 5.374 -7.980 -26.976 1.00 97.56 779 VAL A C 1
ATOM 5891 O O . VAL A 1 779 ? 4.175 -8.143 -27.195 1.00 97.56 779 VAL A O 1
ATOM 5894 N N . LEU A 1 780 ? 5.945 -6.791 -27.200 1.00 97.62 780 LEU A N 1
ATOM 5895 C CA . LEU A 1 780 ? 5.154 -5.629 -27.643 1.00 97.62 780 LEU A CA 1
ATOM 5896 C C . LEU A 1 780 ? 4.511 -5.843 -29.021 1.00 97.62 780 LEU A C 1
ATOM 5898 O O . LEU A 1 780 ? 3.390 -5.389 -29.237 1.00 97.62 780 LEU A O 1
ATOM 5902 N N . ALA A 1 781 ? 5.174 -6.585 -29.913 1.00 97.00 781 ALA A N 1
ATOM 5903 C CA . ALA A 1 781 ? 4.644 -6.946 -31.231 1.00 97.00 781 ALA A CA 1
ATOM 5904 C C . ALA A 1 781 ? 3.379 -7.841 -31.187 1.00 97.00 781 ALA A C 1
ATOM 5906 O O . ALA A 1 781 ? 2.693 -7.974 -32.195 1.00 97.00 781 ALA A O 1
ATOM 5907 N N . ASP A 1 782 ? 3.018 -8.427 -30.033 1.00 95.88 782 ASP A N 1
ATOM 5908 C CA . ASP A 1 782 ? 1.723 -9.109 -29.855 1.00 95.88 782 ASP A CA 1
ATOM 5909 C C . ASP A 1 782 ? 0.529 -8.135 -29.781 1.00 95.88 782 ASP A C 1
ATOM 5911 O O . ASP A 1 782 ? -0.628 -8.572 -29.804 1.00 95.88 782 ASP A O 1
ATOM 5915 N N . LYS A 1 783 ? 0.768 -6.829 -29.592 1.00 94.69 783 LYS A N 1
ATOM 5916 C CA . LYS A 1 783 ? -0.303 -5.850 -29.373 1.00 94.69 783 LYS A CA 1
ATOM 5917 C C . LYS A 1 783 ? -0.877 -5.356 -30.712 1.00 94.69 783 LYS A C 1
ATOM 5919 O O . LYS A 1 783 ? -0.112 -4.935 -31.577 1.00 94.69 783 LYS A O 1
ATOM 5924 N N . PRO A 1 784 ? -2.215 -5.331 -30.890 1.00 93.69 784 PRO A N 1
ATOM 5925 C CA . PRO A 1 784 ? -2.828 -4.836 -32.121 1.00 93.69 784 PRO A CA 1
ATOM 5926 C C . PRO A 1 784 ? -2.378 -3.410 -32.462 1.00 93.69 784 PRO A C 1
ATOM 5928 O O . PRO A 1 784 ? -2.517 -2.508 -31.638 1.00 93.69 784 PRO A O 1
ATOM 5931 N N . GLY A 1 785 ? -1.866 -3.220 -33.680 1.00 93.31 785 GLY A N 1
ATOM 5932 C CA . GLY A 1 785 ? -1.361 -1.933 -34.169 1.00 93.31 785 GLY A CA 1
ATOM 5933 C C . GLY A 1 785 ? 0.131 -1.675 -33.923 1.00 93.31 785 GLY A C 1
ATOM 5934 O O . GLY A 1 785 ? 0.641 -0.696 -34.458 1.00 93.31 785 GLY A O 1
ATOM 5935 N N . VAL A 1 786 ? 0.836 -2.541 -33.184 1.00 97.19 786 VAL A N 1
ATOM 5936 C CA . VAL A 1 786 ? 2.297 -2.454 -33.023 1.00 97.19 786 VAL A CA 1
ATOM 5937 C C . VAL A 1 786 ? 2.996 -3.183 -34.174 1.00 97.19 786 VAL A C 1
ATOM 5939 O O . VAL A 1 786 ? 2.646 -4.313 -34.512 1.00 97.19 786 VAL A O 1
ATOM 5942 N N . ALA A 1 787 ? 3.986 -2.536 -34.785 1.00 96.62 787 ALA A N 1
ATOM 5943 C CA . ALA A 1 787 ? 4.802 -3.097 -35.856 1.00 96.62 787 ALA A CA 1
ATOM 5944 C C . ALA A 1 787 ? 5.952 -3.949 -35.296 1.00 96.62 787 ALA A C 1
ATOM 5946 O O . ALA A 1 787 ? 6.643 -3.527 -34.372 1.00 96.62 787 ALA A O 1
ATOM 5947 N N . SER A 1 788 ? 6.203 -5.116 -35.897 1.00 96.44 788 SER A N 1
ATOM 5948 C CA . SER A 1 788 ? 7.254 -6.056 -35.481 1.00 96.44 788 SER A CA 1
ATOM 5949 C C . SER A 1 788 ? 8.671 -5.562 -35.816 1.00 96.44 788 SER A C 1
ATOM 5951 O O . SER A 1 788 ? 9.285 -6.006 -36.785 1.00 96.44 788 SER A O 1
ATOM 5953 N N . THR A 1 789 ? 9.210 -4.655 -35.003 1.00 94.81 789 THR A N 1
ATOM 5954 C CA . THR A 1 789 ? 10.636 -4.274 -35.006 1.00 94.81 789 THR A CA 1
ATOM 5955 C C . THR A 1 789 ? 11.438 -5.152 -34.031 1.00 94.81 789 THR A C 1
ATOM 5957 O O . THR A 1 789 ? 10.849 -5.665 -33.072 1.00 94.81 789 THR A O 1
ATOM 5960 N N . PRO A 1 790 ? 12.776 -5.282 -34.174 1.00 92.69 790 PRO A N 1
ATOM 5961 C CA . PRO A 1 790 ? 13.615 -5.981 -33.190 1.00 92.69 790 PRO A CA 1
ATOM 5962 C C . PRO A 1 790 ? 13.373 -5.494 -31.751 1.00 92.69 790 PRO A C 1
ATOM 5964 O O . PRO A 1 790 ? 13.219 -6.284 -30.826 1.00 92.69 790 PRO A O 1
ATOM 5967 N N . THR A 1 791 ? 13.189 -4.184 -31.578 1.00 93.31 791 THR A N 1
ATOM 5968 C CA . THR A 1 791 ? 12.896 -3.538 -30.289 1.00 93.31 791 THR A CA 1
ATOM 5969 C C . THR A 1 791 ? 11.573 -3.988 -29.674 1.00 93.31 791 THR A C 1
ATOM 5971 O O . THR A 1 791 ? 11.505 -4.223 -28.470 1.00 93.31 791 THR A O 1
ATOM 5974 N N . THR A 1 792 ? 10.525 -4.149 -30.487 1.00 96.31 792 THR A N 1
ATOM 5975 C CA . THR A 1 792 ? 9.212 -4.640 -30.023 1.00 96.31 792 THR A CA 1
ATOM 5976 C C . THR A 1 792 ? 9.162 -6.154 -29.792 1.00 96.31 792 THR A C 1
ATOM 5978 O O . THR A 1 792 ? 8.252 -6.638 -29.115 1.00 96.31 792 THR A O 1
ATOM 5981 N N . LEU A 1 793 ? 10.129 -6.895 -30.344 1.00 96.44 793 LEU A N 1
ATOM 5982 C CA . LEU A 1 793 ? 10.301 -8.338 -30.159 1.00 96.44 793 LEU A CA 1
ATOM 5983 C C . LEU A 1 793 ? 11.204 -8.664 -28.957 1.00 96.44 793 LEU A C 1
ATOM 5985 O O . LEU A 1 793 ? 11.034 -9.712 -28.340 1.00 96.44 793 LEU A O 1
ATOM 5989 N N . ALA A 1 794 ? 12.135 -7.778 -28.595 1.00 95.62 794 ALA A N 1
ATOM 5990 C CA . ALA A 1 794 ? 13.015 -7.937 -27.442 1.00 95.62 794 ALA A CA 1
ATOM 5991 C C . ALA A 1 794 ? 12.278 -7.631 -26.115 1.00 95.62 794 ALA A C 1
ATOM 5993 O O . ALA A 1 794 ? 11.901 -6.479 -25.885 1.00 95.62 794 ALA A O 1
ATOM 5994 N N . PRO A 1 795 ? 12.111 -8.600 -25.190 1.00 96.94 795 PRO A N 1
ATOM 5995 C CA . PRO A 1 795 ? 11.500 -8.339 -23.882 1.00 96.94 795 PRO A CA 1
ATOM 5996 C C . PRO A 1 795 ? 12.468 -7.688 -22.881 1.00 96.94 795 PRO A C 1
ATOM 5998 O O . PRO A 1 795 ? 12.047 -7.088 -21.893 1.00 96.94 795 PRO A O 1
ATOM 6001 N N . LEU A 1 796 ? 13.771 -7.804 -23.138 1.00 97.75 796 LEU A N 1
ATOM 6002 C CA . LEU A 1 796 ? 14.865 -7.227 -22.365 1.00 97.75 796 LEU A CA 1
ATOM 6003 C C . LEU A 1 796 ? 15.802 -6.499 -23.329 1.00 97.75 796 LEU A C 1
ATOM 6005 O O . LEU A 1 796 ? 16.230 -7.088 -24.324 1.00 97.75 796 LEU A O 1
ATOM 6009 N N . LEU A 1 797 ? 16.161 -5.259 -23.008 1.00 97.38 797 LEU A N 1
ATOM 6010 C CA . LEU A 1 797 ? 17.106 -4.457 -23.780 1.00 97.38 797 LEU A CA 1
ATOM 6011 C C . LEU A 1 797 ? 18.060 -3.695 -22.851 1.00 97.38 797 LEU A C 1
ATOM 6013 O O . LEU A 1 797 ? 17.638 -3.083 -21.872 1.00 97.38 797 LEU A O 1
ATOM 6017 N N . LEU A 1 798 ? 19.349 -3.701 -23.182 1.00 96.94 798 LEU A N 1
ATOM 6018 C CA . LEU A 1 798 ? 20.361 -2.834 -22.579 1.00 96.94 798 LEU A CA 1
ATOM 6019 C C . LEU A 1 798 ? 20.829 -1.807 -23.614 1.00 96.94 798 LEU A C 1
ATOM 6021 O O . LEU A 1 798 ? 21.435 -2.181 -24.618 1.00 96.94 798 LEU A O 1
ATOM 6025 N N . LEU A 1 799 ? 20.574 -0.529 -23.339 1.00 95.94 799 LEU A N 1
ATOM 6026 C CA . LEU A 1 799 ? 21.129 0.620 -24.049 1.00 95.94 799 LEU A CA 1
ATOM 6027 C C . LEU A 1 799 ? 22.357 1.114 -23.275 1.00 95.94 799 LEU A C 1
ATOM 6029 O O . LEU A 1 799 ? 22.257 1.885 -22.321 1.00 95.94 799 LEU A O 1
ATOM 6033 N N . ASP A 1 800 ? 23.526 0.608 -23.654 1.00 95.06 800 ASP A N 1
ATOM 6034 C CA . ASP A 1 800 ? 24.783 0.931 -22.980 1.00 95.06 800 ASP A CA 1
ATOM 6035 C C . ASP A 1 800 ? 25.281 2.314 -23.431 1.00 95.06 800 ASP A C 1
ATOM 6037 O O . ASP A 1 800 ? 25.462 2.555 -24.632 1.00 95.06 800 ASP A O 1
ATOM 6041 N N . THR A 1 801 ? 25.533 3.220 -22.480 1.00 94.44 801 THR A N 1
ATOM 6042 C CA . THR A 1 801 ? 26.145 4.535 -22.754 1.00 94.44 801 THR A CA 1
ATOM 6043 C C . THR A 1 801 ? 27.646 4.426 -23.039 1.00 94.44 801 THR A C 1
ATOM 6045 O O . THR A 1 801 ? 28.305 5.425 -23.330 1.00 94.44 801 THR A O 1
ATOM 6048 N N . ARG A 1 802 ? 28.210 3.212 -22.998 1.00 90.12 802 ARG A N 1
ATOM 6049 C CA . ARG A 1 802 ? 29.550 2.899 -23.501 1.00 90.12 802 ARG A CA 1
ATOM 6050 C C . ARG A 1 802 ? 29.506 2.535 -24.986 1.00 90.12 802 ARG A C 1
ATOM 6052 O O . ARG A 1 802 ? 28.716 1.70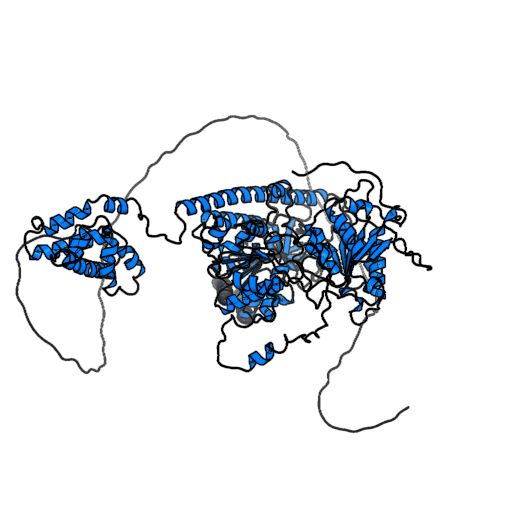2 -25.433 1.00 90.12 802 ARG A O 1
ATOM 6059 N N . ALA A 1 803 ? 30.421 3.116 -25.758 1.00 83.38 803 ALA A N 1
ATOM 6060 C CA . ALA A 1 803 ? 30.721 2.685 -27.121 1.00 83.38 803 ALA A CA 1
ATOM 6061 C C . ALA A 1 803 ? 31.334 1.263 -27.123 1.00 83.38 803 ALA A C 1
ATOM 6063 O O . ALA A 1 803 ? 31.955 0.872 -26.130 1.00 83.38 803 ALA A O 1
ATOM 6064 N N . PRO A 1 804 ? 31.314 0.510 -28.245 1.00 74.75 804 PRO A N 1
ATOM 6065 C CA . PRO A 1 804 ? 31.897 -0.842 -28.321 1.00 74.75 804 PRO A CA 1
ATOM 6066 C C . PRO A 1 804 ? 33.409 -0.935 -28.026 1.00 74.75 804 PRO A C 1
ATOM 6068 O O . PRO A 1 804 ? 33.952 -2.031 -27.914 1.00 74.75 804 PRO A O 1
ATOM 6071 N N . ARG A 1 805 ? 34.101 0.210 -27.913 1.00 73.44 805 ARG A N 1
ATOM 6072 C CA . ARG A 1 805 ? 35.520 0.333 -27.530 1.00 73.44 805 ARG A CA 1
ATOM 6073 C C . ARG A 1 805 ? 35.730 0.676 -26.040 1.00 73.44 805 ARG A C 1
ATOM 6075 O O . ARG A 1 805 ? 36.865 0.895 -25.636 1.00 73.44 805 ARG A O 1
ATOM 6082 N N . GLY A 1 806 ? 34.667 0.755 -25.232 1.00 78.12 806 GLY A N 1
ATOM 6083 C CA . GLY A 1 806 ? 34.717 1.044 -23.789 1.00 78.12 806 GLY A CA 1
ATOM 6084 C C . GLY A 1 806 ? 34.760 2.531 -23.399 1.00 78.12 806 GLY A C 1
ATOM 6085 O O . GLY A 1 806 ? 34.668 2.857 -22.214 1.00 78.12 806 GLY A O 1
ATOM 6086 N N . SER A 1 807 ? 34.856 3.450 -24.363 1.00 85.31 807 SER A N 1
ATOM 6087 C CA . SER A 1 807 ? 34.709 4.891 -24.122 1.00 85.31 807 SER A CA 1
ATOM 6088 C C . SER A 1 807 ? 33.256 5.250 -23.799 1.00 85.31 807 SER A C 1
ATOM 6090 O O . SER A 1 807 ? 32.340 4.728 -24.434 1.00 85.31 807 SER A O 1
ATOM 6092 N N . LEU A 1 808 ? 33.044 6.151 -22.838 1.00 88.44 808 LEU A N 1
ATOM 6093 C CA . LEU A 1 808 ? 31.732 6.749 -22.574 1.00 88.44 808 LEU A CA 1
ATOM 6094 C C . LEU A 1 808 ? 31.287 7.592 -23.784 1.00 88.44 808 LEU A C 1
ATOM 6096 O O . LEU A 1 808 ? 32.126 8.184 -24.468 1.00 88.44 808 LEU A O 1
ATOM 6100 N N . LEU A 1 809 ? 29.986 7.622 -24.071 1.00 88.88 809 LEU A N 1
ATOM 6101 C CA . LEU A 1 809 ? 29.408 8.513 -25.075 1.00 88.88 809 LEU A CA 1
ATOM 6102 C C . LEU A 1 809 ? 29.338 9.954 -24.547 1.00 88.88 809 LEU A C 1
ATOM 6104 O O . LEU A 1 809 ? 29.134 10.196 -23.360 1.00 88.88 809 LEU A O 1
ATOM 6108 N N . ARG A 1 810 ? 29.530 10.924 -25.444 1.00 86.69 810 ARG A N 1
ATOM 6109 C CA . ARG A 1 810 ? 29.653 12.346 -25.094 1.00 86.69 810 ARG A CA 1
ATOM 6110 C C . ARG A 1 810 ? 28.366 12.870 -24.449 1.00 86.69 810 ARG A C 1
ATOM 6112 O O . ARG A 1 810 ? 27.302 12.728 -25.043 1.00 86.69 810 ARG A O 1
ATOM 6119 N N . GLY A 1 811 ? 28.467 13.508 -23.284 1.00 86.94 811 GLY A N 1
ATOM 6120 C CA . GLY A 1 811 ? 27.311 14.025 -22.545 1.00 86.94 811 GLY A CA 1
ATOM 6121 C C . GLY A 1 811 ? 26.607 12.979 -21.674 1.00 86.94 811 GLY A C 1
ATOM 6122 O O . GLY A 1 811 ? 25.596 13.304 -21.059 1.00 86.94 811 GLY A O 1
ATOM 6123 N N . CYS A 1 812 ? 27.106 11.736 -21.619 1.00 91.25 812 CYS A N 1
ATOM 6124 C CA . CYS A 1 812 ? 26.581 10.679 -20.746 1.00 91.25 812 CYS A CA 1
ATOM 6125 C C . CYS A 1 812 ? 27.240 10.660 -19.351 1.00 91.25 812 CYS A C 1
ATOM 6127 O O . CYS A 1 812 ? 27.165 9.648 -18.650 1.00 91.25 812 CYS A O 1
ATOM 6129 N N . GLU A 1 813 ? 27.931 11.729 -18.959 1.00 91.62 813 GLU A N 1
ATOM 6130 C CA . GLU A 1 813 ? 28.462 11.962 -17.615 1.00 91.62 813 GLU A CA 1
ATOM 6131 C C . GLU A 1 813 ? 27.336 12.277 -16.602 1.00 91.62 813 GLU A C 1
ATOM 6133 O O . GLU A 1 813 ? 26.337 12.913 -16.943 1.00 91.62 813 GLU A O 1
ATOM 6138 N N . GLU A 1 814 ? 27.483 11.861 -15.337 1.00 92.50 814 GLU A N 1
ATOM 6139 C CA . GLU A 1 814 ? 26.544 12.256 -14.270 1.00 92.50 814 GLU A CA 1
ATOM 6140 C C . GLU A 1 814 ? 26.760 13.718 -13.827 1.00 92.50 814 GLU A C 1
ATOM 6142 O O . GLU A 1 814 ? 27.894 14.188 -13.744 1.00 92.50 814 GLU A O 1
ATOM 6147 N N . SER A 1 815 ? 25.679 14.440 -13.514 1.00 92.25 815 SER A N 1
ATOM 6148 C CA . SER A 1 815 ? 25.709 15.834 -13.036 1.00 92.25 815 SER A CA 1
ATOM 6149 C C . SER A 1 815 ? 24.801 16.039 -11.820 1.00 92.25 815 SER A C 1
ATOM 6151 O O . SER A 1 815 ? 23.743 15.418 -11.725 1.00 92.25 815 SER A O 1
ATOM 6153 N N . LEU A 1 816 ? 25.221 16.908 -10.891 1.00 86.88 816 LEU A N 1
ATOM 6154 C CA . LEU A 1 816 ? 24.437 17.339 -9.722 1.00 86.88 816 LEU A CA 1
ATOM 6155 C C . LEU A 1 816 ? 23.415 18.412 -10.101 1.00 86.88 816 LEU A C 1
ATOM 6157 O O . LEU A 1 816 ? 23.694 19.266 -10.942 1.00 86.88 816 LEU A O 1
ATOM 6161 N N . ASP A 1 817 ? 22.253 18.388 -9.4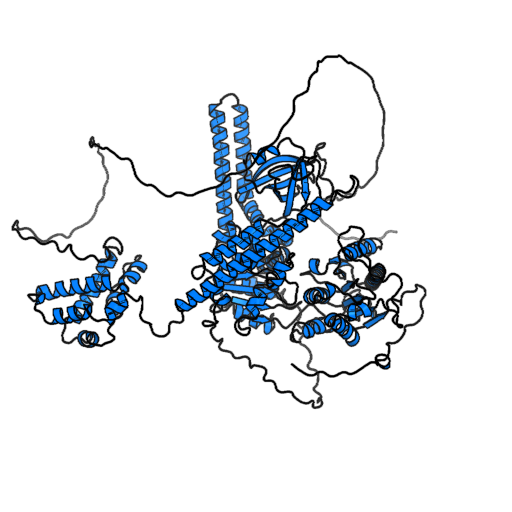52 1.00 79.94 817 ASP A N 1
ATOM 6162 C CA . ASP A 1 817 ? 21.197 19.375 -9.664 1.00 79.94 817 ASP A CA 1
ATOM 6163 C C . ASP A 1 817 ? 21.570 20.784 -9.166 1.00 79.94 817 ASP A C 1
ATOM 6165 O O . ASP A 1 817 ? 22.199 20.963 -8.123 1.00 79.94 817 ASP A O 1
ATOM 6169 N N . GLY A 1 818 ? 21.127 21.810 -9.898 1.00 69.56 818 GLY A N 1
ATOM 6170 C CA . GLY A 1 818 ? 21.360 23.211 -9.532 1.00 69.56 818 GLY A CA 1
ATOM 6171 C C . GLY A 1 818 ? 20.512 23.714 -8.356 1.00 69.56 818 GLY A C 1
ATOM 6172 O O . GLY A 1 818 ? 20.799 24.792 -7.845 1.00 69.56 818 GLY A O 1
ATOM 6173 N N . SER A 1 819 ? 19.492 22.962 -7.915 1.00 60.62 819 SER A N 1
ATOM 6174 C CA . SER A 1 819 ? 18.583 23.386 -6.834 1.00 60.62 819 SER A CA 1
ATOM 6175 C C . SER A 1 819 ? 19.119 23.102 -5.424 1.00 60.62 819 SER A C 1
ATOM 6177 O O . SER A 1 819 ? 18.507 23.496 -4.434 1.00 60.62 819 SER A O 1
ATOM 6179 N N . GLY A 1 820 ? 20.263 22.416 -5.317 1.00 57.16 820 GLY A N 1
ATOM 6180 C CA . GLY A 1 820 ? 20.871 22.035 -4.040 1.00 57.16 820 GLY A CA 1
ATOM 6181 C C . GLY A 1 820 ? 20.197 20.844 -3.354 1.00 57.16 820 GLY A C 1
ATOM 6182 O O . GLY A 1 820 ? 20.495 20.575 -2.192 1.00 57.16 820 GLY A O 1
ATOM 6183 N N . SER A 1 821 ? 19.327 20.105 -4.054 1.00 63.03 821 SER A N 1
ATOM 6184 C CA . SER A 1 821 ? 18.669 18.912 -3.499 1.00 63.03 821 SER A CA 1
ATOM 6185 C C . SER A 1 821 ? 19.622 17.716 -3.336 1.00 63.03 821 SER A C 1
ATOM 6187 O O . SER A 1 821 ? 19.306 16.770 -2.615 1.00 63.03 821 SER A O 1
ATOM 6189 N N . GLY A 1 822 ? 20.792 17.743 -3.988 1.00 71.31 822 GLY A N 1
ATOM 6190 C CA . GLY A 1 822 ? 21.746 16.629 -4.011 1.00 71.31 822 GLY A CA 1
ATOM 6191 C C . GLY A 1 822 ? 21.307 15.485 -4.931 1.00 71.31 822 GLY A C 1
ATOM 6192 O O . GLY A 1 822 ? 21.822 14.368 -4.832 1.00 71.31 822 GLY A O 1
ATOM 6193 N N . SER A 1 823 ? 20.341 15.752 -5.811 1.00 82.12 823 SER A N 1
ATOM 6194 C CA . SER A 1 823 ? 19.879 14.832 -6.839 1.00 82.12 823 SER A CA 1
ATOM 6195 C C . SER A 1 823 ? 20.820 14.844 -8.044 1.00 82.12 823 SER A C 1
ATOM 6197 O O . SER A 1 823 ? 21.727 15.668 -8.163 1.00 82.12 823 SER A O 1
ATOM 6199 N N . LEU A 1 824 ? 20.619 13.886 -8.946 1.00 90.06 824 LEU A N 1
ATOM 6200 C CA . LEU A 1 824 ? 21.488 13.675 -10.099 1.00 90.06 824 LEU A CA 1
ATOM 6201 C C . LEU A 1 824 ? 20.679 13.555 -11.384 1.00 90.06 824 LEU A C 1
ATOM 6203 O O . LEU A 1 824 ? 19.579 12.999 -11.395 1.00 90.06 824 LEU A O 1
ATOM 6207 N N . PHE A 1 825 ? 21.272 14.021 -12.473 1.00 94.88 825 PHE A N 1
ATOM 6208 C CA . PHE A 1 825 ? 20.758 13.863 -13.825 1.00 94.88 825 PHE A CA 1
ATOM 6209 C C . PHE A 1 825 ? 21.888 13.512 -14.801 1.00 94.88 825 PHE A C 1
ATOM 6211 O O . PHE A 1 825 ? 23.074 13.569 -14.467 1.00 94.88 825 PHE A O 1
ATOM 6218 N N . ASN A 1 826 ? 21.507 13.078 -15.999 1.00 96.19 826 ASN A N 1
ATOM 6219 C CA . ASN A 1 826 ? 22.405 12.641 -17.060 1.00 96.19 826 ASN A CA 1
ATOM 6220 C C . ASN A 1 826 ? 21.734 12.939 -18.412 1.00 96.19 826 ASN A C 1
ATOM 6222 O O . ASN A 1 826 ? 20.778 12.266 -18.809 1.00 96.19 826 ASN A O 1
ATOM 6226 N N . GLU A 1 827 ? 22.212 13.986 -19.089 1.00 95.19 827 GLU A N 1
ATOM 6227 C CA . GLU A 1 827 ? 21.630 14.530 -20.328 1.00 95.19 827 GLU A CA 1
ATOM 6228 C C . GLU A 1 827 ? 21.759 13.574 -21.522 1.00 95.19 827 GLU A C 1
ATOM 6230 O O . GLU A 1 827 ? 20.860 13.477 -22.364 1.00 95.19 827 GLU A O 1
ATOM 6235 N N . GLY A 1 828 ? 22.858 12.821 -21.580 1.00 94.50 828 GLY A N 1
ATOM 6236 C CA . GLY A 1 828 ? 23.076 11.773 -22.567 1.00 94.50 828 GLY A CA 1
ATOM 6237 C C . GLY A 1 828 ? 22.090 10.622 -22.391 1.00 94.50 828 GLY A C 1
ATOM 6238 O O . GLY A 1 828 ? 21.390 10.277 -23.342 1.00 94.50 828 GLY A O 1
ATOM 6239 N N . GLU A 1 829 ? 21.941 10.090 -21.170 1.00 96.38 829 GLU A N 1
ATOM 6240 C CA . GLU A 1 829 ? 20.890 9.102 -20.882 1.00 96.38 829 GLU A CA 1
ATOM 6241 C C . GLU A 1 829 ? 19.494 9.651 -21.197 1.00 96.38 829 GLU A C 1
ATOM 6243 O O . GLU A 1 829 ? 18.703 8.947 -21.820 1.00 96.38 829 GLU A O 1
ATOM 6248 N N . ALA A 1 830 ? 19.192 10.905 -20.839 1.00 96.75 830 ALA A N 1
ATOM 6249 C CA . ALA A 1 830 ? 17.893 11.511 -21.128 1.00 96.75 830 ALA A CA 1
ATOM 6250 C C . ALA A 1 830 ? 17.608 11.574 -22.640 1.00 96.75 830 ALA A C 1
ATOM 6252 O O . ALA A 1 830 ? 16.515 11.222 -23.085 1.00 96.75 830 ALA A O 1
ATOM 6253 N N . THR A 1 831 ? 18.611 11.938 -23.442 1.00 95.81 831 THR A N 1
ATOM 6254 C CA . THR A 1 831 ? 18.525 11.957 -24.912 1.00 95.81 831 THR A CA 1
ATOM 6255 C C . THR A 1 831 ? 18.289 10.554 -25.487 1.00 95.81 831 THR A C 1
ATOM 6257 O O . THR A 1 831 ? 17.445 10.376 -26.368 1.00 95.81 831 THR A O 1
ATOM 6260 N N . ILE A 1 832 ? 18.977 9.538 -24.956 1.00 96.31 832 ILE A N 1
ATOM 6261 C CA . ILE A 1 832 ? 18.834 8.132 -25.373 1.00 96.31 832 ILE A CA 1
ATOM 6262 C C . ILE A 1 832 ? 17.440 7.590 -25.017 1.00 96.31 832 ILE A C 1
ATOM 6264 O O . ILE A 1 832 ? 16.795 6.955 -25.851 1.00 96.31 832 ILE A O 1
ATOM 6268 N N . VAL A 1 833 ? 16.943 7.883 -23.810 1.00 97.50 833 VAL A N 1
ATOM 6269 C CA . VAL A 1 833 ? 15.593 7.506 -23.359 1.00 97.50 833 VAL A CA 1
ATOM 6270 C C . VAL A 1 833 ? 14.519 8.126 -24.251 1.00 97.50 833 VAL A C 1
ATOM 6272 O O . VAL A 1 833 ? 13.614 7.415 -24.682 1.00 97.50 833 VAL A O 1
ATOM 6275 N N . VAL A 1 834 ? 14.619 9.422 -24.566 1.00 96.81 834 VAL A N 1
ATOM 6276 C CA . VAL A 1 834 ? 13.663 10.102 -25.458 1.00 96.81 834 VAL A CA 1
ATOM 6277 C C . VAL A 1 834 ? 13.674 9.472 -26.851 1.00 96.81 834 VAL A C 1
ATOM 6279 O O . VAL A 1 834 ? 12.607 9.177 -27.383 1.00 96.81 834 VAL A O 1
ATOM 6282 N N . SER A 1 835 ? 14.856 9.191 -27.411 1.00 95.62 835 SER A N 1
ATOM 6283 C CA . SER A 1 835 ? 14.985 8.505 -28.704 1.00 95.62 835 SER A CA 1
ATOM 6284 C C . SER A 1 835 ? 14.290 7.135 -28.701 1.00 95.62 835 SER A C 1
ATOM 6286 O O . SER A 1 835 ? 13.484 6.843 -29.583 1.00 95.62 835 SER A O 1
ATOM 6288 N N . HIS A 1 836 ? 14.504 6.328 -27.654 1.00 96.69 836 HIS A N 1
ATOM 6289 C CA . HIS A 1 836 ? 13.873 5.010 -27.506 1.00 96.69 836 HIS A CA 1
ATOM 6290 C C . HIS A 1 836 ? 12.347 5.086 -27.337 1.00 96.69 836 HIS A C 1
ATOM 6292 O O . HIS A 1 836 ? 11.614 4.289 -27.920 1.00 96.69 836 HIS A O 1
ATOM 6298 N N . VAL A 1 837 ? 11.839 6.062 -26.577 1.00 97.62 837 VAL A N 1
ATOM 6299 C CA . VAL A 1 837 ? 10.389 6.302 -26.454 1.00 97.62 837 VAL A CA 1
ATOM 6300 C C . VAL A 1 837 ? 9.785 6.692 -27.807 1.00 97.62 837 VAL A C 1
ATOM 6302 O O . VAL A 1 837 ? 8.719 6.190 -28.160 1.00 97.62 837 VAL A O 1
ATOM 6305 N N . LEU A 1 838 ? 10.472 7.525 -28.596 1.00 96.62 838 LEU A N 1
ATOM 6306 C CA . LEU A 1 838 ? 10.041 7.884 -29.950 1.00 96.62 838 LEU A CA 1
ATOM 6307 C C . LEU A 1 838 ? 10.090 6.688 -30.916 1.00 96.62 838 LEU A C 1
ATOM 6309 O O . LEU A 1 838 ? 9.187 6.563 -31.740 1.00 96.62 838 LEU A O 1
ATOM 6313 N N . GLU A 1 839 ? 11.064 5.780 -30.790 1.00 95.81 839 GLU A N 1
ATOM 6314 C CA . GLU A 1 839 ? 11.105 4.527 -31.564 1.00 95.81 839 GLU A CA 1
ATOM 6315 C C . GLU A 1 839 ? 9.879 3.645 -31.267 1.00 95.81 839 GLU A C 1
ATOM 6317 O O . GLU A 1 839 ? 9.211 3.173 -32.189 1.00 95.81 839 GLU A O 1
ATOM 6322 N N . LEU A 1 840 ? 9.529 3.471 -29.986 1.00 96.94 840 LEU A N 1
ATOM 6323 C CA . LEU A 1 840 ? 8.351 2.702 -29.568 1.00 96.94 840 LEU A CA 1
ATOM 6324 C C . LEU A 1 840 ? 7.036 3.339 -30.052 1.00 96.94 840 LEU A C 1
ATOM 6326 O O . LEU A 1 840 ? 6.164 2.630 -30.558 1.00 96.94 840 LEU A O 1
ATOM 6330 N N . LEU A 1 841 ? 6.903 4.666 -29.943 1.00 96.56 841 LEU A N 1
ATOM 6331 C CA . LEU A 1 841 ? 5.744 5.415 -30.450 1.00 96.56 841 LEU A CA 1
ATOM 6332 C C . LEU A 1 841 ? 5.619 5.293 -31.980 1.00 96.56 841 LEU A C 1
ATOM 6334 O O . LEU A 1 841 ? 4.526 5.048 -32.490 1.00 96.56 841 LEU A O 1
ATOM 6338 N N . ALA A 1 842 ? 6.731 5.400 -32.717 1.00 95.94 842 ALA A N 1
ATOM 6339 C CA . ALA A 1 842 ? 6.766 5.227 -34.171 1.00 95.94 842 ALA A CA 1
ATOM 6340 C C . ALA A 1 842 ? 6.451 3.784 -34.606 1.00 95.94 842 ALA A C 1
ATOM 6342 O O . ALA A 1 842 ? 5.830 3.577 -35.648 1.00 95.94 842 ALA A O 1
ATOM 6343 N N . ALA A 1 843 ? 6.804 2.790 -33.785 1.00 96.56 843 ALA A N 1
ATOM 6344 C CA . ALA A 1 843 ? 6.393 1.398 -33.953 1.00 96.56 843 ALA A CA 1
ATOM 6345 C C . ALA A 1 843 ? 4.922 1.132 -33.559 1.00 96.56 843 ALA A C 1
ATOM 6347 O O . ALA A 1 843 ? 4.486 -0.016 -33.606 1.00 96.56 843 ALA A O 1
ATOM 6348 N N . GLY A 1 844 ? 4.142 2.151 -33.178 1.00 96.06 844 GLY A N 1
ATOM 6349 C CA . GLY A 1 844 ? 2.711 2.034 -32.875 1.00 96.06 844 GLY A CA 1
ATOM 6350 C C . GLY A 1 844 ? 2.376 1.659 -31.427 1.00 96.06 844 GLY A C 1
ATOM 6351 O O . GLY A 1 844 ? 1.209 1.407 -31.119 1.00 96.06 844 GLY A O 1
ATOM 6352 N N . VAL A 1 845 ? 3.355 1.630 -30.514 1.00 96.75 845 VAL A N 1
ATOM 6353 C CA . VAL A 1 845 ? 3.084 1.448 -29.078 1.00 96.75 845 VAL A CA 1
ATOM 6354 C C . VAL A 1 845 ? 2.426 2.729 -28.543 1.00 96.75 845 VAL A C 1
ATOM 6356 O O . VAL A 1 845 ? 3.017 3.798 -28.664 1.00 96.75 845 VAL A O 1
ATOM 6359 N N . PRO A 1 846 ? 1.217 2.680 -27.951 1.00 94.94 846 PRO A N 1
ATOM 6360 C CA . PRO A 1 846 ? 0.535 3.891 -27.496 1.00 94.94 846 PRO A CA 1
ATOM 6361 C C . PRO A 1 846 ? 1.213 4.476 -26.250 1.00 94.94 846 PRO A C 1
ATOM 6363 O O . PRO A 1 846 ? 1.583 3.724 -25.351 1.00 94.94 846 PRO A O 1
ATOM 6366 N N . GLY A 1 847 ? 1.300 5.808 -26.148 1.00 94.88 847 GLY A N 1
ATOM 6367 C CA . GLY A 1 847 ? 1.951 6.514 -25.030 1.00 94.88 847 GLY A CA 1
ATOM 6368 C C . GLY A 1 847 ? 1.591 5.982 -23.630 1.00 94.88 847 GLY A C 1
ATOM 6369 O O . GLY A 1 847 ? 2.502 5.599 -22.901 1.00 94.88 847 GLY A O 1
ATOM 6370 N N . PRO A 1 848 ? 0.298 5.816 -23.279 1.00 95.44 848 PRO A N 1
ATOM 6371 C CA . PRO A 1 848 ? -0.138 5.236 -21.998 1.00 95.44 848 PRO A CA 1
ATOM 6372 C C . PRO A 1 848 ? 0.262 3.775 -21.714 1.00 95.44 848 PRO A C 1
ATOM 6374 O O . PRO A 1 848 ? -0.034 3.266 -20.636 1.00 95.44 848 PRO A O 1
ATOM 6377 N N . ALA A 1 849 ? 0.890 3.072 -22.662 1.00 96.31 849 ALA A N 1
ATOM 6378 C CA . ALA A 1 849 ? 1.495 1.753 -22.453 1.00 96.31 849 ALA A CA 1
ATOM 6379 C C . ALA A 1 849 ? 3.001 1.824 -22.123 1.00 96.31 849 ALA A C 1
ATOM 6381 O O . ALA A 1 849 ? 3.609 0.786 -21.845 1.00 96.31 849 ALA A O 1
ATOM 6382 N N . ILE A 1 850 ? 3.592 3.022 -22.163 1.00 98.00 850 ILE A N 1
ATOM 6383 C CA . ILE A 1 850 ? 5.011 3.302 -21.947 1.00 98.00 850 ILE A CA 1
ATOM 6384 C C . ILE A 1 850 ? 5.172 4.066 -20.627 1.00 98.00 850 ILE A C 1
ATOM 6386 O O . ILE A 1 850 ? 4.570 5.122 -20.432 1.00 98.00 850 ILE A O 1
ATOM 6390 N N . ALA A 1 851 ? 6.028 3.556 -19.741 1.00 97.94 851 ALA A N 1
ATOM 6391 C CA . ALA A 1 851 ? 6.466 4.274 -18.549 1.00 97.94 851 ALA A CA 1
ATOM 6392 C C . ALA A 1 851 ? 7.987 4.467 -18.542 1.00 97.94 851 ALA A C 1
ATOM 6394 O O . ALA A 1 851 ? 8.754 3.547 -18.821 1.00 97.94 851 ALA A O 1
ATOM 6395 N N . VAL A 1 852 ? 8.427 5.662 -18.173 1.00 98.38 852 VAL A N 1
ATOM 6396 C CA . VAL A 1 852 ? 9.831 6.032 -18.012 1.00 98.38 852 VAL A CA 1
ATOM 6397 C C . VAL A 1 852 ? 10.119 6.220 -16.526 1.00 98.38 852 VAL A C 1
ATOM 6399 O O . VAL A 1 852 ? 9.370 6.883 -15.809 1.00 98.38 852 VAL A O 1
ATOM 6402 N N . GLN A 1 853 ? 11.203 5.613 -16.054 1.00 97.62 853 GLN A N 1
ATOM 6403 C CA . GLN A 1 853 ? 11.574 5.568 -14.646 1.00 97.62 853 GLN A CA 1
ATOM 6404 C C . GLN A 1 853 ? 13.023 5.999 -14.437 1.00 97.62 853 GLN A C 1
ATOM 6406 O O . GLN A 1 853 ? 13.913 5.671 -15.222 1.00 97.62 853 GLN A O 1
ATOM 6411 N N . SER A 1 854 ? 13.264 6.689 -13.326 1.00 96.06 854 SER A N 1
ATOM 6412 C CA . SER A 1 854 ? 14.604 6.923 -12.789 1.00 96.06 854 SER A CA 1
ATOM 6413 C C . SER A 1 854 ? 14.589 6.812 -11.257 1.00 96.06 854 SER A C 1
ATOM 6415 O O . SER A 1 854 ? 13.558 7.085 -10.632 1.00 96.06 854 SER A O 1
ATOM 6417 N N . PRO A 1 855 ? 15.700 6.421 -10.611 1.00 90.38 855 PRO A N 1
ATOM 6418 C CA . PRO A 1 855 ? 15.863 6.567 -9.167 1.00 90.38 855 PRO A CA 1
ATOM 6419 C C . PRO A 1 855 ? 15.978 8.034 -8.713 1.00 90.38 855 PRO A C 1
ATOM 6421 O O . PRO A 1 855 ? 15.791 8.305 -7.530 1.00 90.38 855 PRO A O 1
ATOM 6424 N N . TYR A 1 856 ? 16.299 8.971 -9.615 1.00 89.31 856 TYR A N 1
ATOM 6425 C CA . TYR A 1 856 ? 16.655 10.356 -9.282 1.00 89.31 856 TYR A CA 1
ATOM 6426 C C . TYR A 1 856 ? 15.607 11.361 -9.769 1.00 89.31 856 TYR A C 1
ATOM 6428 O O . TYR A 1 856 ? 15.230 11.351 -10.940 1.00 89.31 856 TYR A O 1
ATOM 6436 N N . LEU A 1 857 ? 15.168 12.260 -8.881 1.00 87.62 857 LEU A N 1
ATOM 6437 C CA . LEU A 1 857 ? 14.119 13.244 -9.177 1.00 87.62 857 LEU A CA 1
ATOM 6438 C C . LEU A 1 857 ? 14.539 14.254 -10.253 1.00 87.62 857 LEU A C 1
ATOM 6440 O O . LEU A 1 857 ? 13.772 14.460 -11.187 1.00 87.62 857 LEU A O 1
ATOM 6444 N N . ALA A 1 858 ? 15.769 14.778 -10.214 1.00 88.38 858 ALA A N 1
ATOM 6445 C CA . ALA A 1 858 ? 16.251 15.697 -11.253 1.00 88.38 858 ALA A CA 1
ATOM 6446 C C . ALA A 1 858 ? 16.257 15.052 -12.657 1.00 88.38 858 ALA A C 1
ATOM 6448 O O . ALA A 1 858 ? 15.933 15.706 -13.646 1.00 88.38 858 ALA A O 1
ATOM 6449 N N . GLN A 1 859 ? 16.544 13.747 -12.758 1.00 95.06 859 GLN A N 1
ATOM 6450 C CA . GLN A 1 859 ? 16.413 13.011 -14.020 1.00 95.06 859 GLN A CA 1
ATOM 6451 C C . GLN A 1 859 ? 14.943 12.816 -14.435 1.00 95.06 859 GLN A C 1
ATOM 6453 O O . GLN A 1 859 ? 14.646 12.867 -15.625 1.00 95.06 859 GLN A O 1
ATOM 6458 N N . VAL A 1 860 ? 14.016 12.602 -13.492 1.00 93.44 860 VAL A N 1
ATOM 6459 C CA . VAL A 1 860 ? 12.567 12.533 -13.783 1.00 93.44 860 VAL A CA 1
ATOM 6460 C C . VAL A 1 860 ? 12.067 13.868 -14.339 1.00 93.44 860 VAL A C 1
ATOM 6462 O O . VAL A 1 860 ? 11.395 13.878 -15.367 1.00 93.44 860 VAL A O 1
ATOM 6465 N N . GLU A 1 861 ? 12.436 14.983 -13.710 1.00 92.12 861 GLU A N 1
ATOM 6466 C CA . GLU A 1 861 ? 12.079 16.343 -14.135 1.00 92.12 861 GLU A CA 1
ATOM 6467 C C . GLU A 1 861 ? 12.672 16.678 -15.513 1.00 92.12 861 GLU A C 1
ATOM 6469 O O . GLU A 1 861 ? 11.954 17.142 -16.402 1.00 92.12 861 GLU A O 1
ATOM 6474 N N . LEU A 1 862 ? 13.948 16.343 -15.745 1.00 94.12 862 LEU A N 1
ATOM 6475 C CA . LEU A 1 862 ? 14.596 16.477 -17.052 1.00 94.12 862 LEU A CA 1
ATOM 6476 C C . LEU A 1 862 ? 13.885 15.648 -18.133 1.00 94.12 862 LEU A C 1
ATOM 6478 O O . LEU A 1 862 ? 13.593 16.157 -19.214 1.00 94.12 862 LEU A O 1
ATOM 6482 N N . LEU A 1 863 ? 13.565 14.382 -17.851 1.00 96.06 863 LEU A N 1
ATOM 6483 C CA . LEU A 1 863 ? 12.872 13.495 -18.790 1.00 96.06 863 LEU A CA 1
ATOM 6484 C C . LEU A 1 863 ? 11.451 13.982 -19.107 1.00 96.06 863 LEU A C 1
ATOM 6486 O O . LEU A 1 863 ? 11.048 13.934 -20.269 1.00 96.06 863 LEU A O 1
ATOM 6490 N N . GLN A 1 864 ? 10.717 14.504 -18.118 1.00 94.62 864 GLN A N 1
ATOM 6491 C CA . GLN A 1 864 ? 9.420 15.158 -18.326 1.00 94.62 864 GLN A CA 1
ATOM 6492 C C . GLN A 1 864 ? 9.559 16.385 -19.239 1.00 94.62 864 GLN A C 1
ATOM 6494 O O . GLN A 1 864 ? 8.857 16.486 -20.247 1.00 94.62 864 GLN A O 1
ATOM 6499 N N . ALA A 1 865 ? 10.501 17.282 -18.933 1.00 92.94 865 ALA A N 1
ATOM 6500 C CA . ALA A 1 865 ? 10.738 18.502 -19.703 1.00 92.94 865 ALA A CA 1
ATOM 6501 C C . ALA A 1 865 ? 11.186 18.221 -21.148 1.00 92.94 865 ALA A C 1
ATOM 6503 O O . ALA A 1 865 ? 10.783 18.940 -22.063 1.00 92.94 865 ALA A O 1
ATOM 6504 N N . ARG A 1 866 ? 11.990 17.172 -21.372 1.00 94.06 866 ARG A N 1
ATOM 6505 C CA . ARG A 1 866 ? 12.414 16.730 -22.708 1.00 94.06 866 ARG A CA 1
ATOM 6506 C C . ARG A 1 866 ? 11.266 16.078 -23.482 1.00 94.06 866 ARG A C 1
ATOM 6508 O O . ARG A 1 866 ? 11.005 16.481 -24.611 1.00 94.06 866 ARG A O 1
ATOM 6515 N N . LEU A 1 867 ? 10.540 15.119 -22.897 1.00 94.19 867 LEU A N 1
ATOM 6516 C CA . LEU A 1 867 ? 9.437 14.431 -23.589 1.00 94.19 867 LEU A CA 1
ATOM 6517 C C . LEU A 1 867 ? 8.294 15.384 -23.969 1.00 94.19 867 LEU A C 1
ATOM 6519 O O . LEU A 1 867 ? 7.714 15.221 -25.043 1.00 94.19 867 LEU A O 1
ATOM 6523 N N . ALA A 1 868 ? 8.028 16.415 -23.162 1.00 92.12 868 ALA A N 1
ATOM 6524 C CA . ALA A 1 868 ? 7.033 17.450 -23.455 1.00 92.12 868 ALA A CA 1
ATOM 6525 C C . ALA A 1 868 ? 7.367 18.332 -24.682 1.00 92.12 868 ALA A C 1
ATOM 6527 O O . ALA A 1 868 ? 6.483 19.013 -25.200 1.00 92.12 868 ALA A O 1
ATOM 6528 N N . GLN A 1 869 ? 8.614 18.327 -25.173 1.00 91.50 869 GLN A N 1
ATOM 6529 C CA . GLN A 1 869 ? 9.015 19.065 -26.384 1.00 91.50 869 GLN A CA 1
ATOM 6530 C C . GLN A 1 869 ? 8.646 18.323 -27.680 1.00 91.50 869 GLN A C 1
ATOM 6532 O O . GLN A 1 869 ? 8.579 18.937 -28.748 1.00 91.50 869 GLN A O 1
ATOM 6537 N N . HIS A 1 870 ? 8.385 17.015 -27.607 1.00 89.81 870 HIS A N 1
ATOM 6538 C CA . HIS A 1 870 ? 8.060 16.184 -28.763 1.00 89.81 870 HIS A CA 1
ATOM 6539 C C . HIS A 1 870 ? 6.547 15.976 -28.893 1.00 89.81 870 HIS A C 1
ATOM 6541 O O . HIS A 1 870 ? 5.863 15.628 -27.936 1.00 89.81 870 HIS A O 1
ATOM 6547 N N . LYS A 1 871 ? 6.004 16.141 -30.104 1.00 85.69 871 LYS A N 1
ATOM 6548 C CA . LYS A 1 871 ? 4.590 15.838 -30.378 1.00 85.69 871 LYS A CA 1
ATOM 6549 C C . LYS A 1 871 ? 4.368 14.324 -30.399 1.00 85.69 871 LYS A C 1
ATOM 6551 O O . LYS A 1 871 ? 5.174 13.600 -30.975 1.00 85.69 871 LYS A O 1
ATOM 6556 N N . GLY A 1 872 ? 3.255 13.863 -29.828 1.00 82.19 872 GLY A N 1
ATOM 6557 C CA . GLY A 1 872 ? 2.883 12.441 -29.796 1.00 82.19 872 GLY A CA 1
ATOM 6558 C C . GLY A 1 872 ? 3.380 11.655 -28.575 1.00 82.19 872 GLY A C 1
ATOM 6559 O O . GLY A 1 872 ? 3.024 10.491 -28.438 1.00 82.19 872 GLY A O 1
ATOM 6560 N N . THR A 1 873 ? 4.124 12.277 -27.655 1.00 89.31 873 THR A N 1
ATOM 6561 C CA . THR A 1 873 ? 4.491 11.697 -26.342 1.00 89.31 873 THR A CA 1
ATOM 6562 C C . THR A 1 873 ? 3.358 11.775 -25.307 1.00 89.31 873 THR A C 1
ATOM 6564 O O . THR A 1 873 ? 3.531 11.380 -24.153 1.00 89.31 873 THR A O 1
ATOM 6567 N N . GLU A 1 874 ? 2.184 12.279 -25.700 1.00 87.69 874 GLU A N 1
ATOM 6568 C CA . GLU A 1 874 ? 1.026 12.469 -24.827 1.00 87.69 874 GLU A CA 1
ATOM 6569 C C . GLU A 1 874 ? 0.610 11.157 -24.140 1.00 87.69 874 GLU A C 1
ATOM 6571 O O . GLU A 1 874 ? 0.302 10.149 -24.780 1.00 87.69 874 GLU A O 1
ATOM 6576 N N . GLY A 1 875 ? 0.595 11.179 -22.806 1.00 88.25 875 GLY A N 1
ATOM 6577 C CA . GLY A 1 875 ? 0.225 10.032 -21.979 1.00 88.25 875 GLY A CA 1
ATOM 6578 C C . GLY A 1 875 ? 1.358 9.057 -21.642 1.00 88.25 875 GLY A C 1
ATOM 6579 O O . GLY A 1 875 ? 1.090 8.118 -20.901 1.00 88.25 875 GLY A O 1
ATOM 6580 N N . VAL A 1 876 ? 2.596 9.268 -22.112 1.00 94.75 876 VAL A N 1
ATOM 6581 C CA . VAL A 1 876 ? 3.773 8.563 -21.566 1.00 94.75 876 VAL A CA 1
ATOM 6582 C C . VAL A 1 876 ? 3.964 8.989 -20.107 1.00 94.75 876 VAL A C 1
ATOM 6584 O O . VAL A 1 876 ? 4.124 10.177 -19.825 1.00 94.75 876 VAL A O 1
ATOM 6587 N N . GLU A 1 877 ? 3.945 8.041 -19.165 1.00 94.44 877 GLU A N 1
ATOM 6588 C CA . GLU A 1 877 ? 4.157 8.365 -17.749 1.00 94.44 877 GLU A CA 1
ATOM 6589 C C . GLU A 1 877 ? 5.658 8.438 -17.432 1.00 94.44 877 GLU A C 1
ATOM 6591 O O . GLU A 1 877 ? 6.407 7.525 -17.769 1.00 94.44 877 GLU A O 1
ATOM 6596 N N . VAL A 1 878 ? 6.103 9.495 -16.747 1.00 96.00 878 VAL A N 1
ATOM 6597 C CA . VAL A 1 878 ? 7.496 9.661 -16.298 1.00 96.00 878 VAL A CA 1
ATOM 6598 C C . VAL A 1 878 ? 7.501 9.866 -14.785 1.00 96.00 878 VAL A C 1
ATOM 6600 O O . VAL A 1 878 ? 6.942 10.851 -14.299 1.00 96.00 878 VAL A O 1
ATOM 6603 N N . ALA A 1 879 ? 8.110 8.946 -14.038 1.00 92.69 879 ALA A N 1
ATOM 6604 C CA . ALA A 1 879 ? 8.011 8.895 -12.578 1.00 92.69 879 ALA A CA 1
ATOM 6605 C C . ALA A 1 879 ? 9.304 8.401 -11.909 1.00 92.69 879 ALA A C 1
ATOM 6607 O O . ALA A 1 879 ? 10.165 7.795 -12.548 1.00 92.69 879 ALA A O 1
ATOM 6608 N N . SER A 1 880 ? 9.429 8.600 -10.593 1.00 90.94 880 SER A N 1
ATOM 6609 C CA . SER A 1 880 ? 10.445 7.869 -9.824 1.00 90.94 880 SER A CA 1
ATOM 6610 C C . SER A 1 880 ? 10.014 6.415 -9.614 1.00 90.94 880 SER A C 1
ATOM 6612 O O . SER A 1 880 ? 8.818 6.127 -9.540 1.00 90.94 880 SER A O 1
ATOM 6614 N N . ILE A 1 881 ? 10.974 5.496 -9.468 1.00 88.94 881 ILE A N 1
ATOM 6615 C CA . ILE A 1 881 ? 10.686 4.072 -9.189 1.00 88.94 881 ILE A CA 1
ATOM 6616 C C . ILE A 1 881 ? 9.729 3.931 -7.988 1.00 88.94 881 ILE A C 1
ATOM 6618 O O . ILE A 1 881 ? 8.737 3.202 -8.050 1.00 88.94 881 ILE A O 1
ATOM 6622 N N . ASP A 1 882 ? 9.996 4.687 -6.924 1.00 84.25 882 ASP A N 1
ATOM 6623 C CA . ASP A 1 882 ? 9.252 4.670 -5.666 1.00 84.25 882 ASP A CA 1
ATOM 6624 C C . ASP A 1 882 ? 7.819 5.226 -5.823 1.00 84.25 882 ASP A C 1
ATOM 6626 O O . ASP A 1 882 ? 6.880 4.692 -5.234 1.00 84.25 882 ASP A O 1
ATOM 6630 N N . SER A 1 883 ? 7.604 6.238 -6.676 1.00 80.94 883 SER A N 1
ATOM 6631 C CA . SER A 1 883 ? 6.266 6.808 -6.946 1.00 80.94 883 SER A CA 1
ATOM 6632 C C . SER A 1 883 ? 5.442 6.027 -7.983 1.00 80.94 883 SER A C 1
ATOM 6634 O O . SER A 1 883 ? 4.212 6.160 -8.026 1.00 80.94 883 SER A O 1
ATOM 6636 N N . PHE A 1 884 ? 6.083 5.164 -8.777 1.00 82.62 884 PHE A N 1
ATOM 6637 C CA . PHE A 1 884 ? 5.427 4.226 -9.698 1.00 82.62 884 PHE A CA 1
ATOM 6638 C C . PHE A 1 884 ? 5.045 2.886 -9.022 1.00 82.62 884 PHE A C 1
ATOM 6640 O O . PHE A 1 884 ? 4.496 1.981 -9.660 1.00 82.62 884 PHE A O 1
ATOM 6647 N N . GLN A 1 885 ? 5.291 2.723 -7.716 1.00 77.94 885 GLN A N 1
ATOM 6648 C CA . GLN A 1 885 ? 4.910 1.516 -6.976 1.00 77.94 885 GLN A CA 1
ATOM 6649 C C . GLN A 1 885 ? 3.406 1.194 -7.128 1.00 77.94 885 GLN A C 1
ATOM 6651 O O . GLN A 1 885 ? 2.549 2.071 -7.218 1.00 77.94 885 GLN A O 1
ATOM 6656 N N . GLY A 1 886 ? 3.078 -0.101 -7.191 1.00 72.94 886 GLY A N 1
ATOM 6657 C CA . GLY A 1 886 ? 1.710 -0.601 -7.392 1.00 72.94 886 GLY A CA 1
ATOM 6658 C C . GLY A 1 886 ? 1.217 -0.571 -8.846 1.00 72.94 886 GLY A C 1
ATOM 6659 O O . GLY A 1 886 ? 0.356 -1.374 -9.197 1.00 72.94 886 GLY A O 1
ATOM 6660 N N . ARG A 1 887 ? 1.801 0.270 -9.709 1.00 85.94 887 ARG A N 1
ATOM 6661 C CA . ARG A 1 887 ? 1.459 0.371 -11.139 1.00 85.94 887 ARG A CA 1
ATOM 6662 C C . ARG A 1 887 ? 2.178 -0.697 -11.981 1.00 85.94 887 ARG A C 1
ATOM 6664 O O . ARG A 1 887 ? 2.990 -1.478 -11.465 1.00 85.94 887 ARG A O 1
ATOM 6671 N N . GLU A 1 888 ? 1.857 -0.734 -13.273 1.00 92.81 888 GLU A N 1
ATOM 6672 C CA . GLU A 1 888 ? 2.516 -1.519 -14.327 1.00 92.81 888 GLU A CA 1
ATOM 6673 C C . GLU A 1 888 ? 2.340 -0.845 -15.696 1.00 92.81 888 GLU A C 1
ATOM 6675 O O . GLU A 1 888 ? 1.377 -0.106 -15.889 1.00 92.81 888 GLU A O 1
ATOM 6680 N N . ALA A 1 889 ? 3.251 -1.110 -16.634 1.00 96.56 889 ALA A N 1
ATOM 6681 C CA . ALA A 1 889 ? 3.194 -0.636 -18.020 1.00 96.56 889 ALA A CA 1
ATOM 6682 C C . ALA A 1 889 ? 3.665 -1.743 -18.974 1.00 96.56 889 ALA A C 1
ATOM 6684 O O . ALA A 1 889 ? 4.420 -2.631 -18.572 1.00 96.56 889 ALA A O 1
ATOM 6685 N N . ASP A 1 890 ? 3.226 -1.734 -20.236 1.00 97.69 890 ASP A N 1
ATOM 6686 C CA . ASP A 1 890 ? 3.635 -2.780 -21.181 1.00 97.69 890 ASP A CA 1
ATOM 6687 C C . ASP A 1 890 ? 5.122 -2.661 -21.546 1.00 97.69 890 ASP A C 1
ATOM 6689 O O . ASP A 1 890 ? 5.829 -3.675 -21.550 1.00 97.69 890 ASP A O 1
ATOM 6693 N N . ALA A 1 891 ? 5.586 -1.425 -21.758 1.00 98.25 891 ALA A N 1
ATOM 6694 C CA . ALA A 1 891 ? 6.985 -1.047 -21.912 1.00 98.25 891 ALA A CA 1
ATOM 6695 C C . ALA A 1 891 ? 7.452 -0.196 -20.718 1.00 98.25 891 ALA A C 1
ATOM 6697 O O . ALA A 1 891 ? 6.777 0.763 -20.338 1.00 98.25 891 ALA A O 1
ATOM 6698 N N . VAL A 1 892 ? 8.624 -0.506 -20.157 1.00 98.38 892 VAL A N 1
ATOM 6699 C CA . VAL A 1 892 ? 9.291 0.332 -19.144 1.00 98.38 892 VAL A CA 1
ATOM 6700 C C . VAL A 1 892 ? 10.704 0.685 -19.595 1.00 98.38 892 VAL A C 1
ATOM 6702 O O . VAL A 1 892 ? 11.453 -0.192 -20.016 1.00 98.38 892 VAL A O 1
ATOM 6705 N N . ILE A 1 893 ? 11.087 1.956 -19.484 1.00 98.50 893 ILE A N 1
ATOM 6706 C CA . ILE A 1 893 ? 12.453 2.427 -19.732 1.00 98.50 893 ILE A CA 1
ATOM 6707 C C . ILE A 1 893 ? 13.032 2.925 -18.406 1.00 98.50 893 ILE A C 1
ATOM 6709 O O . ILE A 1 893 ? 12.415 3.764 -17.756 1.00 98.50 893 ILE A O 1
ATOM 6713 N N . ILE A 1 894 ? 14.202 2.429 -18.004 1.00 98.25 894 ILE A N 1
ATOM 6714 C CA . ILE A 1 894 ? 14.871 2.796 -16.748 1.00 98.25 894 ILE A CA 1
ATOM 6715 C C . ILE A 1 894 ? 16.186 3.517 -17.061 1.00 98.25 894 ILE A C 1
ATOM 6717 O O . ILE A 1 894 ? 17.105 2.904 -17.603 1.00 98.25 894 ILE A O 1
ATOM 6721 N N . SER A 1 895 ? 16.288 4.793 -16.686 1.00 97.81 895 SER A N 1
ATOM 6722 C CA . SER A 1 895 ? 17.546 5.556 -16.667 1.00 97.81 895 SER A CA 1
ATOM 6723 C C . SER A 1 895 ? 18.242 5.341 -15.323 1.00 97.81 895 SER A C 1
ATOM 6725 O O . SER A 1 895 ? 17.639 5.557 -14.271 1.00 97.81 895 SER A O 1
ATOM 6727 N N . MET A 1 896 ? 19.495 4.886 -15.348 1.00 96.06 896 MET A N 1
ATOM 6728 C CA . MET A 1 896 ? 20.271 4.578 -14.139 1.00 96.06 896 MET A CA 1
ATOM 6729 C C . MET A 1 896 ? 21.095 5.771 -13.634 1.00 96.06 896 MET A C 1
ATOM 6731 O O . MET A 1 896 ? 21.473 5.782 -12.460 1.00 96.06 896 MET A O 1
ATOM 6735 N N . VAL A 1 897 ? 21.340 6.775 -14.487 1.00 95.94 897 VAL A N 1
ATOM 6736 C CA . VAL A 1 897 ? 22.019 8.068 -14.246 1.00 95.94 897 VAL A CA 1
ATOM 6737 C C . VAL A 1 897 ? 23.511 7.976 -13.904 1.00 95.94 897 VAL A C 1
ATOM 6739 O O . VAL A 1 897 ? 24.309 8.757 -14.426 1.00 95.94 897 VAL A O 1
ATOM 6742 N N . ARG A 1 898 ? 23.892 7.056 -13.010 1.00 95.12 898 ARG A N 1
ATOM 6743 C CA . ARG A 1 898 ? 25.234 6.939 -12.422 1.00 95.12 898 ARG A CA 1
ATOM 6744 C C . ARG A 1 898 ? 26.275 6.548 -13.474 1.00 95.12 898 ARG A C 1
ATOM 6746 O O . ARG A 1 898 ? 26.257 5.438 -14.006 1.00 95.12 898 ARG A O 1
ATOM 6753 N N . SER A 1 899 ? 27.214 7.458 -13.705 1.00 93.88 899 SER A N 1
ATOM 6754 C CA . SER A 1 899 ? 28.232 7.407 -14.753 1.00 93.88 899 SER A CA 1
ATOM 6755 C C . SER A 1 899 ? 29.451 8.213 -14.293 1.00 93.88 899 SER A C 1
ATOM 6757 O O . SER A 1 899 ? 29.496 9.435 -14.435 1.00 93.88 899 SER A O 1
ATOM 6759 N N . ASN A 1 900 ? 30.419 7.544 -13.653 1.00 91.69 900 ASN A N 1
ATOM 6760 C CA . ASN A 1 900 ? 31.574 8.191 -13.021 1.00 91.69 900 ASN A CA 1
ATOM 6761 C C . ASN A 1 900 ? 32.825 7.287 -12.995 1.00 91.69 900 ASN A C 1
ATOM 6763 O O . ASN A 1 900 ? 32.705 6.077 -12.793 1.00 91.69 900 ASN A O 1
ATOM 6767 N N . PRO A 1 901 ? 34.050 7.849 -13.103 1.00 87.12 901 PRO A N 1
ATOM 6768 C CA . PRO A 1 901 ? 35.293 7.065 -13.092 1.00 87.12 901 PRO A CA 1
ATOM 6769 C C . PRO A 1 901 ? 35.499 6.206 -11.835 1.00 87.12 901 PRO A C 1
ATOM 6771 O O . PRO A 1 901 ? 36.137 5.156 -11.904 1.00 87.12 901 PRO A O 1
ATOM 6774 N N . SER A 1 902 ? 34.952 6.638 -10.696 1.00 87.94 902 SER A N 1
ATOM 6775 C CA . SER A 1 902 ? 35.088 5.966 -9.398 1.00 87.94 902 SER A CA 1
ATOM 6776 C C . SER A 1 902 ? 34.239 4.696 -9.265 1.00 87.94 902 SER A C 1
ATOM 6778 O O . SER A 1 902 ? 34.428 3.943 -8.311 1.00 87.94 902 SER A O 1
ATOM 6780 N N . GLY A 1 903 ? 33.296 4.440 -10.181 1.00 86.06 903 GLY A N 1
ATOM 6781 C CA . GLY A 1 903 ? 32.418 3.270 -10.115 1.00 86.06 903 GLY A CA 1
ATOM 6782 C C . GLY A 1 903 ? 31.371 3.316 -8.995 1.00 86.06 903 GLY A C 1
ATOM 6783 O O . GLY A 1 903 ? 30.851 2.277 -8.590 1.00 86.06 903 GLY A O 1
ATOM 6784 N N . ILE A 1 904 ? 31.081 4.502 -8.453 1.00 86.88 904 ILE A N 1
ATOM 6785 C CA . ILE A 1 904 ? 30.172 4.681 -7.318 1.00 86.88 904 ILE A CA 1
ATOM 6786 C C . ILE A 1 904 ? 28.730 4.691 -7.831 1.00 86.88 904 ILE A C 1
ATOM 6788 O O . ILE A 1 904 ? 28.350 5.558 -8.619 1.00 86.88 904 ILE A O 1
ATOM 6792 N N . VAL A 1 905 ? 27.905 3.761 -7.347 1.00 84.94 905 VAL A N 1
ATOM 6793 C CA . VAL A 1 905 ? 26.476 3.671 -7.711 1.00 84.94 905 VAL A CA 1
ATOM 6794 C C . VAL A 1 905 ? 25.535 4.333 -6.692 1.00 84.94 905 VAL A C 1
ATOM 6796 O O . VAL A 1 905 ? 24.378 4.591 -7.004 1.00 84.94 905 VAL A O 1
ATOM 6799 N N . GLY A 1 906 ? 25.998 4.629 -5.473 1.00 84.00 906 GLY A N 1
ATOM 6800 C CA . GLY A 1 906 ? 25.143 5.176 -4.410 1.00 84.00 906 GLY A CA 1
ATOM 6801 C C . GLY A 1 906 ? 23.933 4.278 -4.101 1.00 84.00 906 GLY A C 1
ATOM 6802 O O . GLY A 1 906 ? 24.035 3.050 -4.141 1.00 84.00 906 GLY A O 1
ATOM 6803 N N . PHE A 1 907 ? 22.771 4.884 -3.831 1.00 82.06 907 PHE A N 1
ATOM 6804 C CA . PHE A 1 907 ? 21.537 4.154 -3.501 1.00 82.06 907 PHE A CA 1
ATOM 6805 C C . PHE A 1 907 ? 20.936 3.344 -4.667 1.00 82.06 907 PHE A C 1
ATOM 6807 O O . PHE A 1 907 ? 20.021 2.554 -4.446 1.00 82.06 907 PHE A O 1
ATOM 6814 N N . LEU A 1 908 ? 21.473 3.459 -5.890 1.00 80.62 908 LEU A N 1
ATOM 6815 C CA . LEU A 1 908 ? 21.135 2.573 -7.013 1.00 80.62 908 LEU A CA 1
ATOM 6816 C C . LEU A 1 908 ? 21.422 1.093 -6.687 1.00 80.62 908 LEU A C 1
ATOM 6818 O O . LEU A 1 908 ? 20.789 0.201 -7.243 1.00 80.62 908 LEU A O 1
ATOM 6822 N N . GLY A 1 909 ? 22.358 0.828 -5.764 1.00 77.69 909 GLY A N 1
ATOM 6823 C CA . GLY A 1 909 ? 22.656 -0.514 -5.258 1.00 77.69 909 GLY A CA 1
ATOM 6824 C C . GLY A 1 909 ? 21.551 -1.157 -4.406 1.00 77.69 909 GLY A C 1
ATOM 6825 O O . GLY A 1 909 ? 21.713 -2.307 -4.004 1.00 77.69 909 GLY A O 1
ATOM 6826 N N . ASP A 1 910 ? 20.452 -0.448 -4.126 1.00 85.75 910 ASP A N 1
ATOM 6827 C CA . ASP A 1 910 ? 19.270 -0.982 -3.445 1.00 85.75 910 ASP A CA 1
ATOM 6828 C C . ASP A 1 910 ? 18.556 -2.029 -4.320 1.00 85.75 910 ASP A C 1
ATOM 6830 O O . ASP A 1 910 ? 17.854 -1.723 -5.293 1.00 85.75 910 ASP A O 1
ATOM 6834 N N . HIS A 1 911 ? 18.724 -3.294 -3.934 1.00 91.06 911 HIS A N 1
ATOM 6835 C CA . HIS A 1 911 ? 18.131 -4.436 -4.617 1.00 91.06 911 HIS A CA 1
ATOM 6836 C C . HIS A 1 911 ? 16.594 -4.450 -4.563 1.00 91.06 911 HIS A C 1
ATOM 6838 O O . HIS A 1 911 ? 15.967 -4.902 -5.522 1.00 91.06 911 HIS A O 1
ATOM 6844 N N . ARG A 1 912 ? 15.975 -3.919 -3.495 1.00 91.06 912 ARG A N 1
ATOM 6845 C CA . ARG A 1 912 ? 14.512 -3.835 -3.346 1.00 91.06 912 ARG A CA 1
ATOM 6846 C C . ARG A 1 912 ? 13.938 -2.794 -4.308 1.00 91.06 912 ARG A C 1
ATOM 6848 O O . ARG A 1 912 ? 12.949 -3.068 -4.991 1.00 91.06 912 ARG A O 1
ATOM 6855 N N . ARG A 1 913 ? 14.588 -1.628 -4.428 1.00 90.62 913 ARG A N 1
ATOM 6856 C CA . ARG A 1 913 ? 14.211 -0.578 -5.395 1.00 90.62 913 ARG A CA 1
ATOM 6857 C C . ARG A 1 913 ? 14.351 -1.064 -6.835 1.00 90.62 913 ARG A C 1
ATOM 6859 O O . ARG A 1 913 ? 13.407 -0.937 -7.612 1.00 90.62 913 ARG A O 1
ATOM 6866 N N . MET A 1 914 ? 15.481 -1.672 -7.199 1.00 93.12 914 MET A N 1
ATOM 6867 C CA . MET A 1 914 ? 15.682 -2.099 -8.589 1.00 93.12 914 MET A CA 1
ATOM 6868 C C . MET A 1 914 ? 14.789 -3.284 -8.991 1.00 93.12 914 MET A C 1
ATOM 6870 O O . MET A 1 914 ? 14.324 -3.345 -10.129 1.00 93.12 914 MET A O 1
ATOM 6874 N N . ASN A 1 915 ? 14.462 -4.172 -8.043 1.00 95.00 915 ASN A N 1
ATOM 6875 C CA . ASN A 1 915 ? 13.419 -5.182 -8.224 1.00 95.00 915 ASN A CA 1
ATOM 6876 C C . ASN A 1 915 ? 12.069 -4.549 -8.565 1.00 95.00 915 ASN A C 1
ATOM 6878 O O . ASN A 1 915 ? 11.417 -4.969 -9.522 1.00 95.00 915 ASN A O 1
ATOM 6882 N N . VAL A 1 916 ? 11.653 -3.517 -7.817 1.00 93.81 916 VAL A N 1
ATOM 6883 C CA . VAL A 1 916 ? 10.409 -2.796 -8.111 1.00 93.81 916 VAL A CA 1
ATOM 6884 C C . VAL A 1 916 ? 10.434 -2.263 -9.537 1.00 93.81 916 VAL A C 1
ATOM 6886 O O . VAL A 1 916 ? 9.531 -2.630 -10.284 1.00 93.81 916 VAL A O 1
ATOM 6889 N N . GLY A 1 917 ? 11.462 -1.504 -9.933 1.00 94.19 917 GLY A N 1
ATOM 6890 C CA . GLY A 1 917 ? 11.555 -0.887 -11.264 1.00 94.19 917 GLY A CA 1
ATOM 6891 C C . GLY A 1 917 ? 11.421 -1.885 -12.420 1.00 94.19 917 GLY A C 1
ATOM 6892 O O . GLY A 1 917 ? 10.483 -1.797 -13.214 1.00 94.19 917 GLY A O 1
ATOM 6893 N N . VAL A 1 918 ? 12.291 -2.902 -12.469 1.00 95.94 918 VAL A N 1
ATOM 6894 C CA . VAL A 1 918 ? 12.279 -3.920 -13.542 1.00 95.94 918 VAL A CA 1
ATOM 6895 C C . VAL A 1 918 ? 10.935 -4.658 -13.606 1.00 95.94 918 VAL A C 1
ATOM 6897 O O . VAL A 1 918 ? 10.389 -4.876 -14.686 1.00 95.94 918 VAL A O 1
ATOM 6900 N N . THR A 1 919 ? 10.338 -4.979 -12.454 1.00 96.12 919 THR A N 1
ATOM 6901 C CA . THR A 1 919 ? 9.069 -5.728 -12.383 1.00 96.12 919 THR A CA 1
ATOM 6902 C C . THR A 1 919 ? 7.809 -4.876 -12.582 1.00 96.12 919 THR A C 1
ATOM 6904 O O . THR A 1 919 ? 6.688 -5.350 -12.354 1.00 96.12 919 THR A O 1
ATOM 6907 N N . ARG A 1 920 ? 7.950 -3.611 -13.006 1.00 95.38 920 ARG A N 1
ATOM 6908 C CA . ARG A 1 920 ? 6.825 -2.793 -13.499 1.00 95.38 920 ARG A CA 1
ATOM 6909 C C . ARG A 1 920 ? 6.446 -3.123 -14.946 1.00 95.38 920 ARG A C 1
ATOM 6911 O O . ARG A 1 920 ? 5.307 -2.862 -15.327 1.00 95.38 920 ARG A O 1
ATOM 6918 N N . ALA A 1 921 ? 7.373 -3.678 -15.726 1.00 97.19 921 ALA A N 1
ATOM 6919 C CA . ALA A 1 921 ? 7.142 -4.046 -17.118 1.00 97.19 921 ALA A CA 1
ATOM 6920 C C . ALA A 1 921 ? 6.198 -5.247 -17.260 1.00 97.19 921 ALA A C 1
ATOM 6922 O O . ALA A 1 921 ? 6.074 -6.071 -16.351 1.00 97.19 921 ALA A O 1
ATOM 6923 N N . ARG A 1 922 ? 5.569 -5.374 -18.433 1.00 97.62 922 ARG A N 1
ATOM 6924 C CA . ARG A 1 922 ? 4.790 -6.563 -18.823 1.00 97.62 922 ARG A CA 1
ATOM 6925 C C . ARG A 1 922 ? 5.437 -7.289 -19.997 1.00 97.62 922 ARG A C 1
ATOM 6927 O O . ARG A 1 922 ? 5.600 -8.501 -19.943 1.00 97.62 922 ARG A O 1
ATOM 6934 N N . MET A 1 923 ? 5.835 -6.551 -21.034 1.00 97.75 923 MET A N 1
ATOM 6935 C CA . MET A 1 923 ? 6.273 -7.113 -22.319 1.00 97.75 923 MET A CA 1
ATOM 6936 C C . MET A 1 923 ? 7.687 -6.691 -22.720 1.00 97.75 923 MET A C 1
ATOM 6938 O O . MET A 1 923 ? 8.355 -7.453 -23.408 1.00 97.75 923 MET A O 1
ATOM 6942 N N . HIS A 1 924 ? 8.143 -5.509 -22.298 1.00 98.25 924 HIS A N 1
ATOM 6943 C CA . HIS A 1 924 ? 9.458 -4.959 -22.638 1.00 98.25 924 HIS A CA 1
ATOM 6944 C C . HIS A 1 924 ? 10.022 -4.131 -21.480 1.00 98.25 924 HIS A C 1
ATOM 6946 O O . HIS A 1 924 ? 9.322 -3.274 -20.933 1.00 98.25 924 HIS A O 1
ATOM 6952 N N . VAL A 1 925 ? 11.295 -4.336 -21.140 1.00 98.19 925 VAL A N 1
ATOM 6953 C CA . VAL A 1 925 ? 12.055 -3.407 -20.295 1.00 98.19 925 VAL A CA 1
ATOM 6954 C C . VAL A 1 925 ? 13.396 -3.047 -20.933 1.00 98.19 925 VAL A C 1
ATOM 6956 O O . VAL A 1 925 ? 14.191 -3.923 -21.282 1.00 98.19 925 VAL A O 1
ATOM 6959 N N . ALA A 1 926 ? 13.641 -1.744 -21.062 1.00 98.19 926 ALA A N 1
ATOM 6960 C CA . ALA A 1 926 ? 14.902 -1.172 -21.510 1.00 98.19 926 ALA A CA 1
ATOM 6961 C C . ALA A 1 926 ? 15.647 -0.551 -20.321 1.00 98.19 926 ALA A C 1
ATOM 6963 O O . ALA A 1 926 ? 15.087 0.252 -19.577 1.00 98.19 926 ALA A O 1
ATOM 6964 N N . VAL A 1 927 ? 16.918 -0.905 -20.150 1.00 97.94 927 VAL A N 1
ATOM 6965 C CA . VAL A 1 927 ? 17.829 -0.296 -19.171 1.00 97.94 927 VAL A CA 1
ATOM 6966 C C . VAL A 1 927 ? 18.821 0.591 -19.910 1.00 97.94 927 VAL A C 1
ATOM 6968 O O . VAL A 1 927 ? 19.502 0.114 -20.815 1.00 97.94 927 VAL A O 1
ATOM 6971 N N . VAL A 1 928 ? 18.926 1.856 -19.507 1.00 97.75 928 VAL A N 1
ATOM 6972 C CA . VAL A 1 928 ? 19.902 2.827 -20.018 1.00 97.75 928 VAL A CA 1
ATOM 6973 C C . VAL A 1 928 ? 20.916 3.118 -18.914 1.00 97.75 928 VAL A C 1
ATOM 6975 O O . VAL A 1 928 ? 20.522 3.512 -17.816 1.00 97.75 928 VAL A O 1
ATOM 6978 N N . CYS A 1 929 ? 22.203 2.856 -19.161 1.00 95.88 929 CYS A N 1
ATOM 6979 C CA . CYS A 1 929 ? 23.251 3.037 -18.147 1.00 95.88 929 CYS A CA 1
ATOM 6980 C C . CYS A 1 929 ? 24.679 3.045 -18.705 1.00 95.88 929 CYS A C 1
ATOM 6982 O O . CYS A 1 929 ? 24.948 2.413 -19.728 1.00 95.88 929 CYS A O 1
ATOM 6984 N N . ASP A 1 930 ? 25.626 3.596 -17.939 1.00 95.25 930 ASP A N 1
ATOM 6985 C CA . ASP A 1 930 ? 27.044 3.226 -18.053 1.00 95.25 930 ASP A CA 1
ATOM 6986 C C . ASP A 1 930 ? 27.282 1.843 -17.425 1.00 95.25 930 ASP A C 1
ATOM 6988 O O . ASP A 1 930 ? 27.369 1.705 -16.198 1.00 95.25 930 ASP A O 1
ATOM 6992 N N . SER A 1 931 ? 27.449 0.808 -18.256 1.00 93.62 931 SER A N 1
ATOM 6993 C CA . SER A 1 931 ? 27.657 -0.559 -17.759 1.00 93.62 931 SER A CA 1
ATOM 6994 C C . SER A 1 931 ? 28.961 -0.761 -16.976 1.00 93.62 931 SER A C 1
ATOM 6996 O O . SER A 1 931 ? 29.058 -1.717 -16.203 1.00 93.62 931 SER A O 1
ATOM 6998 N N . SER A 1 932 ? 29.944 0.135 -17.117 1.00 92.25 932 SER A N 1
ATOM 6999 C CA . SER A 1 932 ? 31.216 0.077 -16.383 1.00 92.25 932 SER A CA 1
ATOM 7000 C C . SER A 1 932 ? 31.154 0.732 -14.999 1.00 92.25 932 SER A C 1
ATOM 7002 O O . SER A 1 932 ? 31.880 0.305 -14.099 1.00 92.25 932 SER A O 1
ATOM 7004 N N . THR A 1 933 ? 30.254 1.705 -14.807 1.00 93.69 933 THR A N 1
ATOM 7005 C CA . THR A 1 933 ? 29.924 2.267 -13.489 1.00 93.69 933 THR A CA 1
ATOM 7006 C C . THR A 1 933 ? 28.950 1.339 -12.765 1.00 93.69 933 THR A C 1
ATOM 7008 O O . THR A 1 933 ? 29.245 0.847 -11.677 1.00 93.69 933 THR A O 1
ATOM 7011 N N . VAL A 1 934 ? 27.816 1.016 -13.396 1.00 93.44 934 VAL A N 1
ATOM 7012 C CA . VAL A 1 934 ? 26.759 0.175 -12.808 1.00 93.44 934 VAL A CA 1
ATOM 7013 C C . VAL A 1 934 ? 27.251 -1.249 -12.519 1.00 93.44 934 VAL A C 1
ATOM 7015 O O . VAL A 1 934 ? 26.954 -1.805 -11.460 1.00 93.44 934 VAL A O 1
ATOM 7018 N N . GLY A 1 935 ? 28.083 -1.817 -13.398 1.00 93.00 935 GLY A N 1
ATOM 7019 C CA . GLY A 1 935 ? 28.674 -3.149 -13.240 1.00 93.00 935 GLY A CA 1
ATOM 7020 C C . GLY A 1 935 ? 29.679 -3.302 -12.089 1.00 93.00 935 GLY A C 1
ATOM 7021 O O . GLY A 1 935 ? 30.171 -4.407 -11.873 1.00 93.00 935 GLY A O 1
ATOM 7022 N N . ARG A 1 936 ? 29.989 -2.238 -11.334 1.00 92.69 936 ARG A N 1
ATOM 7023 C CA . ARG A 1 936 ? 30.799 -2.321 -10.102 1.00 92.69 936 ARG A CA 1
ATOM 7024 C C . ARG A 1 936 ? 30.007 -2.825 -8.900 1.00 92.69 936 ARG A C 1
ATOM 7026 O O . ARG A 1 936 ? 30.603 -3.365 -7.972 1.00 92.69 936 ARG A O 1
ATOM 7033 N N . ASN A 1 937 ? 28.681 -2.693 -8.913 1.00 93.69 937 ASN A N 1
ATOM 7034 C CA . ASN A 1 937 ? 27.820 -3.307 -7.908 1.00 93.69 937 ASN A CA 1
ATOM 7035 C C . ASN A 1 937 ? 27.537 -4.778 -8.290 1.00 93.69 937 ASN A C 1
ATOM 7037 O O . ASN A 1 937 ? 27.007 -5.014 -9.378 1.00 93.69 937 ASN A O 1
ATOM 7041 N N . PRO A 1 938 ? 27.820 -5.775 -7.426 1.00 94.25 938 PRO A N 1
ATOM 7042 C CA . PRO A 1 938 ? 27.670 -7.188 -7.785 1.00 94.25 938 PRO A CA 1
ATOM 7043 C C . PRO A 1 938 ? 26.247 -7.634 -8.151 1.00 94.25 938 PRO A C 1
ATOM 7045 O O . PRO A 1 938 ? 26.101 -8.581 -8.917 1.00 94.25 938 PRO A O 1
ATOM 7048 N N . PHE A 1 939 ? 25.206 -6.989 -7.617 1.00 94.25 939 PHE A N 1
ATOM 7049 C CA . PHE A 1 939 ? 23.807 -7.302 -7.927 1.00 94.25 939 PHE A CA 1
ATOM 7050 C C . PHE A 1 939 ? 23.382 -6.672 -9.264 1.00 94.25 939 PHE A C 1
ATOM 7052 O O . PHE A 1 939 ? 22.858 -7.364 -10.138 1.00 94.25 939 PHE A O 1
ATOM 7059 N N . LEU A 1 940 ? 23.706 -5.392 -9.487 1.00 95.06 940 LEU A N 1
ATOM 7060 C CA . LEU A 1 940 ? 23.432 -4.725 -10.767 1.00 95.06 940 LEU A CA 1
ATOM 7061 C C . LEU A 1 940 ? 24.242 -5.350 -11.918 1.00 95.06 940 LEU A C 1
ATOM 7063 O O . LEU A 1 940 ? 23.730 -5.495 -13.026 1.00 95.06 940 LEU A O 1
ATOM 7067 N N . LEU A 1 941 ? 25.466 -5.821 -11.657 1.00 95.81 941 LEU A N 1
ATOM 7068 C CA . LEU A 1 941 ? 26.248 -6.594 -12.623 1.00 95.81 941 LEU A CA 1
ATOM 7069 C C . LEU A 1 941 ? 25.511 -7.863 -13.081 1.00 95.81 941 LEU A C 1
ATOM 7071 O O . LEU A 1 941 ? 25.526 -8.168 -14.274 1.00 95.81 941 LEU A O 1
ATOM 7075 N N . ARG A 1 942 ? 24.830 -8.580 -12.175 1.00 96.44 942 ARG A N 1
ATOM 7076 C CA . ARG A 1 942 ? 24.054 -9.781 -12.530 1.00 96.44 942 ARG A CA 1
ATOM 7077 C C . ARG A 1 942 ? 22.787 -9.453 -13.323 1.00 96.44 942 ARG A C 1
ATOM 7079 O O . ARG A 1 942 ? 22.466 -10.201 -14.244 1.00 96.44 942 ARG A O 1
ATOM 7086 N N . LEU A 1 943 ? 22.142 -8.304 -13.081 1.00 96.38 943 LEU A N 1
ATOM 7087 C CA . LEU A 1 943 ? 21.092 -7.768 -13.967 1.00 96.38 943 LEU A CA 1
ATOM 7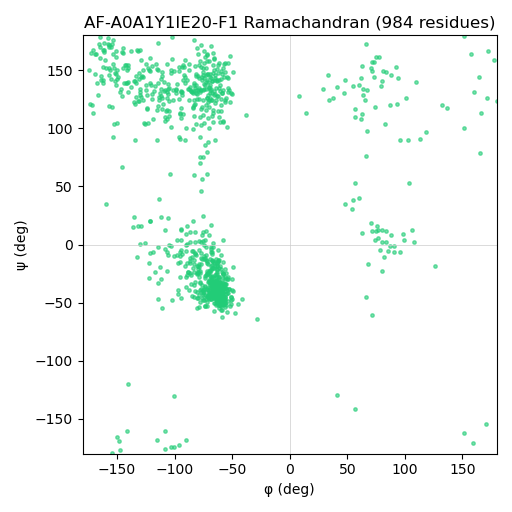088 C C . LEU A 1 943 ? 21.628 -7.535 -15.389 1.00 96.38 943 LEU A C 1
ATOM 7090 O O . LEU A 1 943 ? 21.072 -8.063 -16.353 1.00 96.38 943 LEU A O 1
ATOM 7094 N N . LEU A 1 944 ? 22.754 -6.827 -15.531 1.00 96.12 944 LEU A N 1
ATOM 7095 C CA . LEU A 1 944 ? 23.370 -6.585 -16.842 1.00 96.12 944 LEU A CA 1
ATOM 7096 C C . LEU A 1 944 ? 23.805 -7.893 -17.530 1.00 96.12 944 LEU A C 1
ATOM 7098 O O . LEU A 1 944 ? 23.651 -8.028 -18.743 1.00 96.12 944 LEU A O 1
ATOM 7102 N N . GLN A 1 945 ? 24.305 -8.876 -16.774 1.00 96.50 945 GLN A N 1
ATOM 7103 C CA . GLN A 1 945 ? 24.635 -10.221 -17.269 1.00 96.50 945 GLN A CA 1
ATOM 7104 C C . GLN A 1 945 ? 23.401 -11.071 -17.608 1.00 96.50 945 GLN A C 1
ATOM 7106 O O . GLN A 1 945 ? 23.504 -11.993 -18.415 1.00 96.50 945 GLN A O 1
ATOM 7111 N N . HIS A 1 946 ? 22.238 -10.819 -17.005 1.00 97.06 946 HIS A N 1
ATOM 7112 C CA . HIS A 1 946 ? 20.982 -11.470 -17.385 1.00 97.06 946 HIS A CA 1
ATOM 7113 C C . HIS A 1 946 ? 20.450 -10.904 -18.699 1.00 97.06 946 HIS A C 1
ATOM 7115 O O . HIS A 1 946 ? 20.193 -11.678 -19.618 1.00 97.06 946 HIS A O 1
ATOM 7121 N N . ILE A 1 947 ? 20.398 -9.573 -18.839 1.00 96.62 947 ILE A N 1
ATOM 7122 C CA . ILE A 1 947 ? 20.015 -8.916 -20.100 1.00 96.62 947 ILE A CA 1
ATOM 7123 C C . ILE A 1 947 ? 20.940 -9.382 -21.238 1.00 96.62 947 ILE A C 1
ATOM 7125 O O . ILE A 1 947 ? 20.453 -9.867 -22.254 1.00 96.62 947 ILE A O 1
ATOM 7129 N N . LYS A 1 948 ? 22.263 -9.403 -21.011 1.00 93.69 948 LYS A N 1
ATOM 7130 C CA . LYS A 1 948 ? 23.281 -9.942 -21.942 1.00 93.69 948 LYS A CA 1
ATOM 7131 C C . LYS A 1 948 ? 23.102 -11.420 -22.344 1.00 93.69 948 LYS A C 1
ATOM 7133 O O . LYS A 1 948 ? 23.757 -11.850 -23.288 1.00 93.69 948 LYS A O 1
ATOM 7138 N N . ARG A 1 949 ? 22.273 -12.206 -21.642 1.00 95.19 949 ARG A N 1
ATOM 7139 C CA . ARG A 1 949 ? 22.010 -13.637 -21.921 1.00 95.19 949 ARG A CA 1
ATOM 7140 C C . ARG A 1 949 ? 20.586 -13.941 -22.398 1.00 95.19 949 ARG A C 1
ATOM 7142 O O . ARG A 1 949 ? 20.357 -15.033 -22.908 1.00 95.19 949 ARG A O 1
ATOM 7149 N N . ARG A 1 950 ? 19.624 -13.044 -22.163 1.00 93.31 950 ARG A N 1
ATOM 7150 C CA . ARG A 1 950 ? 18.179 -13.279 -22.374 1.00 93.31 950 ARG A CA 1
ATOM 7151 C C . ARG A 1 950 ? 17.481 -12.176 -23.181 1.00 93.31 950 ARG A C 1
ATOM 7153 O O . ARG A 1 950 ? 16.275 -12.261 -23.386 1.00 93.31 950 ARG A O 1
ATOM 7160 N N . GLY A 1 951 ? 18.215 -11.155 -23.612 1.00 92.88 951 GLY A N 1
ATOM 7161 C CA . GLY A 1 951 ? 17.710 -10.014 -24.367 1.00 92.88 951 GLY A CA 1
ATOM 7162 C C . GLY A 1 951 ? 18.758 -9.424 -25.300 1.00 92.88 951 GLY A C 1
ATOM 7163 O O . GLY A 1 951 ? 19.798 -10.030 -25.560 1.00 92.88 951 GLY A O 1
ATOM 7164 N N . GLU A 1 952 ? 18.480 -8.221 -25.788 1.00 92.25 952 GLU A N 1
ATOM 7165 C CA . GLU A 1 952 ? 19.382 -7.478 -26.662 1.00 92.25 952 GLU A CA 1
ATOM 7166 C C . GLU A 1 952 ? 20.310 -6.535 -25.888 1.00 92.25 952 GLU A C 1
ATOM 7168 O O . GLU A 1 952 ? 19.994 -6.034 -24.806 1.00 92.25 952 GLU A O 1
ATOM 7173 N N . VAL A 1 953 ? 21.459 -6.239 -26.494 1.00 90.81 953 VAL A N 1
ATOM 7174 C CA . VAL A 1 953 ? 22.390 -5.207 -26.036 1.00 90.81 953 VAL A CA 1
ATOM 7175 C C . VAL A 1 953 ? 22.760 -4.351 -27.230 1.00 90.81 953 VAL A C 1
ATOM 7177 O O . VAL A 1 953 ? 23.284 -4.860 -28.220 1.00 90.81 953 VAL A O 1
ATOM 7180 N N . ARG A 1 954 ? 22.521 -3.048 -27.123 1.00 87.56 954 ARG A N 1
ATOM 7181 C CA . ARG A 1 954 ? 22.890 -2.062 -28.134 1.00 87.56 954 ARG A CA 1
ATOM 7182 C C . ARG A 1 954 ? 23.748 -0.997 -27.464 1.00 87.56 954 ARG A C 1
ATOM 7184 O O . ARG A 1 954 ? 23.445 -0.549 -26.361 1.00 87.56 954 ARG A O 1
ATOM 7191 N N . SER A 1 955 ? 24.823 -0.586 -28.125 1.00 75.94 955 SER A N 1
ATOM 7192 C CA . SER A 1 955 ? 25.499 0.651 -27.738 1.00 75.94 955 SER A CA 1
ATOM 7193 C C . SER A 1 955 ? 24.672 1.817 -28.263 1.00 75.94 955 SER A C 1
ATOM 7195 O O . SER A 1 955 ? 24.295 1.815 -29.436 1.00 75.94 955 SER A O 1
ATOM 7197 N N . ALA A 1 956 ? 24.419 2.823 -27.430 1.00 65.00 956 ALA A N 1
ATOM 7198 C CA . ALA A 1 956 ? 23.585 3.966 -27.800 1.00 65.00 956 ALA A CA 1
ATOM 7199 C C . ALA A 1 956 ? 24.224 4.915 -28.847 1.00 65.00 956 ALA A C 1
ATOM 7201 O O . ALA A 1 956 ? 23.679 5.969 -29.152 1.00 65.00 956 ALA A O 1
ATOM 7202 N N . ALA A 1 957 ? 25.365 4.527 -29.430 1.00 54.34 957 ALA A N 1
ATOM 7203 C CA . ALA A 1 957 ? 26.006 5.191 -30.565 1.00 54.34 957 ALA A CA 1
ATOM 7204 C C . ALA A 1 957 ? 25.253 5.024 -31.903 1.00 54.34 957 ALA A C 1
ATOM 7206 O O . ALA A 1 957 ? 25.553 5.732 -32.861 1.00 54.34 957 ALA A O 1
ATOM 7207 N N . GLY A 1 958 ? 24.325 4.064 -32.005 1.00 40.66 958 GLY A N 1
ATOM 7208 C CA . GLY A 1 958 ? 23.581 3.766 -33.235 1.00 40.66 958 GLY A CA 1
ATOM 7209 C C . GLY A 1 958 ? 22.445 4.754 -33.506 1.00 40.66 958 GLY A C 1
ATOM 7210 O O . GLY A 1 958 ? 21.284 4.380 -33.370 1.00 40.66 958 GLY A O 1
ATOM 7211 N N . GLY A 1 959 ? 22.773 6.002 -33.855 1.00 34.91 959 GLY A N 1
ATOM 7212 C CA . GLY A 1 959 ? 21.790 7.087 -33.979 1.00 34.91 959 GLY A CA 1
ATOM 7213 C C . GLY A 1 959 ? 22.225 8.285 -34.828 1.00 34.91 959 GLY A C 1
ATOM 7214 O O . GLY A 1 959 ? 21.867 9.413 -34.500 1.00 34.91 959 GLY A O 1
ATOM 7215 N N . ASP A 1 960 ? 22.999 8.067 -35.894 1.00 29.78 960 ASP A N 1
ATOM 7216 C CA . ASP A 1 960 ? 23.268 9.107 -36.899 1.00 29.78 960 ASP A CA 1
ATOM 7217 C C . ASP A 1 960 ? 22.068 9.194 -37.880 1.00 29.78 960 ASP A C 1
ATOM 7219 O O . ASP A 1 960 ? 21.648 8.146 -38.383 1.00 29.78 960 ASP A O 1
ATOM 7223 N N . PRO A 1 961 ? 21.468 10.372 -38.171 1.00 35.22 961 PRO A N 1
ATOM 7224 C CA . PRO A 1 961 ? 20.243 10.469 -38.982 1.00 35.22 961 PRO A CA 1
ATOM 7225 C C . PRO A 1 961 ? 20.362 10.068 -40.464 1.00 35.22 961 PRO A C 1
ATOM 7227 O O . PRO A 1 961 ? 19.385 10.185 -41.205 1.00 35.22 961 PRO A O 1
ATOM 7230 N N . GLN A 1 962 ? 21.538 9.632 -40.922 1.00 28.22 962 GLN A N 1
ATOM 7231 C CA . GLN A 1 962 ? 21.793 9.160 -42.285 1.00 28.22 962 GLN A CA 1
ATOM 7232 C C . GLN A 1 962 ? 22.419 7.762 -42.204 1.00 28.22 962 GLN A C 1
ATOM 7234 O O . GLN A 1 962 ? 23.568 7.595 -41.805 1.00 28.22 962 GLN A O 1
ATOM 7239 N N . GLY A 1 963 ? 21.614 6.738 -42.492 1.00 33.50 963 GLY A N 1
ATOM 7240 C CA . GLY A 1 963 ? 21.903 5.376 -42.043 1.00 33.50 963 GLY A CA 1
ATOM 7241 C C . GLY A 1 963 ? 22.914 4.596 -42.886 1.00 33.50 963 GLY A C 1
ATOM 7242 O O . GLY A 1 963 ? 22.894 4.648 -44.114 1.00 33.50 963 GLY A O 1
ATOM 7243 N N . SER A 1 964 ? 23.708 3.757 -42.214 1.00 26.11 964 SER A N 1
ATOM 7244 C CA . SER A 1 964 ? 24.194 2.487 -42.770 1.00 26.11 964 SER A CA 1
ATOM 7245 C C . SER A 1 964 ? 24.544 1.471 -41.667 1.00 26.11 964 SER A C 1
ATOM 7247 O O . SER A 1 964 ? 25.029 1.838 -40.604 1.00 26.11 964 SER A O 1
ATOM 7249 N N . GLU A 1 965 ? 24.236 0.206 -41.969 1.00 27.16 965 GLU A N 1
ATOM 7250 C CA . GLU A 1 965 ? 24.736 -1.078 -41.435 1.00 27.16 965 GLU A CA 1
ATOM 7251 C C . GLU A 1 965 ? 24.879 -1.351 -39.915 1.00 27.16 965 GLU A C 1
ATOM 7253 O O . GLU A 1 965 ? 25.520 -0.652 -39.134 1.00 27.16 965 GLU A O 1
ATOM 7258 N N . TYR A 1 966 ? 24.327 -2.503 -39.514 1.00 31.70 966 TYR A N 1
ATOM 7259 C CA . TYR A 1 966 ? 24.362 -3.048 -38.156 1.00 31.70 966 TYR A CA 1
ATOM 7260 C C . TYR A 1 966 ? 25.684 -3.778 -37.860 1.00 31.70 966 TYR A C 1
ATOM 7262 O O . TYR A 1 966 ? 26.130 -4.612 -38.646 1.00 31.70 966 TYR A O 1
ATOM 7270 N N . ALA A 1 967 ? 26.257 -3.564 -36.672 1.00 26.80 967 ALA A N 1
ATOM 7271 C CA . ALA A 1 967 ? 27.395 -4.349 -36.185 1.00 26.80 967 ALA A CA 1
ATOM 7272 C C . ALA A 1 967 ? 26.932 -5.615 -35.418 1.00 26.80 967 ALA A C 1
ATOM 7274 O O . ALA A 1 967 ? 26.070 -5.502 -34.542 1.00 26.80 967 ALA A O 1
ATOM 7275 N N . PRO A 1 968 ? 27.504 -6.808 -35.682 1.00 27.22 968 PRO A N 1
ATOM 7276 C CA . PRO A 1 968 ? 27.148 -8.048 -34.983 1.00 27.22 968 PRO A CA 1
ATOM 7277 C C . PRO A 1 968 ? 27.686 -8.100 -33.534 1.00 27.22 968 PRO A C 1
ATOM 7279 O O . PRO A 1 968 ? 28.628 -7.377 -33.192 1.00 27.22 968 PRO A O 1
ATOM 7282 N N . PRO A 1 969 ? 27.131 -8.973 -32.666 1.00 30.97 969 PRO A N 1
ATOM 7283 C CA . PRO A 1 969 ? 27.533 -9.075 -31.262 1.00 30.97 969 PRO A CA 1
ATOM 7284 C C . PRO A 1 969 ? 28.999 -9.507 -31.079 1.00 30.97 969 PRO A C 1
ATOM 7286 O O . PRO A 1 969 ? 29.515 -10.378 -31.779 1.00 30.97 969 PRO A O 1
ATOM 7289 N N . LEU A 1 970 ? 29.670 -8.909 -30.089 1.00 34.25 970 LEU A N 1
ATOM 7290 C CA . LEU A 1 970 ? 31.086 -9.159 -29.799 1.00 34.25 970 LEU A CA 1
ATOM 7291 C C . LEU A 1 970 ? 31.319 -10.547 -29.159 1.00 34.25 970 LEU A C 1
ATOM 7293 O O . LEU A 1 970 ? 30.646 -10.885 -28.183 1.00 34.25 970 LEU A O 1
ATOM 7297 N N . PRO A 1 971 ? 32.313 -11.332 -29.622 1.00 27.05 971 PRO A N 1
ATOM 7298 C CA . PRO A 1 971 ? 32.629 -12.639 -29.047 1.00 27.05 971 PRO A CA 1
ATOM 7299 C C . PRO A 1 971 ? 33.318 -12.535 -27.674 1.00 27.05 971 PRO A C 1
ATOM 7301 O O . PRO A 1 971 ? 34.071 -11.598 -27.397 1.00 27.05 971 PRO A O 1
ATOM 7304 N N . MET A 1 972 ? 33.131 -13.557 -26.828 1.00 31.03 972 MET A N 1
ATOM 7305 C CA . MET A 1 972 ? 33.618 -13.593 -25.432 1.00 31.03 972 MET A CA 1
ATOM 7306 C C . MET A 1 972 ? 35.149 -13.500 -25.253 1.00 31.03 972 MET A C 1
ATOM 7308 O O . MET A 1 972 ? 35.624 -13.283 -24.139 1.00 31.03 972 MET A O 1
ATOM 7312 N N . SER A 1 973 ? 35.945 -13.661 -26.313 1.00 30.44 973 SER A N 1
ATOM 7313 C CA . SER A 1 973 ? 37.404 -13.834 -26.235 1.00 30.44 973 SER A CA 1
ATOM 7314 C C . SER A 1 973 ? 38.191 -12.624 -25.710 1.00 30.44 973 SER A C 1
ATOM 7316 O O . SER A 1 973 ? 39.345 -12.794 -25.322 1.00 30.44 973 SER A O 1
ATOM 7318 N N . LYS A 1 974 ? 37.596 -11.424 -25.650 1.00 32.38 974 LYS A N 1
ATOM 7319 C CA . LYS A 1 974 ? 38.265 -10.196 -25.169 1.00 32.38 974 LYS A CA 1
ATOM 7320 C C . LYS A 1 974 ? 38.158 -9.931 -23.657 1.00 32.38 974 LYS A C 1
ATOM 7322 O O . LYS A 1 974 ? 38.722 -8.949 -23.189 1.00 32.38 974 LYS A O 1
ATOM 7327 N N . TRP A 1 975 ? 37.495 -10.795 -22.884 1.00 40.16 975 TRP A N 1
ATOM 7328 C CA . TRP A 1 975 ? 37.333 -10.644 -21.426 1.00 40.16 975 TRP A CA 1
ATOM 7329 C C . TRP A 1 975 ? 38.253 -11.594 -20.628 1.00 40.16 975 TRP A C 1
ATOM 7331 O O . TRP A 1 975 ? 37.776 -12.451 -19.885 1.00 40.16 975 TRP A O 1
ATOM 7341 N N . LYS A 1 976 ? 39.583 -11.474 -20.783 1.00 30.84 976 LYS A N 1
ATOM 7342 C CA . LYS A 1 976 ? 40.571 -12.243 -19.994 1.00 30.84 976 LYS A CA 1
ATOM 7343 C C . LYS A 1 976 ? 41.799 -11.423 -19.578 1.00 30.84 976 LYS A C 1
ATOM 7345 O O . LYS A 1 976 ? 42.375 -10.711 -20.391 1.00 30.84 976 LYS A O 1
ATOM 7350 N N . GLY A 1 977 ? 42.235 -11.650 -18.333 1.00 27.39 977 GLY A N 1
ATOM 7351 C CA . GLY A 1 977 ? 43.387 -11.015 -17.678 1.00 27.39 977 GLY A CA 1
ATOM 7352 C C . GLY A 1 977 ? 42.953 -9.900 -16.717 1.00 27.39 977 GLY A C 1
ATOM 7353 O O . GLY A 1 977 ? 42.217 -9.013 -17.126 1.00 27.39 977 GLY A O 1
ATOM 7354 N N . GLN A 1 978 ? 43.334 -9.884 -15.437 1.00 27.75 978 GLN A N 1
ATOM 7355 C CA . GLN A 1 978 ? 44.076 -10.843 -14.592 1.00 27.75 978 GLN A CA 1
ATOM 7356 C C . GLN A 1 978 ? 43.448 -10.785 -13.176 1.00 27.75 978 GLN A C 1
ATOM 7358 O O . GLN A 1 978 ? 42.876 -9.760 -12.825 1.00 27.75 978 GLN A O 1
ATOM 7363 N N . GLY A 1 979 ? 43.496 -11.795 -12.304 1.00 25.84 979 GLY A N 1
ATOM 7364 C CA . GLY A 1 979 ? 44.014 -13.166 -12.384 1.00 25.84 979 GLY A CA 1
ATOM 7365 C C . GLY A 1 979 ? 43.576 -13.946 -11.124 1.00 25.84 979 GLY A C 1
ATOM 7366 O O . GLY A 1 979 ? 43.073 -13.341 -10.179 1.00 25.84 979 GLY A O 1
ATOM 7367 N N . ASN A 1 980 ? 43.722 -15.275 -11.098 1.00 28.11 980 ASN A N 1
ATOM 7368 C CA . ASN A 1 980 ? 43.264 -16.084 -9.958 1.00 28.11 980 ASN A CA 1
ATOM 7369 C C . ASN A 1 980 ? 44.115 -15.852 -8.696 1.00 28.11 980 ASN A C 1
ATOM 7371 O O . ASN A 1 980 ? 45.329 -16.040 -8.729 1.00 28.11 980 ASN A O 1
ATOM 7375 N N . GLY A 1 981 ? 43.450 -15.593 -7.571 1.00 24.41 981 GLY A N 1
ATOM 7376 C CA . GLY A 1 981 ? 43.967 -15.819 -6.221 1.00 24.41 981 GLY A CA 1
ATOM 7377 C C . GLY A 1 981 ? 42.915 -16.590 -5.427 1.00 24.41 981 GLY A C 1
ATOM 7378 O O . GLY A 1 981 ? 41.746 -16.211 -5.440 1.00 24.41 981 GLY A O 1
ATOM 7379 N N . LEU A 1 982 ? 43.298 -17.702 -4.796 1.00 29.17 982 LEU A N 1
ATOM 7380 C CA . LEU A 1 982 ? 42.384 -18.477 -3.954 1.00 29.17 982 LEU A CA 1
ATOM 7381 C C . LEU A 1 982 ? 42.051 -17.675 -2.691 1.00 29.17 982 LEU A C 1
ATOM 7383 O O . LEU A 1 982 ? 42.953 -17.082 -2.112 1.00 29.17 982 LEU A O 1
ATOM 7387 N N . TYR A 1 983 ? 40.817 -17.788 -2.199 1.00 26.44 983 TYR A N 1
ATOM 7388 C CA . TYR A 1 983 ? 40.600 -18.302 -0.843 1.00 26.44 983 TYR A CA 1
ATOM 7389 C C . TYR A 1 983 ? 39.257 -19.035 -0.754 1.00 26.44 983 TYR A C 1
ATOM 7391 O O . TYR A 1 983 ? 38.292 -18.699 -1.438 1.00 26.44 983 TYR A O 1
ATOM 7399 N N . THR A 1 984 ? 39.241 -20.099 0.042 1.00 26.25 984 THR A N 1
ATOM 7400 C CA . THR A 1 984 ? 38.116 -21.021 0.228 1.00 26.25 984 THR A CA 1
ATOM 7401 C C . THR A 1 984 ? 37.285 -20.657 1.455 1.00 26.25 984 THR A C 1
ATOM 7403 O O . THR A 1 984 ? 37.838 -20.180 2.439 1.00 26.25 984 THR A O 1
ATOM 7406 N N . SER A 1 985 ? 35.986 -20.963 1.386 1.00 28.45 985 SER A N 1
ATOM 7407 C CA . SER A 1 985 ? 35.063 -21.260 2.498 1.00 28.45 985 SER A CA 1
ATOM 7408 C C . SER A 1 985 ? 35.490 -20.911 3.937 1.00 28.45 985 SER A C 1
ATOM 7410 O O . SER A 1 985 ? 36.306 -21.620 4.532 1.00 28.45 985 SER A O 1
ATOM 7412 N N . ASN A 1 986 ? 34.788 -19.941 4.525 1.00 27.20 986 ASN A N 1
ATOM 7413 C CA . ASN A 1 986 ? 34.111 -20.056 5.825 1.00 27.20 986 ASN A CA 1
ATOM 7414 C C . ASN A 1 986 ? 32.930 -19.074 5.855 1.00 27.20 986 ASN A C 1
ATOM 7416 O O . ASN A 1 986 ? 33.032 -18.044 5.150 1.00 27.20 986 ASN A O 1
#

Sequence (986 aa):
MLTAGRSGTEKNGRFGARVVVAVADAVNVTETASQKGTQRTAGGRARKNSGVPTRRGEDLDEGVFDRAVLALTDSSKPNKASTPKGRRPSSTDVDLVSALANLTTRKNASNARGEVEPNAGDPRGKRQVGKNVVAWLSRGMSQMATELLDESSSLQARVREPNFSLVLAAQQYLWRNNQPMGEEAKCQVAATHLPTLWDHLQREVRIILSREGSPEKNEAWRKVKALAWRPEHKASARKGTPAAAPSLGPTREQLRAVQARVDEFVKKASELLEIERAAEVEATKRALDGAEMPVEEEDRDNSLRKIVVVRSYTGLGGQHLAQLRSVGPPGKKLPPSAISPGDLVYLRPEGSAGPGWGEEMRGTVQSLGQDGATISIALEKRHGDPATAKLFGRVLRVDRVRELADGVTYERNLAALKALQKGGVKAPAARVIRTLFGDGLNIVEAPGGIPQPTSQTPNPTTPTEAEPETPPNTAPKLKLLLKESQSRKGGVRHPEADFDYLDESQQGAVRKALDREGAVTVIQGPPGTGKTVVVCDIIAKAVARGERVLATAPTNAAVDNMVEKLSTMGLNVVRVGNPQRMTPAVTSRALQVQVDAELADWRRDMARRRADVREDMRACAQDEEMVAGLKTMLRKMGRTLKTTERQTVKLILSQAQVVLCTNSGAADSLVQNEGPFDMVVVDEAGQATEPSCWIPLLQGKRAILAGDTCQLAPTVLSREAMEGGLAVSLMERAMSLYQGRLHSMLQVQYRMNAAIADWSSVELYNGQVRSAPMVANKVLADKPGVASTPTTLAPLLLLDTRAPRGSLLRGCEESLDGSGSGSLFNEGEATIVVSHVLELLAAGVPGPAIAVQSPYLAQVELLQARLAQHKGTEGVEVASIDSFQGREADAVIISMVRSNPSGIVGFLGDHRRMNVGVTRARMHVAVVCDSSTVGRNPFLLRLLQHIKRRGEVRSAAGGDPQGSEYAPPLPMSKWKGQGNGLYTSN

Nearest PDB structures (foldseek):
  4b3g-assembly2_B  TM=8.324E-01  e=1.751E-49  Homo sapiens
  4b3f-assembly1_X  TM=8.414E-01  e=3.347E-49  Homo sapiens
  4b3g-assembly1_A  TM=8.311E-01  e=1.666E-49  Homo sapiens
  2xzl-assembly1_A  TM=6.971E-01  e=2.365E-39  Saccharomyces cerevisiae
  8ftm-assembly1_A  TM=6.577E-01  e=1.263E-36  Thermochaetoides thermophila DSM 1495